Protein AF-0000000069100963 (afdb_homodimer)

Foldseek 3Di:
DPPPPAQEQEDEPPPPGGDRVPDPPRPHHDYDYPCCVVVVLQVQVVCLVVVHPFQAWEAEPNDIRTHHLVLLLVQFVQSVCQCPVPDPCVNPRYHYDPPAHPVLVVQVRVCSSNVDHDDDPVCLLRNLQVCLVRVRVVSVVVSLVVVLVVADLACLVVQLVSCVVSVVVVSNVSSLLRCQQPVLSNLPYPVNLPDDLVVLQVNLLDLAHQDQFLVSSVVSLVSSCVVDVVCLQVSLVRVLSRQVVRDDPCCCVPPVVPPPSLVVHPSSVVVSVLVVVCVVPVPPRPDPGDRDPRHRNNNDFFAKWKAWAWFDDPVLDPQAQGIARLVVRFTFGFQHPAHNDPPSQWTWFQWEWDAEPVQKIKIFKTWIFGPPPPPPPDDDDPVCPPVRPTAIFQWMWIADQLQRHIDTFDGEPFRWGQWYWDDDPQKIKIAWGAGRVRHIFQWIWMARNVVSDIDTQDGHPDGFGQWYWDDDDQWIWIAWGDDPVWIFQWIWIARSVVRDIDGFDGDPDGFGQWEWDDDPQKIKIAKGWTFDPPDVDTDIDIFFWIKMARNVVRDIDTADGHPAGWGNWYWDDDPQKIKIWGWGWDDDPPDPDTQIWTWIWIARPVVRDIDTRDTRGRGPRIHIDMGGHPSVSTGIDDPPDPPPDPPPPD/DPPPPAQEDEDEPPPPGGDRVPDPPRPHHDYDDPCCVVVVLQVQVVCQVVVHPFQAWEAEPNDIRTHHLVLLLVQFVQSVCQCPVPPPCVNPRYHYDPPAHPVLVVQVRVCSSNVDHDDDPVCLLRNLQVCLVRVRVVSVVVSLVVVLVVADLACLVVQLVSCVVSVVVVSNVSSLLRCQQPVLSNLPYPSNLPDDLVVLQVNLLDLAHQDQFLVSSVVSLVSSQVVDVVCLQVSLVRVLSRQVVRDDPCCCVPPVVPDPSLVVHPSSVVVSVLVVVCVVPVPPRPDPGDRDPRHHNNNDFFAKWKAWAWFDDPVLDPQAQGIARLVVRFTFGFQHPAHNPPDSFWTWFQWAWDAEPVQKIKIFKTWIFGPPPPPPPPDDDPVCPPVRPTAIFQWMWIADQLQRHIDTFDGEPFRWGQWYWDDDPQKIKIAWGAGRVRHIFQWIWMARNVVSDIDTQDGHPDGWGQWYWDDDDQWIWIAWGDDPVWIFQWTWIARSVVRDIDGFDGDPDGFGQWEWDDDPQKIKIAKGWTFDPPDVDTDIDIFFWIKMARNVVRDIDTADGHPAGWGNWYWDDDPQKIKIWGWGWDDDPPDPDTQIWTWIWIARPVVRDIDTRDTRGRGPRIHIDMGGHPSVSTGIDDPPDPDPPPPPPD

Secondary structure (DSSP, 8-state):
------EEEE--SSSS--GGGGSTT-SEEEEE-TTHHHHHHHHHHHHHHTT-S--EEEEETTEEEEE-HHHHHHH-HHHHHHHHS--GGGG-SEEE--SS-HHHHHHHHHHHHHSEEEEETTTHHHHHHHHHHHT-HHHHHHHHHHHHHT--TTTHHHHHHHHHHTT-HHHHHHHHHHHHHTHHHHTTSHHHHTS-HHHHHHHHT-TT---SSTHHHHHHHHHHHHH-GGGGGGHHHHGGGS-GGGS-HHHIIIIITT-HHHHT-HHHHHHHHHHHHHHH-TTT---S-----PPPGGGSPPEEEEEEE-BB-TT--SS---EEETTTTEEEEPPPSSS--SS--EEEES-EEEE-TT--EEEE--EEEE--S--------SS------EEE---EEEEETTTTEEEE-PPPSS-EES-EEEEETTEEEEE--EETTS-B--EEEEEETTTTEEEEEEE-SS--BS-EEEEETTEEEEE--B-SS-B---EEEEETTTTEEEE-PPPSS--BS-EEEEETTEEEEE--EEEE-SSSS-EEEEB--EEEEETTTTEEEE-PPPSS-BEEEEEEEETTEEEEEEEEEEE-TTSS-EEEEEEEEEEETTTTEEEEEEEEE--BS-EEEEEEE-GGGSEEE----S--------/------EEEE--TTSS--GGGGSTT-SEEEEE-TTHHHHHHHHHHHHHHTT-S--EEEEETTEEEEE-HHHHHHH-HHHHHHHHS--GGGG-SEEE--SS-HHHHHHHHHHHHHSEEEEETTTHHHHHHHHHHHT-HHHHHHHHHHHHHT--TTTHHHHHHHHHHTT-HHHHHHHHHHHHHTHHHHTTSHHHHTS-HHHHHHHHT-TT---SSTHHHHHHHHHHHHH-GGGGGGHHHHGGGS-GGGS-HHHIIIIITT-HHHHT-HHHHHHHHHHHHHHH-TTT---S-----PPPGGGSPPEEEEEEESBB-TT--SS---EEETTTTEEEEPPPSSS--SS--EEEES-EEEE-TT--EEEE--EEEE--S--------SS------EEE---EEEEETTTTEEEE-PPPSS-EES-EEEEETTEEEEE--EETTS-B--EEEEEETTTTEEEEEEE-SS--BS-EEEEETTEEEEE--B-SS-B---EEEEETTTTEEEE-PPPSS--BS-EEEEETTEEEEE--EEEE-SSSS-EEEEB--EEEEETTTTEEEE-PPPSS-BEEEEEEEETTEEEEEEEEEEE-TTSS-EEEEEEEEEEETTTTEEEEEEEEE--BS-EEEEEEE-GGGSEEE----S--------

Organism: Magallana gigas (NCBI:txid29159)

Nearest PDB structures (foldseek):
  8h37-assembly1_P  TM=6.869E-01  e=3.323E-39  Homo sapiens
  8gq6-assembly1_A  TM=7.245E-01  e=8.710E-39  Homo sapiens
  8h33-assembly1_B  TM=7.207E-01  e=6.317E-39  Homo sapiens
  8h37-assembly1_N  TM=6.804E-01  e=1.411E-39  Homo sapiens
  8h37-assembly1_A  TM=6.707E-01  e=3.686E-35  Homo sapiens

InterPro domains:
  IPR000210 BTB/POZ domain [PF00651] (46-150)
  IPR000210 BTB/POZ domain [PS50097] (54-121)
  IPR000210 BTB/POZ domain [SM00225] (54-151)
  IPR006652 Kelch repeat type 1 [SM00612] (360-426)
  IPR006652 Kelch repeat type 1 [SM00612] (427-474)
  IPR006652 Kelch repeat type 1 [SM00612] (475-521)
  IPR006652 Kelch repeat type 1 [SM00612] (522-576)
  IPR011333 SKP1/BTB/POZ domain superfamily [G3DSA:3.30.710.10] (25-152)
  IPR011333 SKP1/BTB/POZ domain superfamily [SSF54695] (31-149)
  IPR011705 BTB/Kelch-associated [PF07707] (156-256)
  IPR011705 BTB/Kelch-associated [SM00875] (156-257)
  IPR015915 Kelch-type beta-propeller [G3DSA:2.120.10.80] (314-638)
  IPR015915 Kelch-type beta-propeller [SSF117281] (303-617)
  IPR017096 BTB-kelch protein [PIRSF037037] (27-589)

pLDDT: mean 82.43, std 17.35, range [18.97, 98.06]

Structure (mmCIF, N/CA/C/O backbone):
data_AF-0000000069100963-model_v1
#
loop_
_entity.id
_entity.type
_entity.pdbx_description
1 polymer 'BTB domain-containing protein'
#
loop_
_atom_site.group_PDB
_atom_site.id
_atom_site.type_symbol
_atom_site.label_atom_id
_atom_site.label_alt_id
_atom_site.label_comp_id
_atom_site.label_asym_id
_atom_site.label_entity_id
_atom_site.label_seq_id
_atom_site.pdbx_PDB_ins_code
_atom_site.Cartn_x
_atom_site.Cartn_y
_atom_site.Cartn_z
_atom_site.occupancy
_atom_site.B_iso_or_equiv
_atom_site.auth_seq_id
_atom_site.auth_comp_id
_atom_site.auth_asym_id
_atom_site.auth_atom_id
_atom_site.pdbx_PDB_model_num
ATOM 1 N N . MET A 1 1 ? -19.016 17.172 -23.562 1 22.41 1 MET A N 1
ATOM 2 C CA . MET A 1 1 ? -19.625 17.281 -22.234 1 22.41 1 MET A CA 1
ATOM 3 C C . MET A 1 1 ? -18.562 17.203 -21.141 1 22.41 1 MET A C 1
ATOM 5 O O . MET A 1 1 ? -17.875 16.188 -21 1 22.41 1 MET A O 1
ATOM 9 N N . MET A 1 2 ? -17.812 18.266 -20.828 1 25.81 2 MET A N 1
ATOM 10 C CA . MET A 1 2 ? -16.484 18.516 -20.25 1 25.81 2 MET A CA 1
ATOM 11 C C . MET A 1 2 ? -16.391 17.938 -18.844 1 25.81 2 MET A C 1
ATOM 13 O O . MET A 1 2 ? -17.219 18.234 -17.984 1 25.81 2 MET A O 1
ATOM 17 N N . GLU A 1 3 ? -15.93 16.766 -18.719 1 31.53 3 GLU A N 1
ATOM 18 C CA . GLU A 1 3 ? -15.789 15.945 -17.516 1 31.53 3 GLU A CA 1
ATOM 19 C C . GLU A 1 3 ? -15.242 16.766 -16.344 1 31.53 3 GLU A C 1
ATOM 21 O O . GLU A 1 3 ? -14.117 17.266 -16.406 1 31.53 3 GLU A O 1
ATOM 26 N N . GLU A 1 4 ? -16.094 17.625 -15.789 1 36 4 GLU A N 1
ATOM 27 C CA . GLU A 1 4 ? -15.867 18.594 -14.719 1 36 4 GLU A CA 1
ATOM 28 C C . GLU A 1 4 ? -15.062 17.984 -13.578 1 36 4 GLU A C 1
ATOM 30 O O . GLU A 1 4 ? -15.367 16.875 -13.117 1 36 4 GLU A O 1
ATOM 35 N N . SER A 1 5 ? -13.914 18.234 -13.492 1 39.06 5 SER A N 1
ATOM 36 C CA . SER A 1 5 ? -12.859 17.812 -12.57 1 39.06 5 SER A CA 1
ATOM 37 C C . SER A 1 5 ? -13.328 17.891 -11.125 1 39.06 5 SER A C 1
ATOM 39 O O . SER A 1 5 ? -13.57 18.984 -10.609 1 39.06 5 SER A O 1
ATOM 41 N N . VAL A 1 6 ? -14.305 17.094 -10.789 1 45.12 6 VAL A N 1
ATOM 42 C CA . VAL A 1 6 ? -14.773 17.016 -9.406 1 45.12 6 VAL A CA 1
ATOM 43 C C . VAL A 1 6 ? -13.617 16.625 -8.492 1 45.12 6 VAL A C 1
ATOM 45 O O . VAL A 1 6 ? -12.945 15.617 -8.727 1 45.12 6 VAL A O 1
ATOM 48 N N . ASP A 1 7 ? -13.109 17.469 -7.859 1 48.44 7 ASP A N 1
ATOM 49 C CA . ASP A 1 7 ? -12.055 17.219 -6.883 1 48.44 7 ASP A CA 1
ATOM 50 C C . ASP A 1 7 ? -12.555 16.281 -5.785 1 48.44 7 ASP A C 1
ATOM 52 O O . ASP A 1 7 ? -13.656 16.438 -5.262 1 48.44 7 ASP A O 1
ATOM 56 N N . PHE A 1 8 ? -12.25 15.062 -5.871 1 47 8 PHE A N 1
ATOM 57 C CA . PHE A 1 8 ? -12.648 13.992 -4.969 1 47 8 PHE A CA 1
ATOM 58 C C . PHE A 1 8 ? -12.094 14.234 -3.566 1 47 8 PHE A C 1
ATOM 60 O O . PHE A 1 8 ? -10.938 14.625 -3.406 1 47 8 PHE A O 1
ATOM 67 N N . LEU A 1 9 ? -13.023 14.555 -2.648 1 49.19 9 LEU A N 1
ATOM 68 C CA . LEU A 1 9 ? -12.695 14.609 -1.229 1 49.19 9 LEU A CA 1
ATOM 69 C C . LEU A 1 9 ? -12.758 13.227 -0.598 1 49.19 9 LEU A C 1
ATOM 71 O O . LEU A 1 9 ? -13.789 12.562 -0.65 1 49.19 9 LEU A O 1
ATOM 75 N N . SER A 1 10 ? -11.672 12.508 -0.583 1 47.62 10 SER A N 1
ATOM 76 C CA . SER A 1 10 ? -11.727 11.273 0.19 1 47.62 10 SER A CA 1
ATOM 77 C C . SER A 1 10 ? -11.5 11.539 1.675 1 47.62 10 SER A C 1
ATOM 79 O O . SER A 1 10 ? -10.508 12.156 2.057 1 47.62 10 SER A O 1
ATOM 81 N N . VAL A 1 11 ? -12.461 11.688 2.549 1 45.03 11 VAL A N 1
ATOM 82 C CA . VAL A 1 11 ? -12.289 11.789 3.994 1 45.03 11 VAL A CA 1
ATOM 83 C C . VAL A 1 11 ? -12.156 10.398 4.598 1 45.03 11 VAL A C 1
ATOM 85 O O . VAL A 1 11 ? -13.039 9.555 4.43 1 45.03 11 VAL A O 1
ATOM 88 N N . ARG A 1 12 ? -10.938 10.016 4.922 1 43.41 12 ARG A N 1
ATOM 89 C CA . ARG A 1 12 ? -10.789 8.742 5.625 1 43.41 12 ARG A CA 1
ATOM 90 C C . ARG A 1 12 ? -11.117 8.898 7.109 1 43.41 12 ARG A C 1
ATOM 92 O O . ARG A 1 12 ? -10.875 9.961 7.695 1 43.41 12 ARG A O 1
ATOM 99 N N . GLU A 1 13 ? -11.883 8.125 7.723 1 39.22 13 GLU A N 1
ATOM 100 C CA . GLU A 1 13 ? -12.406 8.125 9.086 1 39.22 13 GLU A CA 1
ATOM 101 C C . GLU A 1 13 ? -11.266 8.133 10.109 1 39.22 13 GLU A C 1
ATOM 103 O O . GLU A 1 13 ? -11.5 8.328 11.305 1 39.22 13 GLU A O 1
ATOM 108 N N . ASP A 1 14 ? -10.172 7.535 9.852 1 37.09 14 ASP A N 1
ATOM 109 C CA . ASP A 1 14 ? -9.289 7.203 10.969 1 37.09 14 ASP A CA 1
ATOM 110 C C . ASP A 1 14 ? -8.633 8.453 11.547 1 37.09 14 ASP A C 1
ATOM 112 O O . ASP A 1 14 ? -7.66 8.359 12.297 1 37.09 14 ASP A O 1
ATOM 116 N N . GLY A 1 15 ? -9.359 9.617 11.602 1 40.06 15 GLY A N 1
ATOM 117 C CA . GLY A 1 15 ? -8.859 10.781 12.305 1 40.06 15 GLY A CA 1
ATOM 118 C C . GLY A 1 15 ? -7.738 11.492 11.578 1 40.06 15 GLY A C 1
ATOM 119 O O . GLY A 1 15 ? -7.211 12.5 12.055 1 40.06 15 GLY A O 1
ATOM 120 N N . THR A 1 16 ? -6.91 10.789 10.828 1 39.44 16 THR A N 1
ATOM 121 C CA . THR A 1 16 ? -5.816 11.461 10.148 1 39.44 16 THR A CA 1
ATOM 122 C C . THR A 1 16 ? -6.348 12.43 9.094 1 39.44 16 THR A C 1
ATOM 124 O O . THR A 1 16 ? -7.188 12.062 8.273 1 39.44 16 THR A O 1
ATOM 127 N N . GLU A 1 17 ? -6.516 13.656 9.453 1 42.12 17 GLU A N 1
ATOM 128 C CA . GLU A 1 17 ? -7.008 14.797 8.688 1 42.12 17 GLU A CA 1
ATOM 129 C C . GLU A 1 17 ? -6.645 14.664 7.207 1 42.12 17 GLU A C 1
ATOM 131 O O . GLU A 1 17 ? -5.484 14.438 6.867 1 42.12 17 GLU A O 1
ATOM 136 N N . ASP A 1 18 ? -7.551 14.281 6.414 1 43.84 18 ASP A N 1
ATOM 137 C CA . ASP A 1 18 ? -7.516 14.078 4.969 1 43.84 18 ASP A CA 1
ATOM 138 C C . ASP A 1 18 ? -6.926 15.289 4.254 1 43.84 18 ASP A C 1
ATOM 140 O O . ASP A 1 18 ? -7.152 16.422 4.664 1 43.84 18 ASP A O 1
ATOM 144 N N . ASP A 1 19 ? -6.059 15.094 3.438 1 43.88 19 ASP A N 1
ATOM 145 C CA . ASP A 1 19 ? -5.168 15.836 2.553 1 43.88 19 ASP A CA 1
ATOM 146 C C . ASP A 1 19 ? -5.93 16.906 1.771 1 43.88 19 ASP A C 1
ATOM 148 O O . ASP A 1 19 ? -5.379 17.969 1.451 1 43.88 19 ASP A O 1
ATOM 152 N N . ILE A 1 20 ? -7.25 16.656 1.334 1 45.69 20 ILE A N 1
ATOM 153 C CA . ILE A 1 20 ? -7.766 17.297 0.129 1 45.69 20 ILE A CA 1
ATOM 154 C C . ILE A 1 20 ? -8.242 18.703 0.458 1 45.69 20 ILE A C 1
ATOM 156 O O . ILE A 1 20 ? -8.344 19.562 -0.429 1 45.69 20 ILE A O 1
ATOM 160 N N . PHE A 1 21 ? -8.734 18.922 1.675 1 48.75 21 PHE A N 1
ATOM 161 C CA . PHE A 1 21 ? -9.422 20.203 1.775 1 48.75 21 PHE A CA 1
ATOM 162 C C . PHE A 1 21 ? -8.43 21.359 1.664 1 48.75 21 PHE A C 1
ATOM 164 O O . PHE A 1 21 ? -8.797 22.516 1.878 1 48.75 21 PHE A O 1
ATOM 171 N N . GLN A 1 22 ? -7.285 20.969 1.425 1 46.97 22 GLN A N 1
ATOM 172 C CA . GLN A 1 22 ? -6.281 22.016 1.567 1 46.97 22 GLN A CA 1
ATOM 173 C C . GLN A 1 22 ? -6.273 22.938 0.354 1 46.97 22 GLN A C 1
ATOM 175 O O . GLN A 1 22 ? -5.547 23.938 0.332 1 46.97 22 GLN A O 1
ATOM 180 N N . GLN A 1 23 ? -7.234 22.469 -0.727 1 47.75 23 GLN A N 1
ATOM 181 C CA . GLN A 1 23 ? -7.141 23.484 -1.781 1 47.75 23 GLN A CA 1
ATOM 182 C C . GLN A 1 23 ? -8.18 24.578 -1.591 1 47.75 23 GLN A C 1
ATOM 184 O O . GLN A 1 23 ? -9.375 24.297 -1.454 1 47.75 23 GLN A O 1
ATOM 189 N N . PRO A 1 24 ? -7.75 25.703 -1.346 1 55.41 24 PRO A N 1
ATOM 190 C CA . PRO A 1 24 ? -8.688 26.812 -1.233 1 55.41 24 PRO A CA 1
ATOM 191 C C . PRO A 1 24 ? -9.562 26.984 -2.473 1 55.41 24 PRO A C 1
ATOM 193 O O . PRO A 1 24 ? -9.125 26.688 -3.588 1 55.41 24 PRO A O 1
ATOM 196 N N . GLY A 1 25 ? -10.867 27.25 -2.35 1 59.41 25 GLY A N 1
ATOM 197 C CA . GLY A 1 25 ? -11.773 27.672 -3.4 1 59.41 25 GLY A CA 1
ATOM 198 C C . GLY A 1 25 ? -12.477 26.516 -4.086 1 59.41 25 GLY A C 1
ATOM 199 O O . GLY A 1 25 ? -12.688 26.547 -5.301 1 59.41 25 GLY A O 1
ATOM 200 N N . LEU A 1 26 ? -12.641 25.562 -3.418 1 63.56 26 LEU A N 1
ATOM 201 C CA . LEU A 1 26 ? -13.305 24.438 -4.062 1 63.56 26 LEU A CA 1
ATOM 202 C C . LEU A 1 26 ? -14.797 24.703 -4.234 1 63.56 26 LEU A C 1
ATOM 204 O O . LEU A 1 26 ? -15.469 25.125 -3.283 1 63.56 26 LEU A O 1
ATOM 208 N N . GLU A 1 27 ? -15.383 24.781 -5.52 1 73.31 27 GLU A N 1
ATOM 209 C CA . GLU A 1 27 ? -16.797 25.047 -5.766 1 73.31 27 GLU A CA 1
ATOM 210 C C . GLU A 1 27 ? -17.641 23.812 -5.547 1 73.31 27 GLU A C 1
ATOM 212 O O . GLU A 1 27 ? -18.766 23.891 -5.059 1 73.31 27 GLU A O 1
ATOM 217 N N . ARG A 1 28 ? -17.172 22.672 -5.984 1 80.25 28 ARG A N 1
ATOM 218 C CA . ARG A 1 28 ? -17.906 21.406 -5.844 1 80.25 28 ARG A CA 1
ATOM 219 C C . ARG A 1 28 ? -16.953 20.266 -5.477 1 80.25 28 ARG A C 1
ATOM 221 O O . ARG A 1 28 ? -15.812 20.219 -5.953 1 80.25 28 ARG A O 1
ATOM 228 N N . VAL A 1 29 ? -17.453 19.484 -4.523 1 81.19 29 VAL A N 1
ATOM 229 C CA . VAL A 1 29 ? -16.625 18.359 -4.098 1 81.19 29 VAL A CA 1
ATOM 230 C C . VAL A 1 29 ? -17.484 17.094 -4.016 1 81.19 29 VAL A C 1
ATOM 232 O O . VAL A 1 29 ? -18.641 17.156 -3.619 1 81.19 29 VAL A O 1
ATOM 235 N N . MET A 1 30 ? -16.906 15.969 -4.621 1 85.56 30 MET A N 1
ATOM 236 C CA . MET A 1 30 ? -17.516 14.656 -4.414 1 85.56 30 MET A CA 1
ATOM 237 C C . MET A 1 30 ? -16.922 13.969 -3.195 1 85.56 30 MET A C 1
ATOM 239 O O . MET A 1 30 ? -15.734 13.617 -3.193 1 85.56 30 MET A O 1
ATOM 243 N N . TYR A 1 31 ? -17.766 13.852 -2.225 1 86.06 31 TYR A N 1
ATOM 244 C CA . TYR A 1 31 ? -17.344 13.18 -1.002 1 86.06 31 TYR A CA 1
ATOM 245 C C . TYR A 1 31 ? -17.594 11.68 -1.095 1 86.06 31 TYR A C 1
ATOM 247 O O . TYR A 1 31 ? -18.703 11.242 -1.421 1 86.06 31 TYR A O 1
ATOM 255 N N . GLN A 1 32 ? -16.547 10.922 -0.879 1 87.5 32 GLN A N 1
ATOM 256 C CA . GLN A 1 32 ? -16.641 9.469 -0.837 1 87.5 32 GLN A CA 1
ATOM 257 C C . GLN A 1 32 ? -16.188 8.922 0.514 1 87.5 32 GLN A C 1
ATOM 259 O O . GLN A 1 32 ? -15.055 9.148 0.932 1 87.5 32 GLN A O 1
ATOM 264 N N . ASN A 1 33 ? -17.016 8.328 1.205 1 88.19 33 ASN A N 1
ATOM 265 C CA . ASN A 1 33 ? -16.703 7.668 2.463 1 88.19 33 ASN A CA 1
ATOM 266 C C . ASN A 1 33 ? -16.328 6.203 2.244 1 88.19 33 ASN A C 1
ATOM 268 O O . ASN A 1 33 ? -17.203 5.344 2.16 1 88.19 33 ASN A O 1
ATOM 272 N N . ASP A 1 34 ? -15.102 5.852 2.275 1 81.25 34 ASP A N 1
ATOM 273 C CA . ASP A 1 34 ? -14.609 4.512 1.967 1 81.25 34 ASP A CA 1
ATOM 274 C C . ASP A 1 34 ? -14.992 3.52 3.061 1 81.25 34 ASP A C 1
ATOM 276 O O . ASP A 1 34 ? -15.055 2.312 2.816 1 81.25 34 ASP A O 1
ATOM 280 N N . SER A 1 35 ? -15.203 4.035 4.223 1 87.19 35 SER A N 1
ATOM 281 C CA . SER A 1 35 ? -15.531 3.146 5.332 1 87.19 35 SER A CA 1
ATOM 282 C C . SER A 1 35 ? -17.031 2.93 5.441 1 87.19 35 SER A C 1
ATOM 284 O O . SER A 1 35 ? -17.5 2.172 6.297 1 87.19 35 SER A O 1
ATOM 286 N N . HIS A 1 36 ? -17.766 3.568 4.645 1 92.19 36 HIS A N 1
ATOM 287 C CA . HIS A 1 36 ? -19.219 3.506 4.754 1 92.19 36 HIS A CA 1
ATOM 288 C C . HIS A 1 36 ? -19.719 2.082 4.555 1 92.19 36 HIS A C 1
ATOM 290 O O . HIS A 1 36 ? -20.562 1.607 5.312 1 92.19 36 HIS A O 1
ATOM 296 N N . SER A 1 37 ? -19.25 1.393 3.535 1 92.75 37 SER A N 1
ATOM 297 C CA . SER A 1 37 ? -19.719 0.044 3.229 1 92.75 37 SER A CA 1
ATOM 298 C C . SER A 1 37 ? -19.5 -0.897 4.41 1 92.75 37 SER A C 1
ATOM 300 O O . SER A 1 37 ? -20.391 -1.66 4.773 1 92.75 37 SER A O 1
ATOM 302 N N . THR A 1 38 ? -18.328 -0.792 4.973 1 91.19 38 THR A N 1
ATOM 303 C CA . THR A 1 38 ? -18 -1.665 6.094 1 91.19 38 THR A CA 1
ATOM 304 C C . THR A 1 38 ? -18.844 -1.325 7.312 1 91.19 38 THR A C 1
ATOM 306 O O . THR A 1 38 ? -19.359 -2.221 7.988 1 91.19 38 THR A O 1
ATOM 309 N N . THR A 1 39 ? -18.922 -0.024 7.586 1 92.44 39 THR A N 1
ATOM 310 C CA . THR A 1 39 ? -19.734 0.405 8.719 1 92.44 39 THR A CA 1
ATOM 311 C C . THR A 1 39 ? -21.203 0.03 8.516 1 92.44 39 THR A C 1
ATOM 313 O O . THR A 1 39 ? -21.875 -0.38 9.461 1 92.44 39 THR A O 1
ATOM 316 N N . PHE A 1 40 ? -21.656 0.165 7.332 1 94.12 40 PHE A N 1
ATOM 317 C CA . PHE A 1 40 ? -23.031 -0.181 6.973 1 94.12 40 PHE A CA 1
ATOM 318 C C . PHE A 1 40 ? -23.297 -1.654 7.246 1 94.12 40 PHE A C 1
ATOM 320 O O . PHE A 1 40 ? -24.312 -1.995 7.871 1 94.12 40 PHE A O 1
ATOM 327 N N . LEU A 1 41 ? -22.453 -2.455 6.805 1 94.5 41 LEU A N 1
ATOM 328 C CA . LEU A 1 41 ? -22.609 -3.893 7.008 1 94.5 41 LEU A CA 1
ATOM 329 C C . LEU A 1 41 ? -22.578 -4.238 8.492 1 94.5 41 LEU A C 1
ATOM 331 O O . LEU A 1 41 ? -23.328 -5.098 8.945 1 94.5 41 LEU A O 1
ATOM 335 N N . GLN A 1 42 ? -21.781 -3.6 9.219 1 94.12 42 GLN A N 1
ATOM 336 C CA . GLN A 1 42 ? -21.688 -3.822 10.656 1 94.12 42 GLN A CA 1
ATOM 337 C C . GLN A 1 42 ? -23 -3.455 11.352 1 94.12 42 GLN A C 1
ATOM 339 O O . GLN A 1 42 ? -23.438 -4.156 12.258 1 94.12 42 GLN A O 1
ATOM 344 N N . GLU A 1 43 ? -23.5 -2.359 10.922 1 94.25 43 GLU A N 1
ATOM 345 C CA . GLU A 1 43 ? -24.766 -1.938 11.516 1 94.25 43 GLU A CA 1
ATOM 346 C C . GLU A 1 43 ? -25.891 -2.898 11.141 1 94.25 43 GLU A C 1
ATOM 348 O O . GLU A 1 43 ? -26.766 -3.176 11.961 1 94.25 43 GLU A O 1
ATOM 353 N N . MET A 1 44 ? -25.906 -3.385 9.922 1 95.19 44 MET A N 1
ATOM 354 C CA . MET A 1 44 ? -26.891 -4.379 9.523 1 95.19 44 MET A CA 1
ATOM 355 C C . MET A 1 44 ? -26.766 -5.645 10.367 1 95.19 44 MET A C 1
ATOM 357 O O . MET A 1 44 ? -27.781 -6.254 10.727 1 95.19 44 MET A O 1
ATOM 361 N N . HIS A 1 45 ? -25.578 -6.027 10.617 1 95.62 45 HIS A N 1
ATOM 362 C CA . HIS A 1 45 ? -25.328 -7.188 11.469 1 95.62 45 HIS A CA 1
ATOM 363 C C . HIS A 1 45 ? -25.859 -6.965 12.883 1 95.62 45 HIS A C 1
ATOM 365 O O . HIS A 1 45 ? -26.406 -7.883 13.492 1 95.62 45 HIS A O 1
ATOM 371 N N . ALA A 1 46 ? -25.672 -5.699 13.375 1 95.19 46 ALA A N 1
ATOM 372 C CA . ALA A 1 46 ? -26.188 -5.359 14.695 1 95.19 46 ALA A CA 1
ATOM 373 C C . ALA A 1 46 ? -27.703 -5.484 14.734 1 95.19 46 ALA A C 1
ATOM 375 O O . ALA A 1 46 ? -28.266 -5.992 15.703 1 95.19 46 ALA A O 1
ATOM 376 N N . LEU A 1 47 ? -28.328 -5.02 13.68 1 94.19 47 LEU A N 1
ATOM 377 C CA . LEU A 1 47 ? -29.781 -5.141 13.586 1 94.19 47 LEU A CA 1
ATOM 378 C C . LEU A 1 47 ? -30.203 -6.605 13.594 1 94.19 47 LEU A C 1
ATOM 380 O O . LEU A 1 47 ? -31.219 -6.961 14.195 1 94.19 47 LEU A O 1
ATOM 384 N N . TYR A 1 48 ? -29.453 -7.473 12.969 1 94.81 48 TYR A N 1
ATOM 385 C CA . TYR A 1 48 ? -29.719 -8.906 12.922 1 94.81 48 TYR A CA 1
ATOM 386 C C . TYR A 1 48 ? -29.547 -9.539 14.297 1 94.81 48 TYR A C 1
ATOM 388 O O . TYR A 1 48 ? -30.406 -10.297 14.75 1 94.81 48 TYR A O 1
ATOM 396 N N . GLN A 1 49 ? -28.5 -9.18 14.961 1 94.25 49 GLN A N 1
ATOM 397 C CA . GLN A 1 49 ? -28.203 -9.75 16.266 1 94.25 49 GLN A CA 1
ATOM 398 C C . GLN A 1 49 ? -29.266 -9.375 17.297 1 94.25 49 GLN A C 1
ATOM 400 O O . GLN A 1 49 ? -29.625 -10.18 18.156 1 94.25 49 GLN A O 1
ATOM 405 N N . GLU A 1 50 ? -29.797 -8.156 17.156 1 93.19 50 GLU A N 1
ATOM 406 C CA . GLU A 1 50 ? -30.812 -7.672 18.094 1 93.19 50 GLU A CA 1
ATOM 407 C C . GLU A 1 50 ? -32.219 -7.992 17.578 1 93.19 50 GLU A C 1
ATOM 409 O O . GLU A 1 50 ? -33.219 -7.648 18.234 1 93.19 50 GLU A O 1
ATOM 414 N N . GLU A 1 51 ? -32.312 -8.727 16.391 1 93 51 GLU A N 1
ATOM 415 C CA . GLU A 1 51 ? -33.594 -9.117 15.758 1 93 51 GLU A CA 1
ATOM 416 C C . GLU A 1 51 ? -34.5 -7.91 15.578 1 93 51 GLU A C 1
ATOM 418 O O . GLU A 1 51 ? -35.688 -7.961 15.938 1 93 51 GLU A O 1
ATOM 423 N N . MET A 1 52 ? -33.812 -6.797 15.188 1 91.31 52 MET A N 1
ATOM 424 C CA . MET A 1 52 ? -34.562 -5.574 14.922 1 91.31 52 MET A CA 1
ATOM 425 C C . MET A 1 52 ? -34.938 -5.453 13.445 1 91.31 52 MET A C 1
ATOM 427 O O . MET A 1 52 ? -34.094 -5.734 12.586 1 91.31 52 MET A O 1
ATOM 431 N N . LEU A 1 53 ? -36.156 -5.148 13.102 1 90.25 53 LEU A N 1
ATOM 432 C CA . LEU A 1 53 ? -36.688 -4.863 11.773 1 90.25 53 LEU A CA 1
ATOM 433 C C . LEU A 1 53 ? -36.625 -6.102 10.883 1 90.25 53 LEU A C 1
ATOM 435 O O . LEU A 1 53 ? -36.438 -5.988 9.672 1 90.25 53 LEU A O 1
ATOM 439 N N . THR A 1 54 ? -36.531 -7.246 11.469 1 92.12 54 THR A N 1
ATOM 440 C CA . THR A 1 54 ? -36.531 -8.469 10.672 1 92.12 54 THR A CA 1
ATOM 441 C C . THR A 1 54 ? -37.906 -8.656 10.008 1 92.12 54 THR A C 1
ATOM 443 O O . THR A 1 54 ? -38.938 -8.359 10.602 1 92.12 54 THR A O 1
ATOM 446 N N . ASP A 1 55 ? -37.906 -9.164 8.758 1 90.06 55 ASP A N 1
ATOM 447 C CA . ASP A 1 55 ? -39.156 -9.242 8.031 1 90.06 55 ASP A CA 1
ATOM 448 C C . ASP A 1 55 ? -39.344 -10.625 7.406 1 90.06 55 ASP A C 1
ATOM 450 O O . ASP A 1 55 ? -40.344 -10.859 6.695 1 90.06 55 ASP A O 1
ATOM 454 N N . VAL A 1 56 ? -38.438 -11.547 7.617 1 92.44 56 VAL A N 1
ATOM 455 C CA . VAL A 1 56 ? -38.562 -12.906 7.105 1 92.44 56 VAL A CA 1
ATOM 456 C C . VAL A 1 56 ? -37.938 -13.898 8.078 1 92.44 56 VAL A C 1
ATOM 458 O O . VAL A 1 56 ? -37 -13.562 8.789 1 92.44 56 VAL A O 1
ATOM 461 N N . THR A 1 57 ? -38.531 -15.062 8.164 1 95.06 57 THR A N 1
ATOM 462 C CA . THR A 1 57 ? -38 -16.141 9 1 95.06 57 THR A CA 1
ATOM 463 C C . THR A 1 57 ? -37.75 -17.391 8.164 1 95.06 57 THR A C 1
ATOM 465 O O . THR A 1 57 ? -38.656 -17.922 7.535 1 95.06 57 THR A O 1
ATOM 468 N N . LEU A 1 58 ? -36.562 -17.875 8.109 1 94.5 58 LEU A N 1
ATOM 469 C CA . LEU A 1 58 ? -36.188 -19.109 7.422 1 94.5 58 LEU A CA 1
ATOM 470 C C . LEU A 1 58 ? -36.375 -20.312 8.336 1 94.5 58 LEU A C 1
ATOM 472 O O . LEU A 1 58 ? -35.875 -20.328 9.453 1 94.5 58 LEU A O 1
ATOM 476 N N . ARG A 1 59 ? -37.062 -21.234 7.91 1 95.06 59 ARG A N 1
ATOM 477 C CA . ARG A 1 59 ? -37.281 -22.453 8.672 1 95.06 59 ARG A CA 1
ATOM 478 C C . ARG A 1 59 ? -36.531 -23.625 8.055 1 95.06 59 ARG A C 1
ATOM 480 O O . ARG A 1 59 ? -36.75 -23.969 6.891 1 95.06 59 ARG A O 1
ATOM 487 N N . VAL A 1 60 ? -35.625 -24.156 8.781 1 94.06 60 VAL A N 1
ATOM 488 C CA . VAL A 1 60 ? -34.781 -25.266 8.336 1 94.06 60 VAL A CA 1
ATOM 489 C C . VAL A 1 60 ? -34.688 -26.328 9.43 1 94.06 60 VAL A C 1
ATOM 491 O O . VAL A 1 60 ? -34.281 -26.031 10.555 1 94.06 60 VAL A O 1
ATOM 494 N N . ASP A 1 61 ? -34.969 -27.547 9.203 1 91.62 61 ASP A N 1
ATOM 495 C CA . ASP A 1 61 ? -34.875 -28.672 10.141 1 91.62 61 ASP A CA 1
ATOM 496 C C . ASP A 1 61 ? -35.625 -28.344 11.445 1 91.62 61 ASP A C 1
ATOM 498 O O . ASP A 1 61 ? -35.062 -28.562 12.531 1 91.62 61 ASP A O 1
ATOM 502 N N . GLY A 1 62 ? -36.719 -27.594 11.414 1 89.12 62 GLY A N 1
ATOM 503 C CA . GLY A 1 62 ? -37.531 -27.281 12.594 1 89.12 62 GLY A CA 1
ATOM 504 C C . GLY A 1 62 ? -37.031 -26.047 13.336 1 89.12 62 GLY A C 1
ATOM 505 O O . GLY A 1 62 ? -37.656 -25.609 14.297 1 89.12 62 GLY A O 1
ATOM 506 N N . GLN A 1 63 ? -36 -25.453 12.922 1 94.06 63 GLN A N 1
ATOM 507 C CA . GLN A 1 63 ? -35.469 -24.266 13.555 1 94.06 63 GLN A CA 1
ATOM 508 C C . GLN A 1 63 ? -35.75 -23.016 12.719 1 94.06 63 GLN A C 1
ATOM 510 O O . GLN A 1 63 ? -35.875 -23.109 11.492 1 94.06 63 GLN A O 1
ATOM 515 N N . ALA A 1 64 ? -35.812 -21.922 13.469 1 94.69 64 ALA A N 1
ATOM 516 C CA . ALA A 1 64 ? -36.156 -20.672 12.797 1 94.69 64 ALA A CA 1
ATOM 517 C C . ALA A 1 64 ? -35.031 -19.672 12.875 1 94.69 64 ALA A C 1
ATOM 519 O O . ALA A 1 64 ? -34.375 -19.547 13.906 1 94.69 64 ALA A O 1
ATOM 520 N N . ILE A 1 65 ? -34.781 -18.969 11.75 1 95.88 65 ILE A N 1
ATOM 521 C CA . ILE A 1 65 ? -33.75 -17.922 11.672 1 95.88 65 ILE A CA 1
ATOM 522 C C . ILE A 1 65 ? -34.375 -16.625 11.164 1 95.88 65 ILE A C 1
ATOM 524 O O . ILE A 1 65 ? -34.562 -16.453 9.961 1 95.88 65 ILE A O 1
ATOM 528 N N . PRO A 1 66 ? -34.688 -15.766 12.062 1 95.38 66 PRO A N 1
ATOM 529 C CA . PRO A 1 66 ? -35.219 -14.469 11.617 1 95.38 66 PRO A CA 1
ATOM 530 C C . PRO A 1 66 ? -34.156 -13.609 10.938 1 95.38 66 PRO A C 1
ATOM 532 O O . PRO A 1 66 ? -33.031 -13.453 11.469 1 95.38 66 PRO A O 1
ATOM 535 N N . CYS A 1 67 ? -34.406 -13.133 9.719 1 94.62 67 CYS A N 1
ATOM 536 C CA . CYS A 1 67 ? -33.438 -12.344 8.953 1 94.62 67 CYS A CA 1
ATOM 537 C C . CYS A 1 67 ? -34.156 -11.227 8.18 1 94.62 67 CYS A C 1
ATOM 539 O O . CYS A 1 67 ? -35.344 -10.938 8.445 1 94.62 67 CYS A O 1
ATOM 541 N N . HIS A 1 68 ? -33.469 -10.508 7.41 1 94.31 68 HIS A N 1
ATOM 542 C CA . HIS A 1 68 ? -34 -9.438 6.566 1 94.31 68 HIS A CA 1
ATOM 543 C C . HIS A 1 68 ? -34.062 -9.859 5.105 1 94.31 68 HIS A C 1
ATOM 545 O O . HIS A 1 68 ? -33.062 -10.344 4.555 1 94.31 68 HIS A O 1
ATOM 551 N N . LYS A 1 69 ? -35.156 -9.672 4.426 1 93.06 69 LYS A N 1
ATOM 552 C CA . LYS A 1 69 ? -35.344 -10.07 3.033 1 93.06 69 LYS A CA 1
ATOM 553 C C . LYS A 1 69 ? -34.312 -9.406 2.125 1 93.06 69 LYS A C 1
ATOM 555 O O . LYS A 1 69 ? -33.75 -10.055 1.248 1 93.06 69 LYS A O 1
ATOM 560 N N . ASN A 1 70 ? -34.156 -8.125 2.365 1 93.25 70 ASN A N 1
ATOM 561 C CA . ASN A 1 70 ? -33.25 -7.383 1.477 1 93.25 70 ASN A CA 1
ATOM 562 C C . ASN A 1 70 ? -31.812 -7.84 1.624 1 93.25 70 ASN A C 1
ATOM 564 O O . ASN A 1 70 ? -31.047 -7.836 0.653 1 93.25 70 ASN A O 1
ATOM 568 N N . VAL A 1 71 ? -31.391 -8.258 2.875 1 95.38 71 VAL A N 1
ATOM 569 C CA . VAL A 1 71 ? -30.047 -8.75 3.082 1 95.38 71 VAL A CA 1
ATOM 570 C C . VAL A 1 71 ? -29.844 -10.078 2.346 1 95.38 71 VAL A C 1
ATOM 572 O O . VAL A 1 71 ? -28.844 -10.273 1.662 1 95.38 71 VAL A O 1
ATOM 575 N N . LEU A 1 72 ? -30.828 -10.938 2.449 1 94.38 72 LEU A N 1
ATOM 576 C CA . LEU A 1 72 ? -30.766 -12.227 1.766 1 94.38 72 LEU A CA 1
ATOM 577 C C . LEU A 1 72 ? -30.781 -12.039 0.252 1 94.38 72 LEU A C 1
ATOM 579 O O . LEU A 1 72 ? -30.031 -12.695 -0.465 1 94.38 72 LEU A O 1
ATOM 583 N N . ALA A 1 73 ? -31.625 -11.141 -0.202 1 93.56 73 ALA A N 1
ATOM 584 C CA . ALA A 1 73 ? -31.75 -10.875 -1.634 1 93.56 73 ALA A CA 1
ATOM 585 C C . ALA A 1 73 ? -30.469 -10.25 -2.186 1 93.56 73 ALA A C 1
ATOM 587 O O . ALA A 1 73 ? -30.109 -10.477 -3.344 1 93.56 73 ALA A O 1
ATOM 588 N N . ALA A 1 74 ? -29.797 -9.484 -1.376 1 94.25 74 ALA A N 1
ATOM 589 C CA . ALA A 1 74 ? -28.578 -8.805 -1.815 1 94.25 74 ALA A CA 1
ATOM 590 C C . ALA A 1 74 ? -27.406 -9.773 -1.899 1 94.25 74 ALA A C 1
ATOM 592 O O . ALA A 1 74 ? -26.453 -9.539 -2.639 1 94.25 74 ALA A O 1
ATOM 593 N N . THR A 1 75 ? -27.422 -10.867 -1.2 1 94.5 75 THR A N 1
ATOM 594 C CA . THR A 1 75 ? -26.281 -11.789 -1.111 1 94.5 75 THR A CA 1
ATOM 595 C C . THR A 1 75 ? -26.531 -13.016 -1.98 1 94.5 75 THR A C 1
ATOM 597 O O . THR A 1 75 ? -25.578 -13.648 -2.451 1 94.5 75 THR A O 1
ATOM 600 N N . SER A 1 76 ? -27.781 -13.398 -2.217 1 94.31 76 SER A N 1
ATOM 601 C CA . SER A 1 76 ? -28.141 -14.633 -2.902 1 94.31 76 SER A CA 1
ATOM 602 C C . SER A 1 76 ? -29.109 -14.375 -4.047 1 94.31 76 SER A C 1
ATOM 604 O O . SER A 1 76 ? -30.172 -13.789 -3.846 1 94.31 76 SER A O 1
ATOM 606 N N . VAL A 1 77 ? -28.766 -14.938 -5.172 1 92.5 77 VAL A N 1
ATOM 607 C CA . VAL A 1 77 ? -29.625 -14.805 -6.344 1 92.5 77 VAL A CA 1
ATOM 608 C C . VAL A 1 77 ? -30.906 -15.625 -6.152 1 92.5 77 VAL A C 1
ATOM 610 O O . VAL A 1 77 ? -31.984 -15.234 -6.605 1 92.5 77 VAL A O 1
ATOM 613 N N . TYR A 1 78 ? -30.766 -16.75 -5.445 1 92 78 TYR A N 1
ATOM 614 C CA . TYR A 1 78 ? -31.875 -17.625 -5.125 1 92 78 TYR A CA 1
ATOM 615 C C . TYR A 1 78 ? -32.938 -16.891 -4.332 1 92 78 TYR A C 1
ATOM 617 O O . TYR A 1 78 ? -34.125 -16.891 -4.699 1 92 78 TYR A O 1
ATOM 625 N N . PHE A 1 79 ? -32.594 -16.156 -3.371 1 92.38 79 PHE A N 1
ATOM 626 C CA . PHE A 1 79 ? -33.531 -15.43 -2.521 1 92.38 79 PHE A CA 1
ATOM 627 C C . PHE A 1 79 ? -34.031 -14.18 -3.221 1 92.38 79 PHE A C 1
ATOM 629 O O . PHE A 1 79 ? -35.188 -13.773 -3.035 1 92.38 79 PHE A O 1
ATOM 636 N N . LYS A 1 80 ? -33.125 -13.539 -3.953 1 92.31 80 LYS A N 1
ATOM 637 C CA . LYS A 1 80 ? -33.562 -12.367 -4.715 1 92.31 80 LYS A CA 1
ATOM 638 C C . LYS A 1 80 ? -34.719 -12.719 -5.645 1 92.31 80 LYS A C 1
ATOM 640 O O . LYS A 1 80 ? -35.719 -12.016 -5.68 1 92.31 80 LYS A O 1
ATOM 645 N N . ALA A 1 81 ? -34.562 -13.797 -6.355 1 89.5 81 ALA A N 1
ATOM 646 C CA . ALA A 1 81 ? -35.625 -14.266 -7.258 1 89.5 81 ALA A CA 1
ATOM 647 C C . ALA A 1 81 ? -36.875 -14.648 -6.48 1 89.5 81 ALA A C 1
ATOM 649 O O . ALA A 1 81 ? -38 -14.352 -6.914 1 89.5 81 ALA A O 1
ATOM 650 N N . MET A 1 82 ? -36.719 -15.25 -5.371 1 88.81 82 MET A N 1
ATOM 651 C CA . MET A 1 82 ? -37.844 -15.711 -4.543 1 88.81 82 MET A CA 1
ATOM 652 C C . MET A 1 82 ? -38.688 -14.531 -4.055 1 88.81 82 MET A C 1
ATOM 654 O O . MET A 1 82 ? -39.906 -14.586 -4.082 1 88.81 82 MET A O 1
ATOM 658 N N . PHE A 1 83 ? -38.031 -13.422 -3.676 1 89.81 83 PHE A N 1
ATOM 659 C CA . PHE A 1 83 ? -38.719 -12.32 -3.027 1 89.81 83 PHE A CA 1
ATOM 660 C C . PHE A 1 83 ? -39.219 -11.297 -4.059 1 89.81 83 PHE A C 1
ATOM 662 O O . PHE A 1 83 ? -40.062 -10.469 -3.762 1 89.81 83 PHE A O 1
ATOM 669 N N . THR A 1 84 ? -38.625 -11.203 -5.234 1 84.44 84 THR A N 1
ATOM 670 C CA . THR A 1 84 ? -38.969 -10.133 -6.168 1 84.44 84 THR A CA 1
ATOM 671 C C . THR A 1 84 ? -39.812 -10.656 -7.312 1 84.44 84 THR A C 1
ATOM 673 O O . THR A 1 84 ? -40.531 -9.891 -7.961 1 84.44 84 THR A O 1
ATOM 676 N N . LEU A 1 85 ? -39.625 -11.812 -7.902 1 74.5 85 LEU A N 1
ATOM 677 C CA . LEU A 1 85 ? -40.312 -12.312 -9.094 1 74.5 85 LEU A CA 1
ATOM 678 C C . LEU A 1 85 ? -41.75 -12.734 -8.773 1 74.5 85 LEU A C 1
ATOM 680 O O . LEU A 1 85 ? -42.344 -13.523 -9.516 1 74.5 85 LEU A O 1
ATOM 684 N N . GLY A 1 86 ? -42.469 -11.906 -7.914 1 64.06 86 GLY A N 1
ATOM 685 C CA . GLY A 1 86 ? -43.906 -12.031 -7.824 1 64.06 86 GLY A CA 1
ATOM 686 C C . GLY A 1 86 ? -44.375 -13.375 -7.289 1 64.06 86 GLY A C 1
ATOM 687 O O . GLY A 1 86 ? -45.531 -13.773 -7.48 1 64.06 86 GLY A O 1
ATOM 688 N N . LEU A 1 87 ? -43.406 -14.141 -6.895 1 56.69 87 LEU A N 1
ATOM 689 C CA . LEU A 1 87 ? -43.875 -15.43 -6.422 1 56.69 87 LEU A CA 1
ATOM 690 C C . LEU A 1 87 ? -44.625 -15.281 -5.09 1 56.69 87 LEU A C 1
ATOM 692 O O . LEU A 1 87 ? -44.469 -14.266 -4.414 1 56.69 87 LEU A O 1
ATOM 696 N N . SER A 1 88 ? -45.5 -16.141 -4.762 1 54.88 88 SER A N 1
ATOM 697 C CA . SER A 1 88 ? -46.344 -16.172 -3.566 1 54.88 88 SER A CA 1
ATOM 698 C C . SER A 1 88 ? -45.531 -15.852 -2.316 1 54.88 88 SER A C 1
ATOM 700 O O . SER A 1 88 ? -46.094 -15.461 -1.289 1 54.88 88 SER A O 1
ATOM 702 N N . GLU A 1 89 ? -44.188 -15.883 -2.436 1 55.12 89 GLU A N 1
ATOM 703 C CA . GLU A 1 89 ? -43.312 -15.781 -1.275 1 55.12 89 GLU A CA 1
ATOM 704 C C . GLU A 1 89 ? -42.969 -14.328 -0.975 1 55.12 89 GLU A C 1
ATOM 706 O O . GLU A 1 89 ? -42.438 -14.023 0.099 1 55.12 89 GLU A O 1
ATOM 711 N N . THR A 1 90 ? -43.25 -13.406 -1.946 1 57.44 90 THR A N 1
ATOM 712 C CA . THR A 1 90 ? -42.969 -11.984 -1.751 1 57.44 90 THR A CA 1
ATOM 713 C C . THR A 1 90 ? -43.656 -11.477 -0.485 1 57.44 90 THR A C 1
ATOM 715 O O . THR A 1 90 ? -43.094 -10.648 0.239 1 57.44 90 THR A O 1
ATOM 718 N N . LEU A 1 91 ? -44.812 -12.102 -0.215 1 62.88 91 LEU A N 1
ATOM 719 C CA . LEU A 1 91 ? -45.594 -11.586 0.892 1 62.88 91 LEU A CA 1
ATOM 720 C C . LEU A 1 91 ? -45.469 -12.492 2.113 1 62.88 91 LEU A C 1
ATOM 722 O O . LEU A 1 91 ? -46 -12.172 3.186 1 62.88 91 LEU A O 1
ATOM 726 N N . GLN A 1 92 ? -44.656 -13.586 1.932 1 69.5 92 GLN A N 1
ATOM 727 C CA . GLN A 1 92 ? -44.594 -14.555 3.021 1 69.5 92 GLN A CA 1
ATOM 728 C C . GLN A 1 92 ? -43.5 -14.172 4.023 1 69.5 92 GLN A C 1
ATOM 730 O O . GLN A 1 92 ? -42.406 -13.758 3.633 1 69.5 92 GLN A O 1
ATOM 735 N N . ASP A 1 93 ? -43.875 -14.273 5.305 1 83.31 93 ASP A N 1
ATOM 736 C CA . ASP A 1 93 ? -43 -13.938 6.41 1 83.31 93 ASP A CA 1
ATOM 737 C C . ASP A 1 93 ? -42.188 -15.156 6.848 1 83.31 93 ASP A C 1
ATOM 739 O O . ASP A 1 93 ? -41.344 -15.055 7.738 1 83.31 93 ASP A O 1
ATOM 743 N N . GLU A 1 94 ? -42.531 -16.328 6.113 1 90 94 GLU A N 1
ATOM 744 C CA . GLU A 1 94 ? -41.781 -17.531 6.465 1 90 94 GLU A CA 1
ATOM 745 C C . GLU A 1 94 ? -41.406 -18.328 5.215 1 90 94 GLU A C 1
ATOM 747 O O . GLU A 1 94 ? -42.219 -18.484 4.301 1 90 94 GLU A O 1
ATOM 752 N N . VAL A 1 95 ? -40.219 -18.766 5.113 1 91.06 95 VAL A N 1
ATOM 753 C CA . VAL A 1 95 ? -39.688 -19.562 4 1 91.06 95 VAL A CA 1
ATOM 754 C C . VAL A 1 95 ? -39.188 -20.906 4.512 1 91.06 95 VAL A C 1
ATOM 756 O O . VAL A 1 95 ? -38.312 -20.938 5.379 1 91.06 95 VAL A O 1
ATOM 759 N N . ASP A 1 96 ? -39.719 -22 4.004 1 91.62 96 ASP A N 1
ATOM 760 C CA . ASP A 1 96 ? -39.25 -23.344 4.375 1 91.62 96 ASP A CA 1
ATOM 761 C C . ASP A 1 96 ? -38.188 -23.844 3.414 1 91.62 96 ASP A C 1
ATOM 763 O O . ASP A 1 96 ? -38.406 -23.922 2.203 1 91.62 96 ASP A O 1
ATOM 767 N N . LEU A 1 97 ? -37.094 -24.109 3.9 1 92.06 97 LEU A N 1
ATOM 768 C CA . LEU A 1 97 ? -36 -24.656 3.107 1 92.06 97 LEU A CA 1
ATOM 769 C C . LEU A 1 97 ? -35.844 -26.156 3.34 1 92.06 97 LEU A C 1
ATOM 771 O O . LEU A 1 97 ? -35.656 -26.594 4.477 1 92.06 97 LEU A O 1
ATOM 775 N N . ASN A 1 98 ? -35.844 -26.844 2.217 1 89.69 98 ASN A N 1
ATOM 776 C CA . ASN A 1 98 ? -35.75 -28.297 2.293 1 89.69 98 ASN A CA 1
ATOM 777 C C . ASN A 1 98 ? -34.406 -28.812 1.74 1 89.69 98 ASN A C 1
ATOM 779 O O . ASN A 1 98 ? -33.781 -28.125 0.933 1 89.69 98 ASN A O 1
ATOM 783 N N . GLU A 1 99 ? -33.875 -29.984 2.191 1 86.25 99 GLU A N 1
ATOM 784 C CA . GLU A 1 99 ? -32.688 -30.672 1.687 1 86.25 99 GLU A CA 1
ATOM 785 C C . GLU A 1 99 ? -31.406 -29.938 2.045 1 86.25 99 GLU A C 1
ATOM 787 O O . GLU A 1 99 ? -30.438 -29.922 1.27 1 86.25 99 GLU A O 1
ATOM 792 N N . VAL A 1 100 ? -31.594 -29.031 3 1 92.06 100 VAL A N 1
ATOM 793 C CA . VAL A 1 100 ? -30.422 -28.312 3.465 1 92.06 100 VAL A CA 1
ATOM 794 C C . VAL A 1 100 ? -30.266 -28.484 4.977 1 92.06 100 VAL A C 1
ATOM 796 O O . VAL A 1 100 ? -31.25 -28.781 5.672 1 92.06 100 VAL A O 1
ATOM 799 N N . GLU A 1 101 ? -29.062 -28.406 5.422 1 93.81 101 GLU A N 1
ATOM 800 C CA . GLU A 1 101 ? -28.781 -28.531 6.848 1 93.81 101 GLU A CA 1
ATOM 801 C C . GLU A 1 101 ? -28.844 -27.188 7.555 1 93.81 101 GLU A C 1
ATOM 803 O O . GLU A 1 101 ? -28.422 -26.172 7.008 1 93.81 101 GLU A O 1
ATOM 808 N N . TYR A 1 102 ? -29.297 -27.203 8.773 1 95.06 102 TYR A N 1
ATOM 809 C CA . TYR A 1 102 ? -29.484 -25.984 9.562 1 95.06 102 TYR A CA 1
ATOM 810 C C . TYR A 1 102 ? -28.156 -25.25 9.742 1 95.06 102 TYR A C 1
ATOM 812 O O . TYR A 1 102 ? -28.094 -24.031 9.57 1 95.06 102 TYR A O 1
ATOM 820 N N . GLU A 1 103 ? -27.125 -26.016 10.102 1 94.81 103 GLU A N 1
ATOM 821 C CA . GLU A 1 103 ? -25.844 -25.391 10.406 1 94.81 103 GLU A CA 1
ATOM 822 C C . GLU A 1 103 ? -25.281 -24.656 9.188 1 94.81 103 GLU A C 1
ATOM 824 O O . GLU A 1 103 ? -24.719 -23.562 9.32 1 94.81 103 GLU A O 1
ATOM 829 N N . ALA A 1 104 ? -25.438 -25.219 7.988 1 95.94 104 ALA A N 1
ATOM 830 C CA . ALA A 1 104 ? -24.938 -24.594 6.762 1 95.94 104 ALA A CA 1
ATOM 831 C C . ALA A 1 104 ? -25.688 -23.312 6.457 1 95.94 104 ALA A C 1
ATOM 833 O O . ALA A 1 104 ? -25.094 -22.297 6.105 1 95.94 104 ALA A O 1
ATOM 834 N N . VAL A 1 105 ? -27.016 -23.359 6.691 1 96.69 105 VAL A N 1
ATOM 835 C CA . VAL A 1 105 ? -27.844 -22.188 6.418 1 96.69 105 VAL A CA 1
ATOM 836 C C . VAL A 1 105 ? -27.5 -21.078 7.414 1 96.69 105 VAL A C 1
ATOM 838 O O . VAL A 1 105 ? -27.359 -19.906 7.027 1 96.69 105 VAL A O 1
ATOM 841 N N . ARG A 1 106 ? -27.438 -21.469 8.633 1 95.88 106 ARG A N 1
ATOM 842 C CA . ARG A 1 106 ? -27.078 -20.516 9.672 1 95.88 106 ARG A CA 1
ATOM 843 C C . ARG A 1 106 ? -25.766 -19.812 9.344 1 95.88 106 ARG A C 1
ATOM 845 O O . ARG A 1 106 ? -25.656 -18.594 9.445 1 95.88 106 ARG A O 1
ATOM 852 N N . ASP A 1 107 ? -24.766 -20.609 8.969 1 96 107 ASP A N 1
ATOM 853 C CA . ASP A 1 107 ? -23.438 -20.062 8.664 1 96 107 ASP A CA 1
ATOM 854 C C . ASP A 1 107 ? -23.484 -19.156 7.438 1 96 107 ASP A C 1
ATOM 856 O O . ASP A 1 107 ? -22.797 -18.125 7.391 1 96 107 ASP A O 1
ATOM 860 N N . LEU A 1 108 ? -24.25 -19.516 6.457 1 96.88 108 LEU A N 1
ATOM 861 C CA . LEU A 1 108 ? -24.359 -18.719 5.242 1 96.88 108 LEU A CA 1
ATOM 862 C C . LEU A 1 108 ? -25.078 -17.406 5.523 1 96.88 108 LEU A C 1
ATOM 864 O O . LEU A 1 108 ? -24.75 -16.375 4.926 1 96.88 108 LEU A O 1
ATOM 868 N N . VAL A 1 109 ? -26.094 -17.422 6.422 1 96.69 109 VAL A N 1
ATOM 869 C CA . VAL A 1 109 ? -26.766 -16.188 6.82 1 96.69 109 VAL A CA 1
ATOM 870 C C . VAL A 1 109 ? -25.797 -15.273 7.559 1 96.69 109 VAL A C 1
ATOM 872 O O . VAL A 1 109 ? -25.766 -14.07 7.316 1 96.69 109 VAL A O 1
ATOM 875 N N . GLU A 1 110 ? -25.078 -15.875 8.391 1 95.19 110 GLU A N 1
ATOM 876 C CA . GLU A 1 110 ? -24.047 -15.102 9.086 1 95.19 110 GLU A CA 1
ATOM 877 C C . GLU A 1 110 ? -23.062 -14.477 8.102 1 95.19 110 GLU A C 1
ATOM 879 O O . GLU A 1 110 ? -22.656 -13.328 8.273 1 95.19 110 GLU A O 1
ATOM 884 N N . TYR A 1 111 ? -22.734 -15.219 7.121 1 95.62 111 TYR A N 1
ATOM 885 C CA . TYR A 1 111 ? -21.859 -14.703 6.074 1 95.62 111 TYR A CA 1
ATOM 886 C C . TYR A 1 111 ? -22.484 -13.5 5.387 1 95.62 111 TYR A C 1
ATOM 888 O O . TYR A 1 111 ? -21.797 -12.523 5.078 1 95.62 111 TYR A O 1
ATOM 896 N N . ALA A 1 112 ? -23.672 -13.57 5.156 1 96.56 112 ALA A N 1
ATOM 897 C CA . ALA A 1 112 ? -24.375 -12.484 4.477 1 96.56 112 ALA A CA 1
ATOM 898 C C . ALA A 1 112 ? -24.25 -11.172 5.254 1 96.56 112 ALA A C 1
ATOM 900 O O . ALA A 1 112 ? -24.156 -10.094 4.66 1 96.56 112 ALA A O 1
ATOM 901 N N . TYR A 1 113 ? -24.219 -11.258 6.598 1 96.19 113 TYR A N 1
ATOM 902 C CA . TYR A 1 113 ? -24.188 -10.062 7.438 1 96.19 113 TYR A CA 1
ATOM 903 C C . TYR A 1 113 ? -22.766 -9.664 7.785 1 96.19 113 TYR A C 1
ATOM 905 O O . TYR A 1 113 ? -22.516 -8.555 8.258 1 96.19 113 TYR A O 1
ATOM 913 N N . THR A 1 114 ? -21.812 -10.531 7.582 1 93.5 114 THR A N 1
ATOM 914 C CA . THR A 1 114 ? -20.469 -10.234 8.078 1 93.5 114 THR A CA 1
ATOM 915 C C . THR A 1 114 ? -19.438 -10.328 6.949 1 93.5 114 THR A C 1
ATOM 917 O O . THR A 1 114 ? -18.391 -9.688 7.008 1 93.5 114 THR A O 1
ATOM 920 N N . GLY A 1 115 ? -19.719 -11.203 6.012 1 91.81 115 GLY A N 1
ATOM 921 C CA . GLY A 1 115 ? -18.719 -11.484 4.988 1 91.81 115 GLY A CA 1
ATOM 922 C C . GLY A 1 115 ? -17.672 -12.477 5.434 1 91.81 115 GLY A C 1
ATOM 923 O O . GLY A 1 115 ? -16.672 -12.68 4.746 1 91.81 115 GLY A O 1
ATOM 924 N N . GLN A 1 116 ? -17.922 -13.086 6.602 1 91.06 116 GLN A N 1
ATOM 925 C CA . GLN A 1 116 ? -17 -14.078 7.152 1 91.06 116 GLN A CA 1
ATOM 926 C C . GLN A 1 116 ? -17.672 -15.453 7.242 1 91.06 116 GLN A C 1
ATOM 928 O O . GLN A 1 116 ? -18.875 -15.547 7.492 1 91.06 116 GLN A O 1
ATOM 933 N N . LEU A 1 117 ? -16.844 -16.516 6.934 1 92.38 117 LEU A N 1
ATOM 934 C CA . LEU A 1 117 ? -17.359 -17.875 6.957 1 92.38 117 LEU A CA 1
ATOM 935 C C . LEU A 1 117 ? -16.297 -18.844 7.465 1 92.38 117 LEU A C 1
ATOM 937 O O . LEU A 1 117 ? -15.156 -18.828 6.996 1 92.38 117 LEU A O 1
ATOM 941 N N . ARG A 1 118 ? -16.703 -19.625 8.461 1 89 118 ARG A N 1
ATOM 942 C CA . ARG A 1 118 ? -15.82 -20.672 8.961 1 89 118 ARG A CA 1
ATOM 943 C C . ARG A 1 118 ? -16.016 -21.953 8.172 1 89 118 ARG A C 1
ATOM 945 O O . ARG A 1 118 ? -17.109 -22.516 8.133 1 89 118 ARG A O 1
ATOM 952 N N . ILE A 1 119 ? -14.961 -22.438 7.523 1 90 119 ILE A N 1
ATOM 953 C CA . ILE A 1 119 ? -15.008 -23.656 6.723 1 90 119 ILE A CA 1
ATOM 954 C C . ILE A 1 119 ? -14.164 -24.75 7.387 1 90 119 ILE A C 1
ATOM 956 O O . ILE A 1 119 ? -12.992 -24.531 7.707 1 90 119 ILE A O 1
ATOM 960 N N . THR A 1 120 ? -14.766 -25.844 7.652 1 88.44 120 THR A N 1
ATOM 961 C CA . THR A 1 120 ? -14.086 -27 8.219 1 88.44 120 THR A CA 1
ATOM 962 C C . THR A 1 120 ? -14.266 -28.234 7.324 1 88.44 120 THR A C 1
ATOM 964 O O . THR A 1 120 ? -15.078 -28.219 6.398 1 88.44 120 THR A O 1
ATOM 967 N N . GLN A 1 121 ? -13.5 -29.328 7.574 1 86 121 GLN A N 1
ATOM 968 C CA . GLN A 1 121 ? -13.594 -30.547 6.793 1 86 121 GLN A CA 1
ATOM 969 C C . GLN A 1 121 ? -14.977 -31.188 6.914 1 86 121 GLN A C 1
ATOM 971 O O . GLN A 1 121 ? -15.492 -31.75 5.949 1 86 121 GLN A O 1
ATOM 976 N N . ASP A 1 122 ? -15.562 -30.938 8.016 1 88.12 122 ASP A N 1
ATOM 977 C CA . ASP A 1 122 ? -16.859 -31.562 8.281 1 88.12 122 ASP A CA 1
ATOM 978 C C . ASP A 1 122 ? -18 -30.766 7.66 1 88.12 122 ASP A C 1
ATOM 980 O O . ASP A 1 122 ? -19.031 -31.328 7.301 1 88.12 122 ASP A O 1
ATOM 984 N N . SER A 1 123 ? -17.75 -29.5 7.543 1 92.19 123 SER A N 1
ATOM 985 C CA . SER A 1 123 ? -18.859 -28.656 7.141 1 92.19 123 SER A CA 1
ATOM 986 C C . SER A 1 123 ? -18.766 -28.281 5.664 1 92.19 123 SER A C 1
ATOM 988 O O . SER A 1 123 ? -19.734 -27.812 5.07 1 92.19 123 SER A O 1
ATOM 990 N N . VAL A 1 124 ? -17.641 -28.5 5 1 92.19 124 VAL A N 1
ATOM 991 C CA . VAL A 1 124 ? -17.344 -27.922 3.691 1 92.19 124 VAL A CA 1
ATOM 992 C C . VAL A 1 124 ? -18.312 -28.484 2.648 1 92.19 124 VAL A C 1
ATOM 994 O O . VAL A 1 124 ? -18.781 -27.75 1.777 1 92.19 124 VAL A O 1
ATOM 997 N N . GLN A 1 125 ? -18.609 -29.719 2.66 1 90.75 125 GLN A N 1
ATOM 998 C CA . GLN A 1 125 ? -19.469 -30.312 1.646 1 90.75 125 GLN A CA 1
ATOM 999 C C . GLN A 1 125 ? -20.891 -29.766 1.739 1 90.75 125 GLN A C 1
ATOM 1001 O O . GLN A 1 125 ? -21.5 -29.422 0.722 1 90.75 125 GLN A O 1
ATOM 1006 N N . SER A 1 126 ? -21.359 -29.688 2.984 1 93.94 126 SER A N 1
ATOM 1007 C CA . SER A 1 126 ? -22.688 -29.125 3.199 1 93.94 126 SER A CA 1
ATOM 1008 C C . SER A 1 126 ? -22.75 -27.656 2.803 1 93.94 126 SER A C 1
ATOM 1010 O O . SER A 1 126 ? -23.719 -27.203 2.188 1 93.94 126 SER A O 1
ATOM 1012 N N . LEU A 1 127 ? -21.797 -26.969 3.178 1 94.88 127 LEU A N 1
ATOM 1013 C CA . LEU A 1 127 ? -21.719 -25.547 2.846 1 94.88 127 LEU A CA 1
ATOM 1014 C C . LEU A 1 127 ? -21.688 -25.344 1.334 1 94.88 127 LEU A C 1
ATOM 1016 O O . LEU A 1 127 ? -22.391 -24.469 0.813 1 94.88 127 LEU A O 1
ATOM 1020 N N . LEU A 1 128 ? -20.844 -26.156 0.657 1 94.25 128 LEU A N 1
ATOM 1021 C CA . LEU A 1 128 ? -20.734 -26.031 -0.793 1 94.25 128 LEU A CA 1
ATOM 1022 C C . LEU A 1 128 ? -22.062 -26.344 -1.469 1 94.25 128 LEU A C 1
ATOM 1024 O O . LEU A 1 128 ? -22.516 -25.594 -2.34 1 94.25 128 LEU A O 1
ATOM 1028 N N . SER A 1 129 ? -22.719 -27.375 -1.046 1 93.5 129 SER A N 1
ATOM 1029 C CA . SER A 1 129 ? -23.984 -27.766 -1.63 1 93.5 129 SER A CA 1
ATOM 1030 C C . SER A 1 129 ? -25.047 -26.703 -1.404 1 93.5 129 SER A C 1
ATOM 1032 O O . SER A 1 129 ? -25.781 -26.344 -2.33 1 93.5 129 SER A O 1
ATOM 1034 N N . THR A 1 130 ? -25.141 -26.219 -0.192 1 95.12 130 THR A N 1
ATOM 1035 C CA . THR A 1 130 ? -26.156 -25.219 0.16 1 95.12 130 THR A CA 1
ATOM 1036 C C . THR A 1 130 ? -25.875 -23.891 -0.548 1 95.12 130 THR A C 1
ATOM 1038 O O . THR A 1 130 ? -26.797 -23.25 -1.06 1 95.12 130 THR A O 1
ATOM 1041 N N . SER A 1 131 ? -24.641 -23.5 -0.518 1 94.94 131 SER A N 1
ATOM 1042 C CA . SER A 1 131 ? -24.281 -22.25 -1.184 1 94.94 131 SER A CA 1
ATOM 1043 C C . SER A 1 131 ? -24.531 -22.344 -2.686 1 94.94 131 SER A C 1
ATOM 1045 O O . SER A 1 131 ? -24.906 -21.344 -3.316 1 94.94 131 SER A O 1
ATOM 1047 N N . ALA A 1 132 ? -24.25 -23.5 -3.283 1 92.81 132 ALA A N 1
ATOM 1048 C CA . ALA A 1 132 ? -24.562 -23.703 -4.699 1 92.81 132 ALA A CA 1
ATOM 1049 C C . ALA A 1 132 ? -26.047 -23.578 -4.961 1 92.81 132 ALA A C 1
ATOM 1051 O O . ALA A 1 132 ? -26.469 -22.953 -5.941 1 92.81 132 ALA A O 1
ATOM 1052 N N . LEU A 1 133 ? -26.812 -24.156 -4.051 1 92.69 133 LEU A N 1
ATOM 1053 C CA . LEU A 1 133 ? -28.266 -24.047 -4.164 1 92.69 133 LEU A CA 1
ATOM 1054 C C . LEU A 1 133 ? -28.719 -22.594 -4.074 1 92.69 133 LEU A C 1
ATOM 1056 O O . LEU A 1 133 ? -29.562 -22.156 -4.859 1 92.69 133 LEU A O 1
ATOM 1060 N N . PHE A 1 134 ? -28.234 -21.875 -3.061 1 94.69 134 PHE A N 1
ATOM 1061 C CA . PHE A 1 134 ? -28.594 -20.484 -2.842 1 94.69 134 PHE A CA 1
ATOM 1062 C C . PHE A 1 134 ? -27.906 -19.578 -3.863 1 94.69 134 PHE A C 1
ATOM 1064 O O . PHE A 1 134 ? -28.156 -18.375 -3.904 1 94.69 134 PHE A O 1
ATOM 1071 N N . GLN A 1 135 ? -26.938 -20.156 -4.648 1 92.81 135 GLN A N 1
ATOM 1072 C CA . GLN A 1 135 ? -26.203 -19.453 -5.695 1 92.81 135 GLN A CA 1
ATOM 1073 C C . GLN A 1 135 ? -25.391 -18.297 -5.113 1 92.81 135 GLN A C 1
ATOM 1075 O O . GLN A 1 135 ? -25.469 -17.156 -5.594 1 92.81 135 GLN A O 1
ATOM 1080 N N . ILE A 1 136 ? -24.688 -18.531 -4.109 1 94.69 136 ILE A N 1
ATOM 1081 C CA . ILE A 1 136 ? -23.703 -17.625 -3.537 1 94.69 136 ILE A CA 1
ATOM 1082 C C . ILE A 1 136 ? -22.312 -17.969 -4.055 1 94.69 136 ILE A C 1
ATOM 1084 O O . ILE A 1 136 ? -21.578 -18.719 -3.406 1 94.69 136 ILE A O 1
ATOM 1088 N N . LEU A 1 137 ? -21.906 -17.422 -5.09 1 90.25 137 LEU A N 1
ATOM 1089 C CA . LEU A 1 137 ? -20.766 -17.844 -5.895 1 90.25 137 LEU A CA 1
ATOM 1090 C C . LEU A 1 137 ? -19.469 -17.688 -5.109 1 90.25 137 LEU A C 1
ATOM 1092 O O . LEU A 1 137 ? -18.625 -18.594 -5.109 1 90.25 137 LEU A O 1
ATOM 1096 N N . PRO A 1 138 ? -19.281 -16.516 -4.348 1 90 138 PRO A N 1
ATOM 1097 C CA . PRO A 1 138 ? -18.016 -16.391 -3.631 1 90 138 PRO A CA 1
ATOM 1098 C C . PRO A 1 138 ? -17.797 -17.5 -2.605 1 90 138 PRO A C 1
ATOM 1100 O O . PRO A 1 138 ? -16.656 -17.938 -2.406 1 90 138 PRO A O 1
ATOM 1103 N N . VAL A 1 139 ? -18.812 -17.922 -2.014 1 92.62 139 VAL A N 1
ATOM 1104 C CA . VAL A 1 139 ? -18.703 -18.969 -1.005 1 92.62 139 VAL A CA 1
ATOM 1105 C C . VAL A 1 139 ? -18.453 -20.312 -1.684 1 92.62 139 VAL A C 1
ATOM 1107 O O . VAL A 1 139 ? -17.656 -21.125 -1.193 1 92.62 139 VAL A O 1
ATOM 1110 N N . VAL A 1 140 ? -19.094 -20.578 -2.809 1 91.94 140 VAL A N 1
ATOM 1111 C CA . VAL A 1 140 ? -18.859 -21.797 -3.572 1 91.94 140 VAL A CA 1
ATOM 1112 C C . VAL A 1 140 ? -17.391 -21.891 -3.945 1 91.94 140 VAL A C 1
ATOM 1114 O O . VAL A 1 140 ? -16.766 -22.953 -3.758 1 91.94 140 VAL A O 1
ATOM 1117 N N . LYS A 1 141 ? -16.922 -20.844 -4.398 1 87.94 141 LYS A N 1
ATOM 1118 C CA . LYS A 1 141 ? -15.523 -20.812 -4.809 1 87.94 141 LYS A CA 1
ATOM 1119 C C . LYS A 1 141 ? -14.594 -21.062 -3.621 1 87.94 141 LYS A C 1
ATOM 1121 O O . LYS A 1 141 ? -13.602 -21.781 -3.736 1 87.94 141 LYS A O 1
ATOM 1126 N N . ALA A 1 142 ? -14.922 -20.438 -2.498 1 87.94 142 ALA A N 1
ATOM 1127 C CA . ALA A 1 142 ? -14.109 -20.609 -1.296 1 87.94 142 ALA A CA 1
ATOM 1128 C C . ALA A 1 142 ? -14.117 -22.062 -0.826 1 87.94 142 ALA A C 1
ATOM 1130 O O . ALA A 1 142 ? -13.07 -22.609 -0.478 1 87.94 142 ALA A O 1
ATOM 1131 N N . CYS A 1 143 ? -15.234 -22.641 -0.835 1 90.56 143 CYS A N 1
ATOM 1132 C CA . CYS A 1 143 ? -15.359 -24.031 -0.425 1 90.56 143 CYS A CA 1
ATOM 1133 C C . CYS A 1 143 ? -14.633 -24.953 -1.395 1 90.56 143 CYS A C 1
ATOM 1135 O O . CYS A 1 143 ? -13.969 -25.906 -0.975 1 90.56 143 CYS A O 1
ATOM 1137 N N . ALA A 1 144 ? -14.766 -24.656 -2.66 1 89 144 ALA A N 1
ATOM 1138 C CA . ALA A 1 144 ? -14.062 -25.438 -3.674 1 89 144 ALA A CA 1
ATOM 1139 C C . ALA A 1 144 ? -12.547 -25.359 -3.479 1 89 144 ALA A C 1
ATOM 1141 O O . ALA A 1 144 ? -11.859 -26.375 -3.555 1 89 144 ALA A O 1
ATOM 1142 N N . LYS A 1 145 ? -12.109 -24.25 -3.234 1 85.69 145 LYS A N 1
ATOM 1143 C CA . LYS A 1 145 ? -10.68 -24.062 -3.02 1 85.69 145 LYS A CA 1
ATOM 1144 C C . LYS A 1 145 ? -10.211 -24.812 -1.776 1 85.69 145 LYS A C 1
ATOM 1146 O O . LYS A 1 145 ? -9.094 -25.344 -1.75 1 85.69 145 LYS A O 1
ATOM 1151 N N . PHE A 1 146 ? -10.977 -24.781 -0.77 1 87.06 146 PHE A N 1
ATOM 1152 C CA . PHE A 1 146 ? -10.664 -25.531 0.44 1 87.06 146 PHE A CA 1
ATOM 1153 C C . PHE A 1 146 ? -10.562 -27.016 0.14 1 87.06 146 PHE A C 1
ATOM 1155 O O . PHE A 1 146 ? -9.609 -27.672 0.568 1 87.06 146 PHE A O 1
ATOM 1162 N N . LEU A 1 147 ? -11.453 -27.484 -0.616 1 88.25 147 LEU A N 1
ATOM 1163 C CA . LEU A 1 147 ? -11.453 -28.891 -0.977 1 88.25 147 LEU A CA 1
ATOM 1164 C C . LEU A 1 147 ? -10.242 -29.234 -1.844 1 88.25 147 LEU A C 1
ATOM 1166 O O . LEU A 1 147 ? -9.68 -30.328 -1.729 1 88.25 147 LEU A O 1
ATOM 1170 N N . GLU A 1 148 ? -9.906 -28.344 -2.691 1 84.31 148 GLU A N 1
ATOM 1171 C CA . GLU A 1 148 ? -8.711 -28.531 -3.516 1 84.31 148 GLU A CA 1
ATOM 1172 C C . GLU A 1 148 ? -7.469 -28.719 -2.652 1 84.31 148 GLU A C 1
ATOM 1174 O O . GLU A 1 148 ? -6.586 -29.516 -2.986 1 84.31 148 GLU A O 1
ATOM 1179 N N . SER A 1 149 ? -7.488 -27.969 -1.603 1 80.62 149 SER A N 1
ATOM 1180 C CA . SER A 1 149 ? -6.336 -28.062 -0.708 1 80.62 149 SER A CA 1
ATOM 1181 C C . SER A 1 149 ? -6.332 -29.375 0.055 1 80.62 149 SER A C 1
ATOM 1183 O O . SER A 1 149 ? -5.297 -29.797 0.583 1 80.62 149 SER A O 1
ATOM 1185 N N . GLN A 1 150 ? -7.426 -30.078 0.103 1 83.44 150 GLN A N 1
ATOM 1186 C CA . GLN A 1 150 ? -7.555 -31.312 0.867 1 83.44 150 GLN A CA 1
ATOM 1187 C C . GLN A 1 150 ? -7.402 -32.531 -0.034 1 83.44 150 GLN A C 1
ATOM 1189 O O . GLN A 1 150 ? -7.445 -33.656 0.44 1 83.44 150 GLN A O 1
ATOM 1194 N N . LEU A 1 151 ? -7.121 -32.281 -1.25 1 86.94 151 LEU A N 1
ATOM 1195 C CA . LEU A 1 151 ? -7.09 -33.375 -2.209 1 86.94 151 LEU A CA 1
ATOM 1196 C C . LEU A 1 151 ? -5.902 -34.312 -1.942 1 86.94 151 LEU A C 1
ATOM 1198 O O . LEU A 1 151 ? -4.781 -33.844 -1.73 1 86.94 151 LEU A O 1
ATOM 1202 N N . ASP A 1 152 ? -6.227 -35.562 -1.846 1 87.12 152 ASP A N 1
ATOM 1203 C CA . ASP A 1 152 ? -5.199 -36.594 -1.692 1 87.12 152 ASP A CA 1
ATOM 1204 C C . ASP A 1 152 ? -5.59 -37.875 -2.43 1 87.12 152 ASP A C 1
ATOM 1206 O O . ASP A 1 152 ? -6.617 -37.906 -3.109 1 87.12 152 ASP A O 1
ATOM 1210 N N . ASP A 1 153 ? -4.75 -38.906 -2.359 1 89.62 153 ASP A N 1
ATOM 1211 C CA . ASP A 1 153 ? -4.965 -40.125 -3.096 1 89.62 153 ASP A CA 1
ATOM 1212 C C . ASP A 1 153 ? -6.156 -40.906 -2.535 1 89.62 153 ASP A C 1
ATOM 1214 O O . ASP A 1 153 ? -6.77 -41.719 -3.238 1 89.62 153 ASP A O 1
ATOM 1218 N N . SER A 1 154 ? -6.613 -40.594 -1.356 1 88.62 154 SER A N 1
ATOM 1219 C CA . SER A 1 154 ? -7.664 -41.375 -0.718 1 88.62 154 SER A CA 1
ATOM 1220 C C . SER A 1 154 ? -9.031 -40.719 -0.916 1 88.62 154 SER A C 1
ATOM 1222 O O . SER A 1 154 ? -10.062 -41.375 -0.734 1 88.62 154 SER A O 1
ATOM 1224 N N . ASN A 1 155 ? -9.062 -39.469 -1.292 1 90.31 155 ASN A N 1
ATOM 1225 C CA . ASN A 1 155 ? -10.359 -38.812 -1.33 1 90.31 155 ASN A CA 1
ATOM 1226 C C . ASN A 1 155 ? -10.617 -38.156 -2.691 1 90.31 155 ASN A C 1
ATOM 1228 O O . ASN A 1 155 ? -11.68 -37.594 -2.918 1 90.31 155 ASN A O 1
ATOM 1232 N N . CYS A 1 156 ? -9.75 -38.281 -3.627 1 92.88 156 CYS A N 1
ATOM 1233 C CA . CYS A 1 156 ? -9.836 -37.562 -4.891 1 92.88 156 CYS A CA 1
ATOM 1234 C C . CYS A 1 156 ? -11.023 -38.062 -5.723 1 92.88 156 CYS A C 1
ATOM 1236 O O . CYS A 1 156 ? -11.672 -37.25 -6.41 1 92.88 156 CYS A O 1
ATOM 1238 N N . ILE A 1 157 ? -11.289 -39.344 -5.656 1 92.75 157 ILE A N 1
ATOM 1239 C CA . ILE A 1 157 ? -12.406 -39.875 -6.426 1 92.75 157 ILE A CA 1
ATOM 1240 C C . ILE A 1 157 ? -13.727 -39.312 -5.883 1 92.75 157 ILE A C 1
ATOM 1242 O O . ILE A 1 157 ? -14.562 -38.844 -6.648 1 92.75 157 ILE A O 1
ATOM 1246 N N . GLY A 1 158 ? -13.938 -39.375 -4.594 1 91.31 158 GLY A N 1
ATOM 1247 C CA . GLY A 1 158 ? -15.133 -38.844 -3.969 1 91.31 158 GLY A CA 1
ATOM 1248 C C . GLY A 1 158 ? -15.344 -37.375 -4.25 1 91.31 158 GLY A C 1
ATOM 1249 O O . GLY A 1 158 ? -16.453 -36.938 -4.578 1 91.31 158 GLY A O 1
ATOM 1250 N N . ILE A 1 159 ? -14.336 -36.625 -4.109 1 92.25 159 ILE A N 1
ATOM 1251 C CA . ILE A 1 159 ? -14.406 -35.188 -4.336 1 92.25 159 ILE A CA 1
ATOM 1252 C C . ILE A 1 159 ? -14.719 -34.906 -5.805 1 92.25 159 ILE A C 1
ATOM 1254 O O . ILE A 1 159 ? -15.461 -33.969 -6.125 1 92.25 159 ILE A O 1
ATOM 1258 N N . TYR A 1 160 ? -14.094 -35.75 -6.707 1 93 160 TYR A N 1
ATOM 1259 C CA . TYR A 1 160 ? -14.375 -35.594 -8.133 1 93 160 TYR A CA 1
ATOM 1260 C C . TYR A 1 160 ? -15.867 -35.75 -8.414 1 93 160 TYR A C 1
ATOM 1262 O O . TYR A 1 160 ? -16.469 -34.938 -9.086 1 93 160 TYR A O 1
ATOM 1270 N N . HIS A 1 161 ? -16.5 -36.75 -7.863 1 90.44 161 HIS A N 1
ATOM 1271 C CA . HIS A 1 161 ? -17.906 -37 -8.086 1 90.44 161 HIS A CA 1
ATOM 1272 C C . HIS A 1 161 ? -18.766 -35.938 -7.441 1 90.44 161 HIS A C 1
ATOM 1274 O O . HIS A 1 161 ? -19.781 -35.5 -8.023 1 90.44 161 HIS A O 1
ATOM 1280 N N . PHE A 1 162 ? -18.391 -35.625 -6.293 1 91.25 162 PHE A N 1
ATOM 1281 C CA . PHE A 1 162 ? -19.078 -34.531 -5.602 1 91.25 162 PHE A CA 1
ATOM 1282 C C . PHE A 1 162 ? -19.047 -33.25 -6.426 1 91.25 162 PHE A C 1
ATOM 1284 O O . PHE A 1 162 ? -20.078 -32.594 -6.582 1 91.25 162 PHE A O 1
ATOM 1291 N N . ALA A 1 163 ? -17.891 -32.875 -6.914 1 92.06 163 ALA A N 1
ATOM 1292 C CA . ALA A 1 163 ? -17.719 -31.672 -7.715 1 92.06 163 ALA A CA 1
ATOM 1293 C C . ALA A 1 163 ? -18.562 -31.734 -8.992 1 92.06 163 ALA A C 1
ATOM 1295 O O . ALA A 1 163 ? -19.156 -30.734 -9.398 1 92.06 163 ALA A O 1
ATOM 1296 N N . GLN A 1 164 ? -18.594 -32.906 -9.578 1 89.62 164 GLN A N 1
ATOM 1297 C CA . GLN A 1 164 ? -19.391 -33.062 -10.789 1 89.62 164 GLN A CA 1
ATOM 1298 C C . GLN A 1 164 ? -20.875 -32.844 -10.508 1 89.62 164 GLN A C 1
ATOM 1300 O O . GLN A 1 164 ? -21.578 -32.219 -11.289 1 89.62 164 GLN A O 1
ATOM 1305 N N . SER A 1 165 ? -21.375 -33.312 -9.414 1 89.81 165 SER A N 1
ATOM 1306 C CA . SER A 1 165 ? -22.781 -33.25 -9.047 1 89.81 165 SER A CA 1
ATOM 1307 C C . SER A 1 165 ? -23.203 -31.812 -8.781 1 89.81 165 SER A C 1
ATOM 1309 O O . SER A 1 165 ? -24.375 -31.453 -8.992 1 89.81 165 SER A O 1
ATOM 1311 N N . HIS A 1 166 ? -22.328 -31.078 -8.336 1 89.12 166 HIS A N 1
ATOM 1312 C CA . HIS A 1 166 ? -22.672 -29.703 -7.977 1 89.12 166 HIS A CA 1
ATOM 1313 C C . HIS A 1 166 ? -22.125 -28.719 -8.992 1 89.12 166 HIS A C 1
ATOM 1315 O O . HIS A 1 166 ? -22.047 -27.516 -8.719 1 89.12 166 HIS A O 1
ATOM 1321 N N . GLU A 1 167 ? -21.531 -29.219 -10.117 1 86.44 167 GLU A N 1
ATOM 1322 C CA . GLU A 1 167 ? -21.109 -28.438 -11.281 1 86.44 167 GLU A CA 1
ATOM 1323 C C . GLU A 1 167 ? -19.969 -27.5 -10.938 1 86.44 167 GLU A C 1
ATOM 1325 O O . GLU A 1 167 ? -19.969 -26.328 -11.328 1 86.44 167 GLU A O 1
ATOM 1330 N N . CYS A 1 168 ? -19.188 -27.953 -10.062 1 89.06 168 CYS A N 1
ATOM 1331 C CA . CYS A 1 168 ? -17.938 -27.25 -9.789 1 89.06 168 CYS A CA 1
ATOM 1332 C C . CYS A 1 168 ? -16.828 -27.719 -10.727 1 89.06 168 CYS A C 1
ATOM 1334 O O . CYS A 1 168 ? -16.047 -28.609 -10.383 1 89.06 168 CYS A O 1
ATOM 1336 N N . LYS A 1 169 ? -16.703 -27.141 -11.836 1 88.19 169 LYS A N 1
ATOM 1337 C CA . LYS A 1 169 ? -15.82 -27.609 -12.906 1 88.19 169 LYS A CA 1
ATOM 1338 C C . LYS A 1 169 ? -14.359 -27.531 -12.492 1 88.19 169 LYS A C 1
ATOM 1340 O O . LYS A 1 169 ? -13.578 -28.453 -12.742 1 88.19 169 LYS A O 1
ATOM 1345 N N . GLY A 1 170 ? -14.078 -26.469 -11.922 1 84.88 170 GLY A N 1
ATOM 1346 C CA . GLY A 1 170 ? -12.695 -26.312 -11.5 1 84.88 170 GLY A CA 1
ATOM 1347 C C . GLY A 1 170 ? -12.234 -27.375 -10.523 1 84.88 170 GLY A C 1
ATOM 1348 O O . GLY A 1 170 ? -11.172 -27.969 -10.703 1 84.88 170 GLY A O 1
ATOM 1349 N N . LEU A 1 171 ? -13 -27.594 -9.562 1 88.62 171 LEU A N 1
ATOM 1350 C CA . LEU A 1 171 ? -12.688 -28.609 -8.555 1 88.62 171 LEU A CA 1
ATOM 1351 C C . LEU A 1 171 ? -12.672 -30 -9.172 1 88.62 171 LEU A C 1
ATOM 1353 O O . LEU A 1 171 ? -11.82 -30.828 -8.844 1 88.62 171 LEU A O 1
ATOM 1357 N N . ALA A 1 172 ? -13.539 -30.234 -10.07 1 91.94 172 ALA A N 1
ATOM 1358 C CA . ALA A 1 172 ? -13.602 -31.531 -10.75 1 91.94 172 ALA A CA 1
ATOM 1359 C C . ALA A 1 172 ? -12.328 -31.781 -11.555 1 91.94 172 ALA A C 1
ATOM 1361 O O . ALA A 1 172 ? -11.758 -32.875 -11.508 1 91.94 172 ALA A O 1
ATOM 1362 N N . ASN A 1 173 ? -11.984 -30.828 -12.25 1 88.19 173 ASN A N 1
ATOM 1363 C CA . ASN A 1 173 ? -10.773 -30.938 -13.062 1 88.19 173 ASN A CA 1
ATOM 1364 C C . ASN A 1 173 ? -9.539 -31.203 -12.195 1 88.19 173 ASN A C 1
ATOM 1366 O O . ASN A 1 173 ? -8.703 -32.031 -12.531 1 88.19 173 ASN A O 1
ATOM 1370 N N . ARG A 1 174 ? -9.469 -30.516 -11.156 1 87.25 174 ARG A N 1
ATOM 1371 C CA . ARG A 1 174 ? -8.32 -30.688 -10.273 1 87.25 174 ARG A CA 1
ATOM 1372 C C . ARG A 1 174 ? -8.328 -32.094 -9.641 1 87.25 174 ARG A C 1
ATOM 1374 O O . ARG A 1 174 ? -7.27 -32.688 -9.492 1 87.25 174 ARG A O 1
ATOM 1381 N N . ALA A 1 175 ? -9.422 -32.438 -9.18 1 91.81 175 ALA A N 1
ATOM 1382 C CA . ALA A 1 175 ? -9.539 -33.781 -8.602 1 91.81 175 ALA A CA 1
ATOM 1383 C C . ALA A 1 175 ? -9.156 -34.844 -9.617 1 91.81 175 ALA A C 1
ATOM 1385 O O . ALA A 1 175 ? -8.469 -35.812 -9.281 1 91.81 175 ALA A O 1
ATOM 1386 N N . LYS A 1 176 ? -9.57 -34.656 -10.82 1 90.75 176 LYS A N 1
ATOM 1387 C CA . LYS A 1 176 ? -9.211 -35.594 -11.883 1 90.75 176 LYS A CA 1
ATOM 1388 C C . LYS A 1 176 ? -7.707 -35.625 -12.109 1 90.75 176 LYS A C 1
ATOM 1390 O O . LYS A 1 176 ? -7.117 -36.688 -12.281 1 90.75 176 LYS A O 1
ATOM 1395 N N . GLU A 1 177 ? -7.203 -34.531 -12.133 1 87.31 177 GLU A N 1
ATOM 1396 C CA . GLU A 1 177 ? -5.758 -34.438 -12.312 1 87.31 177 GLU A CA 1
ATOM 1397 C C . GLU A 1 177 ? -5 -35.188 -11.219 1 87.31 177 GLU A C 1
ATOM 1399 O O . GLU A 1 177 ? -4.027 -35.875 -11.508 1 87.31 177 GLU A O 1
ATOM 1404 N N . VAL A 1 178 ? -5.402 -34.969 -10.008 1 88.75 178 VAL A N 1
ATOM 1405 C CA . VAL A 1 178 ? -4.758 -35.656 -8.891 1 88.75 178 VAL A CA 1
ATOM 1406 C C . VAL A 1 178 ? -4.945 -37.188 -9.031 1 88.75 178 VAL A C 1
ATOM 1408 O O . VAL A 1 178 ? -4.016 -37.938 -8.789 1 88.75 178 VAL A O 1
ATOM 1411 N N . MET A 1 179 ? -6.109 -37.531 -9.414 1 91.56 179 MET A N 1
ATOM 1412 C CA . MET A 1 179 ? -6.406 -38.938 -9.656 1 91.56 179 MET A CA 1
ATOM 1413 C C . MET A 1 179 ? -5.453 -39.531 -10.688 1 91.56 179 MET A C 1
ATOM 1415 O O . MET A 1 179 ? -4.922 -40.625 -10.492 1 91.56 179 MET A O 1
ATOM 1419 N N . GLU A 1 180 ? -5.195 -38.812 -11.711 1 89.44 180 GLU A N 1
ATOM 1420 C CA . GLU A 1 180 ? -4.328 -39.25 -12.789 1 89.44 180 GLU A CA 1
ATOM 1421 C C . GLU A 1 180 ? -2.861 -39.219 -12.375 1 89.44 180 GLU A C 1
ATOM 1423 O O . GLU A 1 180 ? -2.104 -40.156 -12.672 1 89.44 180 GLU A O 1
ATOM 1428 N N . LYS A 1 181 ? -2.562 -38.219 -11.695 1 86.56 181 LYS A N 1
ATOM 1429 C CA . LYS A 1 181 ? -1.173 -38.031 -11.281 1 86.56 181 LYS A CA 1
ATOM 1430 C C . LYS A 1 181 ? -0.77 -39.094 -10.242 1 86.56 181 LYS A C 1
ATOM 1432 O O . LYS A 1 181 ? 0.358 -39.594 -10.266 1 86.56 181 LYS A O 1
ATOM 1437 N N . LYS A 1 182 ? -1.7 -39.5 -9.359 1 90.44 182 LYS A N 1
ATOM 1438 C CA . LYS A 1 182 ? -1.396 -40.438 -8.289 1 90.44 182 LYS A CA 1
ATOM 1439 C C . LYS A 1 182 ? -2.129 -41.75 -8.492 1 90.44 182 LYS A C 1
ATOM 1441 O O . LYS A 1 182 ? -2.535 -42.406 -7.523 1 90.44 182 LYS A O 1
ATOM 1446 N N . PHE A 1 183 ? -2.283 -42.156 -9.664 1 93.5 183 PHE A N 1
ATOM 1447 C CA . PHE A 1 183 ? -3.105 -43.312 -9.992 1 93.5 183 PHE A CA 1
ATOM 1448 C C . PHE A 1 183 ? -2.553 -44.594 -9.336 1 93.5 183 PHE A C 1
ATOM 1450 O O . PHE A 1 183 ? -3.312 -45.406 -8.836 1 93.5 183 PHE A O 1
ATOM 1457 N N . PRO A 1 184 ? -1.201 -44.781 -9.305 1 92.94 184 PRO A N 1
ATOM 1458 C CA . PRO A 1 184 ? -0.701 -46 -8.688 1 92.94 184 PRO A CA 1
ATOM 1459 C C . PRO A 1 184 ? -1.157 -46.156 -7.238 1 92.94 184 PRO A C 1
ATOM 1461 O O . PRO A 1 184 ? -1.393 -47.281 -6.781 1 92.94 184 PRO A O 1
ATOM 1464 N N . GLU A 1 185 ? -1.377 -45.062 -6.539 1 93.38 185 GLU A N 1
ATOM 1465 C CA . GLU A 1 185 ? -1.868 -45.094 -5.164 1 93.38 185 GLU A CA 1
ATOM 1466 C C . GLU A 1 185 ? -3.393 -45.125 -5.121 1 93.38 185 GLU A C 1
ATOM 1468 O O . GLU A 1 185 ? -3.984 -45.844 -4.305 1 93.38 185 GLU A O 1
ATOM 1473 N N . VAL A 1 186 ? -4.02 -44.438 -6 1 94.12 186 VAL A N 1
ATOM 1474 C CA . VAL A 1 186 ? -5.469 -44.25 -6.039 1 94.12 186 VAL A CA 1
ATOM 1475 C C . VAL A 1 186 ? -6.133 -45.594 -6.359 1 94.12 186 VAL A C 1
ATOM 1477 O O . VAL A 1 186 ? -7.18 -45.938 -5.797 1 94.12 186 VAL A O 1
ATOM 1480 N N . CYS A 1 187 ? -5.496 -46.375 -7.262 1 94.44 187 CYS A N 1
ATOM 1481 C CA . CYS A 1 187 ? -6.109 -47.625 -7.711 1 94.44 187 CYS A CA 1
ATOM 1482 C C . CYS A 1 187 ? -6.117 -48.656 -6.59 1 94.44 187 CYS A C 1
ATOM 1484 O O . CYS A 1 187 ? -6.824 -49.656 -6.676 1 94.44 187 CYS A O 1
ATOM 1486 N N . LYS A 1 188 ? -5.359 -48.406 -5.535 1 92.25 188 LYS A N 1
ATOM 1487 C CA . LYS A 1 188 ? -5.312 -49.312 -4.398 1 92.25 188 LYS A CA 1
AT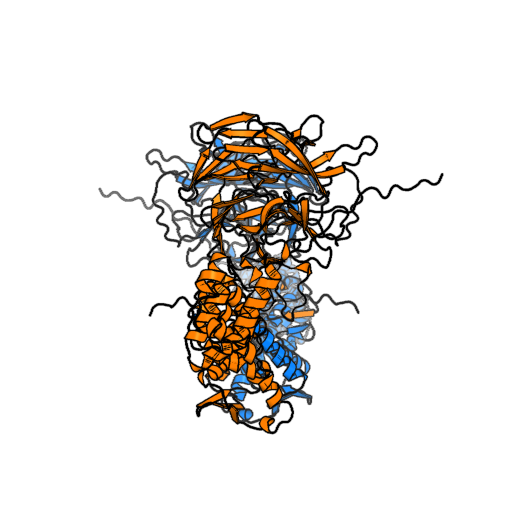OM 1488 C C . LYS A 1 188 ? -6.277 -48.875 -3.301 1 92.25 188 LYS A C 1
ATOM 1490 O O . LYS A 1 188 ? -6.461 -49.594 -2.307 1 92.25 188 LYS A O 1
ATOM 1495 N N . SER A 1 189 ? -6.871 -47.844 -3.496 1 92 189 SER A N 1
ATOM 1496 C CA . SER A 1 189 ? -7.75 -47.281 -2.479 1 92 189 SER A CA 1
ATOM 1497 C C . SER A 1 189 ? -9.109 -47.969 -2.477 1 92 189 SER A C 1
ATOM 1499 O O . SER A 1 189 ? -9.508 -48.562 -3.477 1 92 189 SER A O 1
ATOM 1501 N N . GLU A 1 190 ? -9.82 -47.844 -1.359 1 91.44 190 GLU A N 1
ATOM 1502 C CA . GLU A 1 190 ? -11.156 -48.438 -1.22 1 91.44 190 GLU A CA 1
ATOM 1503 C C . GLU A 1 190 ? -12.156 -47.719 -2.139 1 91.44 190 GLU A C 1
ATOM 1505 O O . GLU A 1 190 ? -13.078 -48.375 -2.656 1 91.44 190 GLU A O 1
ATOM 1510 N N . GLU A 1 191 ? -11.914 -46.5 -2.373 1 91.19 191 GLU A N 1
ATOM 1511 C CA . GLU A 1 191 ? -12.812 -45.75 -3.227 1 91.19 191 GLU A CA 1
ATOM 1512 C C . GLU A 1 191 ? -12.797 -46.25 -4.66 1 91.19 191 GLU A C 1
ATOM 1514 O O . GLU A 1 191 ? -13.844 -46.375 -5.301 1 91.19 191 GLU A O 1
ATOM 1519 N N . PHE A 1 192 ? -11.578 -46.562 -5.047 1 93.88 192 PHE A N 1
ATOM 1520 C CA . PHE A 1 192 ? -11.453 -47.094 -6.406 1 93.88 192 PHE A CA 1
ATOM 1521 C C . PHE A 1 192 ? -12.086 -48.469 -6.527 1 93.88 192 PHE A C 1
ATOM 1523 O O . PHE A 1 192 ? -12.82 -48.719 -7.48 1 93.88 192 PHE A O 1
ATOM 1530 N N . LEU A 1 193 ? -11.883 -49.281 -5.551 1 93.62 193 LEU A N 1
ATOM 1531 C CA . LEU A 1 193 ? -12.344 -50.688 -5.586 1 93.62 193 LEU A CA 1
ATOM 1532 C C . LEU A 1 193 ? -13.859 -50.75 -5.48 1 93.62 193 LEU A C 1
ATOM 1534 O O . LEU A 1 193 ? -14.469 -51.75 -5.859 1 93.62 193 LEU A O 1
ATOM 1538 N N . SER A 1 194 ? -14.484 -49.656 -5 1 92.25 194 SER A N 1
ATOM 1539 C CA . SER A 1 194 ? -15.938 -49.625 -4.82 1 92.25 194 SER A CA 1
ATOM 1540 C C . SER A 1 194 ? -16.625 -48.906 -5.98 1 92.25 194 SER A C 1
ATOM 1542 O O . SER A 1 194 ? -17.859 -48.844 -6.016 1 92.25 194 SER A O 1
ATOM 1544 N N . LEU A 1 195 ? -15.93 -48.531 -6.969 1 93 195 LEU A N 1
ATOM 1545 C CA . LEU A 1 195 ? -16.484 -47.781 -8.086 1 93 195 LEU A CA 1
ATOM 1546 C C . LEU A 1 195 ? -17.297 -48.688 -9 1 93 195 LEU A C 1
ATOM 1548 O O . LEU A 1 195 ? -17 -49.875 -9.141 1 93 195 LEU A O 1
ATOM 1552 N N . PRO A 1 196 ? -18.297 -48.094 -9.617 1 92.94 196 PRO A N 1
ATOM 1553 C CA . PRO A 1 196 ? -19.016 -48.844 -10.648 1 92.94 196 PRO A CA 1
ATOM 1554 C C . PRO A 1 196 ? -18.188 -49 -11.922 1 92.94 196 PRO A C 1
ATOM 1556 O O . PRO A 1 196 ? -17.188 -48.312 -12.117 1 92.94 196 PRO A O 1
ATOM 1559 N N . LEU A 1 197 ? -18.516 -49.938 -12.758 1 94.69 197 LEU A N 1
ATOM 1560 C CA . LEU A 1 197 ? -17.781 -50.375 -13.953 1 94.69 197 LEU A CA 1
ATOM 1561 C C . LEU A 1 197 ? -17.516 -49.188 -14.875 1 94.69 197 LEU A C 1
ATOM 1563 O O . LEU A 1 197 ? -16.391 -49 -15.344 1 94.69 197 LEU A O 1
ATOM 1567 N N . GLU A 1 198 ? -18.531 -48.375 -15.039 1 93.69 198 GLU A N 1
ATOM 1568 C CA . GLU A 1 198 ? -18.422 -47.281 -16 1 93.69 198 GLU A CA 1
ATOM 1569 C C . GLU A 1 198 ? -17.391 -46.25 -15.555 1 93.69 198 GLU A C 1
ATOM 1571 O O . GLU A 1 198 ? -16.672 -45.688 -16.391 1 93.69 198 GLU A O 1
ATOM 1576 N N . ARG A 1 199 ? -17.297 -46.094 -14.273 1 92.25 199 ARG A N 1
ATOM 1577 C CA . ARG A 1 199 ? -16.344 -45.094 -13.742 1 92.25 199 ARG A CA 1
ATOM 1578 C C . ARG A 1 199 ? -14.914 -45.625 -13.82 1 92.25 199 ARG A C 1
ATOM 1580 O O . ARG A 1 199 ? -13.992 -44.875 -14.141 1 92.25 199 ARG A O 1
ATOM 1587 N N . VAL A 1 200 ? -14.734 -46.875 -13.539 1 94.31 200 VAL A N 1
ATOM 1588 C CA . VAL A 1 200 ? -13.422 -47.5 -13.641 1 94.31 200 VAL A CA 1
ATOM 1589 C C . VAL A 1 200 ? -12.938 -47.469 -15.094 1 94.31 200 VAL A C 1
ATOM 1591 O O . VAL A 1 200 ? -11.789 -47.094 -15.359 1 94.31 200 VAL A O 1
ATOM 1594 N N . ARG A 1 201 ? -13.812 -47.812 -15.961 1 94 201 ARG A N 1
ATOM 1595 C CA . ARG A 1 201 ? -13.492 -47.781 -17.391 1 94 201 ARG A CA 1
ATOM 1596 C C . ARG A 1 201 ? -13.031 -46.406 -17.828 1 94 201 ARG A C 1
ATOM 1598 O O . ARG A 1 201 ? -12.039 -46.281 -18.547 1 94 201 ARG A O 1
ATOM 1605 N N . SER A 1 202 ? -13.727 -45.406 -17.312 1 92 202 SER A N 1
ATOM 1606 C CA . SER A 1 202 ? -13.414 -44.031 -17.688 1 92 202 SER A CA 1
ATOM 1607 C C . SER A 1 202 ? -12.039 -43.625 -17.172 1 92 202 SER A C 1
ATOM 1609 O O . SER A 1 202 ? -11.328 -42.875 -17.844 1 92 202 SER A O 1
ATOM 1611 N N . ILE A 1 203 ? -11.648 -44.094 -16.062 1 92.44 203 ILE A N 1
ATOM 1612 C CA . ILE A 1 203 ? -10.375 -43.75 -15.445 1 92.44 203 ILE A CA 1
ATOM 1613 C C . ILE A 1 203 ? -9.227 -44.438 -16.172 1 92.44 203 ILE A C 1
ATOM 1615 O O . ILE A 1 203 ? -8.242 -43.781 -16.547 1 92.44 203 ILE A O 1
ATOM 1619 N N . ILE A 1 204 ? -9.352 -45.75 -16.438 1 93.06 204 ILE A N 1
ATOM 1620 C CA . ILE A 1 204 ? -8.242 -46.531 -16.938 1 93.06 204 ILE A CA 1
ATOM 1621 C C . ILE A 1 204 ? -8 -46.219 -18.406 1 93.06 204 ILE A C 1
ATOM 1623 O O . ILE A 1 204 ? -6.914 -46.5 -18.938 1 93.06 204 ILE A O 1
ATOM 1627 N N . GLN A 1 205 ? -8.969 -45.656 -19.062 1 89.81 205 GLN A N 1
ATOM 1628 C CA . GLN A 1 205 ? -8.828 -45.344 -20.484 1 89.81 205 GLN A CA 1
ATOM 1629 C C . GLN A 1 205 ? -8.031 -44.062 -20.688 1 89.81 205 GLN A C 1
ATOM 1631 O O . GLN A 1 205 ? -7.574 -43.781 -21.797 1 89.81 205 GLN A O 1
ATOM 1636 N N . SER A 1 206 ? -7.867 -43.344 -19.688 1 89.19 206 SER A N 1
ATOM 1637 C CA . SER A 1 206 ? -7.238 -42.031 -19.797 1 89.19 206 SER A CA 1
ATOM 1638 C C . SER A 1 206 ? -5.777 -42.156 -20.219 1 89.19 206 SER A C 1
ATOM 1640 O O . SER A 1 206 ? -5.047 -43.031 -19.703 1 89.19 206 SER A O 1
ATOM 1642 N N . ASN A 1 207 ? -5.293 -41.281 -21.156 1 84.88 207 ASN A N 1
ATOM 1643 C CA . ASN A 1 207 ? -3.9 -41.25 -21.594 1 84.88 207 ASN A CA 1
ATOM 1644 C C . ASN A 1 207 ? -3.031 -40.5 -20.578 1 84.88 207 ASN A C 1
ATOM 1646 O O . ASN A 1 207 ? -1.804 -40.594 -20.609 1 84.88 207 ASN A O 1
ATOM 1650 N N . ASP A 1 208 ? -3.725 -39.906 -19.641 1 85.56 208 ASP A N 1
ATOM 1651 C CA . ASP A 1 208 ? -3 -38.969 -18.781 1 85.56 208 ASP A CA 1
ATOM 1652 C C . ASP A 1 208 ? -2.621 -39.625 -17.453 1 85.56 208 ASP A C 1
ATOM 1654 O O . ASP A 1 208 ? -2.154 -38.938 -16.531 1 85.56 208 ASP A O 1
ATOM 1658 N N . LEU A 1 209 ? -2.787 -40.906 -17.391 1 89.75 209 LEU A N 1
ATOM 1659 C CA . LEU A 1 209 ? -2.436 -41.594 -16.156 1 89.75 209 LEU A CA 1
ATOM 1660 C C . LEU A 1 209 ? -0.925 -41.625 -15.945 1 89.75 209 LEU A C 1
ATOM 1662 O O . LEU A 1 209 ? -0.168 -41.938 -16.859 1 89.75 209 LEU A O 1
ATOM 1666 N N . ASN A 1 210 ? -0.57 -41.219 -14.766 1 87.44 210 ASN A N 1
ATOM 1667 C CA . ASN A 1 210 ? 0.845 -41.188 -14.414 1 87.44 210 ASN A CA 1
ATOM 1668 C C . ASN A 1 210 ? 1.334 -42.531 -13.914 1 87.44 210 ASN A C 1
ATOM 1670 O O . ASN A 1 210 ? 1.604 -42.719 -12.727 1 87.44 210 ASN A O 1
ATOM 1674 N N . VAL A 1 211 ? 1.53 -43.438 -14.75 1 90.31 211 VAL A N 1
ATOM 1675 C CA . VAL A 1 211 ? 2 -44.781 -14.43 1 90.31 211 VAL A CA 1
ATOM 1676 C C . VAL A 1 211 ? 3.324 -45.062 -15.141 1 90.31 211 VAL A C 1
ATOM 1678 O O . VAL A 1 211 ? 3.537 -44.594 -16.266 1 90.31 211 VAL A O 1
ATOM 1681 N N . ASP A 1 212 ? 4.176 -45.75 -14.477 1 84.5 212 ASP A N 1
ATOM 1682 C CA . ASP A 1 212 ? 5.484 -46.062 -15.047 1 84.5 212 ASP A CA 1
ATOM 1683 C C . ASP A 1 212 ? 5.375 -47.156 -16.125 1 84.5 212 ASP A C 1
ATOM 1685 O O . ASP A 1 212 ? 6.242 -47.25 -16.984 1 84.5 212 ASP A O 1
ATOM 1689 N N . SER A 1 213 ? 4.387 -48 -15.992 1 88.56 213 SER A N 1
ATOM 1690 C CA . SER A 1 213 ? 4.18 -49.094 -16.922 1 88.56 213 SER A CA 1
ATOM 1691 C C . SER A 1 213 ? 2.699 -49.438 -17.031 1 88.56 213 SER A C 1
ATOM 1693 O O . SER A 1 213 ? 1.916 -49.156 -16.125 1 88.56 213 SER A O 1
ATOM 1695 N N . GLU A 1 214 ? 2.367 -50.031 -18.125 1 91.56 214 GLU A N 1
ATOM 1696 C CA . GLU A 1 214 ? 0.987 -50.438 -18.359 1 91.56 214 GLU A CA 1
ATOM 1697 C C . GLU A 1 214 ? 0.58 -51.562 -17.438 1 91.56 214 GLU A C 1
ATOM 1699 O O . GLU A 1 214 ? -0.61 -51.844 -17.25 1 91.56 214 GLU A O 1
ATOM 1704 N N . GLU A 1 215 ? 1.552 -52.188 -16.828 1 93.56 215 GLU A N 1
ATOM 1705 C CA . GLU A 1 215 ? 1.294 -53.281 -15.891 1 93.56 215 GLU A CA 1
ATOM 1706 C C . GLU A 1 215 ? 0.461 -52.812 -14.703 1 93.56 215 GLU A C 1
ATOM 1708 O O . GLU A 1 215 ? -0.332 -53.562 -14.148 1 93.56 215 GLU A O 1
ATOM 1713 N N . VAL A 1 216 ? 0.683 -51.625 -14.359 1 94.5 216 VAL A N 1
ATOM 1714 C CA . VAL A 1 216 ? -0.04 -51.031 -13.234 1 94.5 216 VAL A CA 1
ATOM 1715 C C . VAL A 1 216 ? -1.537 -51 -13.531 1 94.5 216 VAL A C 1
ATOM 1717 O O . VAL A 1 216 ? -2.357 -51.281 -12.648 1 94.5 216 VAL A O 1
ATOM 1720 N N . ILE A 1 217 ? -1.939 -50.781 -14.758 1 94.69 217 ILE A N 1
ATOM 1721 C CA . ILE A 1 217 ? -3.338 -50.688 -15.164 1 94.69 217 ILE A CA 1
ATOM 1722 C C . ILE A 1 217 ? -3.963 -52.094 -15.141 1 94.69 217 ILE A C 1
ATOM 1724 O O . ILE A 1 217 ? -5.078 -52.25 -14.641 1 94.69 217 ILE A O 1
ATOM 1728 N N . PHE A 1 218 ? -3.205 -53.062 -15.664 1 95.5 218 PHE A N 1
ATOM 1729 C CA . PHE A 1 218 ? -3.695 -54.438 -15.633 1 95.5 218 PHE A CA 1
ATOM 1730 C C . PHE A 1 218 ? -3.934 -54.875 -14.203 1 95.5 218 PHE A C 1
ATOM 1732 O O . PHE A 1 218 ? -4.988 -55.438 -13.891 1 95.5 218 PHE A O 1
ATOM 1739 N N . ASN A 1 219 ? -2.969 -54.625 -13.398 1 95 219 ASN A N 1
ATOM 1740 C CA . ASN A 1 219 ? -3.08 -55.031 -11.992 1 95 219 ASN A CA 1
ATOM 1741 C C . ASN A 1 219 ? -4.254 -54.312 -11.312 1 95 219 ASN A C 1
ATOM 1743 O O . ASN A 1 219 ? -4.914 -54.906 -10.453 1 95 219 ASN A O 1
ATOM 1747 N N . ALA A 1 220 ? -4.496 -53.094 -11.633 1 95.94 220 ALA A N 1
ATOM 1748 C CA . ALA A 1 220 ? -5.621 -52.344 -11.07 1 95.94 220 ALA A CA 1
ATOM 1749 C C . ALA A 1 220 ? -6.949 -53 -11.453 1 95.94 220 ALA A C 1
ATOM 1751 O O . ALA A 1 220 ? -7.852 -53.094 -10.617 1 95.94 220 ALA A O 1
ATOM 1752 N N . ILE A 1 221 ? -7.051 -53.406 -12.719 1 95.69 221 ILE A N 1
ATOM 1753 C CA . ILE A 1 221 ? -8.266 -54.062 -13.211 1 95.69 221 ILE A CA 1
ATOM 1754 C C . ILE A 1 221 ? -8.477 -55.375 -12.469 1 95.69 221 ILE A C 1
ATOM 1756 O O . ILE A 1 221 ? -9.586 -55.656 -12 1 95.69 221 ILE A O 1
ATOM 1760 N N . VAL A 1 222 ? -7.391 -56.094 -12.32 1 94.94 222 VAL A N 1
ATOM 1761 C CA . VAL A 1 222 ? -7.473 -57.406 -11.664 1 94.94 222 VAL A CA 1
ATOM 1762 C C . VAL A 1 222 ? -7.891 -57.219 -10.203 1 94.94 222 VAL A C 1
ATOM 1764 O O . VAL A 1 222 ? -8.734 -57.969 -9.695 1 94.94 222 VAL A O 1
ATOM 1767 N N . SER A 1 223 ? -7.336 -56.25 -9.562 1 94.94 223 SER A N 1
ATOM 1768 C CA . SER A 1 223 ? -7.691 -55.969 -8.172 1 94.94 223 SER A CA 1
ATOM 1769 C C . SER A 1 223 ? -9.156 -55.562 -8.047 1 94.94 223 SER A C 1
ATOM 1771 O O . SER A 1 223 ? -9.844 -56 -7.109 1 94.94 223 SER A O 1
ATOM 1773 N N . TRP A 1 224 ? -9.602 -54.781 -8.977 1 95.94 224 TRP A N 1
ATOM 1774 C CA . TRP A 1 224 ? -10.992 -54.312 -8.969 1 95.94 224 TRP A CA 1
ATOM 1775 C C . TRP A 1 224 ? -11.945 -55.469 -9.203 1 95.94 224 TRP A C 1
ATOM 1777 O O . TRP A 1 224 ? -12.953 -55.625 -8.5 1 95.94 224 TRP A O 1
ATOM 1787 N N . VAL A 1 225 ? -11.68 -56.344 -10.141 1 94.94 225 VAL A N 1
ATOM 1788 C CA . VAL A 1 225 ? -12.516 -57.5 -10.461 1 94.94 225 VAL A CA 1
ATOM 1789 C C . VAL A 1 225 ? -12.469 -58.5 -9.312 1 94.94 225 VAL A C 1
ATOM 1791 O O . VAL A 1 225 ? -13.484 -59.125 -8.984 1 94.94 225 VAL A O 1
ATOM 1794 N N . GLY A 1 226 ? -11.359 -58.625 -8.688 1 93 226 GLY A N 1
ATOM 1795 C CA . GLY A 1 226 ? -11.156 -59.562 -7.617 1 93 226 GLY A CA 1
ATOM 1796 C C . GLY A 1 226 ? -11.852 -59.188 -6.324 1 93 226 GLY A C 1
ATOM 1797 O O . GLY A 1 226 ? -12.086 -60.031 -5.461 1 93 226 GLY A O 1
ATOM 1798 N N . GLU A 1 227 ? -12.195 -57.969 -6.141 1 92.81 227 GLU A N 1
ATOM 1799 C CA . GLU A 1 227 ? -12.797 -57.469 -4.91 1 92.81 227 GLU A CA 1
ATOM 1800 C C . GLU A 1 227 ? -14.219 -58 -4.742 1 92.81 227 GLU A C 1
ATOM 1802 O O . GLU A 1 227 ? -14.68 -58.219 -3.617 1 92.81 227 GLU A O 1
ATOM 1807 N N . ASP A 1 228 ? -14.922 -58.188 -5.863 1 92 228 ASP A N 1
ATOM 1808 C CA . ASP A 1 228 ? -16.297 -58.656 -5.855 1 92 228 ASP A CA 1
ATOM 1809 C C . ASP A 1 228 ? -16.5 -59.781 -6.883 1 92 228 ASP A C 1
ATOM 1811 O O . ASP A 1 228 ? -16.297 -59.562 -8.078 1 92 228 ASP A O 1
ATOM 1815 N N . SER A 1 229 ? -16.969 -60.875 -6.535 1 89.5 229 SER A N 1
ATOM 1816 C CA . SER A 1 229 ? -17.141 -62.062 -7.391 1 89.5 229 SER A CA 1
ATOM 1817 C C . SER A 1 229 ? -18.203 -61.812 -8.461 1 89.5 229 SER A C 1
ATOM 1819 O O . SER A 1 229 ? -18.156 -62.406 -9.531 1 89.5 229 SER A O 1
ATOM 1821 N N . GLU A 1 230 ? -19.047 -60.906 -8.125 1 90.69 230 GLU A N 1
ATOM 1822 C CA . GLU A 1 230 ? -20.109 -60.625 -9.078 1 90.69 230 GLU A CA 1
ATOM 1823 C C . GLU A 1 230 ? -19.578 -59.844 -10.281 1 90.69 230 GLU A C 1
ATOM 1825 O O . GLU A 1 230 ? -20.219 -59.812 -11.328 1 90.69 230 GLU A O 1
ATOM 1830 N N . ARG A 1 231 ? -18.375 -59.375 -10.109 1 91.5 231 ARG A N 1
ATOM 1831 C CA . ARG A 1 231 ? -17.797 -58.531 -11.148 1 91.5 231 ARG A CA 1
ATOM 1832 C C . ARG A 1 231 ? -16.828 -59.312 -12.023 1 91.5 231 ARG A C 1
ATOM 1834 O O . ARG A 1 231 ? -16.188 -58.75 -12.914 1 91.5 231 ARG A O 1
ATOM 1841 N N . HIS A 1 232 ? -16.625 -60.5 -11.906 1 91.94 232 HIS A N 1
ATOM 1842 C CA . HIS A 1 232 ? -15.609 -61.281 -12.609 1 91.94 232 HIS A CA 1
ATOM 1843 C C . HIS A 1 232 ? -15.82 -61.219 -14.117 1 91.94 232 HIS A C 1
ATOM 1845 O O . HIS A 1 232 ? -14.859 -61.094 -14.883 1 91.94 232 HIS A O 1
ATOM 1851 N N . HIS A 1 233 ? -17.094 -61.25 -14.477 1 90.5 233 HIS A N 1
ATOM 1852 C CA . HIS A 1 233 ? -17.406 -61.281 -15.898 1 90.5 233 HIS A CA 1
ATOM 1853 C C . HIS A 1 233 ? -17.188 -59.906 -16.531 1 90.5 233 HIS A C 1
ATOM 1855 O O . HIS A 1 233 ? -17.078 -59.781 -17.75 1 90.5 233 HIS A O 1
ATOM 1861 N N . GLU A 1 234 ? -17.031 -58.906 -15.672 1 93.56 234 GLU A N 1
ATOM 1862 C CA . GLU A 1 234 ? -16.906 -57.531 -16.172 1 93.56 234 GLU A CA 1
ATOM 1863 C C . GLU A 1 234 ? -15.492 -57.281 -16.688 1 93.56 234 GLU A C 1
ATOM 1865 O O . GLU A 1 234 ? -15.234 -56.219 -17.297 1 93.56 234 GLU A O 1
ATOM 1870 N N . ILE A 1 235 ? -14.57 -58.156 -16.469 1 94.62 235 ILE A N 1
ATOM 1871 C CA . ILE A 1 235 ? -13.203 -58 -16.953 1 94.62 235 ILE A CA 1
ATOM 1872 C C . ILE A 1 235 ? -13.203 -57.906 -18.484 1 94.62 235 ILE A C 1
ATOM 1874 O O . ILE A 1 235 ? -12.312 -57.281 -19.062 1 94.62 235 ILE A O 1
ATOM 1878 N N . ALA A 1 236 ? -14.195 -58.5 -19.094 1 93.19 236 ALA A N 1
ATOM 1879 C CA . ALA A 1 236 ? -14.328 -58.469 -20.562 1 93.19 236 ALA A CA 1
ATOM 1880 C C . ALA A 1 236 ? -14.453 -57.062 -21.078 1 93.19 236 ALA A C 1
ATOM 1882 O O . ALA A 1 236 ? -14.008 -56.75 -22.188 1 93.19 236 ALA A O 1
ATOM 1883 N N . LYS A 1 237 ? -15.016 -56.219 -20.297 1 93.81 237 LYS A N 1
ATOM 1884 C CA . LYS A 1 237 ? -15.25 -54.812 -20.703 1 93.81 237 LYS A CA 1
ATOM 1885 C C . LYS A 1 237 ? -14.062 -53.938 -20.375 1 93.81 237 LYS A C 1
ATOM 1887 O O . LYS A 1 237 ? -13.906 -52.844 -20.953 1 93.81 237 LYS A O 1
ATOM 1892 N N . LEU A 1 238 ? -13.203 -54.344 -19.484 1 95.12 238 LEU A N 1
ATOM 1893 C CA . LEU A 1 238 ? -12.094 -53.531 -19.031 1 95.12 238 LEU A CA 1
ATOM 1894 C C . LEU A 1 238 ? -10.797 -53.906 -19.734 1 95.12 238 LEU A C 1
ATOM 1896 O O . LEU A 1 238 ? -9.984 -53.062 -20.078 1 95.12 238 LEU A O 1
ATOM 1900 N N . PHE A 1 239 ? -10.602 -55.156 -20.047 1 94.31 239 PHE A N 1
ATOM 1901 C CA . PHE A 1 239 ? -9.359 -55.719 -20.578 1 94.31 239 PHE A CA 1
ATOM 1902 C C . PHE A 1 239 ? -8.992 -55.094 -21.906 1 94.31 239 PHE A C 1
ATOM 1904 O O . PHE A 1 239 ? -7.816 -54.844 -22.172 1 94.31 239 PHE A O 1
ATOM 1911 N N . PRO A 1 240 ? -10 -54.719 -22.734 1 90.75 240 PRO A N 1
ATOM 1912 C CA . PRO A 1 240 ? -9.664 -54.094 -24.031 1 90.75 240 PRO A CA 1
ATOM 1913 C C . PRO A 1 240 ? -8.961 -52.75 -23.859 1 90.75 240 PRO A C 1
ATOM 1915 O O . PRO A 1 240 ? -8.32 -52.281 -24.797 1 90.75 240 PRO A O 1
ATOM 1918 N N . HIS A 1 241 ? -9.047 -52.156 -22.719 1 91.44 241 HIS A N 1
ATOM 1919 C CA . HIS A 1 241 ? -8.469 -50.844 -22.516 1 91.44 241 HIS A CA 1
ATOM 1920 C C . HIS A 1 241 ? -7.039 -50.938 -22 1 91.44 241 HIS A C 1
ATOM 1922 O O . HIS A 1 241 ? -6.371 -49.906 -21.828 1 91.44 241 HIS A O 1
ATOM 1928 N N . VAL A 1 242 ? -6.641 -52.156 -21.688 1 92.88 242 VAL A N 1
ATOM 1929 C CA . VAL A 1 242 ? -5.227 -52.375 -21.391 1 92.88 242 VAL A CA 1
ATOM 1930 C C . VAL A 1 242 ? -4.426 -52.406 -22.688 1 92.88 242 VAL A C 1
ATOM 1932 O O . VAL A 1 242 ? -4.754 -53.156 -23.609 1 92.88 242 VAL A O 1
ATOM 1935 N N . ARG A 1 243 ? -3.473 -51.656 -22.75 1 90.88 243 ARG A N 1
ATOM 1936 C CA . ARG A 1 243 ? -2.627 -51.625 -23.938 1 90.88 243 ARG A CA 1
ATOM 1937 C C . ARG A 1 243 ? -1.576 -52.719 -23.906 1 90.88 243 ARG A C 1
ATOM 1939 O O . ARG A 1 243 ? -0.453 -52.5 -23.438 1 90.88 243 ARG A O 1
ATOM 1946 N N . LEU A 1 244 ? -1.874 -53.812 -24.469 1 89.12 244 LEU A N 1
ATOM 1947 C CA . LEU A 1 244 ? -1.112 -55.031 -24.359 1 89.12 244 LEU A CA 1
ATOM 1948 C C . LEU A 1 244 ? 0.278 -54.875 -24.969 1 89.12 244 LEU A C 1
ATOM 1950 O O . LEU A 1 244 ? 1.239 -55.5 -24.5 1 89.12 244 LEU A O 1
ATOM 1954 N N . SER A 1 245 ? 0.307 -54 -25.969 1 84.31 245 SER A N 1
ATOM 1955 C CA . SER A 1 245 ? 1.571 -53.812 -26.672 1 84.31 245 SER A CA 1
ATOM 1956 C C . SER A 1 245 ? 2.592 -53.094 -25.797 1 84.31 245 SER A C 1
ATOM 1958 O O . SER A 1 245 ? 3.787 -53.094 -26.094 1 84.31 245 SER A O 1
ATOM 1960 N N . LEU A 1 246 ? 2.141 -52.5 -24.75 1 86.88 246 LEU A N 1
ATOM 1961 C CA . LEU A 1 246 ? 3.035 -51.75 -23.859 1 86.88 246 LEU A CA 1
ATOM 1962 C C . LEU A 1 246 ? 3.453 -52.625 -22.672 1 86.88 246 LEU A C 1
ATOM 1964 O O . LEU A 1 246 ? 4.254 -52.188 -21.844 1 86.88 246 LEU A O 1
ATOM 1968 N N . LEU A 1 247 ? 2.941 -53.844 -22.594 1 89.25 247 LEU A N 1
ATOM 1969 C CA . LEU A 1 247 ? 3.299 -54.75 -21.516 1 89.25 247 LEU A CA 1
ATOM 1970 C C . LEU A 1 247 ? 4.602 -55.5 -21.828 1 89.25 247 LEU A C 1
ATOM 1972 O O . LEU A 1 247 ? 4.906 -55.75 -23 1 89.25 247 LEU A O 1
ATOM 1976 N N . SER A 1 248 ? 5.316 -55.781 -20.797 1 86.38 248 SER A N 1
ATOM 1977 C CA . SER A 1 248 ? 6.512 -56.594 -20.984 1 86.38 248 SER A CA 1
ATOM 1978 C C . SER A 1 248 ? 6.152 -58.031 -21.359 1 86.38 248 SER A C 1
ATOM 1980 O O . SER A 1 248 ? 5.109 -58.531 -20.938 1 86.38 248 SER A O 1
ATOM 1982 N N . SER A 1 249 ? 7.039 -58.719 -22.156 1 82.31 249 SER A N 1
ATOM 1983 C CA . SER A 1 249 ? 6.797 -60.094 -22.578 1 82.31 249 SER A CA 1
ATOM 1984 C C . SER A 1 249 ? 6.719 -61.031 -21.391 1 82.31 249 SER A C 1
ATOM 1986 O O . SER A 1 249 ? 5.863 -61.906 -21.344 1 82.31 249 SER A O 1
ATOM 1988 N N . ASP A 1 250 ? 7.52 -60.75 -20.422 1 87.44 250 ASP A N 1
ATOM 1989 C CA . ASP A 1 250 ? 7.512 -61.594 -19.219 1 87.44 250 ASP A CA 1
ATOM 1990 C C . ASP A 1 250 ? 6.188 -61.469 -18.469 1 87.44 250 ASP A C 1
ATOM 1992 O O . ASP A 1 250 ? 5.621 -62.469 -18.031 1 87.44 250 ASP A O 1
ATOM 1996 N N . PHE A 1 251 ? 5.785 -60.281 -18.453 1 91.62 251 PHE A N 1
ATOM 1997 C CA . PHE A 1 251 ? 4.543 -60.031 -17.719 1 91.62 251 PHE A CA 1
ATOM 1998 C C . PHE A 1 251 ? 3.352 -60.625 -18.469 1 91.62 251 PHE A C 1
ATOM 2000 O O . PHE A 1 251 ? 2.449 -61.188 -17.859 1 91.62 251 PHE A O 1
ATOM 2007 N N . LEU A 1 252 ? 3.334 -60.5 -19.75 1 88.75 252 LEU A N 1
ATOM 2008 C CA . LEU A 1 252 ? 2.248 -61 -20.578 1 88.75 252 LEU A CA 1
ATOM 2009 C C . LEU A 1 252 ? 2.123 -62.5 -20.438 1 88.75 252 LEU A C 1
ATOM 2011 O O . LEU A 1 252 ? 1.018 -63.031 -20.281 1 88.75 252 LEU A O 1
ATOM 2015 N N . TRP A 1 253 ? 3.203 -63.25 -20.422 1 85 253 TRP A N 1
ATOM 2016 C CA . TRP A 1 253 ? 3.186 -64.688 -20.391 1 85 253 TRP A CA 1
ATOM 2017 C C . TRP A 1 253 ? 3 -65.188 -18.969 1 85 253 TRP A C 1
ATOM 2019 O O . TRP A 1 253 ? 2.258 -66.188 -18.734 1 85 253 TRP A O 1
ATOM 2029 N N . ASP A 1 254 ? 3.555 -64.5 -18.078 1 89.62 254 ASP A N 1
ATOM 2030 C CA . ASP A 1 254 ? 3.576 -65 -16.703 1 89.62 254 ASP A CA 1
ATOM 2031 C C . ASP A 1 254 ? 2.328 -64.625 -15.938 1 89.62 254 ASP A C 1
ATOM 2033 O O . ASP A 1 254 ? 1.8 -65.375 -15.125 1 89.62 254 ASP A O 1
ATOM 2037 N N . GLN A 1 255 ? 1.903 -63.406 -16.219 1 89.62 255 GLN A N 1
ATOM 2038 C CA . GLN A 1 255 ? 0.858 -62.875 -15.359 1 89.62 255 GLN A CA 1
ATOM 2039 C C . GLN A 1 255 ? -0.466 -62.75 -16.109 1 89.62 255 GLN A C 1
ATOM 2041 O O . GLN A 1 255 ? -1.523 -63.062 -15.57 1 89.62 255 GLN A O 1
ATOM 2046 N N . VAL A 1 256 ? -0.448 -62.312 -17.344 1 93.19 256 VAL A N 1
ATOM 2047 C CA . VAL A 1 256 ? -1.689 -62.062 -18.062 1 93.19 256 VAL A CA 1
ATOM 2048 C C . VAL A 1 256 ? -2.252 -63.406 -18.562 1 93.19 256 VAL A C 1
ATOM 2050 O O . VAL A 1 256 ? -3.412 -63.719 -18.312 1 93.19 256 VAL A O 1
ATOM 2053 N N . SER A 1 257 ? -1.434 -64.188 -19.219 1 89.81 257 SER A N 1
ATOM 2054 C CA . SER A 1 257 ? -1.891 -65.438 -19.812 1 89.81 257 SER A CA 1
ATOM 2055 C C . SER A 1 257 ? -2.281 -66.5 -18.75 1 89.81 257 SER A C 1
ATOM 2057 O O . SER A 1 257 ? -3.133 -67.312 -18.984 1 89.81 257 SER A O 1
ATOM 2059 N N . SER A 1 258 ? -1.672 -66.375 -17.578 1 90.38 258 SER A N 1
ATOM 2060 C CA . SER A 1 258 ? -1.922 -67.375 -16.516 1 90.38 258 SER A CA 1
ATOM 2061 C C . SER A 1 258 ? -2.998 -66.875 -15.555 1 90.38 258 SER A C 1
ATOM 2063 O O . SER A 1 258 ? -3.355 -67.562 -14.602 1 90.38 258 SER A O 1
ATOM 2065 N N . ASN A 1 259 ? -3.502 -65.688 -15.773 1 92.75 259 ASN A N 1
ATOM 2066 C CA . ASN A 1 259 ? -4.473 -65.125 -14.859 1 92.75 259 ASN A CA 1
ATOM 2067 C C . ASN A 1 259 ? -5.812 -65.875 -14.922 1 92.75 259 ASN A C 1
ATOM 2069 O O . ASN A 1 259 ? -6.316 -66.125 -16.016 1 92.75 259 ASN A O 1
ATOM 2073 N N . VAL A 1 260 ? -6.41 -66.062 -13.828 1 91.94 260 VAL A N 1
ATOM 2074 C CA . VAL A 1 260 ? -7.609 -66.938 -13.711 1 91.94 260 VAL A CA 1
ATOM 2075 C C . VAL A 1 260 ? -8.789 -66.188 -14.359 1 91.94 260 VAL A C 1
ATOM 2077 O O . VAL A 1 260 ? -9.617 -66.812 -15.023 1 91.94 260 VAL A O 1
ATOM 2080 N N . PHE A 1 261 ? -8.805 -64.938 -14.258 1 93.38 261 PHE A N 1
ATOM 2081 C CA . PHE A 1 261 ? -9.938 -64.188 -14.766 1 93.38 261 PHE A CA 1
ATOM 2082 C C . PHE A 1 261 ? -9.891 -64.062 -16.281 1 93.38 261 PHE A C 1
ATOM 2084 O O . PHE A 1 261 ? -10.938 -64.125 -16.953 1 93.38 261 PHE A O 1
ATOM 2091 N N . ILE A 1 262 ? -8.734 -63.938 -16.828 1 93.19 262 ILE A N 1
ATOM 2092 C CA . ILE A 1 262 ? -8.555 -63.875 -18.266 1 93.19 262 ILE A CA 1
ATOM 2093 C C . ILE A 1 262 ? -8.867 -65.25 -18.906 1 93.19 262 ILE A C 1
ATOM 2095 O O . ILE A 1 262 ? -9.562 -65.312 -19.922 1 93.19 262 ILE A O 1
ATOM 2099 N N . ASN A 1 263 ? -8.43 -66.25 -18.266 1 91.56 263 ASN A N 1
ATOM 2100 C CA . ASN A 1 263 ? -8.609 -67.625 -18.797 1 91.56 263 ASN A CA 1
ATOM 2101 C C . ASN A 1 263 ? -10.07 -68.062 -18.703 1 91.56 263 ASN A C 1
ATOM 2103 O O . ASN A 1 263 ? -10.5 -68.938 -19.453 1 91.56 263 ASN A O 1
ATOM 2107 N N . SER A 1 264 ? -10.797 -67.5 -17.828 1 91.62 264 SER A N 1
ATOM 2108 C CA . SER A 1 264 ? -12.195 -67.875 -17.656 1 91.62 264 SER A CA 1
ATOM 2109 C C . SER A 1 264 ? -13.094 -67 -18.578 1 91.62 264 SER A C 1
ATOM 2111 O O . SER A 1 264 ? -14.297 -67.312 -18.672 1 91.62 264 SER A O 1
ATOM 2113 N N . CYS A 1 265 ? -12.531 -66.062 -19.25 1 93.69 265 CYS A N 1
ATOM 2114 C CA . CYS A 1 265 ? -13.312 -65.188 -20.109 1 93.69 265 CYS A CA 1
ATOM 2115 C C . CYS A 1 265 ? -12.969 -65.438 -21.578 1 93.69 265 CYS A C 1
ATOM 2117 O O . CYS A 1 265 ? -11.875 -65.062 -22.031 1 93.69 265 CYS A O 1
ATOM 2119 N N . PRO A 1 266 ? -13.859 -65.938 -22.328 1 92.5 266 PRO A N 1
ATOM 2120 C CA . PRO A 1 266 ? -13.594 -66.188 -23.734 1 92.5 266 PRO A CA 1
ATOM 2121 C C . PRO A 1 266 ? -13.211 -64.938 -24.531 1 92.5 266 PRO A C 1
ATOM 2123 O O . PRO A 1 266 ? -12.359 -65 -25.422 1 92.5 266 PRO A O 1
ATOM 2126 N N . GLU A 1 267 ? -13.836 -63.969 -24.25 1 92.62 267 GLU A N 1
ATOM 2127 C CA . GLU A 1 267 ? -13.523 -62.719 -24.953 1 92.62 267 GLU A CA 1
ATOM 2128 C C . GLU A 1 267 ? -12.086 -62.281 -24.688 1 92.62 267 GLU A C 1
ATOM 2130 O O . GLU A 1 267 ? -11.391 -61.844 -25.609 1 92.62 267 GLU A O 1
ATOM 2135 N N . CYS A 1 268 ? -11.641 -62.375 -23.5 1 93.69 268 CYS A N 1
ATOM 2136 C CA . CYS A 1 268 ? -10.281 -62 -23.141 1 93.69 268 CYS A CA 1
ATOM 2137 C C . CYS A 1 268 ? -9.258 -62.906 -23.828 1 93.69 268 CYS A C 1
ATOM 2139 O O . CYS A 1 268 ? -8.219 -62.438 -24.281 1 93.69 268 CYS A O 1
ATOM 2141 N N . LYS A 1 269 ? -9.602 -64.125 -23.938 1 92.12 269 LYS A N 1
ATOM 2142 C CA . LYS A 1 269 ? -8.719 -65.062 -24.625 1 92.12 269 LYS A CA 1
ATOM 2143 C C . LYS A 1 269 ? -8.609 -64.688 -26.109 1 92.12 269 LYS A C 1
ATOM 2145 O O . LYS A 1 269 ? -7.523 -64.75 -26.688 1 92.12 269 LYS A O 1
ATOM 2150 N N . SER A 1 270 ? -9.758 -64.375 -26.562 1 91.56 270 SER A N 1
ATOM 2151 C CA . SER A 1 270 ? -9.766 -63.969 -27.969 1 91.56 270 SER A CA 1
ATOM 2152 C C . SER A 1 270 ? -8.891 -62.75 -28.203 1 91.56 270 SER A C 1
ATOM 2154 O O . SER A 1 270 ? -8.172 -62.656 -29.203 1 91.56 270 SER A O 1
ATOM 2156 N N . ILE A 1 271 ? -8.961 -61.844 -27.297 1 92.56 271 ILE A N 1
ATOM 2157 C CA . ILE A 1 271 ? -8.156 -60.625 -27.422 1 92.56 271 ILE A CA 1
ATOM 2158 C C . ILE A 1 271 ? -6.676 -60.969 -27.359 1 92.56 271 ILE A C 1
ATOM 2160 O O . ILE A 1 271 ? -5.879 -60.469 -28.156 1 92.56 271 ILE A O 1
ATOM 2164 N N . LEU A 1 272 ? -6.273 -61.812 -26.484 1 90.88 272 LEU A N 1
ATOM 2165 C CA . LEU A 1 272 ? -4.883 -62.219 -26.328 1 90.88 272 LEU A CA 1
ATOM 2166 C C . LEU A 1 272 ? -4.379 -62.938 -27.562 1 90.88 272 LEU A C 1
ATOM 2168 O O . LEU A 1 272 ? -3.24 -62.719 -28 1 90.88 272 LEU A O 1
ATOM 2172 N N . GLU A 1 273 ? -5.238 -63.75 -28.141 1 88.75 273 GLU A N 1
ATOM 2173 C CA . GLU A 1 273 ? -4.867 -64.438 -29.359 1 88.75 273 GLU A CA 1
ATOM 2174 C C . GLU A 1 273 ? -4.668 -63.5 -30.531 1 88.75 273 GLU A C 1
ATOM 2176 O O . GLU A 1 273 ? -3.709 -63.656 -31.297 1 88.75 273 GLU A O 1
ATOM 2181 N N . ASN A 1 274 ? -5.598 -62.656 -30.609 1 89.25 274 ASN A N 1
ATOM 2182 C CA . ASN A 1 274 ? -5.473 -61.688 -31.688 1 89.25 274 ASN A CA 1
ATOM 2183 C C . ASN A 1 274 ? -4.238 -60.812 -31.5 1 89.25 274 ASN A C 1
ATOM 2185 O O . ASN A 1 274 ? -3.602 -60.406 -32.469 1 89.25 274 ASN A O 1
ATOM 2189 N N . TRP A 1 275 ? -3.955 -60.5 -30.312 1 89.12 275 TRP A N 1
ATOM 2190 C CA . TRP A 1 275 ? -2.77 -59.688 -30.031 1 89.12 275 TRP A CA 1
ATOM 2191 C C . TRP A 1 275 ? -1.502 -60.438 -30.438 1 89.12 275 TRP A C 1
ATOM 2193 O O . TRP A 1 275 ? -0.572 -59.812 -30.984 1 89.12 275 TRP A O 1
ATOM 2203 N N . ARG A 1 276 ? -1.432 -61.719 -30.188 1 85.25 276 ARG A N 1
ATOM 2204 C CA . ARG A 1 276 ? -0.284 -62.531 -30.578 1 85.25 276 ARG A CA 1
ATOM 2205 C C . ARG A 1 276 ? -0.066 -62.5 -32.094 1 85.25 276 ARG A C 1
ATOM 2207 O O . ARG A 1 276 ? 1.071 -62.406 -32.562 1 85.25 276 ARG A O 1
ATOM 2214 N N . ILE A 1 277 ? -1.218 -62.531 -32.719 1 84.56 277 ILE A N 1
ATOM 2215 C CA . ILE A 1 277 ? -1.157 -62.438 -34.188 1 84.56 277 ILE A CA 1
ATOM 2216 C C . ILE A 1 277 ? -0.65 -61.062 -34.625 1 84.56 277 ILE A C 1
ATOM 2218 O O . ILE A 1 277 ? 0.214 -60.969 -35.5 1 84.56 277 ILE A O 1
ATOM 2222 N N . PHE A 1 278 ? -1.167 -60.125 -33.969 1 84.62 278 PHE A N 1
ATOM 2223 C CA . PHE A 1 278 ? -0.782 -58.75 -34.25 1 84.62 278 PHE A CA 1
ATOM 2224 C C . PHE A 1 278 ? 0.701 -58.531 -33.969 1 84.62 278 PHE A C 1
ATOM 2226 O O . PHE A 1 278 ? 1.388 -57.844 -34.75 1 84.62 278 PHE A O 1
ATOM 2233 N N . GLU A 1 279 ? 1.202 -58.969 -32.875 1 80 279 GLU A N 1
ATOM 2234 C CA . GLU A 1 279 ? 2.6 -58.812 -32.5 1 80 279 GLU A CA 1
ATOM 2235 C C . GLU A 1 279 ? 3.535 -59.5 -33.5 1 80 279 GLU A C 1
ATOM 2237 O O . GLU A 1 279 ? 4.609 -58.969 -33.812 1 80 279 GLU A O 1
ATOM 2242 N N . LYS A 1 280 ? 3.078 -60.625 -34 1 77.94 280 LYS A N 1
ATOM 2243 C CA . LYS A 1 280 ? 3.889 -61.406 -34.938 1 77.94 280 LYS A CA 1
ATOM 2244 C C . LYS A 1 280 ? 3.789 -60.812 -36.344 1 77.94 280 LYS A C 1
ATOM 2246 O O . LYS A 1 280 ? 4.785 -60.75 -37.094 1 77.94 280 LYS A O 1
ATOM 2251 N N . TYR A 1 281 ? 2.514 -60.531 -36.719 1 77.38 281 TYR A N 1
ATOM 2252 C CA . TYR A 1 281 ? 2.281 -60.031 -38.062 1 77.38 281 TYR A CA 1
ATOM 2253 C C . TYR A 1 281 ? 1.538 -58.688 -38 1 77.38 281 TYR A C 1
ATOM 2255 O O . TYR A 1 281 ? 0.373 -58.625 -38.406 1 77.38 281 TYR A O 1
ATOM 2263 N N . PRO A 1 282 ? 2.18 -57.5 -37.594 1 76.56 282 PRO A N 1
ATOM 2264 C CA . PRO A 1 282 ? 1.488 -56.219 -37.406 1 76.56 282 PRO A CA 1
ATOM 2265 C C . PRO A 1 282 ? 0.895 -55.688 -38.688 1 76.56 282 PRO A C 1
ATOM 2267 O O . PRO A 1 282 ? -0.193 -55.094 -38.688 1 76.56 282 PRO A O 1
ATOM 2270 N N . ASN A 1 283 ? 1.534 -55.875 -39.812 1 67.75 283 ASN A N 1
ATOM 2271 C CA . ASN A 1 283 ? 1.107 -55.312 -41.094 1 67.75 283 ASN A CA 1
ATOM 2272 C C . ASN A 1 283 ? -0.054 -56.094 -41.688 1 67.75 283 ASN A C 1
ATOM 2274 O O . ASN A 1 283 ? -0.804 -55.562 -42.5 1 67.75 283 ASN A O 1
ATOM 2278 N N . ARG A 1 284 ? -0.124 -57.312 -41.344 1 73.06 284 ARG A N 1
ATOM 2279 C CA . ARG A 1 284 ? -1.125 -58.188 -41.938 1 73.06 284 ARG A CA 1
ATOM 2280 C C . ARG A 1 284 ? -2.34 -58.344 -41.031 1 73.06 284 ARG A C 1
ATOM 2282 O O . ARG A 1 284 ? -3.322 -58.969 -41.406 1 73.06 284 ARG A O 1
ATOM 2289 N N . TYR A 1 285 ? -2.156 -57.75 -39.844 1 76.31 285 TYR A N 1
ATOM 2290 C CA . TYR A 1 285 ? -3.246 -57.938 -38.875 1 76.31 285 TYR A CA 1
ATOM 2291 C C . TYR A 1 285 ? -4.5 -57.188 -39.344 1 76.31 285 TYR A C 1
ATOM 2293 O O . TYR A 1 285 ? -4.477 -55.969 -39.562 1 76.31 285 TYR A O 1
ATOM 2301 N N . LEU A 1 286 ? -5.617 -57.875 -39.656 1 70.69 286 LEU A N 1
ATOM 2302 C CA . LEU A 1 286 ? -6.906 -57.344 -40.094 1 70.69 286 LEU A CA 1
ATOM 2303 C C . LEU A 1 286 ? -7.969 -57.594 -39 1 70.69 286 LEU A C 1
ATOM 2305 O O . LEU A 1 286 ? -9.164 -57.5 -39.281 1 70.69 286 LEU A O 1
ATOM 2309 N N . GLY A 1 287 ? -7.527 -57.75 -37.781 1 69.56 287 GLY A N 1
ATOM 2310 C CA . GLY A 1 287 ? -8.492 -58.094 -36.75 1 69.56 287 GLY A CA 1
ATOM 2311 C C . GLY A 1 287 ? -9.312 -56.938 -36.281 1 69.56 287 GLY A C 1
ATOM 2312 O O . GLY A 1 287 ? -9.141 -55.812 -36.75 1 69.56 287 GLY A O 1
ATOM 2313 N N . GLN A 1 288 ? -10.336 -57.188 -35.344 1 78.12 288 GLN A N 1
ATOM 2314 C CA . GLN A 1 288 ? -11.352 -56.219 -34.906 1 78.12 288 GLN A CA 1
ATOM 2315 C C . GLN A 1 288 ? -10.844 -55.375 -33.75 1 78.12 288 GLN A C 1
ATOM 2317 O O . GLN A 1 288 ? -11.406 -54.312 -33.438 1 78.12 288 GLN A O 1
ATOM 2322 N N . TYR A 1 289 ? -9.742 -55.875 -33.188 1 79.06 289 TYR A N 1
ATOM 2323 C CA . TYR A 1 289 ? -9.297 -55.156 -32 1 79.06 289 TYR A CA 1
ATOM 2324 C C . TYR A 1 289 ? -8.18 -54.156 -32.344 1 79.06 289 TYR A C 1
ATOM 2326 O O . TYR A 1 289 ? -7.344 -54.438 -33.188 1 79.06 289 TYR A O 1
ATOM 2334 N N . ASN A 1 290 ? -8.312 -52.969 -31.797 1 77.19 290 ASN A N 1
ATOM 2335 C CA . ASN A 1 290 ? -7.27 -51.938 -31.953 1 77.19 290 ASN A CA 1
ATOM 2336 C C . ASN A 1 290 ? -6.273 -51.969 -30.797 1 77.19 290 ASN A C 1
ATOM 2338 O O . ASN A 1 290 ? -6.668 -51.969 -29.641 1 77.19 290 ASN A O 1
ATOM 2342 N N . PHE A 1 291 ? -5.012 -52.312 -31.109 1 80.5 291 PHE A N 1
ATOM 2343 C CA . PHE A 1 291 ? -3.971 -52.375 -30.094 1 80.5 291 PHE A CA 1
ATOM 2344 C C . PHE A 1 291 ? -3.174 -51.062 -30.062 1 80.5 291 PHE A C 1
ATOM 2346 O O . PHE A 1 291 ? -2.162 -50.938 -30.75 1 80.5 291 PHE A O 1
ATOM 2353 N N . ASP A 1 292 ? -3.691 -50.062 -29.25 1 75.44 292 ASP A N 1
ATOM 2354 C CA . ASP A 1 292 ? -3.148 -48.719 -29.062 1 75.44 292 ASP A CA 1
ATOM 2355 C C . ASP A 1 292 ? -1.75 -48.781 -28.453 1 75.44 292 ASP A C 1
ATOM 2357 O O . ASP A 1 292 ? -1.508 -49.531 -27.5 1 75.44 292 ASP A O 1
ATOM 2361 N N . MET A 1 293 ? -0.828 -48.062 -29.047 1 74 293 MET A N 1
ATOM 2362 C CA . MET A 1 293 ? 0.542 -48.031 -28.547 1 74 293 MET A CA 1
ATOM 2363 C C . MET A 1 293 ? 0.881 -46.656 -27.969 1 74 293 MET A C 1
ATOM 2365 O O . MET A 1 293 ? 2.051 -46.344 -27.734 1 74 293 MET A O 1
ATOM 2369 N N . THR A 1 294 ? -0.167 -45.906 -27.781 1 78.38 294 THR A N 1
ATOM 2370 C CA . THR A 1 294 ? 0.063 -44.594 -27.219 1 78.38 294 THR A CA 1
ATOM 2371 C C . THR A 1 294 ? 0.531 -44.688 -25.766 1 78.38 294 THR A C 1
ATOM 2373 O O . THR A 1 294 ? -0.113 -45.344 -24.953 1 78.38 294 THR A O 1
ATOM 2376 N N . MET A 1 295 ? 1.64 -44.125 -25.406 1 78.06 295 MET A N 1
ATOM 2377 C CA . MET A 1 295 ? 2.195 -44.188 -24.062 1 78.06 295 MET A CA 1
ATOM 2378 C C . MET A 1 295 ? 1.363 -43.344 -23.094 1 78.06 295 MET A C 1
ATOM 2380 O O . MET A 1 295 ? 0.818 -42.281 -23.484 1 78.06 295 MET A O 1
ATOM 2384 N N . ARG A 1 296 ? 1.27 -43.844 -21.922 1 82.81 296 ARG A N 1
ATOM 2385 C CA . ARG A 1 296 ? 0.635 -43.062 -20.875 1 82.81 296 ARG A CA 1
ATOM 2386 C C . ARG A 1 296 ? 1.527 -41.906 -20.438 1 82.81 296 ARG A C 1
ATOM 2388 O O . ARG A 1 296 ? 2.738 -41.906 -20.672 1 82.81 296 ARG A O 1
ATOM 2395 N N . ALA A 1 297 ? 0.939 -40.906 -19.906 1 76.56 297 ALA A N 1
ATOM 2396 C CA . ALA A 1 297 ? 1.648 -39.656 -19.531 1 76.56 297 ALA A CA 1
ATOM 2397 C C . ALA A 1 297 ? 2.859 -40 -18.656 1 76.56 297 ALA A C 1
ATOM 2399 O O . ALA A 1 297 ? 3.928 -39.406 -18.828 1 76.56 297 ALA A O 1
ATOM 2400 N N . GLY A 1 298 ? 2.742 -40.938 -17.734 1 75.62 298 GLY A N 1
ATOM 2401 C CA . GLY A 1 298 ? 3.822 -41.25 -16.812 1 75.62 298 GLY A CA 1
ATOM 2402 C C . GLY A 1 298 ? 4.988 -41.938 -17.469 1 75.62 298 GLY A C 1
ATOM 2403 O O . GLY A 1 298 ? 6.094 -42 -16.922 1 75.62 298 GLY A O 1
ATOM 2404 N N . MET A 1 299 ? 4.824 -42.5 -18.609 1 76.5 299 MET A N 1
ATOM 2405 C CA . MET A 1 299 ? 5.848 -43.25 -19.312 1 76.5 299 MET A CA 1
ATOM 2406 C C . MET A 1 299 ? 6.734 -42.312 -20.141 1 76.5 299 MET A C 1
ATOM 2408 O O . MET A 1 299 ? 7.812 -42.719 -20.578 1 76.5 299 MET A O 1
ATOM 2412 N N . ILE A 1 300 ? 6.246 -41.156 -20.328 1 72.12 300 ILE A N 1
ATOM 2413 C CA . ILE A 1 300 ? 6.977 -40.188 -21.141 1 72.12 300 ILE A CA 1
ATOM 2414 C C . ILE A 1 300 ? 7.949 -39.406 -20.266 1 72.12 300 ILE A C 1
ATOM 2416 O O . ILE A 1 300 ? 7.531 -38.719 -19.328 1 72.12 300 ILE A O 1
ATOM 2420 N N . ARG A 1 301 ? 9.305 -39.625 -20.469 1 72.44 301 ARG A N 1
ATOM 2421 C CA . ARG A 1 301 ? 10.336 -38.906 -19.703 1 72.44 301 ARG A CA 1
ATOM 2422 C C . ARG A 1 301 ? 10.461 -37.469 -20.172 1 72.44 301 ARG A C 1
ATOM 2424 O O . ARG A 1 301 ? 10.336 -37.156 -21.359 1 72.44 301 ARG A O 1
ATOM 2431 N N . PRO A 1 302 ? 10.523 -36.594 -19.234 1 79 302 PRO A N 1
ATOM 2432 C CA . PRO A 1 302 ? 10.734 -35.219 -19.641 1 79 302 PRO A CA 1
ATOM 2433 C C . PRO A 1 302 ? 12.062 -35 -20.359 1 79 302 PRO A C 1
ATOM 2435 O O . PRO A 1 302 ? 13.016 -35.75 -20.141 1 79 302 PRO A O 1
ATOM 2438 N N . ASP A 1 303 ? 12.055 -34.031 -21.297 1 80.81 303 ASP A N 1
ATOM 2439 C CA . ASP A 1 303 ? 13.25 -33.688 -22.062 1 80.81 303 ASP A CA 1
ATOM 2440 C C . ASP A 1 303 ? 13.945 -32.469 -21.453 1 80.81 303 ASP A C 1
ATOM 2442 O O . ASP A 1 303 ? 13.289 -31.562 -20.906 1 80.81 303 ASP A O 1
ATOM 2446 N N . HIS A 1 304 ? 15.32 -32.531 -21.484 1 87.69 304 HIS A N 1
ATOM 2447 C CA . HIS A 1 304 ? 16.062 -31.312 -21.109 1 87.69 304 HIS A CA 1
ATOM 2448 C C . HIS A 1 304 ? 15.891 -30.219 -22.172 1 87.69 304 HIS A C 1
ATOM 2450 O O . HIS A 1 304 ? 16.141 -30.469 -23.359 1 87.69 304 HIS A O 1
ATOM 2456 N N . CYS A 1 305 ? 15.438 -29.109 -21.75 1 91.56 305 CYS A N 1
ATOM 2457 C CA . CYS A 1 305 ? 15.234 -27.984 -22.672 1 91.56 305 CYS A CA 1
ATOM 2458 C C . CYS A 1 305 ? 15.961 -26.734 -22.188 1 91.56 305 CYS A C 1
ATOM 2460 O O . CYS A 1 305 ? 16.094 -26.531 -20.984 1 91.56 305 CYS A O 1
ATOM 2462 N N . LEU A 1 306 ? 16.547 -26 -23.125 1 92.62 306 LEU A N 1
ATOM 2463 C CA . LEU A 1 306 ? 17.016 -24.641 -22.859 1 92.62 306 LEU A CA 1
ATOM 2464 C C . LEU A 1 306 ? 15.859 -23.641 -22.953 1 92.62 306 LEU A C 1
ATOM 2466 O O . LEU A 1 306 ? 15.164 -23.578 -23.969 1 92.62 306 LEU A O 1
ATOM 2470 N N . LEU A 1 307 ? 15.703 -22.953 -21.922 1 92.62 307 LEU A N 1
ATOM 2471 C CA . LEU A 1 307 ? 14.602 -22 -21.844 1 92.62 307 LEU A CA 1
ATOM 2472 C C . LEU A 1 307 ? 15.117 -20.562 -21.969 1 92.62 307 LEU A C 1
ATOM 2474 O O . LEU A 1 307 ? 16.125 -20.203 -21.344 1 92.62 307 LEU A O 1
ATOM 2478 N N . PHE A 1 308 ? 14.469 -19.766 -22.734 1 90.31 308 PHE A N 1
ATOM 2479 C CA . PHE A 1 308 ? 14.727 -18.328 -22.875 1 90.31 308 PHE A CA 1
ATOM 2480 C C . PHE A 1 308 ? 13.609 -17.516 -22.234 1 90.31 308 PHE A C 1
ATOM 2482 O O . PHE A 1 308 ? 12.531 -17.359 -22.812 1 90.31 308 PHE A O 1
ATOM 2489 N N . ILE A 1 309 ? 13.961 -17.016 -21.109 1 91.69 309 ILE A N 1
ATOM 2490 C CA . ILE A 1 309 ? 12.922 -16.375 -20.297 1 91.69 309 ILE A CA 1
ATOM 2491 C C . ILE A 1 309 ? 13.055 -14.859 -20.391 1 91.69 309 ILE A C 1
ATOM 2493 O O . ILE A 1 309 ? 14.133 -14.312 -20.141 1 91.69 309 ILE A O 1
ATOM 2497 N N . GLY A 1 310 ? 11.961 -14.234 -20.625 1 87.69 310 GLY A N 1
ATOM 2498 C CA . GLY A 1 310 ? 11.953 -12.781 -20.766 1 87.69 310 GLY A CA 1
ATOM 2499 C C . GLY A 1 310 ? 12.641 -12.305 -22.031 1 87.69 310 GLY A C 1
ATOM 2500 O O . GLY A 1 310 ? 12.742 -13.055 -23.016 1 87.69 310 GLY A O 1
ATOM 2501 N N . GLY A 1 311 ? 13.016 -10.977 -21.953 1 85.31 311 GLY A N 1
ATOM 2502 C CA . GLY A 1 311 ? 13.711 -10.367 -23.078 1 85.31 311 GLY A CA 1
ATOM 2503 C C . GLY A 1 311 ? 12.812 -9.508 -23.938 1 85.31 311 GLY A C 1
ATOM 2504 O O . GLY A 1 311 ? 11.586 -9.539 -23.781 1 85.31 311 GLY A O 1
ATOM 2505 N N . SER A 1 312 ? 13.438 -8.672 -24.656 1 79.56 312 SER A N 1
ATOM 2506 C CA . SER A 1 312 ? 12.719 -7.762 -25.547 1 79.56 312 SER A CA 1
ATOM 2507 C C . SER A 1 312 ? 13.125 -7.973 -27 1 79.56 312 SER A C 1
ATOM 2509 O O . SER A 1 312 ? 14.266 -8.367 -27.281 1 79.56 312 SER A O 1
ATOM 2511 N N . ASP A 1 313 ? 12.109 -7.895 -27.766 1 68.81 313 ASP A N 1
ATOM 2512 C CA . ASP A 1 313 ? 12.336 -7.992 -29.203 1 68.81 313 ASP A CA 1
ATOM 2513 C C . ASP A 1 313 ? 12.078 -6.656 -29.891 1 68.81 313 ASP A C 1
ATOM 2515 O O . ASP A 1 313 ? 11 -6.07 -29.734 1 68.81 313 ASP A O 1
ATOM 2519 N N . LEU A 1 314 ? 13.148 -6.047 -30.484 1 58 314 LEU A N 1
ATOM 2520 C CA . LEU A 1 314 ? 13.008 -4.762 -31.156 1 58 314 LEU A CA 1
ATOM 2521 C C . LEU A 1 314 ? 11.914 -4.816 -32.219 1 58 314 LEU A C 1
ATOM 2523 O O . LEU A 1 314 ? 11.289 -3.801 -32.531 1 58 314 LEU A O 1
ATOM 2527 N N . ARG A 1 315 ? 11.797 -5.895 -32.906 1 55 315 ARG A N 1
ATOM 2528 C CA . ARG A 1 315 ? 10.844 -5.969 -34 1 55 315 ARG A CA 1
ATOM 2529 C C . ARG A 1 315 ? 9.445 -6.316 -33.469 1 55 315 ARG A C 1
ATOM 2531 O O . ARG A 1 315 ? 8.477 -6.297 -34.25 1 55 315 ARG A O 1
ATOM 2538 N N . LEU A 1 316 ? 9.352 -6.258 -32.094 1 54.09 316 LEU A N 1
ATOM 2539 C CA . LEU A 1 316 ? 8.078 -6.594 -31.469 1 54.09 316 LEU A CA 1
ATOM 2540 C C . LEU A 1 316 ? 7.43 -7.789 -32.156 1 54.09 316 LEU A C 1
ATOM 2542 O O . LEU A 1 316 ? 6.219 -7.793 -32.375 1 54.09 316 LEU A O 1
ATOM 2546 N N . THR A 1 317 ? 8.25 -8.648 -32.875 1 52.59 317 THR A N 1
ATOM 2547 C CA . THR A 1 317 ? 7.695 -9.75 -33.656 1 52.59 317 THR A CA 1
ATOM 2548 C C . THR A 1 317 ? 7.129 -10.828 -32.719 1 52.59 317 THR A C 1
ATOM 2550 O O . THR A 1 317 ? 7.496 -10.906 -31.547 1 52.59 317 THR A O 1
ATOM 2553 N N . ARG A 1 318 ? 6.066 -11.68 -33.344 1 54.16 318 ARG A N 1
ATOM 2554 C CA . ARG A 1 318 ? 5.145 -12.656 -32.781 1 54.16 318 ARG A CA 1
ATOM 2555 C C . ARG A 1 318 ? 5.863 -13.562 -31.781 1 54.16 318 ARG A C 1
ATOM 2557 O O . ARG A 1 318 ? 7.07 -13.43 -31.562 1 54.16 318 ARG A O 1
ATOM 2564 N N . PRO A 1 319 ? 5.477 -15.102 -31.906 1 53.56 319 PRO A N 1
ATOM 2565 C CA . PRO A 1 319 ? 5.758 -15.938 -30.734 1 53.56 319 PRO A CA 1
ATOM 2566 C C . PRO A 1 319 ? 7.25 -16.172 -30.516 1 53.56 319 PRO A C 1
ATOM 2568 O O . PRO A 1 319 ? 7.969 -16.516 -31.469 1 53.56 319 PRO A O 1
ATOM 2571 N N . LYS A 1 320 ? 7.902 -15.711 -29.484 1 65.75 320 LYS A N 1
ATOM 2572 C CA . LYS A 1 320 ? 9.32 -15.828 -29.172 1 65.75 320 LYS A CA 1
ATOM 2573 C C . LYS A 1 320 ? 9.68 -17.25 -28.766 1 65.75 320 LYS A C 1
ATOM 2575 O O . LYS A 1 320 ? 8.977 -17.875 -27.969 1 65.75 320 LYS A O 1
ATOM 2580 N N . LEU A 1 321 ? 10.578 -17.844 -29.734 1 72.88 321 LEU A N 1
ATOM 2581 C CA . LEU A 1 321 ? 11.125 -19.125 -29.312 1 72.88 321 LEU A CA 1
ATOM 2582 C C . LEU A 1 321 ? 11.734 -19.031 -27.922 1 72.88 321 LEU A C 1
ATOM 2584 O O . LEU A 1 321 ? 12.633 -18.219 -27.688 1 72.88 321 LEU A O 1
ATOM 2588 N N . ASN A 1 322 ? 11.047 -19.734 -27.094 1 86.44 322 ASN A N 1
ATOM 2589 C CA . ASN A 1 322 ? 11.57 -19.578 -25.75 1 86.44 322 ASN A CA 1
ATOM 2590 C C . ASN A 1 322 ? 11.844 -20.938 -25.094 1 86.44 322 ASN A C 1
ATOM 2592 O O . ASN A 1 322 ? 12.117 -21 -23.891 1 86.44 322 ASN A O 1
ATOM 2596 N N . CYS A 1 323 ? 11.758 -22 -25.922 1 89.88 323 CYS A N 1
ATOM 2597 C CA . CYS A 1 323 ? 12.094 -23.344 -25.438 1 89.88 323 CYS A CA 1
ATOM 2598 C C . CYS A 1 323 ? 12.773 -24.156 -26.531 1 89.88 323 CYS A C 1
ATOM 2600 O O . CYS A 1 323 ? 12.227 -24.328 -27.625 1 89.88 323 CYS A O 1
ATOM 2602 N N . TYR A 1 324 ? 14.008 -24.672 -26.25 1 90.75 324 TYR A N 1
ATOM 2603 C CA . TYR A 1 324 ? 14.812 -25.375 -27.25 1 90.75 324 TYR A CA 1
ATOM 2604 C C . TYR A 1 324 ? 15.391 -26.656 -26.672 1 90.75 324 TYR A C 1
ATOM 2606 O O . TYR A 1 324 ? 16 -26.656 -25.609 1 90.75 324 TYR A O 1
ATOM 2614 N N . ASN A 1 325 ? 15.078 -27.734 -27.328 1 86.75 325 ASN A N 1
ATOM 2615 C CA . ASN A 1 325 ? 15.727 -29 -27.016 1 86.75 325 ASN A CA 1
ATOM 2616 C C . ASN A 1 325 ? 17.016 -29.188 -27.812 1 86.75 325 ASN A C 1
ATOM 2618 O O . ASN A 1 325 ? 16.969 -29.453 -29.016 1 86.75 325 ASN A O 1
ATOM 2622 N N . PRO A 1 326 ? 18.062 -29.047 -27.172 1 87 326 PRO A N 1
ATOM 2623 C CA . PRO A 1 326 ? 19.312 -29.078 -27.922 1 87 326 PRO A CA 1
ATOM 2624 C C . PRO A 1 326 ? 19.672 -30.469 -28.422 1 87 326 PRO A C 1
ATOM 2626 O O . PRO A 1 326 ? 20.531 -30.609 -29.312 1 87 326 PRO A O 1
ATOM 2629 N N . LEU A 1 327 ? 19.203 -31.469 -27.859 1 80.06 327 LEU A N 1
ATOM 2630 C CA . LEU A 1 327 ? 19.5 -32.844 -28.281 1 80.06 327 LEU A CA 1
ATOM 2631 C C . LEU A 1 327 ? 18.75 -33.156 -29.578 1 80.06 327 LEU A C 1
ATOM 2633 O O . LEU A 1 327 ? 19.344 -33.719 -30.5 1 80.06 327 LEU A O 1
ATOM 2637 N N . THR A 1 328 ? 17.484 -32.781 -29.641 1 77.75 328 THR A N 1
ATOM 2638 C CA . THR A 1 328 ? 16.688 -33.062 -30.828 1 77.75 328 THR A CA 1
ATOM 2639 C C . THR A 1 328 ? 16.656 -31.859 -31.766 1 77.75 328 THR A C 1
ATOM 2641 O O . THR A 1 328 ? 16.219 -31.984 -32.906 1 77.75 328 THR A O 1
ATOM 2644 N N . LYS A 1 329 ? 17.156 -30.734 -31.297 1 79.88 329 LYS A N 1
ATOM 2645 C CA . LYS A 1 329 ? 17.188 -29.469 -32.031 1 79.88 329 LYS A CA 1
ATOM 2646 C C . LYS A 1 329 ? 15.766 -29.031 -32.406 1 79.88 329 LYS A C 1
ATOM 2648 O O . LYS A 1 329 ? 15.531 -28.547 -33.5 1 79.88 329 LYS A O 1
ATOM 2653 N N . GLU A 1 330 ? 14.867 -29.344 -31.547 1 83.12 330 GLU A N 1
ATOM 2654 C CA . GLU A 1 330 ? 13.492 -28.906 -31.719 1 83.12 330 GLU A CA 1
ATOM 2655 C C . GLU A 1 330 ? 13.195 -27.672 -30.859 1 83.12 330 GLU A C 1
ATOM 2657 O O . GLU A 1 330 ? 13.781 -27.5 -29.797 1 83.12 330 GLU A O 1
ATOM 2662 N N . THR A 1 331 ? 12.32 -26.906 -31.375 1 85.38 331 THR A N 1
ATOM 2663 C CA . THR A 1 331 ? 11.93 -25.688 -30.672 1 85.38 331 THR A CA 1
ATOM 2664 C C . THR A 1 331 ? 10.461 -25.75 -30.266 1 85.38 331 THR A C 1
ATOM 2666 O O . THR A 1 331 ? 9.633 -26.266 -31 1 85.38 331 THR A O 1
ATOM 2669 N N . PHE A 1 332 ? 10.195 -25.312 -29.094 1 84.75 332 PHE A N 1
ATOM 2670 C CA . PHE A 1 332 ? 8.844 -25.297 -28.547 1 84.75 332 PHE A CA 1
ATOM 2671 C C . PHE A 1 332 ? 8.477 -23.906 -28.047 1 84.75 332 PHE A C 1
ATOM 2673 O O . PHE A 1 332 ? 9.352 -23.062 -27.875 1 84.75 332 PHE A O 1
ATOM 2680 N N . LEU A 1 333 ? 7.141 -23.688 -27.906 1 84.88 333 LEU A N 1
ATOM 2681 C CA . LEU A 1 333 ? 6.633 -22.438 -27.375 1 84.88 333 LEU A CA 1
ATOM 2682 C C . LEU A 1 333 ? 6.062 -22.641 -25.969 1 84.88 333 LEU A C 1
ATOM 2684 O O . LEU A 1 333 ? 5.047 -23.312 -25.797 1 84.88 333 LEU A O 1
ATOM 2688 N N . MET A 1 334 ? 6.777 -22.125 -25.078 1 86.56 334 MET A N 1
ATOM 2689 C CA . MET A 1 334 ? 6.273 -22 -23.719 1 86.56 334 MET A CA 1
ATOM 2690 C C . MET A 1 334 ? 5.539 -20.672 -23.531 1 86.56 334 MET A C 1
ATOM 2692 O O . MET A 1 334 ? 5.809 -19.703 -24.25 1 86.56 334 MET A O 1
ATOM 2696 N N . GLN A 1 335 ? 4.551 -20.672 -22.609 1 85.38 335 GLN A N 1
ATOM 2697 C CA . GLN A 1 335 ? 3.877 -19.406 -22.359 1 85.38 335 GLN A CA 1
ATOM 2698 C C . GLN A 1 335 ? 4.883 -18.297 -22.078 1 85.38 335 GLN A C 1
ATOM 2700 O O . GLN A 1 335 ? 5.848 -18.5 -21.328 1 85.38 335 GLN A O 1
ATOM 2705 N N . ASP A 1 336 ? 4.609 -17.188 -22.609 1 82.75 336 ASP A N 1
ATOM 2706 C CA . ASP A 1 336 ? 5.477 -16.047 -22.391 1 82.75 336 ASP A CA 1
ATOM 2707 C C . ASP A 1 336 ? 5.422 -15.586 -20.938 1 82.75 336 ASP A C 1
ATOM 2709 O O . ASP A 1 336 ? 4.363 -15.633 -20.297 1 82.75 336 ASP A O 1
ATOM 2713 N N . PHE A 1 337 ? 6.559 -15.305 -20.5 1 83.56 337 PHE A N 1
ATOM 2714 C CA . PHE A 1 337 ? 6.605 -14.758 -19.156 1 83.56 337 PHE A CA 1
ATOM 2715 C C . PHE A 1 337 ? 6.152 -13.305 -19.141 1 83.56 337 PHE A C 1
ATOM 2717 O O . PHE A 1 337 ? 6.617 -12.5 -19.953 1 83.56 337 PHE A O 1
ATOM 2724 N N . PRO A 1 338 ? 5.355 -12.797 -17.984 1 75.75 338 PRO A N 1
ATOM 2725 C CA . PRO A 1 338 ? 4.691 -13.578 -16.938 1 75.75 338 PRO A CA 1
ATOM 2726 C C . PRO A 1 338 ? 3.289 -14.031 -17.344 1 75.75 338 PRO A C 1
ATOM 2728 O O . PRO A 1 338 ? 2.629 -14.75 -16.594 1 75.75 338 PRO A O 1
ATOM 2731 N N . THR A 1 339 ? 2.723 -13.469 -18.344 1 69.38 339 THR A N 1
ATOM 2732 C CA . THR A 1 339 ? 1.382 -13.828 -18.781 1 69.38 339 THR A CA 1
ATOM 2733 C C . THR A 1 339 ? 1.34 -13.977 -20.312 1 69.38 339 THR A C 1
ATOM 2735 O O . THR A 1 339 ? 2.275 -13.578 -21 1 69.38 339 THR A O 1
ATOM 2738 N N . GLU A 1 340 ? 0.267 -14.711 -20.531 1 62.28 340 GLU A N 1
ATOM 2739 C CA . GLU A 1 340 ? 0.027 -14.789 -21.969 1 62.28 340 GLU A CA 1
ATOM 2740 C C . GLU A 1 340 ? -0.276 -13.406 -22.562 1 62.28 340 GLU A C 1
ATOM 2742 O O . GLU A 1 340 ? -1.048 -12.641 -21.984 1 62.28 340 GLU A O 1
ATOM 2747 N N . ARG A 1 341 ? 0.492 -12.734 -23.203 1 57.28 341 ARG A N 1
ATOM 2748 C CA . ARG A 1 341 ? 0.345 -11.367 -23.688 1 57.28 341 ARG A CA 1
ATOM 2749 C C . ARG A 1 341 ? -0.399 -11.336 -25.016 1 57.28 341 ARG A C 1
ATOM 2751 O O . ARG A 1 341 ? 0.083 -11.867 -26.016 1 57.28 341 ARG A O 1
ATOM 2758 N N . LEU A 1 342 ? -1.703 -11.164 -24.891 1 52.69 342 LEU A N 1
ATOM 2759 C CA . LEU A 1 342 ? -2.354 -10.938 -26.172 1 52.69 342 LEU A CA 1
ATOM 2760 C C . LEU A 1 342 ? -2.014 -9.555 -26.719 1 52.69 342 LEU A C 1
ATOM 2762 O O . LEU A 1 342 ? -1.906 -9.375 -27.938 1 52.69 342 LEU A O 1
ATOM 2766 N N . ASP A 1 343 ? -2.129 -8.43 -25.984 1 48.34 343 ASP A N 1
ATOM 2767 C CA . ASP A 1 343 ? -2.074 -7.047 -26.438 1 48.34 343 ASP A CA 1
ATOM 2768 C C . ASP A 1 343 ? -0.666 -6.477 -26.297 1 48.34 343 ASP A C 1
ATOM 2770 O O . ASP A 1 343 ? -0.367 -5.41 -26.844 1 48.34 343 ASP A O 1
ATOM 2774 N N . LYS A 1 344 ? 0.588 -7.195 -26.656 1 57.19 344 LYS A N 1
ATOM 2775 C CA . LYS A 1 344 ? 2.01 -6.863 -26.703 1 57.19 344 LYS A CA 1
ATOM 2776 C C . LYS A 1 344 ? 2.314 -5.617 -25.875 1 57.19 344 LYS A C 1
ATOM 2778 O O . LYS A 1 344 ? 3.148 -4.797 -26.266 1 57.19 344 LYS A O 1
ATOM 2783 N N . GLU A 1 345 ? 1.749 -5.426 -24.672 1 63.19 345 GLU A N 1
ATOM 2784 C CA . GLU A 1 345 ? 1.777 -4.152 -23.969 1 63.19 345 GLU A CA 1
ATOM 2785 C C . GLU A 1 345 ? 3.1 -3.959 -23.234 1 63.19 345 GLU A C 1
ATOM 2787 O O . GLU A 1 345 ? 3.586 -2.834 -23.094 1 63.19 345 GLU A O 1
ATOM 2792 N N . TYR A 1 346 ? 3.668 -5.172 -22.781 1 73.88 346 TYR A N 1
ATOM 2793 C CA . TYR A 1 346 ? 4.945 -4.949 -22.109 1 73.88 346 TYR A CA 1
ATOM 2794 C C . TYR A 1 346 ? 5.902 -6.109 -22.359 1 73.88 346 TYR A C 1
ATOM 2796 O O . TYR A 1 346 ? 5.484 -7.184 -22.797 1 73.88 346 TYR A O 1
ATOM 2804 N N . GLU A 1 347 ? 7.176 -5.922 -22.344 1 81.06 347 GLU A N 1
ATOM 2805 C CA . GLU A 1 347 ? 8.258 -6.898 -22.312 1 81.06 347 GLU A CA 1
ATOM 2806 C C . GLU A 1 347 ? 8.984 -6.871 -20.969 1 81.06 347 GLU A C 1
ATOM 2808 O O . GLU A 1 347 ? 8.922 -5.875 -20.25 1 81.06 347 GLU A O 1
ATOM 2813 N N . VAL A 1 348 ? 9.547 -8.031 -20.688 1 87.62 348 VAL A N 1
ATOM 2814 C CA . VAL A 1 348 ? 10.227 -8.102 -19.406 1 87.62 348 VAL A CA 1
ATOM 2815 C C . VAL A 1 348 ? 11.695 -8.453 -19.609 1 87.62 348 VAL A C 1
ATOM 2817 O O . VAL A 1 348 ? 12.016 -9.484 -20.203 1 87.62 348 VAL A O 1
ATOM 2820 N N . GLU A 1 349 ? 12.547 -7.613 -19.109 1 88.25 349 GLU A N 1
ATOM 2821 C CA . GLU A 1 349 ? 13.992 -7.805 -19.234 1 88.25 349 GLU A CA 1
ATOM 2822 C C . GLU A 1 349 ? 14.648 -8.016 -17.875 1 88.25 349 GLU A C 1
ATOM 2824 O O . GLU A 1 349 ? 14.141 -7.555 -16.859 1 88.25 349 GLU A O 1
ATOM 2829 N N . ASN A 1 350 ? 15.789 -8.773 -17.984 1 91.5 350 ASN A N 1
ATOM 2830 C CA . ASN A 1 350 ? 16.703 -8.867 -16.844 1 91.5 350 ASN A CA 1
ATOM 2831 C C . ASN A 1 350 ? 16.016 -9.422 -15.609 1 91.5 350 ASN A C 1
ATOM 2833 O O . ASN A 1 350 ? 16.141 -8.859 -14.516 1 91.5 350 ASN A O 1
ATOM 2837 N N . VAL A 1 351 ? 15.367 -10.555 -15.797 1 93.81 351 VAL A N 1
ATOM 2838 C CA . VAL A 1 351 ? 14.719 -11.258 -14.695 1 93.81 351 VAL A CA 1
ATOM 2839 C C . VAL A 1 351 ? 15.719 -12.172 -14 1 93.81 351 VAL A C 1
ATOM 2841 O O . VAL A 1 351 ? 16.812 -12.414 -14.523 1 93.81 351 VAL A O 1
ATOM 2844 N N . GLY A 1 352 ? 15.359 -12.57 -12.781 1 94.19 352 GLY A N 1
ATOM 2845 C CA . GLY A 1 352 ? 16.062 -13.672 -12.141 1 94.19 352 GLY A CA 1
ATOM 2846 C C . GLY A 1 352 ? 15.359 -15.008 -12.32 1 94.19 352 GLY A C 1
ATOM 2847 O O . GLY A 1 352 ? 14.133 -15.086 -12.242 1 94.19 352 GLY A O 1
ATOM 2848 N N . CYS A 1 353 ? 16.172 -16 -12.656 1 95.5 353 CYS A N 1
ATOM 2849 C CA . CYS A 1 353 ? 15.617 -17.328 -12.883 1 95.5 353 CYS A CA 1
ATOM 2850 C C . CYS A 1 353 ? 16.422 -18.391 -12.156 1 95.5 353 CYS A C 1
ATOM 2852 O O . CYS A 1 353 ? 17.641 -18.234 -11.977 1 95.5 353 CYS A O 1
ATOM 2854 N N . VAL A 1 354 ? 15.703 -19.422 -11.758 1 96.12 354 VAL A N 1
ATOM 2855 C CA . VAL A 1 354 ? 16.375 -20.562 -11.164 1 96.12 354 VAL A CA 1
ATOM 2856 C C . VAL A 1 354 ? 15.508 -21.812 -11.328 1 96.12 354 VAL A C 1
ATOM 2858 O O . VAL A 1 354 ? 14.281 -21.719 -11.406 1 96.12 354 VAL A O 1
ATOM 2861 N N . VAL A 1 355 ? 16.125 -22.906 -11.484 1 94.94 355 VAL A N 1
ATOM 2862 C CA . VAL A 1 355 ? 15.461 -24.203 -11.5 1 94.94 355 VAL A CA 1
ATOM 2863 C C . VAL A 1 355 ? 15.758 -24.953 -10.211 1 94.94 355 VAL A C 1
ATOM 2865 O O . VAL A 1 355 ? 16.922 -25.125 -9.828 1 94.94 355 VAL A O 1
ATOM 2868 N N . SER A 1 356 ? 14.734 -25.406 -9.586 1 93.06 356 SER A N 1
ATOM 2869 C CA . SER A 1 356 ? 14.906 -26.109 -8.32 1 93.06 356 SER A CA 1
ATOM 2870 C C . SER A 1 356 ? 15.391 -27.547 -8.539 1 93.06 356 SER A C 1
ATOM 2872 O O . SER A 1 356 ? 15.406 -28.031 -9.672 1 93.06 356 SER A O 1
ATOM 2874 N N . LYS A 1 357 ? 15.727 -28.156 -7.41 1 88.12 357 LYS A N 1
ATOM 2875 C CA . LYS A 1 357 ? 16.125 -29.562 -7.453 1 88.12 357 LYS A CA 1
ATOM 2876 C C . LYS A 1 357 ? 14.984 -30.438 -7.973 1 88.12 357 LYS A C 1
ATOM 2878 O O . LYS A 1 357 ? 15.227 -31.453 -8.617 1 88.12 357 LYS A O 1
ATOM 2883 N N . GLU A 1 358 ? 13.797 -30.047 -7.762 1 84.56 358 GLU A N 1
ATOM 2884 C CA . GLU A 1 358 ? 12.617 -30.797 -8.219 1 84.56 358 GLU A CA 1
ATOM 2885 C C . GLU A 1 358 ? 12.25 -30.406 -9.648 1 84.56 358 GLU A C 1
ATOM 2887 O O . GLU A 1 358 ? 11.164 -30.75 -10.125 1 84.56 358 GLU A O 1
ATOM 2892 N N . ASN A 1 359 ? 13.086 -29.641 -10.227 1 89.5 359 ASN A N 1
ATOM 2893 C CA . ASN A 1 359 ? 12.977 -29.25 -11.633 1 89.5 359 ASN A CA 1
ATOM 2894 C C . ASN A 1 359 ? 11.82 -28.281 -11.852 1 89.5 359 ASN A C 1
ATOM 2896 O O . ASN A 1 359 ? 11.117 -28.375 -12.867 1 89.5 359 ASN A O 1
ATOM 2900 N N . VAL A 1 360 ? 11.555 -27.531 -10.914 1 92.06 360 VAL A N 1
ATOM 2901 C CA . VAL A 1 360 ? 10.57 -26.469 -11.07 1 92.06 360 VAL A CA 1
ATOM 2902 C C . VAL A 1 360 ? 11.266 -25.156 -11.461 1 92.06 360 VAL A C 1
ATOM 2904 O O . VAL A 1 360 ? 12.266 -24.781 -10.852 1 92.06 360 VAL A O 1
ATOM 2907 N N . VAL A 1 361 ? 10.75 -24.438 -12.453 1 94.69 361 VAL A N 1
ATOM 2908 C CA . VAL A 1 361 ? 11.32 -23.188 -12.93 1 94.69 361 VAL A CA 1
ATOM 2909 C C . VAL A 1 361 ? 10.719 -22.016 -12.156 1 94.69 361 VAL A C 1
ATOM 2911 O O . VAL A 1 361 ? 9.492 -21.859 -12.117 1 94.69 361 VAL A O 1
ATOM 2914 N N . TYR A 1 362 ? 11.578 -21.266 -11.516 1 96.06 362 TYR A N 1
ATOM 2915 C CA . TYR A 1 362 ? 11.156 -20.062 -10.812 1 96.06 362 TYR A CA 1
ATOM 2916 C C . TYR A 1 362 ? 11.727 -18.812 -11.477 1 96.06 362 TYR A C 1
ATOM 2918 O O . TYR A 1 362 ? 12.883 -18.797 -11.906 1 96.06 362 TYR A O 1
ATOM 2926 N N . VAL A 1 363 ? 10.883 -17.75 -11.625 1 95.12 363 VAL A N 1
ATOM 2927 C CA . VAL A 1 363 ? 11.297 -16.484 -12.242 1 95.12 363 VAL A CA 1
ATOM 2928 C C . VAL A 1 363 ? 10.742 -15.32 -11.438 1 95.12 363 VAL A C 1
ATOM 2930 O O . VAL A 1 363 ? 9.594 -15.359 -10.984 1 95.12 363 VAL A O 1
ATOM 2933 N N . GLY A 1 364 ? 11.594 -14.336 -11.266 1 93.12 364 GLY A N 1
ATOM 2934 C CA . GLY A 1 364 ? 11.109 -13.18 -10.523 1 93.12 364 GLY A CA 1
ATOM 2935 C C . GLY A 1 364 ? 11.773 -11.883 -10.945 1 93.12 364 GLY A C 1
ATOM 2936 O O . GLY A 1 364 ? 12.844 -11.898 -11.555 1 93.12 364 GLY A O 1
ATOM 2937 N N . GLY A 1 365 ? 11.102 -10.773 -10.578 1 91.75 365 GLY A N 1
ATOM 2938 C CA . GLY A 1 365 ? 11.633 -9.438 -10.82 1 91.75 365 GLY A CA 1
ATOM 2939 C C . GLY A 1 365 ? 11.711 -9.086 -12.297 1 91.75 365 GLY A C 1
ATOM 2940 O O . GLY A 1 365 ? 10.914 -9.578 -13.102 1 91.75 365 GLY A O 1
ATOM 2941 N N . GLY A 1 366 ? 12.609 -8.164 -12.555 1 90.88 366 GLY A N 1
ATOM 2942 C CA . GLY A 1 366 ? 12.859 -7.758 -13.93 1 90.88 366 GLY A CA 1
ATOM 2943 C C . GLY A 1 366 ? 12.344 -6.363 -14.242 1 90.88 366 GLY A C 1
ATOM 2944 O O . GLY A 1 366 ? 11.703 -5.73 -13.398 1 90.88 366 GLY A O 1
ATOM 2945 N N . ASN A 1 367 ? 12.766 -5.918 -15.383 1 87.06 367 ASN A N 1
ATOM 2946 C CA . ASN A 1 367 ? 12.312 -4.645 -15.93 1 87.06 367 ASN A CA 1
ATOM 2947 C C . ASN A 1 367 ? 11.148 -4.828 -16.891 1 87.06 367 ASN A C 1
ATOM 2949 O O . ASN A 1 367 ? 11.297 -5.434 -17.953 1 87.06 367 ASN A O 1
ATOM 2953 N N . TYR A 1 368 ? 10.016 -4.32 -16.469 1 80.94 368 TYR A N 1
ATOM 2954 C CA . TYR A 1 368 ? 8.852 -4.371 -17.344 1 80.94 368 TYR A CA 1
ATOM 2955 C C . TYR A 1 368 ? 8.805 -3.152 -18.266 1 80.94 368 TYR A C 1
ATOM 2957 O O . TYR A 1 368 ? 8.695 -2.02 -17.797 1 80.94 368 TYR A O 1
ATOM 2965 N N . VAL A 1 369 ? 8.922 -3.383 -19.531 1 76.94 369 VAL A N 1
ATOM 2966 C CA . VAL A 1 369 ? 8.977 -2.336 -20.547 1 76.94 369 VAL A CA 1
ATOM 2967 C C . VAL A 1 369 ? 7.629 -2.234 -21.266 1 76.94 369 VAL A C 1
ATOM 2969 O O . VAL A 1 369 ? 7.23 -3.148 -21.984 1 76.94 369 VAL A O 1
ATOM 2972 N N . TYR A 1 370 ? 6.93 -1.066 -21.016 1 69.31 370 TYR A N 1
ATOM 2973 C CA . TYR A 1 370 ? 5.613 -0.882 -21.609 1 69.31 370 TYR A CA 1
ATOM 2974 C C . TYR A 1 370 ? 5.707 -0.098 -22.922 1 69.31 370 TYR A C 1
ATOM 2976 O O . TYR A 1 370 ? 6.406 0.917 -22.984 1 69.31 370 TYR A O 1
ATOM 2984 N N . HIS A 1 371 ? 5.238 -0.564 -24.078 1 59.62 371 HIS A N 1
ATOM 2985 C CA . HIS A 1 371 ? 5.34 0.007 -25.422 1 59.62 371 HIS A CA 1
ATOM 2986 C C . HIS A 1 371 ? 4.219 1.007 -25.688 1 59.62 371 HIS A C 1
ATOM 2988 O O . HIS A 1 371 ? 4.301 1.808 -26.625 1 59.62 371 HIS A O 1
ATOM 2994 N N . ASP A 1 372 ? 3.031 0.954 -25.375 1 51.34 372 ASP A N 1
ATOM 2995 C CA . ASP A 1 372 ? 2.02 1.916 -25.797 1 51.34 372 ASP A CA 1
ATOM 2996 C C . ASP A 1 372 ? 2.428 3.34 -25.422 1 51.34 372 ASP A C 1
ATOM 2998 O O . ASP A 1 372 ? 1.678 4.289 -25.672 1 51.34 372 ASP A O 1
ATOM 3002 N N . MET A 1 373 ? 3.213 3.625 -24.516 1 41.34 373 MET A N 1
ATOM 3003 C CA . MET A 1 373 ? 3.299 5.07 -24.344 1 41.34 373 MET A CA 1
ATOM 3004 C C . MET A 1 373 ? 4.074 5.719 -25.484 1 41.34 373 MET A C 1
ATOM 3006 O O . MET A 1 373 ? 5.195 5.305 -25.781 1 41.34 373 MET A O 1
ATOM 3010 N N . ASP A 1 374 ? 3.35 6.195 -26.5 1 35.97 374 ASP A N 1
ATOM 3011 C CA . ASP A 1 374 ? 3.742 6.965 -27.672 1 35.97 374 ASP A CA 1
ATOM 3012 C C . ASP A 1 374 ? 4.957 7.84 -27.375 1 35.97 374 ASP A C 1
ATOM 3014 O O . ASP A 1 374 ? 4.84 9.062 -27.281 1 35.97 374 ASP A O 1
ATOM 3018 N N . PHE A 1 375 ? 5.699 7.719 -26.453 1 31.38 375 PHE A N 1
ATOM 3019 C CA . PHE A 1 375 ? 6.719 8.75 -26.625 1 31.38 375 PHE A CA 1
ATOM 3020 C C . PHE A 1 375 ? 7.582 8.461 -27.844 1 31.38 375 PHE A C 1
ATOM 3022 O O . PHE A 1 375 ? 8.039 7.336 -28.047 1 31.38 375 PHE A O 1
ATOM 3029 N N . ASP A 1 376 ? 7.234 9.172 -29 1 29.25 376 ASP A N 1
ATOM 3030 C CA . ASP A 1 376 ? 8.07 9.398 -30.188 1 29.25 376 ASP A CA 1
ATOM 3031 C C . ASP A 1 376 ? 9.531 9.602 -29.781 1 29.25 376 ASP A C 1
ATOM 3033 O O . ASP A 1 376 ? 9.953 10.727 -29.516 1 29.25 376 ASP A O 1
ATOM 3037 N N . PHE A 1 377 ? 10.086 8.938 -28.984 1 28.03 377 PHE A N 1
ATOM 3038 C CA . PHE A 1 377 ? 11.5 9.297 -28.891 1 28.03 377 PHE A CA 1
ATOM 3039 C C . PHE A 1 377 ? 12.25 8.883 -30.156 1 28.03 377 PHE A C 1
ATOM 3041 O O . PHE A 1 377 ? 12.359 7.691 -30.453 1 28.03 377 PHE A O 1
ATOM 3048 N N . SER A 1 378 ? 12.219 9.68 -31.219 1 26.48 378 SER A N 1
ATOM 3049 C CA . SER A 1 378 ? 13.141 9.586 -32.344 1 26.48 378 SER A CA 1
ATOM 3050 C C . SER A 1 378 ? 14.578 9.414 -31.875 1 26.48 378 SER A C 1
ATOM 3052 O O . SER A 1 378 ? 15.422 8.875 -32.594 1 26.48 378 SER A O 1
ATOM 3054 N N . ASP A 1 379 ? 15.195 10.383 -31.172 1 26.11 379 ASP A N 1
ATOM 3055 C CA . ASP A 1 379 ? 16.531 10.734 -31.656 1 26.11 379 ASP A CA 1
ATOM 3056 C C . ASP A 1 379 ? 17.469 9.539 -31.594 1 26.11 379 ASP A C 1
ATOM 3058 O O . ASP A 1 379 ? 17.188 8.562 -30.891 1 26.11 379 ASP A O 1
ATOM 3062 N N . LEU A 1 380 ? 18.922 9.789 -31.75 1 24.84 380 LEU A N 1
ATOM 3063 C CA . LEU A 1 380 ? 20.203 9.344 -32.281 1 24.84 380 LEU A CA 1
ATOM 3064 C C . LEU A 1 380 ? 20.797 8.234 -31.406 1 24.84 380 LEU A C 1
ATOM 3066 O O . LEU A 1 380 ? 21.203 7.191 -31.922 1 24.84 380 LEU A O 1
ATOM 3070 N N . ASP A 1 381 ? 21.781 8.672 -30.438 1 27.48 381 ASP A N 1
ATOM 3071 C CA . ASP A 1 381 ? 22.969 7.887 -30.172 1 27.48 381 ASP A CA 1
ATOM 3072 C C . ASP A 1 381 ? 22.625 6.566 -29.5 1 27.48 381 ASP A C 1
ATOM 3074 O O . ASP A 1 381 ? 21.625 6.477 -28.766 1 27.48 381 ASP A O 1
ATOM 3078 N N . ASP A 1 382 ? 23.031 5.426 -29.953 1 29.39 382 ASP A N 1
ATOM 3079 C CA . ASP A 1 382 ? 23.031 3.977 -29.781 1 29.39 382 ASP A CA 1
ATOM 3080 C C . ASP A 1 382 ? 23.031 3.605 -28.297 1 29.39 382 ASP A C 1
ATOM 3082 O O . ASP A 1 382 ? 22.984 2.424 -27.953 1 29.39 382 ASP A O 1
ATOM 3086 N N . SER A 1 383 ? 23.984 4.309 -27.578 1 30 383 SER A N 1
ATOM 3087 C CA . SER A 1 383 ? 23.984 3.953 -26.172 1 30 383 SER A CA 1
ATOM 3088 C C . SER A 1 383 ? 22.594 4.145 -25.547 1 30 383 SER A C 1
ATOM 3090 O O . SER A 1 383 ? 22.406 5.031 -24.719 1 30 383 SER A O 1
ATOM 3092 N N . CYS A 1 384 ? 21.5 4.223 -26.297 1 29.08 384 CYS A N 1
ATOM 3093 C CA . CYS A 1 384 ? 20.109 4.605 -26.453 1 29.08 384 CYS A CA 1
ATOM 3094 C C . CYS A 1 384 ? 19.234 3.926 -25.406 1 29.08 384 CYS A C 1
ATOM 3096 O O . CYS A 1 384 ? 18.609 2.895 -25.672 1 29.08 384 CYS A O 1
ATOM 3098 N N . ASP A 1 385 ? 19.672 3.818 -24.234 1 31.7 385 ASP A N 1
ATOM 3099 C CA . ASP A 1 385 ? 18.719 3.287 -23.266 1 31.7 385 ASP A CA 1
ATOM 3100 C C . ASP A 1 385 ? 17.359 3.99 -23.391 1 31.7 385 ASP A C 1
ATOM 3102 O O . ASP A 1 385 ? 17.266 5.199 -23.172 1 31.7 385 ASP A O 1
ATOM 3106 N N . ASP A 1 386 ? 16.641 3.828 -24.438 1 32.94 386 ASP A N 1
ATOM 3107 C CA . ASP A 1 386 ? 15.25 4.191 -24.641 1 32.94 386 ASP A CA 1
ATOM 3108 C C . ASP A 1 386 ? 14.5 4.289 -23.312 1 32.94 386 ASP A C 1
ATOM 3110 O O . ASP A 1 386 ? 14.531 3.357 -22.516 1 32.94 386 ASP A O 1
ATOM 3114 N N . LEU A 1 387 ? 14.383 5.438 -22.828 1 33.34 387 LEU A N 1
ATOM 3115 C CA . LEU A 1 387 ? 13.625 5.762 -21.609 1 33.34 387 LEU A CA 1
ATOM 3116 C C . LEU A 1 387 ? 12.234 5.141 -21.656 1 33.34 387 LEU A C 1
ATOM 3118 O O . LEU A 1 387 ? 11.258 5.824 -21.969 1 33.34 387 LEU A O 1
ATOM 3122 N N . GLU A 1 388 ? 12.117 3.977 -22.25 1 45.34 388 GLU A N 1
ATOM 3123 C CA . GLU A 1 388 ? 10.867 3.244 -22.047 1 45.34 388 GLU A CA 1
ATOM 3124 C C . GLU A 1 388 ? 10.555 3.08 -20.562 1 45.34 388 GLU A C 1
ATOM 3126 O O . GLU A 1 388 ? 11.469 3.004 -19.75 1 45.34 388 GLU A O 1
ATOM 3131 N N . GLU A 1 389 ? 9.453 3.537 -20.281 1 50.78 389 GLU A N 1
ATOM 3132 C CA . GLU A 1 389 ? 9.039 3.436 -18.891 1 50.78 389 GLU A CA 1
ATOM 3133 C C . GLU A 1 389 ? 9.273 2.031 -18.344 1 50.78 389 GLU A C 1
ATOM 3135 O O . GLU A 1 389 ? 8.742 1.056 -18.875 1 50.78 389 GLU A O 1
ATOM 3140 N N . ARG A 1 390 ? 10.375 1.879 -17.859 1 61.75 390 ARG A N 1
ATOM 3141 C CA . ARG A 1 390 ? 10.711 0.633 -17.172 1 61.75 390 ARG A CA 1
ATOM 3142 C C . ARG A 1 390 ? 10.234 0.663 -15.719 1 61.75 390 ARG A C 1
ATOM 3144 O O . ARG A 1 390 ? 10.461 1.642 -15.008 1 61.75 390 ARG A O 1
ATOM 3151 N N . VAL A 1 391 ? 9.32 -0.244 -15.539 1 76.12 391 VAL A N 1
ATOM 3152 C CA . VAL A 1 391 ? 8.883 -0.441 -14.164 1 76.12 391 VAL A CA 1
ATOM 3153 C C . VAL A 1 391 ? 9.516 -1.708 -13.594 1 76.12 391 VAL A C 1
ATOM 3155 O O . VAL A 1 391 ? 9.391 -2.789 -14.172 1 76.12 391 VAL A O 1
ATOM 3158 N N . VAL A 1 392 ? 10.359 -1.575 -12.602 1 84.25 392 VAL A N 1
ATOM 3159 C CA . VAL A 1 392 ? 10.945 -2.734 -11.938 1 84.25 392 VAL A CA 1
ATOM 3160 C C . VAL A 1 392 ? 9.891 -3.441 -11.094 1 84.25 392 VAL A C 1
ATOM 3162 O O . VAL A 1 392 ? 9.125 -2.793 -10.375 1 84.25 392 VAL A O 1
ATOM 3165 N N . SER A 1 393 ? 9.828 -4.723 -11.227 1 86.44 393 SER A N 1
ATOM 3166 C CA . SER A 1 393 ? 8.773 -5.488 -10.562 1 86.44 393 SER A CA 1
ATOM 3167 C C . SER A 1 393 ? 9.336 -6.352 -9.438 1 86.44 393 SER A C 1
ATOM 3169 O O . SER A 1 393 ? 10.531 -6.652 -9.422 1 86.44 393 SER A O 1
ATOM 3171 N N . LYS A 1 394 ? 8.516 -6.637 -8.492 1 89.06 394 LYS A N 1
ATOM 3172 C CA . LYS A 1 394 ? 8.875 -7.586 -7.441 1 89.06 394 LYS A CA 1
ATOM 3173 C C . LYS A 1 394 ? 8.086 -8.883 -7.586 1 89.06 394 LYS A C 1
ATOM 3175 O O . LYS A 1 394 ? 8.109 -9.734 -6.688 1 89.06 394 LYS A O 1
ATOM 3180 N N . ASP A 1 395 ? 7.352 -9.078 -8.633 1 89.31 395 ASP A N 1
ATOM 3181 C CA . ASP A 1 395 ? 6.531 -10.266 -8.836 1 89.31 395 ASP A CA 1
ATOM 3182 C C . ASP A 1 395 ? 7.398 -11.516 -8.992 1 89.31 395 ASP A C 1
ATOM 3184 O O . ASP A 1 395 ? 8.531 -11.43 -9.461 1 89.31 395 ASP A O 1
ATOM 3188 N N . PHE A 1 396 ? 6.891 -12.68 -8.547 1 92.69 396 PHE A N 1
ATOM 3189 C CA . PHE A 1 396 ? 7.566 -13.977 -8.539 1 92.69 396 PHE A CA 1
ATOM 3190 C C . PHE A 1 396 ? 6.637 -15.07 -9.047 1 92.69 396 PHE A C 1
ATOM 3192 O O . PHE A 1 396 ? 5.453 -15.094 -8.711 1 92.69 396 PHE A O 1
ATOM 3199 N N . PHE A 1 397 ? 7.164 -15.898 -9.953 1 93 397 PHE A N 1
ATOM 3200 C CA . PHE A 1 397 ? 6.34 -16.906 -10.609 1 93 397 PHE A CA 1
ATOM 3201 C C . PHE A 1 397 ? 7.047 -18.25 -10.641 1 93 397 PHE A C 1
ATOM 3203 O O . PHE A 1 397 ? 8.273 -18.312 -10.547 1 93 397 PHE A O 1
ATOM 3210 N N . CYS A 1 398 ? 6.227 -19.281 -10.719 1 93.19 398 CYS A N 1
ATOM 3211 C CA . CYS A 1 398 ? 6.742 -20.578 -11.117 1 93.19 398 CYS A CA 1
ATOM 3212 C C . CYS A 1 398 ? 6.016 -21.109 -12.352 1 93.19 398 CYS A C 1
ATOM 3214 O O . CYS A 1 398 ? 4.902 -20.656 -12.656 1 93.19 398 CYS A O 1
ATOM 3216 N N . PHE A 1 399 ? 6.664 -22 -13.062 1 91.94 399 PHE A N 1
ATOM 3217 C CA . PHE A 1 399 ? 6.094 -22.484 -14.312 1 91.94 399 PHE A CA 1
ATOM 3218 C C . PHE A 1 399 ? 5.379 -23.812 -14.109 1 91.94 399 PHE A C 1
ATOM 3220 O O . PHE A 1 399 ? 5.941 -24.734 -13.516 1 91.94 399 PHE A O 1
ATOM 3227 N N . ASP A 1 400 ? 4.125 -23.859 -14.586 1 85.5 400 ASP A N 1
ATOM 3228 C CA . ASP A 1 400 ? 3.33 -25.078 -14.625 1 85.5 400 ASP A CA 1
ATOM 3229 C C . ASP A 1 400 ? 3.404 -25.75 -15.992 1 85.5 400 ASP A C 1
ATOM 3231 O O . ASP A 1 400 ? 2.693 -25.359 -16.922 1 85.5 400 ASP A O 1
ATOM 3235 N N . ASN A 1 401 ? 4.246 -26.688 -16.109 1 85.56 401 ASN A N 1
ATOM 3236 C CA . ASN A 1 401 ? 4.473 -27.359 -17.391 1 85.56 401 ASN A CA 1
ATOM 3237 C C . ASN A 1 401 ? 3.225 -28.109 -17.859 1 85.56 401 ASN A C 1
ATOM 3239 O O . ASN A 1 401 ? 2.965 -28.188 -19.062 1 85.56 401 ASN A O 1
ATOM 3243 N N . ASP A 1 402 ? 2.455 -28.625 -16.938 1 74.56 402 ASP A N 1
ATOM 3244 C CA . ASP A 1 402 ? 1.278 -29.406 -17.297 1 74.56 402 ASP A CA 1
ATOM 3245 C C . ASP A 1 402 ? 0.247 -28.547 -18.031 1 74.56 402 ASP A C 1
ATOM 3247 O O . ASP A 1 402 ? -0.428 -29.031 -18.938 1 74.56 402 ASP A O 1
ATOM 3251 N N . HIS A 1 403 ? 0.221 -27.359 -17.672 1 77.12 403 HIS A N 1
ATOM 3252 C CA . HIS A 1 403 ? -0.793 -26.5 -18.25 1 77.12 403 HIS A CA 1
ATOM 3253 C C . HIS A 1 403 ? -0.155 -25.375 -19.078 1 77.12 403 HIS A C 1
ATOM 3255 O O . HIS A 1 403 ? -0.85 -24.484 -19.562 1 77.12 403 HIS A O 1
ATOM 3261 N N . ASN A 1 404 ? 1.146 -25.406 -19.203 1 85.31 404 ASN A N 1
ATOM 3262 C CA . ASN A 1 404 ? 1.886 -24.406 -19.953 1 85.31 404 ASN A CA 1
ATOM 3263 C C . ASN A 1 404 ? 1.496 -22.984 -19.531 1 85.31 404 ASN A C 1
ATOM 3265 O O . ASN A 1 404 ? 1.132 -22.156 -20.359 1 85.31 404 ASN A O 1
ATOM 3269 N N . ARG A 1 405 ? 1.659 -22.734 -18.234 1 86.38 405 ARG A N 1
ATOM 3270 C CA . ARG A 1 405 ? 1.311 -21.422 -17.719 1 86.38 405 ARG A CA 1
ATOM 3271 C C . ARG A 1 405 ? 2.189 -21.031 -16.531 1 86.38 405 ARG A C 1
ATOM 3273 O O . ARG A 1 405 ? 2.727 -21.906 -15.852 1 86.38 405 ARG A O 1
ATOM 3280 N N . TRP A 1 406 ? 2.314 -19.734 -16.328 1 88.44 406 TRP A N 1
ATOM 3281 C CA . TRP A 1 406 ? 3.02 -19.219 -15.156 1 88.44 406 TRP A CA 1
ATOM 3282 C C . TRP A 1 406 ? 2.059 -18.984 -14 1 88.44 406 TRP A C 1
ATOM 3284 O O . TRP A 1 406 ? 0.959 -18.469 -14.188 1 88.44 406 TRP A O 1
ATOM 3294 N N . ILE A 1 407 ? 2.475 -19.453 -12.867 1 85.31 407 ILE A N 1
ATOM 3295 C CA . ILE A 1 407 ? 1.68 -19.281 -11.656 1 85.31 407 ILE A CA 1
ATOM 3296 C C . ILE A 1 407 ? 2.303 -18.203 -10.773 1 85.31 407 ILE A C 1
ATOM 3298 O O . ILE A 1 407 ? 3.482 -18.281 -10.422 1 85.31 407 ILE A O 1
ATOM 3302 N N . LYS A 1 408 ? 1.539 -17.234 -10.406 1 86.69 408 LYS A N 1
ATOM 3303 C CA . LYS A 1 408 ? 2.037 -16.156 -9.547 1 86.69 408 LYS A CA 1
ATOM 3304 C C . LYS A 1 408 ? 2.193 -16.625 -8.109 1 86.69 408 LYS A C 1
ATOM 3306 O O . LYS A 1 408 ? 1.3 -17.266 -7.559 1 86.69 408 LYS A O 1
ATOM 3311 N N . LEU A 1 409 ? 3.377 -16.391 -7.523 1 87.06 409 LEU A N 1
ATOM 3312 C CA . LEU A 1 409 ? 3.699 -16.719 -6.133 1 87.06 409 LEU A CA 1
ATOM 3313 C C . LEU A 1 409 ? 3.789 -15.438 -5.297 1 87.06 409 LEU A C 1
ATOM 3315 O O . LEU A 1 409 ? 3.473 -14.352 -5.777 1 87.06 409 LEU A O 1
ATOM 3319 N N . SER A 1 410 ? 4.141 -15.664 -3.996 1 84.5 410 SER A N 1
ATOM 3320 C CA . SER A 1 410 ? 4.348 -14.5 -3.152 1 84.5 410 SER A CA 1
ATOM 3321 C C . SER A 1 410 ? 5.418 -13.578 -3.732 1 84.5 410 SER A C 1
ATOM 3323 O O . SER A 1 410 ? 6.465 -14.047 -4.188 1 84.5 410 SER A O 1
ATOM 3325 N N . SER A 1 411 ? 5.145 -12.305 -3.699 1 86.19 411 SER A N 1
ATOM 3326 C CA . SER A 1 411 ? 6.062 -11.328 -4.273 1 86.19 411 SER A CA 1
ATOM 3327 C C . SER A 1 411 ? 7.32 -11.18 -3.42 1 86.19 411 SER A C 1
ATOM 3329 O O . SER A 1 411 ? 7.281 -11.398 -2.207 1 86.19 411 SER A O 1
ATOM 3331 N N . MET A 1 412 ? 8.344 -10.875 -4.156 1 89.31 412 MET A N 1
ATOM 3332 C CA . MET A 1 412 ? 9.586 -10.547 -3.469 1 89.31 412 MET A CA 1
ATOM 3333 C C . MET A 1 412 ? 9.398 -9.352 -2.543 1 89.31 412 MET A C 1
ATOM 3335 O O . MET A 1 412 ? 8.414 -8.625 -2.654 1 89.31 412 MET A O 1
ATOM 3339 N N . LEU A 1 413 ? 10.359 -9.219 -1.686 1 78.44 413 LEU A N 1
ATOM 3340 C CA . LEU A 1 413 ? 10.258 -8.125 -0.725 1 78.44 413 LEU A CA 1
ATOM 3341 C C . LEU A 1 413 ? 10.453 -6.777 -1.412 1 78.44 413 LEU A C 1
ATOM 3343 O O . LEU A 1 413 ? 9.797 -5.793 -1.061 1 78.44 413 LEU A O 1
ATOM 3347 N N . PHE A 1 414 ? 11.336 -6.75 -2.449 1 78.44 414 PHE A N 1
ATOM 3348 C CA . PHE A 1 414 ? 11.664 -5.512 -3.145 1 78.44 414 PHE A CA 1
ATOM 3349 C C . PHE A 1 414 ? 11.656 -5.719 -4.656 1 78.44 414 PHE A C 1
ATOM 3351 O O . PHE A 1 414 ? 12.109 -6.758 -5.145 1 78.44 414 PHE A O 1
ATOM 3358 N N . PRO A 1 415 ? 11.117 -4.656 -5.297 1 84.56 415 PRO A N 1
ATOM 3359 C CA . PRO A 1 415 ? 11.273 -4.746 -6.75 1 84.56 415 PRO A CA 1
ATOM 3360 C C . PRO A 1 415 ? 12.727 -4.617 -7.195 1 84.56 415 PRO A C 1
ATOM 3362 O O . PRO A 1 415 ? 13.438 -3.717 -6.742 1 84.56 415 PRO A O 1
ATOM 3365 N N . LYS A 1 416 ? 13.188 -5.547 -7.988 1 88.69 416 LYS A N 1
ATOM 3366 C CA . LYS A 1 416 ? 14.57 -5.504 -8.461 1 88.69 416 LYS A CA 1
ATOM 3367 C C . LYS A 1 416 ? 14.711 -6.176 -9.82 1 88.69 416 LYS A C 1
ATOM 3369 O O . LYS A 1 416 ? 13.883 -7.012 -10.195 1 88.69 416 LYS A O 1
ATOM 3374 N N . SER A 1 417 ? 15.734 -5.766 -10.516 1 91.25 417 SER A N 1
ATOM 3375 C CA . SER A 1 417 ? 16.172 -6.406 -11.75 1 91.25 417 SER A CA 1
ATOM 3376 C C . SER A 1 417 ? 17.672 -6.672 -11.719 1 91.25 417 SER A C 1
ATOM 3378 O O . SER A 1 417 ? 18.375 -6.258 -10.797 1 91.25 417 SER A O 1
ATOM 3380 N N . ASN A 1 418 ? 18.156 -7.523 -12.68 1 93.25 418 ASN A N 1
ATOM 3381 C CA . ASN A 1 418 ? 19.594 -7.77 -12.867 1 93.25 418 ASN A CA 1
ATOM 3382 C C . ASN A 1 418 ? 20.203 -8.461 -11.656 1 93.25 418 ASN A C 1
ATOM 3384 O O . ASN A 1 418 ? 21.312 -8.117 -11.234 1 93.25 418 ASN A O 1
ATOM 3388 N N . PHE A 1 419 ? 19.422 -9.25 -10.969 1 94 419 PHE A N 1
ATOM 3389 C CA . PHE A 1 419 ? 19.906 -10.055 -9.852 1 94 419 PHE A CA 1
ATOM 3390 C C . PHE A 1 419 ? 20.016 -11.523 -10.25 1 94 419 PHE A C 1
ATOM 3392 O O . PHE A 1 419 ? 19.734 -11.883 -11.398 1 94 419 PHE A O 1
ATOM 3399 N N . THR A 1 420 ? 20.531 -12.352 -9.352 1 95.62 420 THR A N 1
ATOM 3400 C CA . THR A 1 420 ? 20.625 -13.789 -9.594 1 95.62 420 THR A CA 1
ATOM 3401 C C . THR A 1 420 ? 19.906 -14.57 -8.5 1 95.62 420 THR A C 1
ATOM 3403 O O . THR A 1 420 ? 19.781 -14.086 -7.367 1 95.62 420 THR A O 1
ATOM 3406 N N . LEU A 1 421 ? 19.453 -15.688 -8.883 1 97 421 LEU A N 1
ATOM 3407 C CA . LEU A 1 421 ? 18.797 -16.609 -7.953 1 97 421 LEU A CA 1
ATOM 3408 C C . LEU A 1 421 ? 19.578 -17.906 -7.832 1 97 421 LEU A C 1
ATOM 3410 O O . LEU A 1 421 ? 20.125 -18.406 -8.82 1 97 421 LEU A O 1
ATOM 3414 N N . ALA A 1 422 ? 19.578 -18.406 -6.629 1 96.38 422 ALA A N 1
ATOM 3415 C CA . ALA A 1 422 ? 20.172 -19.719 -6.371 1 96.38 422 ALA A CA 1
ATOM 3416 C C . ALA A 1 422 ? 19.297 -20.547 -5.438 1 96.38 422 ALA A C 1
ATOM 3418 O O . ALA A 1 422 ? 18.766 -20.031 -4.457 1 96.38 422 ALA A O 1
ATOM 3419 N N . GLU A 1 423 ? 19.094 -21.75 -5.805 1 96.12 423 GLU A N 1
ATOM 3420 C CA . GLU A 1 423 ? 18.312 -22.656 -4.961 1 96.12 423 GLU A CA 1
ATOM 3421 C C . GLU A 1 423 ? 19.234 -23.578 -4.164 1 96.12 423 GLU A C 1
ATOM 3423 O O . GLU A 1 423 ? 20.172 -24.156 -4.715 1 96.12 423 GLU A O 1
ATOM 3428 N N . LEU A 1 424 ? 19 -23.672 -2.922 1 93.81 424 LEU A N 1
ATOM 3429 C CA . LEU A 1 424 ? 19.734 -24.594 -2.051 1 93.81 424 LEU A CA 1
ATOM 3430 C C . LEU A 1 424 ? 18.828 -25.094 -0.922 1 93.81 424 LEU A C 1
ATOM 3432 O O . LEU A 1 424 ? 18.281 -24.297 -0.158 1 93.81 424 LEU A O 1
ATOM 3436 N N . SER A 1 425 ? 18.656 -26.391 -0.823 1 91 425 SER A N 1
ATOM 3437 C CA . SER A 1 425 ? 17.953 -27.078 0.264 1 91 425 SER A CA 1
ATOM 3438 C C . SER A 1 425 ? 16.531 -26.547 0.415 1 91 425 SER A C 1
ATOM 3440 O O . SER A 1 425 ? 16.109 -26.203 1.52 1 91 425 SER A O 1
ATOM 3442 N N . GLY A 1 426 ? 15.906 -26.391 -0.653 1 91.44 426 GLY A N 1
ATOM 3443 C CA . GLY A 1 426 ? 14.492 -26.047 -0.628 1 91.44 426 GLY A CA 1
ATOM 3444 C C . GLY A 1 426 ? 14.234 -24.562 -0.487 1 91.44 426 GLY A C 1
ATOM 3445 O O . GLY A 1 426 ? 13.094 -24.125 -0.303 1 91.44 426 GLY A O 1
ATOM 3446 N N . ARG A 1 427 ? 15.328 -23.781 -0.551 1 94.88 427 ARG A N 1
ATOM 3447 C CA . ARG A 1 427 ? 15.195 -22.344 -0.479 1 94.88 427 ARG A CA 1
ATOM 3448 C C . ARG A 1 427 ? 15.836 -21.672 -1.691 1 94.88 427 ARG A C 1
ATOM 3450 O O . ARG A 1 427 ? 16.812 -22.188 -2.25 1 94.88 427 ARG A O 1
ATOM 3457 N N . ILE A 1 428 ? 15.258 -20.531 -2.1 1 96.25 428 ILE A N 1
ATOM 3458 C CA . ILE A 1 428 ? 15.797 -19.75 -3.213 1 96.25 428 ILE A CA 1
ATOM 3459 C C . ILE A 1 428 ? 16.344 -18.422 -2.699 1 96.25 428 ILE A C 1
ATOM 3461 O O . ILE A 1 428 ? 15.617 -17.656 -2.068 1 96.25 428 ILE A O 1
ATOM 3465 N N . TYR A 1 429 ? 17.562 -18.188 -2.992 1 95.31 429 TYR A N 1
ATOM 3466 C CA . TYR A 1 429 ? 18.25 -16.984 -2.537 1 95.31 429 TYR A CA 1
ATOM 3467 C C . TYR A 1 429 ? 18.391 -15.977 -3.67 1 95.31 429 TYR A C 1
ATOM 3469 O O . TYR A 1 429 ? 18.734 -16.344 -4.797 1 95.31 429 TYR A O 1
ATOM 3477 N N . CYS A 1 430 ? 18.141 -14.766 -3.334 1 95.06 430 CYS A N 1
ATOM 3478 C CA . CYS A 1 430 ? 18.281 -13.672 -4.289 1 95.06 430 CYS A CA 1
ATOM 3479 C C . CYS A 1 430 ? 19.453 -12.781 -3.926 1 95.06 430 CYS A C 1
ATOM 3481 O O . CYS A 1 430 ? 19.531 -12.281 -2.803 1 95.06 430 CYS A O 1
ATOM 3483 N N . PHE A 1 431 ? 20.344 -12.625 -4.875 1 93.38 431 PHE A N 1
ATOM 3484 C CA . PHE A 1 431 ? 21.531 -11.844 -4.613 1 93.38 431 PHE A CA 1
ATOM 3485 C C . PHE A 1 431 ? 21.672 -10.703 -5.617 1 93.38 431 PHE A C 1
ATOM 3487 O O . PHE A 1 431 ? 21.547 -10.922 -6.824 1 93.38 431 PHE A O 1
ATOM 3494 N N . GLY A 1 432 ? 21.938 -9.547 -5.113 1 89.12 432 GLY A N 1
ATOM 3495 C CA . GLY A 1 432 ? 22.219 -8.383 -5.949 1 89.12 432 GLY A CA 1
ATOM 3496 C C . GLY A 1 432 ? 20.969 -7.82 -6.613 1 89.12 432 GLY A C 1
ATOM 3497 O O . GLY A 1 432 ? 19.859 -8.07 -6.164 1 89.12 432 GLY A O 1
ATOM 3498 N N . GLY A 1 433 ? 21.297 -7.012 -7.762 1 88.75 433 GLY A N 1
ATOM 3499 C CA . GLY A 1 433 ? 20.219 -6.438 -8.547 1 88.75 433 GLY A CA 1
ATOM 3500 C C . GLY A 1 433 ? 20.125 -4.93 -8.414 1 88.75 433 GLY A C 1
ATOM 3501 O O . GLY A 1 433 ? 20.891 -4.316 -7.668 1 88.75 433 GLY A O 1
ATOM 3502 N N . VAL A 1 434 ? 19.219 -4.539 -9.305 1 85 434 VAL A N 1
ATOM 3503 C CA . VAL A 1 434 ? 18.953 -3.105 -9.352 1 85 434 VAL A CA 1
ATOM 3504 C C . VAL A 1 434 ? 17.5 -2.838 -8.938 1 85 434 VAL A C 1
ATOM 3506 O O . VAL A 1 434 ? 16.594 -3.523 -9.391 1 85 434 VAL A O 1
ATOM 3509 N N . THR A 1 435 ? 17.422 -1.986 -8.055 1 76 435 THR A N 1
ATOM 3510 C CA . THR A 1 435 ? 16.078 -1.667 -7.574 1 76 435 THR A CA 1
ATOM 3511 C C . THR A 1 435 ? 15.367 -0.709 -8.531 1 76 435 THR A C 1
ATOM 3513 O O . THR A 1 435 ? 15.93 -0.337 -9.562 1 76 435 THR A O 1
ATOM 3516 N N . ASP A 1 436 ? 14.055 -0.376 -8.234 1 67.19 436 ASP A N 1
ATOM 3517 C CA . ASP A 1 436 ? 13.219 0.458 -9.086 1 67.19 436 ASP A CA 1
ATOM 3518 C C . ASP A 1 436 ? 13.875 1.811 -9.352 1 67.19 436 ASP A C 1
ATOM 3520 O O . ASP A 1 436 ? 13.688 2.398 -10.422 1 67.19 436 ASP A O 1
ATOM 3524 N N . ASN A 1 437 ? 14.609 2.211 -8.5 1 52.06 437 ASN A N 1
ATOM 3525 C CA . ASN A 1 437 ? 15.273 3.498 -8.672 1 52.06 437 ASN A CA 1
ATOM 3526 C C . ASN A 1 437 ? 16.641 3.342 -9.344 1 52.06 437 ASN A C 1
ATOM 3528 O O . ASN A 1 437 ? 17.469 4.25 -9.289 1 52.06 437 ASN A O 1
ATOM 3532 N N . GLN A 1 438 ? 16.938 2.102 -9.969 1 63.03 438 GLN A N 1
ATOM 3533 C CA . GLN A 1 438 ? 18.109 1.735 -10.766 1 63.03 438 GLN A CA 1
ATOM 3534 C C . GLN A 1 438 ? 19.375 1.751 -9.93 1 63.03 438 GLN A C 1
ATOM 3536 O O . GLN A 1 438 ? 20.453 2.059 -10.43 1 63.03 438 GLN A O 1
ATOM 3541 N N . HIS A 1 439 ? 19.172 1.607 -8.609 1 63.41 439 HIS A N 1
ATOM 3542 C CA . HIS A 1 439 ? 20.328 1.454 -7.738 1 63.41 439 HIS A CA 1
ATOM 3543 C C . HIS A 1 439 ? 20.578 -0.013 -7.398 1 63.41 439 HIS A C 1
ATOM 3545 O O . HIS A 1 439 ? 19.625 -0.757 -7.125 1 63.41 439 HIS A O 1
ATOM 3551 N N . PRO A 1 440 ? 21.938 -0.319 -7.449 1 77.5 440 PRO A N 1
ATOM 3552 C CA . PRO A 1 440 ? 22.25 -1.686 -7.027 1 77.5 440 PRO A CA 1
ATOM 3553 C C . PRO A 1 440 ? 21.953 -1.93 -5.547 1 77.5 440 PRO A C 1
ATOM 3555 O O . PRO A 1 440 ? 22.047 -1.003 -4.738 1 77.5 440 PRO A O 1
ATOM 3558 N N . THR A 1 441 ? 21.516 -3.051 -5.145 1 77.38 441 THR A N 1
ATOM 3559 C CA . THR A 1 441 ? 21.156 -3.387 -3.771 1 77.38 441 THR A CA 1
ATOM 3560 C C . THR A 1 441 ? 22 -4.551 -3.262 1 77.38 441 THR A C 1
ATOM 3562 O O . THR A 1 441 ? 22.391 -5.426 -4.035 1 77.38 441 THR A O 1
ATOM 3565 N N . GLU A 1 442 ? 22.281 -4.531 -1.924 1 79.62 442 GLU A N 1
ATOM 3566 C CA . GLU A 1 442 ? 23.031 -5.613 -1.287 1 79.62 442 GLU A CA 1
ATOM 3567 C C . GLU A 1 442 ? 22.094 -6.543 -0.512 1 79.62 442 GLU A C 1
ATOM 3569 O O . GLU A 1 442 ? 22.547 -7.527 0.079 1 79.62 442 GLU A O 1
ATOM 3574 N N . ILE A 1 443 ? 20.844 -6.254 -0.572 1 76.81 443 ILE A N 1
ATOM 3575 C CA . ILE A 1 443 ? 19.891 -7 0.234 1 76.81 443 ILE A CA 1
ATOM 3576 C C . ILE A 1 443 ? 19.766 -8.43 -0.29 1 76.81 443 ILE A C 1
ATOM 3578 O O . ILE A 1 443 ? 19.625 -8.648 -1.495 1 76.81 443 ILE A O 1
ATOM 3582 N N . ILE A 1 444 ? 19.859 -9.352 0.671 1 85.75 444 ILE A N 1
ATOM 3583 C CA . ILE A 1 444 ? 19.641 -10.758 0.348 1 85.75 444 ILE A CA 1
ATOM 3584 C C . ILE A 1 444 ? 18.25 -11.18 0.805 1 85.75 444 ILE A C 1
ATOM 3586 O O . ILE A 1 444 ? 17.906 -11.047 1.981 1 85.75 444 ILE A O 1
ATOM 3590 N N . GLU A 1 445 ? 17.469 -11.539 -0.063 1 89.88 445 GLU A N 1
ATOM 3591 C CA . GLU A 1 445 ? 16.156 -12.094 0.212 1 89.88 445 GLU A CA 1
ATOM 3592 C C . GLU A 1 445 ? 16.125 -13.602 -0.025 1 89.88 445 GLU A C 1
ATOM 3594 O O . GLU A 1 445 ? 16.828 -14.109 -0.912 1 89.88 445 GLU A O 1
ATOM 3599 N N . VAL A 1 446 ? 15.375 -14.289 0.777 1 92.94 446 VAL A N 1
ATOM 3600 C CA . VAL A 1 446 ? 15.273 -15.734 0.654 1 92.94 446 VAL A CA 1
ATOM 3601 C C . VAL A 1 446 ? 13.812 -16.156 0.571 1 92.94 446 VAL A C 1
ATOM 3603 O O . VAL A 1 446 ? 12.969 -15.648 1.326 1 92.94 446 VAL A O 1
ATOM 3606 N N . TYR A 1 447 ? 13.531 -17.047 -0.308 1 94.44 447 TYR A N 1
ATOM 3607 C CA . TYR A 1 447 ? 12.195 -17.609 -0.513 1 94.44 447 TYR A CA 1
ATOM 3608 C C . TYR A 1 447 ? 12.117 -19.047 -0.004 1 94.44 447 TYR A C 1
ATOM 3610 O O . TYR A 1 447 ? 12.891 -19.906 -0.43 1 94.44 447 TYR A O 1
ATOM 3618 N N . ASP A 1 448 ? 11.188 -19.297 0.875 1 90.31 448 ASP A N 1
ATOM 3619 C CA . ASP A 1 448 ? 10.883 -20.672 1.299 1 90.31 448 ASP A CA 1
ATOM 3620 C C . ASP A 1 448 ? 9.836 -21.312 0.387 1 90.31 448 ASP A C 1
ATOM 3622 O O . ASP A 1 448 ? 8.672 -20.906 0.401 1 90.31 448 ASP A O 1
ATOM 3626 N N . ILE A 1 449 ? 10.234 -22.266 -0.345 1 89.94 449 ILE A N 1
ATOM 3627 C CA . ILE A 1 449 ? 9.383 -22.875 -1.366 1 89.94 449 ILE A CA 1
ATOM 3628 C C . ILE A 1 449 ? 8.164 -23.5 -0.711 1 89.94 449 ILE A C 1
ATOM 3630 O O . ILE A 1 449 ? 7.039 -23.359 -1.206 1 89.94 449 ILE A O 1
ATOM 3634 N N . GLN A 1 450 ? 8.375 -24.094 0.369 1 81.06 450 GLN A N 1
ATOM 3635 C CA . GLN A 1 450 ? 7.281 -24.781 1.04 1 81.06 450 GLN A CA 1
ATOM 3636 C C . GLN A 1 450 ? 6.277 -23.781 1.616 1 81.06 450 GLN A C 1
ATOM 3638 O O . GLN A 1 450 ? 5.066 -24 1.525 1 81.06 450 GLN A O 1
ATOM 3643 N N . GLN A 1 451 ? 6.797 -22.703 2.125 1 78.31 451 GLN A N 1
ATOM 3644 C CA . GLN A 1 451 ? 5.934 -21.734 2.793 1 78.31 451 GLN A CA 1
ATOM 3645 C C . GLN A 1 451 ? 5.469 -20.656 1.822 1 78.31 451 GLN A C 1
ATOM 3647 O O . GLN A 1 451 ? 4.582 -19.859 2.148 1 78.31 451 GLN A O 1
ATOM 3652 N N . ASN A 1 452 ? 6.004 -20.672 0.667 1 85.25 452 ASN A N 1
ATOM 3653 C CA . ASN A 1 452 ? 5.719 -19.609 -0.29 1 85.25 452 ASN A CA 1
ATOM 3654 C C . ASN A 1 452 ? 5.848 -18.219 0.352 1 85.25 452 ASN A C 1
ATOM 3656 O O . ASN A 1 452 ? 4.918 -17.422 0.288 1 85.25 452 ASN A O 1
ATOM 3660 N N . LYS A 1 453 ? 7.004 -17.984 0.912 1 84.06 453 LYS A N 1
ATOM 3661 C CA . LYS A 1 453 ? 7.227 -16.734 1.627 1 84.06 453 LYS A CA 1
ATOM 3662 C C . LYS A 1 453 ? 8.664 -16.25 1.457 1 84.06 453 LYS A C 1
ATOM 3664 O O . LYS A 1 453 ? 9.602 -17.047 1.526 1 84.06 453 LYS A O 1
ATOM 3669 N N . TRP A 1 454 ? 8.781 -14.93 1.184 1 88.38 454 TRP A N 1
ATOM 3670 C CA . TRP A 1 454 ? 10.094 -14.289 1.135 1 88.38 454 TRP A CA 1
ATOM 3671 C C . TRP A 1 454 ? 10.453 -13.688 2.488 1 88.38 454 TRP A C 1
ATOM 3673 O O . TRP A 1 454 ? 9.586 -13.141 3.184 1 88.38 454 TRP A O 1
ATOM 3683 N N . SER A 1 455 ? 11.68 -13.797 2.84 1 83.06 455 SER A N 1
ATOM 3684 C CA . SER A 1 455 ? 12.172 -13.195 4.074 1 83.06 455 SER A CA 1
ATOM 3685 C C . SER A 1 455 ? 13.531 -12.531 3.859 1 83.06 455 SER A C 1
ATOM 3687 O O . SER A 1 455 ? 14.211 -12.805 2.869 1 83.06 455 SER A O 1
ATOM 3689 N N . TYR A 1 456 ? 13.828 -11.641 4.766 1 78.69 456 TYR A N 1
ATOM 3690 C CA . TYR A 1 456 ? 15.133 -10.992 4.754 1 78.69 456 TYR A CA 1
ATOM 3691 C C . TYR A 1 456 ? 16.203 -11.906 5.359 1 78.69 456 TYR A C 1
ATOM 3693 O O . TYR A 1 456 ? 15.984 -12.5 6.418 1 78.69 456 TYR A O 1
ATOM 3701 N N . GLN A 1 457 ? 17.297 -12.109 4.691 1 79.62 457 GLN A N 1
ATOM 3702 C CA . GLN A 1 457 ? 18.344 -13.008 5.18 1 79.62 457 GLN A CA 1
ATOM 3703 C C . GLN A 1 457 ? 19.594 -12.227 5.574 1 79.62 457 GLN A C 1
ATOM 3705 O O . GLN A 1 457 ? 20.375 -12.68 6.418 1 79.62 457 GLN A O 1
ATOM 3710 N N . GLY A 1 458 ? 19.828 -11.156 4.926 1 72.94 458 GLY A N 1
ATOM 3711 C CA . GLY A 1 458 ? 21.031 -10.391 5.195 1 72.94 458 GLY A CA 1
ATOM 3712 C C . GLY A 1 458 ? 21.453 -9.508 4.031 1 72.94 458 GLY A C 1
ATOM 3713 O O . GLY A 1 458 ? 20.625 -9.172 3.176 1 72.94 458 GLY A O 1
ATOM 3714 N N . MET A 1 459 ? 22.797 -9.055 4.078 1 73.75 459 MET A N 1
ATOM 3715 C CA . MET A 1 459 ? 23.297 -8.164 3.039 1 73.75 459 MET A CA 1
ATOM 3716 C C . MET A 1 459 ? 24.578 -8.727 2.412 1 73.75 459 MET A C 1
ATOM 3718 O O . MET A 1 459 ? 25.375 -9.367 3.094 1 73.75 459 MET A O 1
ATOM 3722 N N . LEU A 1 460 ? 24.656 -8.453 1.173 1 80.5 460 LEU A N 1
ATOM 3723 C CA . LEU A 1 460 ? 25.891 -8.773 0.477 1 80.5 460 LEU A CA 1
ATOM 3724 C C . LEU A 1 460 ? 27.047 -7.906 0.983 1 80.5 460 LEU A C 1
ATOM 3726 O O . LEU A 1 460 ? 26.828 -6.75 1.357 1 80.5 460 LEU A O 1
ATOM 3730 N N . PRO A 1 461 ? 28.297 -8.516 1.013 1 68.19 461 PRO A N 1
ATOM 3731 C CA . PRO A 1 461 ? 29.453 -7.707 1.412 1 68.19 461 PRO A CA 1
ATOM 3732 C C . PRO A 1 461 ? 29.734 -6.547 0.456 1 68.19 461 PRO A C 1
ATOM 3734 O O . PRO A 1 461 ? 30.312 -5.539 0.854 1 68.19 461 PRO A O 1
ATOM 3737 N N . THR A 1 462 ? 29.375 -6.73 -0.809 1 72.19 462 THR A N 1
ATOM 3738 C CA . THR A 1 462 ? 29.594 -5.711 -1.828 1 72.19 462 THR A CA 1
ATOM 3739 C C . THR A 1 462 ? 28.375 -5.586 -2.732 1 72.19 462 THR A C 1
ATOM 3741 O O . THR A 1 462 ? 27.703 -6.582 -3.031 1 72.19 462 THR A O 1
ATOM 3744 N N . THR A 1 463 ? 28.188 -4.312 -3.172 1 76.25 463 THR A N 1
ATOM 3745 C CA . THR A 1 463 ? 27.109 -4.082 -4.117 1 76.25 463 THR A CA 1
ATOM 3746 C C . THR A 1 463 ? 27.5 -4.543 -5.516 1 76.25 463 THR A C 1
ATOM 3748 O O . THR A 1 463 ? 28.516 -4.117 -6.055 1 76.25 463 THR A O 1
ATOM 3751 N N . VAL A 1 464 ? 26.719 -5.465 -6.039 1 85.56 464 VAL A N 1
ATOM 3752 C CA . VAL A 1 464 ? 27.047 -5.996 -7.359 1 85.56 464 VAL A CA 1
ATOM 3753 C C . VAL A 1 464 ? 25.766 -6.328 -8.117 1 85.56 464 VAL A C 1
ATOM 3755 O O . VAL A 1 464 ? 24.766 -6.738 -7.516 1 85.56 464 VAL A O 1
ATOM 3758 N N . VAL A 1 465 ? 25.828 -6.027 -9.43 1 89.81 465 VAL A N 1
ATOM 3759 C CA . VAL A 1 465 ? 24.719 -6.383 -10.312 1 89.81 465 VAL A CA 1
ATOM 3760 C C . VAL A 1 465 ? 25.219 -7.223 -11.477 1 89.81 465 VAL A C 1
ATOM 3762 O O . VAL A 1 465 ? 26.438 -7.293 -11.719 1 89.81 465 VAL A O 1
ATOM 3765 N N . ASP A 1 466 ? 24.328 -7.93 -12.172 1 93.75 466 ASP A N 1
ATOM 3766 C CA . ASP A 1 466 ? 24.641 -8.75 -13.336 1 93.75 466 ASP A CA 1
ATOM 3767 C C . ASP A 1 466 ? 25.688 -9.805 -13 1 93.75 466 ASP A C 1
ATOM 3769 O O . ASP A 1 466 ? 26.594 -10.062 -13.797 1 93.75 466 ASP A O 1
ATOM 3773 N N . LEU A 1 467 ? 25.625 -10.344 -11.781 1 94.69 467 LEU A N 1
ATOM 3774 C CA . LEU A 1 467 ? 26.469 -11.43 -11.32 1 94.69 467 LEU A CA 1
ATOM 3775 C C . LEU A 1 467 ? 25.828 -12.781 -11.609 1 94.69 467 LEU A C 1
ATOM 3777 O O . LEU A 1 467 ? 24.688 -12.844 -12.078 1 94.69 467 LEU A O 1
ATOM 3781 N N . SER A 1 468 ? 26.531 -13.828 -11.375 1 96.19 468 SER A N 1
ATOM 3782 C CA . SER A 1 468 ? 26.016 -15.188 -11.461 1 96.19 468 SER A CA 1
ATOM 3783 C C . SER A 1 468 ? 26.203 -15.938 -10.148 1 96.19 468 SER A C 1
ATOM 3785 O O . SER A 1 468 ? 27.062 -15.586 -9.344 1 96.19 468 SER A O 1
ATOM 3787 N N . SER A 1 469 ? 25.406 -16.859 -9.992 1 96.44 469 SER A N 1
ATOM 3788 C CA . SER A 1 469 ? 25.531 -17.703 -8.805 1 96.44 469 SER A CA 1
ATOM 3789 C C . SER A 1 469 ? 25.391 -19.172 -9.164 1 96.44 469 SER A C 1
ATOM 3791 O O . SER A 1 469 ? 24.703 -19.531 -10.117 1 96.44 469 SER A O 1
ATOM 3793 N N . VAL A 1 470 ? 26.094 -20.031 -8.461 1 96.56 470 VAL A N 1
ATOM 3794 C CA . VAL A 1 470 ? 25.984 -21.469 -8.586 1 96.56 470 VAL A CA 1
ATOM 3795 C C . VAL A 1 470 ? 26.031 -22.125 -7.199 1 96.56 470 VAL A C 1
ATOM 3797 O O . VAL A 1 470 ? 26.609 -21.562 -6.27 1 96.56 470 VAL A O 1
ATOM 3800 N N . THR A 1 471 ? 25.391 -23.203 -7.129 1 95.69 471 THR A N 1
ATOM 3801 C CA . THR A 1 471 ? 25.406 -23.938 -5.875 1 95.69 471 THR A CA 1
ATOM 3802 C C . THR A 1 471 ? 26.328 -25.156 -5.977 1 95.69 471 THR A C 1
ATOM 3804 O O . THR A 1 471 ? 26.328 -25.859 -6.992 1 95.69 471 THR A O 1
ATOM 3807 N N . TYR A 1 472 ? 27.109 -25.344 -5.023 1 94.25 472 TYR A N 1
ATOM 3808 C CA . TYR A 1 472 ? 28 -26.5 -4.887 1 94.25 472 TYR A CA 1
ATOM 3809 C C . TYR A 1 472 ? 28.016 -27 -3.449 1 94.25 472 TYR A C 1
ATOM 3811 O O . TYR A 1 472 ? 28.469 -26.297 -2.545 1 94.25 472 TYR A O 1
ATOM 3819 N N . LYS A 1 473 ? 27.516 -28.234 -3.295 1 91.06 473 LYS A N 1
ATOM 3820 C CA . LYS A 1 473 ? 27.359 -28.797 -1.958 1 91.06 473 LYS A CA 1
ATOM 3821 C C . LYS A 1 473 ? 26.531 -27.875 -1.065 1 91.06 473 LYS A C 1
ATOM 3823 O O . LYS A 1 473 ? 25.391 -27.531 -1.414 1 91.06 473 LYS A O 1
ATOM 3828 N N . ASP A 1 474 ? 27.141 -27.391 0.045 1 91.94 474 ASP A N 1
ATOM 3829 C CA . ASP A 1 474 ? 26.344 -26.594 0.979 1 91.94 474 ASP A CA 1
ATOM 3830 C C . ASP A 1 474 ? 26.641 -25.094 0.82 1 91.94 474 ASP A C 1
ATOM 3832 O O . ASP A 1 474 ? 26.328 -24.297 1.706 1 91.94 474 ASP A O 1
ATOM 3836 N N . TYR A 1 475 ? 27.219 -24.797 -0.359 1 94.12 475 TYR A N 1
ATOM 3837 C CA . TYR A 1 475 ? 27.609 -23.406 -0.536 1 94.12 475 TYR A CA 1
ATOM 3838 C C . TYR A 1 475 ? 26.969 -22.812 -1.788 1 94.12 475 TYR A C 1
ATOM 3840 O O . TYR A 1 475 ? 26.719 -23.531 -2.758 1 94.12 475 TYR A O 1
ATOM 3848 N N . ILE A 1 476 ? 26.75 -21.547 -1.714 1 95.88 476 ILE A N 1
ATOM 3849 C CA . ILE A 1 476 ? 26.391 -20.766 -2.883 1 95.88 476 ILE A CA 1
ATOM 3850 C C . ILE A 1 476 ? 27.547 -19.859 -3.287 1 95.88 476 ILE A C 1
ATOM 3852 O O . ILE A 1 476 ? 28.031 -19.062 -2.486 1 95.88 476 ILE A O 1
ATOM 3856 N N . PHE A 1 477 ? 28.031 -20.031 -4.461 1 96.31 477 PHE A N 1
ATOM 3857 C CA . PHE A 1 477 ? 29.109 -19.203 -4.996 1 96.31 477 PHE A CA 1
ATOM 3858 C C . PHE A 1 477 ? 28.531 -18 -5.754 1 96.31 477 PHE A C 1
ATOM 3860 O O . PHE A 1 477 ? 27.656 -18.172 -6.609 1 96.31 477 PHE A O 1
ATOM 3867 N N . LEU A 1 478 ? 28.969 -16.828 -5.398 1 95.69 478 LEU A N 1
ATOM 3868 C CA . LEU A 1 478 ? 28.688 -15.625 -6.172 1 95.69 478 LEU A CA 1
ATOM 3869 C C . LEU A 1 478 ? 29.906 -15.219 -7.004 1 95.69 478 LEU A C 1
ATOM 3871 O O . LEU A 1 478 ? 31.016 -15.148 -6.484 1 95.69 478 LEU A O 1
ATOM 3875 N N . LEU A 1 479 ? 29.641 -14.953 -8.25 1 96.5 479 LEU A N 1
ATOM 3876 C CA . LEU A 1 479 ? 30.75 -14.734 -9.164 1 96.5 479 LEU A CA 1
ATOM 3877 C C . LEU A 1 479 ? 30.547 -13.461 -9.977 1 96.5 479 LEU A C 1
ATOM 3879 O O . LEU A 1 479 ? 29.453 -13.234 -10.516 1 96.5 479 LEU A O 1
ATOM 3883 N N . GLY A 1 480 ? 31.625 -12.703 -10.078 1 95.5 480 GLY A N 1
ATOM 3884 C CA . GLY A 1 480 ? 31.688 -11.578 -10.992 1 95.5 480 GLY A CA 1
ATOM 3885 C C . GLY A 1 480 ? 30.656 -10.508 -10.703 1 95.5 480 GLY A C 1
ATOM 3886 O O . GLY A 1 480 ? 30.328 -10.25 -9.539 1 95.5 480 GLY A O 1
ATOM 3887 N N . GLY A 1 481 ? 30.266 -9.844 -11.797 1 93.56 481 GLY A N 1
ATOM 3888 C CA . GLY A 1 481 ? 29.312 -8.75 -11.703 1 93.56 481 GLY A CA 1
ATOM 3889 C C . GLY A 1 481 ? 29.938 -7.391 -11.961 1 93.56 481 GLY A C 1
ATOM 3890 O O . GLY A 1 481 ? 31.094 -7.301 -12.375 1 93.56 481 GLY A O 1
ATOM 3891 N N . ARG A 1 482 ? 29.047 -6.402 -11.844 1 87.38 482 ARG A N 1
ATOM 3892 C CA . ARG A 1 482 ? 29.547 -5.051 -12.086 1 87.38 482 ARG A CA 1
ATOM 3893 C C . ARG A 1 482 ? 28.938 -4.059 -11.102 1 87.38 482 ARG A C 1
ATOM 3895 O O . ARG A 1 482 ? 27.906 -4.348 -10.477 1 87.38 482 ARG A O 1
ATOM 3902 N N . THR A 1 483 ? 29.625 -3.076 -11 1 75.75 483 THR A N 1
ATOM 3903 C CA . THR A 1 483 ? 29.094 -1.858 -10.398 1 75.75 483 THR A CA 1
ATOM 3904 C C . THR A 1 483 ? 29.109 -0.708 -11.398 1 75.75 483 THR A C 1
ATOM 3906 O O . THR A 1 483 ? 29.422 -0.905 -12.57 1 75.75 483 THR A O 1
ATOM 3909 N N . GLY A 1 484 ? 28.578 0.409 -11.016 1 61.91 484 GLY A N 1
ATOM 3910 C CA . GLY A 1 484 ? 28.578 1.542 -11.93 1 61.91 484 GLY A CA 1
ATOM 3911 C C . GLY A 1 484 ? 29.953 1.86 -12.484 1 61.91 484 GLY A C 1
ATOM 3912 O O . GLY A 1 484 ? 30.078 2.465 -13.555 1 61.91 484 GLY A O 1
ATOM 3913 N N . VAL A 1 485 ? 31 1.411 -11.758 1 57.59 485 VAL A N 1
ATOM 3914 C CA . VAL A 1 485 ? 32.344 1.857 -12.102 1 57.59 485 VAL A CA 1
ATOM 3915 C C . VAL A 1 485 ? 33.031 0.794 -12.945 1 57.59 485 VAL A C 1
ATOM 3917 O O . VAL A 1 485 ? 34 1.096 -13.68 1 57.59 485 VAL A O 1
ATOM 3920 N N . GLY A 1 486 ? 32.594 -0.463 -12.867 1 75.19 486 GLY A N 1
ATOM 3921 C CA . GLY A 1 486 ? 33.312 -1.461 -13.641 1 75.19 486 GLY A CA 1
ATOM 3922 C C . GLY A 1 486 ? 32.875 -2.883 -13.328 1 75.19 486 GLY A C 1
ATOM 3923 O O . GLY A 1 486 ? 32.062 -3.105 -12.438 1 75.19 486 GLY A O 1
ATOM 3924 N N . ALA A 1 487 ? 33.562 -3.816 -14.18 1 87.38 487 ALA A N 1
ATOM 3925 C CA . ALA A 1 487 ? 33.312 -5.242 -13.969 1 87.38 487 ALA A CA 1
ATOM 3926 C C . ALA A 1 487 ? 34.125 -5.758 -12.789 1 87.38 487 ALA A C 1
ATOM 3928 O O . ALA A 1 487 ? 35.25 -5.273 -12.523 1 87.38 487 ALA A O 1
ATOM 3929 N N . HIS A 1 488 ? 33.656 -6.715 -12.094 1 87.88 488 HIS A N 1
ATOM 3930 C CA . HIS A 1 488 ? 34.312 -7.27 -10.898 1 87.88 488 HIS A CA 1
ATOM 3931 C C . HIS A 1 488 ? 34.75 -8.711 -11.125 1 87.88 488 HIS A C 1
ATOM 3933 O O . HIS A 1 488 ? 34.125 -9.43 -11.93 1 87.88 488 HIS A O 1
ATOM 3939 N N . ASN A 1 489 ? 35.812 -9.078 -10.43 1 91.94 489 ASN A N 1
ATOM 3940 C CA . ASN A 1 489 ? 36.281 -10.461 -10.43 1 91.94 489 ASN A CA 1
ATOM 3941 C C . ASN A 1 489 ? 35.844 -11.195 -9.156 1 91.94 489 ASN A C 1
ATOM 3943 O O . ASN A 1 489 ? 36.5 -12.172 -8.758 1 91.94 489 ASN A O 1
ATOM 3947 N N . LEU A 1 490 ? 34.875 -10.75 -8.586 1 88.69 490 LEU A N 1
ATOM 3948 C CA . LEU A 1 490 ? 34.406 -11.195 -7.277 1 88.69 490 LEU A CA 1
ATOM 3949 C C . LEU A 1 490 ? 34.094 -12.688 -7.289 1 88.69 490 LEU A C 1
ATOM 3951 O O . LEU A 1 490 ? 33.438 -13.188 -8.211 1 88.69 490 LEU A O 1
ATOM 3955 N N . VAL A 1 491 ? 34.656 -13.414 -6.359 1 93.75 491 VAL A N 1
ATOM 3956 C CA . VAL A 1 491 ? 34.25 -14.781 -6.059 1 93.75 491 VAL A CA 1
ATOM 3957 C C . VAL A 1 491 ? 34.156 -14.977 -4.547 1 93.75 491 VAL A C 1
ATOM 3959 O O . VAL A 1 491 ? 35.156 -14.883 -3.832 1 93.75 491 VAL A O 1
ATOM 3962 N N . VAL A 1 492 ? 32.969 -15.156 -4.102 1 93.19 492 VAL A N 1
ATOM 3963 C CA . VAL A 1 492 ? 32.719 -15.398 -2.68 1 93.19 492 VAL A CA 1
ATOM 3964 C C . VAL A 1 492 ? 31.781 -16.578 -2.508 1 93.19 492 VAL A C 1
ATOM 3966 O O . VAL A 1 492 ? 30.922 -16.844 -3.365 1 93.19 492 VAL A O 1
ATOM 3969 N N . MET A 1 493 ? 32.031 -17.344 -1.522 1 92.69 493 MET A N 1
ATOM 3970 C CA . MET A 1 493 ? 31.109 -18.438 -1.209 1 92.69 493 MET A CA 1
ATOM 3971 C C . MET A 1 493 ? 30.344 -18.141 0.082 1 92.69 493 MET A C 1
ATOM 3973 O O . MET A 1 493 ? 30.906 -17.594 1.031 1 92.69 493 MET A O 1
ATOM 3977 N N . TYR A 1 494 ? 29.094 -18.406 0.02 1 90.94 494 TYR A N 1
ATOM 3978 C CA . TYR A 1 494 ? 28.141 -18.141 1.098 1 90.94 494 TYR A CA 1
ATOM 3979 C C . TYR A 1 494 ? 27.562 -19.438 1.643 1 90.94 494 TYR A C 1
ATOM 3981 O O . TYR A 1 494 ? 27.109 -20.297 0.877 1 90.94 494 TYR A O 1
ATOM 3989 N N . HIS A 1 495 ? 27.703 -19.656 2.996 1 88.5 495 HIS A N 1
ATOM 3990 C CA . HIS A 1 495 ? 27.031 -20.766 3.674 1 88.5 495 HIS A CA 1
ATOM 3991 C C . HIS A 1 495 ? 25.75 -20.297 4.359 1 88.5 495 HIS A C 1
ATOM 3993 O O . HIS A 1 495 ? 25.797 -19.766 5.469 1 88.5 495 HIS A O 1
ATOM 3999 N N . PRO A 1 496 ? 24.625 -20.516 3.762 1 85.5 496 PRO A N 1
ATOM 4000 C CA . PRO A 1 496 ? 23.375 -19.938 4.23 1 85.5 496 PRO A CA 1
ATOM 4001 C C . PRO A 1 496 ? 23.062 -20.281 5.684 1 85.5 496 PRO A C 1
ATOM 4003 O O . PRO A 1 496 ? 22.453 -19.484 6.402 1 85.5 496 PRO A O 1
ATOM 4006 N N . GLU A 1 497 ? 23.297 -21.422 6.121 1 79.5 497 GLU A N 1
ATOM 4007 C CA . GLU A 1 497 ? 23 -21.828 7.492 1 79.5 497 GLU A CA 1
ATOM 4008 C C . GLU A 1 497 ? 23.953 -21.172 8.484 1 79.5 497 GLU A C 1
ATOM 4010 O O . GLU A 1 497 ? 23.531 -20.734 9.555 1 79.5 497 GLU A O 1
ATOM 4015 N N . LYS A 1 498 ? 25.203 -21.047 8.047 1 75.88 498 LYS A N 1
ATOM 4016 C CA . LYS A 1 498 ? 26.203 -20.484 8.961 1 75.88 498 LYS A CA 1
ATOM 4017 C C . LYS A 1 498 ? 26.312 -18.969 8.805 1 75.88 498 LYS A C 1
ATOM 4019 O O . LYS A 1 498 ? 26.812 -18.281 9.688 1 75.88 498 LYS A O 1
ATOM 4024 N N . GLY A 1 499 ? 25.812 -18.516 7.742 1 76.62 499 GLY A N 1
ATOM 4025 C CA . GLY A 1 499 ? 25.781 -17.094 7.484 1 76.62 499 GLY A CA 1
ATOM 4026 C C . GLY A 1 499 ? 27.141 -16.5 7.207 1 76.62 499 GLY A C 1
ATOM 4027 O O . GLY A 1 499 ? 27.344 -15.289 7.316 1 76.62 499 GLY A O 1
ATOM 4028 N N . HIS A 1 500 ? 28.094 -17.281 6.953 1 77.31 500 HIS A N 1
ATOM 4029 C CA . HIS A 1 500 ? 29.469 -16.812 6.77 1 77.31 500 HIS A CA 1
ATOM 4030 C C . HIS A 1 500 ? 29.797 -16.641 5.289 1 77.31 500 HIS A C 1
ATOM 4032 O O . HIS A 1 500 ? 29.266 -17.375 4.441 1 77.31 500 HIS A O 1
ATOM 4038 N N . TRP A 1 501 ? 30.578 -15.586 5.004 1 84.31 501 TRP A N 1
ATOM 4039 C CA . TRP A 1 501 ? 31.109 -15.344 3.668 1 84.31 501 TRP A CA 1
ATOM 4040 C C . TRP A 1 501 ? 32.594 -15.703 3.611 1 84.31 501 TRP A C 1
ATOM 4042 O O . TRP A 1 501 ? 33.344 -15.383 4.527 1 84.31 501 TRP A O 1
ATOM 4052 N N . ILE A 1 502 ? 32.969 -16.453 2.629 1 85.44 502 ILE A N 1
ATOM 4053 C CA . ILE A 1 502 ? 34.344 -16.797 2.426 1 85.44 502 ILE A CA 1
ATOM 4054 C C . ILE A 1 502 ? 34.812 -16.328 1.047 1 85.44 502 ILE A C 1
ATOM 4056 O O . ILE A 1 502 ? 34.25 -16.734 0.027 1 85.44 502 ILE A O 1
ATOM 4060 N N . THR A 1 503 ? 35.812 -15.492 1.051 1 88.38 503 THR A N 1
ATOM 4061 C CA . THR A 1 503 ? 36.375 -15 -0.212 1 88.38 503 THR A CA 1
ATOM 4062 C C . THR A 1 503 ? 37.219 -16.078 -0.887 1 88.38 503 THR A C 1
ATOM 4064 O O . THR A 1 503 ? 38 -16.766 -0.224 1 88.38 503 THR A O 1
ATOM 4067 N N . ARG A 1 504 ? 37.125 -16.25 -2.148 1 91.31 504 ARG A N 1
ATOM 4068 C CA . ARG A 1 504 ? 37.875 -17.188 -2.957 1 91.31 504 ARG A CA 1
ATOM 4069 C C . ARG A 1 504 ? 38.719 -16.453 -4.012 1 91.31 504 ARG A C 1
ATOM 4071 O O . ARG A 1 504 ? 38.625 -15.227 -4.129 1 91.31 504 ARG A O 1
ATOM 4078 N N . ALA A 1 505 ? 39.531 -17.25 -4.746 1 90.94 505 ALA A N 1
ATOM 4079 C CA . ALA A 1 505 ? 40.344 -16.656 -5.816 1 90.94 505 ALA A CA 1
ATOM 4080 C C . ALA A 1 505 ? 39.438 -16 -6.859 1 90.94 505 ALA A C 1
ATOM 4082 O O . ALA A 1 505 ? 38.5 -16.625 -7.371 1 90.94 505 ALA A O 1
ATOM 4083 N N . GLY A 1 506 ? 39.75 -14.812 -7.188 1 94.75 506 GLY A N 1
ATOM 4084 C CA . GLY A 1 506 ? 38.938 -14.062 -8.133 1 94.75 506 GLY A CA 1
ATOM 4085 C C . GLY A 1 506 ? 39.062 -14.578 -9.555 1 94.75 506 GLY A C 1
ATOM 4086 O O . GLY A 1 506 ? 40.062 -15.195 -9.914 1 94.75 506 GLY A O 1
ATOM 4087 N N . ILE A 1 507 ? 38.031 -14.32 -10.273 1 95.38 507 ILE A N 1
ATOM 4088 C CA . ILE A 1 507 ? 38.062 -14.672 -11.688 1 95.38 507 ILE A CA 1
ATOM 4089 C C . ILE A 1 507 ? 39.219 -13.953 -12.359 1 95.38 507 ILE A C 1
ATOM 4091 O O . ILE A 1 507 ? 39.406 -12.742 -12.195 1 95.38 507 ILE A O 1
ATOM 4095 N N . PRO A 1 508 ? 39.969 -14.625 -13.094 1 94.19 508 PRO A N 1
ATOM 4096 C CA . PRO A 1 508 ? 41.094 -13.977 -13.734 1 94.19 508 PRO A CA 1
ATOM 4097 C C . PRO A 1 508 ? 40.688 -12.781 -14.594 1 94.19 508 PRO A C 1
ATOM 4099 O O . PRO A 1 508 ? 41.375 -11.742 -14.57 1 94.19 508 PRO A O 1
ATOM 4102 N N . THR A 1 509 ? 39.656 -12.852 -15.375 1 93.94 509 THR A N 1
ATOM 4103 C CA . THR A 1 509 ? 39.094 -11.742 -16.156 1 93.94 509 THR A CA 1
ATOM 4104 C C . THR A 1 509 ? 37.812 -11.242 -15.531 1 93.94 509 THR A C 1
ATOM 4106 O O . THR A 1 509 ? 36.781 -11.945 -15.539 1 93.94 509 THR A O 1
ATOM 4109 N N . PRO A 1 510 ? 37.812 -10.023 -15.039 1 93.69 510 PRO A N 1
ATOM 4110 C CA . PRO A 1 510 ? 36.562 -9.484 -14.562 1 93.69 510 PRO A CA 1
ATOM 4111 C C . PRO A 1 510 ? 35.469 -9.477 -15.641 1 93.69 510 PRO A C 1
ATOM 4113 O O . PRO A 1 510 ? 35.781 -9.25 -16.812 1 93.69 510 PRO A O 1
ATOM 4116 N N . ARG A 1 511 ? 34.25 -9.758 -15.266 1 95.38 511 ARG A N 1
ATOM 4117 C CA . ARG A 1 511 ? 33.188 -9.875 -16.266 1 95.38 511 ARG A CA 1
ATOM 4118 C C . ARG A 1 511 ? 31.812 -9.711 -15.617 1 95.38 511 ARG A C 1
ATOM 4120 O O . ARG A 1 511 ? 31.656 -9.906 -14.406 1 95.38 511 ARG A O 1
ATOM 4127 N N . PHE A 1 512 ? 30.875 -9.383 -16.406 1 93.62 512 PHE A N 1
ATOM 4128 C CA . PHE A 1 512 ? 29.453 -9.375 -16.062 1 93.62 512 PHE A CA 1
ATOM 4129 C C . PHE A 1 512 ? 28.609 -9.914 -17.203 1 93.62 512 PHE A C 1
ATOM 4131 O O . PHE A 1 512 ? 29.109 -10.094 -18.312 1 93.62 512 PHE A O 1
ATOM 4138 N N . ASN A 1 513 ? 27.344 -10.383 -16.906 1 95 513 ASN A N 1
ATOM 4139 C CA . ASN A 1 513 ? 26.453 -10.977 -17.906 1 95 513 ASN A CA 1
ATOM 4140 C C . ASN A 1 513 ? 27.047 -12.242 -18.5 1 95 513 ASN A C 1
ATOM 4142 O O . ASN A 1 513 ? 27 -12.438 -19.719 1 95 513 ASN A O 1
ATOM 4146 N N . PHE A 1 514 ? 27.672 -13.062 -17.672 1 96.62 514 PHE A N 1
ATOM 4147 C CA . PHE A 1 514 ? 28.312 -14.305 -18.078 1 96.62 514 PHE A CA 1
ATOM 4148 C C . PHE A 1 514 ? 27.562 -15.508 -17.547 1 96.62 514 PHE A C 1
ATOM 4150 O O . PHE A 1 514 ? 26.578 -15.359 -16.812 1 96.62 514 PHE A O 1
ATOM 4157 N N . GLY A 1 515 ? 27.953 -16.672 -18.031 1 97.19 515 GLY A N 1
ATOM 4158 C CA . GLY A 1 515 ? 27.375 -17.922 -17.531 1 97.19 515 GLY A CA 1
ATOM 4159 C C . GLY A 1 515 ? 28.281 -18.672 -16.594 1 97.19 515 GLY A C 1
ATOM 4160 O O . GLY A 1 515 ? 29.516 -18.641 -16.734 1 97.19 515 GLY A O 1
ATOM 4161 N N . ALA A 1 516 ? 27.703 -19.281 -15.672 1 97.69 516 ALA A N 1
ATOM 4162 C CA . ALA A 1 516 ? 28.438 -20.125 -14.742 1 97.69 516 ALA A CA 1
ATOM 4163 C C . ALA A 1 516 ? 27.719 -21.453 -14.516 1 97.69 516 ALA A C 1
ATOM 4165 O O . ALA A 1 516 ? 26.5 -21.5 -14.469 1 97.69 516 ALA A O 1
ATOM 4166 N N . CYS A 1 517 ? 28.469 -22.5 -14.445 1 97.25 517 CYS A N 1
ATOM 4167 C CA . CYS A 1 517 ? 27.906 -23.844 -14.242 1 97.25 517 CYS A CA 1
ATOM 4168 C C . CYS A 1 517 ? 28.906 -24.75 -13.523 1 97.25 517 CYS A C 1
ATOM 4170 O O . CYS A 1 517 ? 30.109 -24.688 -13.773 1 97.25 517 CYS A O 1
ATOM 4172 N N . VAL A 1 518 ? 28.391 -25.531 -12.672 1 95.88 518 VAL A N 1
ATOM 4173 C CA . VAL A 1 518 ? 29.234 -26.516 -11.984 1 95.88 518 VAL A CA 1
ATOM 4174 C C . VAL A 1 518 ? 29.297 -27.797 -12.812 1 95.88 518 VAL A C 1
ATOM 4176 O O . VAL A 1 518 ? 28.281 -28.344 -13.227 1 95.88 518 VAL A O 1
ATOM 4179 N N . VAL A 1 519 ? 30.406 -28.234 -13.062 1 93.81 519 VAL A N 1
ATOM 4180 C CA . VAL A 1 519 ? 30.672 -29.516 -13.703 1 93.81 519 VAL A CA 1
ATOM 4181 C C . VAL A 1 519 ? 31.609 -30.359 -12.828 1 93.81 519 VAL A C 1
ATOM 4183 O O . VAL A 1 519 ? 32.812 -30.078 -12.742 1 93.81 519 VAL A O 1
ATOM 4186 N N . ASP A 1 520 ? 30.984 -31.375 -12.125 1 88.06 520 ASP A N 1
ATOM 4187 C CA . ASP A 1 520 ? 31.688 -32.188 -11.156 1 88.06 520 ASP A CA 1
ATOM 4188 C C . ASP A 1 520 ? 32.25 -31.344 -10.008 1 88.06 520 ASP A C 1
ATOM 4190 O O . ASP A 1 520 ? 31.469 -30.766 -9.234 1 88.06 520 ASP A O 1
ATOM 4194 N N . GLU A 1 521 ? 33.5 -31.094 -9.875 1 92.69 521 GLU A N 1
ATOM 4195 C CA . GLU A 1 521 ? 34.062 -30.344 -8.758 1 92.69 521 GLU A CA 1
ATOM 4196 C C . GLU A 1 521 ? 34.688 -29.031 -9.242 1 92.69 521 GLU A C 1
ATOM 4198 O O . GLU A 1 521 ? 35.562 -28.484 -8.578 1 92.69 521 GLU A O 1
ATOM 4203 N N . GLU A 1 522 ? 34.219 -28.656 -10.398 1 96.12 522 GLU A N 1
ATOM 4204 C CA . GLU A 1 522 ? 34.75 -27.422 -10.969 1 96.12 522 GLU A CA 1
ATOM 4205 C C . GLU A 1 522 ? 33.625 -26.469 -11.359 1 96.12 522 GLU A C 1
ATOM 4207 O O . GLU A 1 522 ? 32.531 -26.891 -11.656 1 96.12 522 GLU A O 1
ATOM 4212 N N . ILE A 1 523 ? 34 -25.203 -11.367 1 97.56 523 ILE A N 1
ATOM 4213 C CA . ILE A 1 523 ? 33.062 -24.172 -11.805 1 97.56 523 ILE A CA 1
ATOM 4214 C C . ILE A 1 523 ? 33.562 -23.562 -13.117 1 97.56 523 ILE A C 1
ATOM 4216 O O . ILE A 1 523 ? 34.625 -22.984 -13.18 1 97.56 523 ILE A O 1
ATOM 4220 N N . TYR A 1 524 ? 32.75 -23.672 -14.148 1 97.62 524 TYR A N 1
ATOM 4221 C CA . TYR A 1 524 ? 33 -23.078 -15.453 1 97.62 524 TYR A CA 1
ATOM 4222 C C . TYR A 1 524 ? 32.375 -21.688 -15.555 1 97.62 524 TYR A C 1
ATOM 4224 O O . TYR A 1 524 ? 31.234 -21.484 -15.172 1 97.62 524 TYR A O 1
ATOM 4232 N N . VAL A 1 525 ? 33.156 -20.703 -15.938 1 98.06 525 VAL A N 1
ATOM 4233 C CA . VAL A 1 525 ? 32.656 -19.359 -16.266 1 98.06 525 VAL A CA 1
ATOM 4234 C C . VAL A 1 525 ? 32.938 -19.062 -17.734 1 98.06 525 VAL A C 1
ATOM 4236 O O . VAL A 1 525 ? 34.062 -19.25 -18.219 1 98.06 525 VAL A O 1
ATOM 4239 N N . ALA A 1 526 ? 31.906 -18.641 -18.438 1 97.81 526 ALA A N 1
ATOM 4240 C CA . ALA A 1 526 ? 32.094 -18.484 -19.875 1 97.81 526 ALA A CA 1
ATOM 4241 C C . ALA A 1 526 ? 31.453 -17.172 -20.359 1 97.81 526 ALA A C 1
ATOM 4243 O O . ALA A 1 526 ? 30.328 -16.828 -19.969 1 97.81 526 ALA A O 1
ATOM 4244 N N . GLY A 1 527 ? 32.156 -16.484 -21.234 1 97.44 527 GLY A N 1
ATOM 4245 C CA . GLY A 1 527 ? 31.656 -15.289 -21.891 1 97.44 527 GLY A CA 1
ATOM 4246 C C . GLY A 1 527 ? 31.469 -14.125 -20.938 1 97.44 527 GLY A C 1
ATOM 4247 O O . GLY A 1 527 ? 32.219 -13.961 -19.984 1 97.44 527 GLY A O 1
ATOM 4248 N N . GLY A 1 528 ? 30.484 -13.266 -21.281 1 95.88 528 GLY A N 1
ATOM 4249 C CA . GLY A 1 528 ? 30.234 -12.039 -20.531 1 95.88 528 GLY A CA 1
ATOM 4250 C C . GLY A 1 528 ? 30.781 -10.805 -21.219 1 95.88 528 GLY A C 1
ATOM 4251 O O . GLY A 1 528 ? 31.078 -10.82 -22.422 1 95.88 528 GLY A O 1
ATOM 4252 N N . GLN A 1 529 ? 30.734 -9.742 -20.406 1 92.19 529 GLN A N 1
ATOM 4253 C CA . GLN A 1 529 ? 31.172 -8.461 -20.938 1 92.19 529 GLN A CA 1
ATOM 4254 C C . GLN A 1 529 ? 32.156 -7.785 -20 1 92.19 529 GLN A C 1
ATOM 4256 O O . GLN A 1 529 ? 32.219 -8.102 -18.797 1 92.19 529 GLN A O 1
ATOM 4261 N N . ILE A 1 530 ? 32.938 -6.965 -20.531 1 87.44 530 ILE A N 1
ATOM 4262 C CA . ILE A 1 530 ? 33.844 -6.102 -19.781 1 87.44 530 ILE A CA 1
ATOM 4263 C C . ILE A 1 530 ? 33.781 -4.684 -20.359 1 87.44 530 ILE A C 1
ATOM 4265 O O . ILE A 1 530 ? 33.438 -4.488 -21.516 1 87.44 530 ILE A O 1
ATOM 4269 N N . TYR A 1 531 ? 34.094 -3.775 -19.469 1 79.81 531 TYR A N 1
ATOM 4270 C CA . TYR A 1 531 ? 34.156 -2.404 -19.969 1 79.81 531 TYR A CA 1
ATOM 4271 C C . TYR A 1 531 ? 3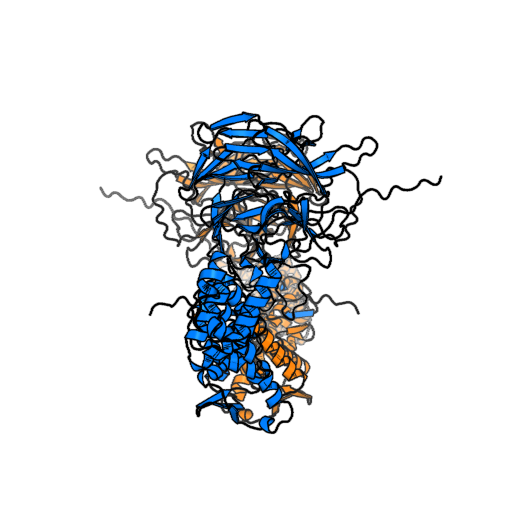5.469 -2.137 -20.656 1 79.81 531 TYR A C 1
ATOM 4273 O O . TYR A 1 531 ? 36.531 -2.588 -20.188 1 79.81 531 TYR A O 1
ATOM 4281 N N . SER A 1 532 ? 35.469 -1.66 -21.844 1 65.56 532 SER A N 1
ATOM 4282 C CA . SER A 1 532 ? 36.688 -1.299 -22.562 1 65.56 532 SER A CA 1
ATOM 4283 C C . SER A 1 532 ? 36.781 0.211 -22.75 1 65.56 532 SER A C 1
ATOM 4285 O O . SER A 1 532 ? 35.781 0.882 -23 1 65.56 532 SER A O 1
ATOM 4287 N N . HIS A 1 533 ? 37.812 0.885 -22.172 1 53.31 533 HIS A N 1
ATOM 4288 C CA . HIS A 1 533 ? 38.062 2.318 -22.266 1 53.31 533 HIS A CA 1
ATOM 4289 C C . HIS A 1 533 ? 38.781 2.662 -23.562 1 53.31 533 HIS A C 1
ATOM 4291 O O . HIS A 1 533 ? 39.5 3.67 -23.625 1 53.31 533 HIS A O 1
ATOM 4297 N N . VAL A 1 534 ? 38.719 1.909 -24.516 1 46.34 534 VAL A N 1
ATOM 4298 C CA . VAL A 1 534 ? 39.562 2.289 -25.656 1 46.34 534 VAL A CA 1
ATOM 4299 C C . VAL A 1 534 ? 39.312 3.758 -25.984 1 46.34 534 VAL A C 1
ATOM 4301 O O . VAL A 1 534 ? 40.25 4.496 -26.281 1 46.34 534 VAL A O 1
ATOM 4304 N N . THR A 1 535 ? 38.094 4.125 -26.438 1 46.81 535 THR A N 1
ATOM 4305 C CA . THR A 1 535 ? 37.844 5.52 -26.797 1 46.81 535 THR A CA 1
ATOM 4306 C C . THR A 1 535 ? 37.094 6.242 -25.672 1 46.81 535 THR A C 1
ATOM 4308 O O . THR A 1 535 ? 36.656 5.621 -24.703 1 46.81 535 THR A O 1
ATOM 4311 N N . HIS A 1 536 ? 37.125 7.562 -25.641 1 46.81 536 HIS A N 1
ATOM 4312 C CA . HIS A 1 536 ? 36.5 8.484 -24.703 1 46.81 536 HIS A CA 1
ATOM 4313 C C . HIS A 1 536 ? 35.094 8.039 -24.344 1 46.81 536 HIS A C 1
ATOM 4315 O O . HIS A 1 536 ? 34.375 8.711 -23.578 1 46.81 536 HIS A O 1
ATOM 4321 N N . ALA A 1 537 ? 34.688 6.793 -24.984 1 47.84 537 ALA A N 1
ATOM 4322 C CA . ALA A 1 537 ? 33.344 6.32 -24.672 1 47.84 537 ALA A CA 1
ATOM 4323 C C . ALA A 1 537 ? 33.406 4.996 -23.922 1 47.84 537 ALA A C 1
ATOM 4325 O O . ALA A 1 537 ? 34.281 4.172 -24.156 1 47.84 537 ALA A O 1
ATOM 4326 N N . ILE A 1 538 ? 32.75 4.809 -22.891 1 54.62 538 ILE A N 1
ATOM 4327 C CA . ILE A 1 538 ? 32.594 3.555 -22.172 1 54.62 538 ILE A CA 1
ATOM 4328 C C . ILE A 1 538 ? 31.844 2.551 -23.031 1 54.62 538 ILE A C 1
ATOM 4330 O O . ILE A 1 538 ? 30.688 2.779 -23.391 1 54.62 538 ILE A O 1
ATOM 4334 N N . ASN A 1 539 ? 32.656 1.587 -23.672 1 66.94 539 ASN A N 1
ATOM 4335 C CA . ASN A 1 539 ? 32.062 0.547 -24.5 1 66.94 539 ASN A CA 1
ATOM 4336 C C . ASN A 1 539 ? 32.062 -0.807 -23.797 1 66.94 539 ASN A C 1
ATOM 4338 O O . ASN A 1 539 ? 32.938 -1.059 -22.953 1 66.94 539 ASN A O 1
ATOM 4342 N N . ARG A 1 540 ? 31.094 -1.622 -24.062 1 79.81 540 ARG A N 1
ATOM 4343 C CA . ARG A 1 540 ? 31.031 -2.988 -23.547 1 79.81 540 ARG A CA 1
ATOM 4344 C C . ARG A 1 540 ? 31.531 -3.982 -24.594 1 79.81 540 ARG A C 1
ATOM 4346 O O . ARG A 1 540 ? 31.172 -3.902 -25.766 1 79.81 540 ARG A O 1
ATOM 4353 N N . GLU A 1 541 ? 32.438 -4.762 -24.203 1 83.94 541 GLU A N 1
ATOM 4354 C CA . GLU A 1 541 ? 33 -5.781 -25.094 1 83.94 541 GLU A CA 1
ATOM 4355 C C . GLU A 1 541 ? 32.625 -7.184 -24.625 1 83.94 541 GLU A C 1
ATOM 4357 O O . GLU A 1 541 ? 32.75 -7.512 -23.453 1 83.94 541 GLU A O 1
ATOM 4362 N N . ALA A 1 542 ? 32.156 -7.98 -25.656 1 91.75 542 ALA A N 1
ATOM 4363 C CA . ALA A 1 542 ? 31.797 -9.367 -25.359 1 91.75 542 ALA A CA 1
ATOM 4364 C C . ALA A 1 542 ? 33.031 -10.242 -25.266 1 91.75 542 ALA A C 1
ATOM 4366 O O . ALA A 1 542 ? 33.969 -10.102 -26.047 1 91.75 542 ALA A O 1
ATOM 4367 N N . LEU A 1 543 ? 33.031 -11.148 -24.344 1 94.5 543 LEU A N 1
ATOM 4368 C CA . LEU A 1 543 ? 34.188 -12.008 -24.094 1 94.5 543 LEU A CA 1
ATOM 4369 C C . LEU A 1 543 ? 33.969 -13.391 -24.703 1 94.5 543 LEU A C 1
ATOM 4371 O O . LEU A 1 543 ? 32.844 -13.883 -24.75 1 94.5 543 LEU A O 1
ATOM 4375 N N . LYS A 1 544 ? 35.094 -14.016 -25.125 1 95.94 544 LYS A N 1
ATOM 4376 C CA . LYS A 1 544 ? 35.094 -15.398 -25.594 1 95.94 544 LYS A CA 1
ATOM 4377 C C . LYS A 1 544 ? 35.688 -16.328 -24.531 1 95.94 544 LYS A C 1
ATOM 4379 O O . LYS A 1 544 ? 35.531 -17.547 -24.625 1 95.94 544 LYS A O 1
ATOM 4384 N N . SER A 1 545 ? 36.312 -15.766 -23.594 1 96.25 545 SER A N 1
ATOM 4385 C CA . SER A 1 545 ? 37.125 -16.547 -22.672 1 96.25 545 SER A CA 1
ATOM 4386 C C . SER A 1 545 ? 36.281 -17.438 -21.781 1 96.25 545 SER A C 1
ATOM 4388 O O . SER A 1 545 ? 35.156 -17.047 -21.422 1 96.25 545 SER A O 1
ATOM 4390 N N . VAL A 1 546 ? 36.812 -18.594 -21.516 1 97.81 546 VAL A N 1
ATOM 4391 C CA . VAL A 1 546 ? 36.25 -19.531 -20.547 1 97.81 546 VAL A CA 1
ATOM 4392 C C . VAL A 1 546 ? 37.312 -19.828 -19.469 1 97.81 546 VAL A C 1
ATOM 4394 O O . VAL A 1 546 ? 38.438 -20.141 -19.781 1 97.81 546 VAL A O 1
ATOM 4397 N N . GLU A 1 547 ? 36.906 -19.625 -18.266 1 97.94 547 GLU A N 1
ATOM 4398 C CA . GLU A 1 547 ? 37.781 -19.859 -17.125 1 97.94 547 GLU A CA 1
ATOM 4399 C C . GLU A 1 547 ? 37.156 -20.844 -16.125 1 97.94 547 GLU A C 1
ATOM 4401 O O . GLU A 1 547 ? 35.938 -20.828 -15.922 1 97.94 547 GLU A O 1
ATOM 4406 N N . ILE A 1 548 ? 38.031 -21.688 -15.625 1 97.5 548 ILE A N 1
ATOM 4407 C CA . ILE A 1 548 ? 37.531 -22.797 -14.812 1 97.5 548 ILE A CA 1
ATOM 4408 C C . ILE A 1 548 ? 38.188 -22.75 -13.438 1 97.5 548 ILE A C 1
ATOM 4410 O O . ILE A 1 548 ? 39.438 -22.688 -13.336 1 97.5 548 ILE A O 1
ATOM 4414 N N . LEU A 1 549 ? 37.406 -22.797 -12.422 1 97.5 549 LEU A N 1
ATOM 4415 C CA . LEU A 1 549 ? 37.875 -22.828 -11.039 1 97.5 549 LEU A CA 1
ATOM 4416 C C . LEU A 1 549 ? 37.844 -24.234 -10.469 1 97.5 549 LEU A C 1
ATOM 4418 O O . LEU A 1 549 ? 36.781 -24.859 -10.445 1 97.5 549 LEU A O 1
ATOM 4422 N N . ASN A 1 550 ? 38.906 -24.75 -10.031 1 96.19 550 ASN A N 1
ATOM 4423 C CA . ASN A 1 550 ? 38.906 -25.938 -9.18 1 96.19 550 ASN A CA 1
ATOM 4424 C C . ASN A 1 550 ? 38.531 -25.594 -7.738 1 96.19 550 ASN A C 1
ATOM 4426 O O . ASN A 1 550 ? 39.312 -24.922 -7.035 1 96.19 550 ASN A O 1
ATOM 4430 N N . VAL A 1 551 ? 37.5 -26 -7.324 1 94.19 551 VAL A N 1
ATOM 4431 C CA . VAL A 1 551 ? 36.906 -25.547 -6.059 1 94.19 551 VAL A CA 1
ATOM 4432 C C . VAL A 1 551 ? 37.781 -26 -4.898 1 94.19 551 VAL A C 1
ATOM 4434 O O . VAL A 1 551 ? 38.062 -25.234 -3.977 1 94.19 551 VAL A O 1
ATOM 4437 N N . SER A 1 552 ? 38.25 -27.234 -4.906 1 92 552 SER A N 1
ATOM 4438 C CA . SER A 1 552 ? 39.062 -27.781 -3.818 1 92 552 SER A CA 1
ATOM 4439 C C . SER A 1 552 ? 40.406 -27.094 -3.752 1 92 552 SER A C 1
ATOM 4441 O O . SER A 1 552 ? 40.906 -26.766 -2.666 1 92 552 SER A O 1
ATOM 4443 N N . GLU A 1 553 ? 41 -26.781 -4.824 1 93.88 553 GLU A N 1
ATOM 4444 C CA . GLU A 1 553 ? 42.344 -26.188 -4.879 1 93.88 553 GLU A CA 1
ATOM 4445 C C . GLU A 1 553 ? 42.281 -24.656 -4.883 1 93.88 553 GLU A C 1
ATOM 4447 O O . GLU A 1 553 ? 43.281 -23.984 -4.672 1 93.88 553 GLU A O 1
ATOM 4452 N N . ASN A 1 554 ? 41.156 -24.141 -5.16 1 95.25 554 ASN A N 1
ATOM 4453 C CA . ASN A 1 554 ? 40.969 -22.688 -5.262 1 95.25 554 ASN A CA 1
ATOM 4454 C C . ASN A 1 554 ? 41.906 -22.062 -6.277 1 95.25 554 ASN A C 1
ATOM 4456 O O . ASN A 1 554 ? 42.594 -21.078 -5.973 1 95.25 554 ASN A O 1
ATOM 4460 N N . GLN A 1 555 ? 41.938 -22.719 -7.375 1 95.31 555 GLN A N 1
ATOM 4461 C CA . GLN A 1 555 ? 42.812 -22.266 -8.453 1 95.31 555 GLN A CA 1
ATOM 4462 C C . GLN A 1 555 ? 42.062 -22.219 -9.781 1 95.31 555 GLN A C 1
ATOM 4464 O O . GLN A 1 555 ? 41.25 -23.094 -10.078 1 95.31 555 GLN A O 1
ATOM 4469 N N . TRP A 1 556 ? 42.438 -21.203 -10.562 1 96.62 556 TRP A N 1
ATOM 4470 C CA . TRP A 1 556 ? 41.812 -21.031 -11.867 1 96.62 556 TRP A CA 1
ATOM 4471 C C . TRP A 1 556 ? 42.688 -21.578 -12.984 1 96.62 556 TRP A C 1
ATOM 4473 O O . TRP A 1 556 ? 43.906 -21.547 -12.898 1 96.62 556 TRP A O 1
ATOM 4483 N N . ARG A 1 557 ? 42.062 -22.062 -14.008 1 96.44 557 ARG A N 1
ATOM 4484 C CA . ARG A 1 557 ? 42.719 -22.391 -15.266 1 96.44 557 ARG A CA 1
ATOM 4485 C C . ARG A 1 557 ? 41.875 -21.938 -16.453 1 96.44 557 ARG A C 1
ATOM 4487 O O . ARG A 1 557 ? 40.688 -21.734 -16.344 1 96.44 557 ARG A O 1
ATOM 4494 N N . SER A 1 558 ? 42.531 -21.812 -17.625 1 95.88 558 SER A N 1
ATOM 4495 C CA . SER A 1 558 ? 41.844 -21.406 -18.844 1 95.88 558 SER A CA 1
ATOM 4496 C C . SER A 1 558 ? 41.188 -22.594 -19.516 1 95.88 558 SER A C 1
ATOM 4498 O O . SER A 1 558 ? 41.75 -23.672 -19.609 1 95.88 558 SER A O 1
ATOM 4500 N N . GLY A 1 559 ? 40 -22.438 -19.875 1 95.5 559 GLY A N 1
ATOM 4501 C CA . GLY A 1 559 ? 39.312 -23.406 -20.734 1 95.5 559 GLY A CA 1
ATOM 4502 C C . GLY A 1 559 ? 39.312 -23 -22.203 1 95.5 559 GLY A C 1
ATOM 4503 O O . GLY A 1 559 ? 39.875 -21.969 -22.562 1 95.5 559 GLY A O 1
ATOM 4504 N N . PRO A 1 560 ? 38.75 -23.891 -23 1 95.56 560 PRO A N 1
ATOM 4505 C CA . PRO A 1 560 ? 38.688 -23.531 -24.422 1 95.56 560 PRO A CA 1
ATOM 4506 C C . PRO A 1 560 ? 37.781 -22.328 -24.672 1 95.56 560 PRO A C 1
ATOM 4508 O O . PRO A 1 560 ? 36.688 -22.25 -24.109 1 95.56 560 PRO A O 1
ATOM 4511 N N . ASP A 1 561 ? 38.188 -21.469 -25.547 1 96.5 561 ASP A N 1
ATOM 4512 C CA . ASP A 1 561 ? 37.438 -20.266 -25.844 1 96.5 561 ASP A CA 1
ATOM 4513 C C . ASP A 1 561 ? 36.125 -20.594 -26.594 1 96.5 561 ASP A C 1
ATOM 4515 O O . ASP A 1 561 ? 36.094 -21.547 -27.375 1 96.5 561 ASP A O 1
ATOM 4519 N N . LEU A 1 562 ? 35.188 -19.797 -26.266 1 96.56 562 LEU A N 1
ATOM 4520 C CA . LEU A 1 562 ? 33.969 -19.859 -27.062 1 96.56 562 LEU A CA 1
ATOM 4521 C C . LEU A 1 562 ? 34.281 -19.5 -28.516 1 96.56 562 LEU A C 1
ATOM 4523 O O . LEU A 1 562 ? 35.219 -18.75 -28.797 1 96.56 562 LEU A O 1
ATOM 4527 N N . PRO A 1 563 ? 33.438 -19.984 -29.422 1 93.75 563 PRO A N 1
ATOM 4528 C CA . PRO A 1 563 ? 33.688 -19.672 -30.828 1 93.75 563 PRO A CA 1
ATOM 4529 C C . PRO A 1 563 ? 33.5 -18.188 -31.141 1 93.75 563 PRO A C 1
ATOM 4531 O O . PRO A 1 563 ? 34.094 -17.656 -32.062 1 93.75 563 PRO A O 1
ATOM 4534 N N . VAL A 1 564 ? 32.594 -17.531 -30.453 1 92.56 564 VAL A N 1
ATOM 4535 C CA . VAL A 1 564 ? 32.312 -16.109 -30.625 1 92.56 564 VAL A CA 1
ATOM 4536 C C . VAL A 1 564 ? 32.125 -15.453 -29.25 1 92.56 564 VAL A C 1
ATOM 4538 O O . VAL A 1 564 ? 31.75 -16.109 -28.297 1 92.56 564 VAL A O 1
ATOM 4541 N N . GLY A 1 565 ? 32.531 -14.18 -29.234 1 94 565 GLY A N 1
ATOM 4542 C CA . GLY A 1 565 ? 32.188 -13.445 -28.031 1 94 565 GLY A CA 1
ATOM 4543 C C . GLY A 1 565 ? 30.688 -13.305 -27.812 1 94 565 GLY A C 1
ATOM 4544 O O . GLY A 1 565 ? 29.953 -13 -28.75 1 94 565 GLY A O 1
ATOM 4545 N N . MET A 1 566 ? 30.266 -13.555 -26.578 1 94.25 566 MET A N 1
ATOM 4546 C CA . MET A 1 566 ? 28.828 -13.461 -26.312 1 94.25 566 MET A CA 1
ATOM 4547 C C . MET A 1 566 ? 28.562 -12.992 -24.891 1 94.25 566 MET A C 1
ATOM 4549 O O . MET A 1 566 ? 29.438 -13.117 -24.016 1 94.25 566 MET A O 1
ATOM 4553 N N . PHE A 1 567 ? 27.406 -12.445 -24.688 1 93.62 567 PHE A N 1
ATOM 4554 C CA . PHE A 1 567 ? 26.969 -11.984 -23.375 1 93.62 567 PHE A CA 1
ATOM 4555 C C . PHE A 1 567 ? 25.531 -12.414 -23.094 1 93.62 567 PHE A C 1
ATOM 4557 O O . PHE A 1 567 ? 24.922 -13.086 -23.922 1 93.62 567 PHE A O 1
ATOM 4564 N N . ASN A 1 568 ? 25.078 -12.195 -21.828 1 92.94 568 ASN A N 1
ATOM 4565 C CA . ASN A 1 568 ? 23.812 -12.766 -21.375 1 92.94 568 ASN A CA 1
ATOM 4566 C C . ASN A 1 568 ? 23.812 -14.289 -21.484 1 92.94 568 ASN A C 1
ATOM 4568 O O . ASN A 1 568 ? 22.875 -14.867 -22.031 1 92.94 568 ASN A O 1
ATOM 4572 N N . VAL A 1 569 ? 24.797 -14.875 -20.938 1 95.25 569 VAL A N 1
ATOM 4573 C CA . VAL A 1 569 ? 25.062 -16.281 -21.219 1 95.25 569 VAL A CA 1
ATOM 4574 C C . VAL A 1 569 ? 24.375 -17.156 -20.188 1 95.25 569 VAL A C 1
ATOM 4576 O O . VAL A 1 569 ? 24.469 -16.891 -18.984 1 95.25 569 VAL A O 1
ATOM 4579 N N . GLY A 1 570 ? 23.656 -18.094 -20.641 1 95.56 570 GLY A N 1
ATOM 4580 C CA . GLY A 1 570 ? 23.297 -19.25 -19.828 1 95.56 570 GLY A CA 1
ATOM 4581 C C . GLY A 1 570 ? 24.188 -20.453 -20.047 1 95.56 570 GLY A C 1
ATOM 4582 O O . GLY A 1 570 ? 24.469 -20.812 -21.188 1 95.56 570 GLY A O 1
ATOM 4583 N N . LEU A 1 571 ? 24.781 -20.953 -19 1 96.12 571 LEU A N 1
ATOM 4584 C CA . LEU A 1 571 ? 25.641 -22.125 -19.062 1 96.12 571 LEU A CA 1
ATOM 4585 C C . LEU A 1 571 ? 25 -23.312 -18.328 1 96.12 571 LEU A C 1
ATOM 4587 O O . LEU A 1 571 ? 24.734 -23.234 -17.125 1 96.12 571 LEU A O 1
ATOM 4591 N N . GLU A 1 572 ? 24.797 -24.375 -19.156 1 94.69 572 GLU A N 1
ATOM 4592 C CA . GLU A 1 572 ? 24 -25.469 -18.594 1 94.69 572 GLU A CA 1
ATOM 4593 C C . GLU A 1 572 ? 24.594 -26.828 -18.969 1 94.69 572 GLU A C 1
ATOM 4595 O O . GLU A 1 572 ? 25.047 -27.016 -20.094 1 94.69 572 GLU A O 1
ATOM 4600 N N . LEU A 1 573 ? 24.578 -27.688 -18 1 91.62 573 LEU A N 1
ATOM 4601 C CA . LEU A 1 573 ? 25.016 -29.062 -18.234 1 91.62 573 LEU A CA 1
ATOM 4602 C C . LEU A 1 573 ? 23.828 -29.953 -18.609 1 91.62 573 LEU A C 1
ATOM 4604 O O . LEU A 1 573 ? 22.906 -30.125 -17.812 1 91.62 573 LEU A O 1
ATOM 4608 N N . ILE A 1 574 ? 23.859 -30.406 -19.844 1 89.69 574 ILE A N 1
ATOM 4609 C CA . ILE A 1 574 ? 22.797 -31.266 -20.328 1 89.69 574 ILE A CA 1
ATOM 4610 C C . ILE A 1 574 ? 23.375 -32.562 -20.875 1 89.69 574 ILE A C 1
ATOM 4612 O O . ILE A 1 574 ? 24.141 -32.562 -21.844 1 89.69 574 ILE A O 1
ATOM 4616 N N . ASN A 1 575 ? 23 -33.719 -20.328 1 79.25 575 ASN A N 1
ATOM 4617 C CA . ASN A 1 575 ? 23.391 -35.031 -20.766 1 79.25 575 ASN A CA 1
ATOM 4618 C C . ASN A 1 575 ? 24.891 -35.156 -21 1 79.25 575 ASN A C 1
ATOM 4620 O O . ASN A 1 575 ? 25.328 -35.594 -22.062 1 79.25 575 ASN A O 1
ATOM 4624 N N . GLY A 1 576 ? 25.656 -34.562 -20.094 1 81.62 576 GLY A N 1
ATOM 4625 C CA . GLY A 1 576 ? 27.109 -34.75 -20.109 1 81.62 576 GLY A CA 1
ATOM 4626 C C . GLY A 1 576 ? 27.828 -33.719 -20.984 1 81.62 576 GLY A C 1
ATOM 4627 O O . GLY A 1 576 ? 29.047 -33.812 -21.156 1 81.62 576 GLY A O 1
ATOM 4628 N N . ALA A 1 577 ? 27.125 -32.875 -21.609 1 89.69 577 ALA A N 1
ATOM 4629 C CA . ALA A 1 577 ? 27.719 -31.781 -22.375 1 89.69 577 ALA A CA 1
ATOM 4630 C C . ALA A 1 577 ? 27.375 -30.422 -21.766 1 89.69 577 ALA A C 1
ATOM 4632 O O . ALA A 1 577 ? 26.328 -30.281 -21.125 1 89.69 577 ALA A O 1
ATOM 4633 N N . LEU A 1 578 ? 28.297 -29.562 -21.938 1 94.56 578 LEU A N 1
ATOM 4634 C CA . LEU A 1 578 ? 28.062 -28.203 -21.453 1 94.56 578 LEU A CA 1
ATOM 4635 C C . LEU A 1 578 ? 27.562 -27.312 -22.594 1 94.56 578 LEU A C 1
ATOM 4637 O O . LEU A 1 578 ? 28.172 -27.266 -23.656 1 94.56 578 LEU A O 1
ATOM 4641 N N . TYR A 1 579 ? 26.438 -26.703 -22.391 1 95.38 579 TYR A N 1
ATOM 4642 C CA . TYR A 1 579 ? 25.844 -25.828 -23.391 1 95.38 579 TYR A CA 1
ATOM 4643 C C . TYR A 1 579 ? 25.938 -24.359 -22.969 1 95.38 579 TYR A C 1
ATOM 4645 O O . TYR A 1 579 ? 25.719 -24.031 -21.797 1 95.38 579 TYR A O 1
ATOM 4653 N N . ALA A 1 580 ? 26.312 -23.484 -23.859 1 96.06 580 ALA A N 1
ATOM 4654 C CA . ALA A 1 580 ? 26.312 -22.031 -23.672 1 96.06 580 ALA A CA 1
ATOM 4655 C C . ALA A 1 580 ? 25.344 -21.359 -24.641 1 96.06 580 ALA A C 1
ATOM 4657 O O . ALA A 1 580 ? 25.422 -21.578 -25.859 1 96.06 580 ALA A O 1
ATOM 4658 N N . CYS A 1 581 ? 24.438 -20.688 -24.078 1 94 581 CYS A N 1
ATOM 4659 C CA . CYS A 1 581 ? 23.531 -19.875 -24.891 1 94 581 CYS A CA 1
ATOM 4660 C C . CYS A 1 581 ? 23.688 -18.406 -24.562 1 94 581 CYS A C 1
ATOM 4662 O O . CYS A 1 581 ? 23.609 -18 -23.406 1 94 581 CYS A O 1
ATOM 4664 N N . GLY A 1 582 ? 23.938 -17.562 -25.484 1 93.69 582 GLY A N 1
ATOM 4665 C CA . GLY A 1 582 ? 24.141 -16.141 -25.266 1 93.69 582 GLY A CA 1
ATOM 4666 C C . GLY A 1 582 ? 23.906 -15.297 -26.5 1 93.69 582 GLY A C 1
ATOM 4667 O O . GLY A 1 582 ? 23.484 -15.805 -27.531 1 93.69 582 GLY A O 1
ATOM 4668 N N . THR A 1 583 ? 24.078 -14.023 -26.328 1 91.69 583 THR A N 1
ATOM 4669 C CA . THR A 1 583 ? 23.906 -13.055 -27.406 1 91.69 583 THR A CA 1
ATOM 4670 C C . THR A 1 583 ? 25.266 -12.664 -28.016 1 91.69 583 THR A C 1
ATOM 4672 O O . THR A 1 583 ? 26.172 -12.289 -27.281 1 91.69 583 THR A O 1
ATOM 4675 N N . ALA A 1 584 ? 25.391 -12.812 -29.234 1 90.38 584 ALA A N 1
ATOM 4676 C CA . ALA A 1 584 ? 26.578 -12.383 -29.969 1 90.38 584 ALA A CA 1
ATOM 4677 C C . ALA A 1 584 ? 26.266 -11.172 -30.859 1 90.38 584 ALA A C 1
ATOM 4679 O O . ALA A 1 584 ? 25.188 -11.086 -31.438 1 90.38 584 ALA A O 1
ATOM 4680 N N . GLU A 1 585 ? 27.219 -10.25 -30.859 1 82.62 585 GLU A N 1
ATOM 4681 C CA . GLU A 1 585 ? 27.062 -9.062 -31.703 1 82.62 585 GLU A CA 1
ATOM 4682 C C . GLU A 1 585 ? 28.078 -9.062 -32.844 1 82.62 585 GLU A C 1
ATOM 4684 O O . GLU A 1 585 ? 29.25 -9.336 -32.625 1 82.62 585 GLU A O 1
ATOM 4689 N N . ASN A 1 586 ? 27.609 -9.039 -34 1 71.31 586 ASN A N 1
ATOM 4690 C CA . ASN A 1 586 ? 28.484 -8.969 -35.156 1 71.31 586 ASN A CA 1
ATOM 4691 C C . ASN A 1 586 ? 28.344 -7.637 -35.875 1 71.31 586 ASN A C 1
ATOM 4693 O O . ASN A 1 586 ? 27.25 -7.09 -35.969 1 71.31 586 ASN A O 1
ATOM 4697 N N . ASN A 1 587 ? 29.453 -6.883 -36 1 59.19 587 ASN A N 1
ATOM 4698 C CA . ASN A 1 587 ? 29.469 -5.676 -36.844 1 59.19 587 ASN A CA 1
ATOM 4699 C C . ASN A 1 587 ? 29.25 -6.004 -38.312 1 59.19 587 ASN A C 1
ATOM 4701 O O . ASN A 1 587 ? 30.016 -6.77 -38.906 1 59.19 587 ASN A O 1
ATOM 4705 N N . VAL A 1 588 ? 28.109 -5.984 -38.844 1 50.38 588 VAL A N 1
ATOM 4706 C CA . VAL A 1 588 ? 27.969 -6.16 -40.281 1 50.38 588 VAL A CA 1
ATOM 4707 C C . VAL A 1 588 ? 28.625 -4.992 -41 1 50.38 588 VAL A C 1
ATOM 4709 O O . VAL A 1 588 ? 28.438 -3.832 -40.625 1 50.38 588 VAL A O 1
ATOM 4712 N N . SER A 1 589 ? 29.719 -5.258 -41.688 1 47.56 589 SER A N 1
ATOM 4713 C CA . SER A 1 589 ? 30.562 -4.348 -42.469 1 47.56 589 SER A CA 1
ATOM 4714 C C . SER A 1 589 ? 29.812 -3.082 -42.844 1 47.56 589 SER A C 1
ATOM 4716 O O . SER A 1 589 ? 30.359 -1.979 -42.781 1 47.56 589 SER A O 1
ATOM 4718 N N . ASP A 1 590 ? 28.906 -3.15 -43.781 1 46.66 590 ASP A N 1
ATOM 4719 C CA . ASP A 1 590 ? 28.469 -1.999 -44.562 1 46.66 590 ASP A CA 1
ATOM 4720 C C . ASP A 1 590 ? 27.469 -1.146 -43.781 1 46.66 590 ASP A C 1
ATOM 4722 O O . ASP A 1 590 ? 27.047 -0.087 -44.25 1 46.66 590 ASP A O 1
ATOM 4726 N N . THR A 1 591 ? 26.766 -1.657 -42.781 1 43.66 591 THR A N 1
ATOM 4727 C CA . THR A 1 591 ? 25.766 -0.809 -42.125 1 43.66 591 THR A CA 1
ATOM 4728 C C . THR A 1 591 ? 26.047 -0.656 -40.656 1 43.66 591 THR A C 1
ATOM 4730 O O . THR A 1 591 ? 26.672 -1.52 -40.031 1 43.66 591 THR A O 1
ATOM 4733 N N . THR A 1 592 ? 26.109 0.525 -40 1 48.69 592 THR A N 1
ATOM 4734 C CA . THR A 1 592 ? 26.219 1.059 -38.625 1 48.69 592 THR A CA 1
ATOM 4735 C C . THR A 1 592 ? 25.344 0.263 -37.656 1 48.69 592 THR A C 1
ATOM 4737 O O . THR A 1 592 ? 25.203 0.641 -36.5 1 48.69 592 THR A O 1
ATOM 4740 N N . GLN A 1 593 ? 24.703 -0.81 -38.188 1 51.25 593 GLN A N 1
ATOM 4741 C CA . GLN A 1 593 ? 23.734 -1.422 -37.281 1 51.25 593 GLN A CA 1
ATOM 4742 C C . GLN A 1 593 ? 24.281 -2.713 -36.688 1 51.25 593 GLN A C 1
ATOM 4744 O O . GLN A 1 593 ? 24.844 -3.543 -37.375 1 51.25 593 GLN A O 1
ATOM 4749 N N . PHE A 1 594 ? 24.422 -2.941 -35.406 1 60.09 594 PHE A N 1
ATOM 4750 C CA . PHE A 1 594 ? 24.766 -4.156 -34.656 1 60.09 594 PHE A CA 1
ATOM 4751 C C . PHE A 1 594 ? 23.688 -5.219 -34.844 1 60.09 594 PHE A C 1
ATOM 4753 O O . PHE A 1 594 ? 22.5 -4.918 -34.75 1 60.09 594 PHE A O 1
ATOM 4760 N N . CYS A 1 595 ? 24.094 -6.34 -35.594 1 69.38 595 CYS A N 1
ATOM 4761 C CA . CYS A 1 595 ? 23.188 -7.48 -35.656 1 69.38 595 CYS A CA 1
ATOM 4762 C C . CYS A 1 595 ? 23.406 -8.398 -34.438 1 69.38 595 CYS A C 1
ATOM 4764 O O . CYS A 1 595 ? 24.547 -8.789 -34.156 1 69.38 595 CYS A O 1
ATOM 4766 N N . ARG A 1 596 ? 22.422 -8.609 -33.656 1 80.12 596 ARG A N 1
ATOM 4767 C CA . ARG A 1 596 ? 22.453 -9.484 -32.469 1 80.12 596 ARG A CA 1
ATOM 4768 C C . ARG A 1 596 ? 21.844 -10.844 -32.781 1 80.12 596 ARG A C 1
ATOM 4770 O O . ARG A 1 596 ? 20.828 -10.922 -33.5 1 80.12 596 ARG A O 1
ATOM 4777 N N . GLN A 1 597 ? 22.547 -11.906 -32.438 1 84.31 597 GLN A N 1
ATOM 4778 C CA . GLN A 1 597 ? 22.062 -13.273 -32.594 1 84.31 597 GLN A CA 1
ATOM 4779 C C . GLN A 1 597 ? 22.156 -14.055 -31.281 1 84.31 597 GLN A C 1
ATOM 4781 O O . GLN A 1 597 ? 23.141 -13.914 -30.547 1 84.31 597 GLN A O 1
ATOM 4786 N N . ASN A 1 598 ? 21.141 -14.781 -31.031 1 89 598 ASN A N 1
ATOM 4787 C CA . ASN A 1 598 ? 21.188 -15.719 -29.906 1 89 598 ASN A CA 1
ATOM 4788 C C . ASN A 1 598 ? 21.734 -17.078 -30.328 1 89 598 ASN A C 1
ATOM 4790 O O . ASN A 1 598 ? 21.078 -17.812 -31.062 1 89 598 ASN A O 1
ATOM 4794 N N . ILE A 1 599 ? 22.891 -17.391 -29.828 1 90.62 599 ILE A N 1
ATOM 4795 C CA . ILE A 1 599 ? 23.609 -18.562 -30.312 1 90.62 599 ILE A CA 1
ATOM 4796 C C . ILE A 1 599 ? 23.688 -19.609 -29.219 1 90.62 599 ILE A C 1
ATOM 4798 O O . ILE A 1 599 ? 23.812 -19.281 -28.031 1 90.62 599 ILE A O 1
ATOM 4802 N N . VAL A 1 600 ? 23.578 -20.828 -29.656 1 93.44 600 VAL A N 1
ATOM 4803 C CA . VAL A 1 600 ? 23.766 -21.953 -28.75 1 93.44 600 VAL A CA 1
ATOM 4804 C C . VAL A 1 600 ? 25.031 -22.719 -29.125 1 93.44 600 VAL A C 1
ATOM 4806 O O . VAL A 1 600 ? 25.203 -23.109 -30.281 1 93.44 600 VAL A O 1
ATOM 4809 N N . CYS A 1 601 ? 25.906 -22.875 -28.172 1 94.88 601 CYS A N 1
ATOM 4810 C CA . CYS A 1 601 ? 27.141 -23.625 -28.359 1 94.88 601 CYS A CA 1
ATOM 4811 C C . CYS A 1 601 ? 27.203 -24.812 -27.406 1 94.88 601 CYS A C 1
ATOM 4813 O O . CYS A 1 601 ? 26.609 -24.781 -26.328 1 94.88 601 CYS A O 1
ATOM 4815 N N . ARG A 1 602 ? 27.859 -25.812 -27.875 1 94.38 602 ARG A N 1
ATOM 4816 C CA . ARG A 1 602 ? 28.031 -27.016 -27.078 1 94.38 602 ARG A CA 1
ATOM 4817 C C . ARG A 1 602 ? 29.5 -27.359 -26.906 1 94.38 602 ARG A C 1
ATOM 4819 O O . ARG A 1 602 ? 30.266 -27.328 -27.875 1 94.38 602 ARG A O 1
ATOM 4826 N N . LEU A 1 603 ? 29.859 -27.625 -25.703 1 93.81 603 LEU A N 1
ATOM 4827 C CA . LEU A 1 603 ? 31.203 -28.109 -25.391 1 93.81 603 LEU A CA 1
ATOM 4828 C C . LEU A 1 603 ? 31.188 -29.609 -25.141 1 93.81 603 LEU A C 1
ATOM 4830 O O . LEU A 1 603 ? 30.516 -30.078 -24.203 1 93.81 603 LEU A O 1
ATOM 4834 N N . ASP A 1 604 ? 31.922 -30.234 -25.969 1 87.69 604 ASP A N 1
ATOM 4835 C CA . ASP A 1 604 ? 32.156 -31.641 -25.672 1 87.69 604 ASP A CA 1
ATOM 4836 C C . ASP A 1 604 ? 33.25 -31.797 -24.609 1 87.69 604 ASP A C 1
ATOM 4838 O O . ASP A 1 604 ? 34.406 -31.438 -24.828 1 87.69 604 ASP A O 1
ATOM 4842 N N . LEU A 1 605 ? 32.969 -32.312 -23.562 1 87.81 605 LEU A N 1
ATOM 4843 C CA . LEU A 1 605 ? 33.875 -32.375 -22.422 1 87.81 605 LEU A CA 1
ATOM 4844 C C . LEU A 1 605 ? 34.969 -33.406 -22.641 1 87.81 605 LEU A C 1
ATOM 4846 O O . LEU A 1 605 ? 36 -33.406 -21.969 1 87.81 605 LEU A O 1
ATOM 4850 N N . GLY A 1 606 ? 34.75 -34.312 -23.5 1 81.75 606 GLY A N 1
ATOM 4851 C CA . GLY A 1 606 ? 35.781 -35.281 -23.875 1 81.75 606 GLY A CA 1
ATOM 4852 C C . GLY A 1 606 ? 36.844 -34.688 -24.75 1 81.75 606 GLY A C 1
ATOM 4853 O O . GLY A 1 606 ? 38.031 -34.781 -24.422 1 81.75 606 GLY A O 1
ATOM 4854 N N . THR A 1 607 ? 36.469 -33.906 -25.766 1 84.81 607 THR A N 1
ATOM 4855 C CA . THR A 1 607 ? 37.375 -33.344 -26.75 1 84.81 607 THR A CA 1
ATOM 4856 C C . THR A 1 607 ? 37.719 -31.906 -26.375 1 84.81 607 THR A C 1
ATOM 4858 O O . THR A 1 607 ? 38.656 -31.328 -26.922 1 84.81 607 THR A O 1
ATOM 4861 N N . LEU A 1 608 ? 36.969 -31.297 -25.469 1 89 608 LEU A N 1
ATOM 4862 C CA . LEU A 1 608 ? 37.125 -29.906 -25.031 1 89 608 LEU A CA 1
ATOM 4863 C C . LEU A 1 608 ? 37.094 -28.953 -26.234 1 89 608 LEU A C 1
ATOM 4865 O O . LEU A 1 608 ? 38 -28.109 -26.391 1 89 608 LEU A O 1
ATOM 4869 N N . THR A 1 609 ? 36.156 -29.156 -27.031 1 90 609 THR A N 1
ATOM 4870 C CA . THR A 1 609 ? 35.938 -28.281 -28.188 1 90 609 THR A CA 1
ATOM 4871 C C . THR A 1 609 ? 34.5 -27.766 -28.203 1 90 609 THR A C 1
ATOM 4873 O O . THR A 1 609 ? 33.531 -28.516 -27.984 1 90 609 THR A O 1
ATOM 4876 N N . TRP A 1 610 ? 34.438 -26.453 -28.469 1 94.69 610 TRP A N 1
ATOM 4877 C CA . TRP A 1 610 ? 33.125 -25.812 -28.594 1 94.69 610 TRP A CA 1
ATOM 4878 C C . TRP A 1 610 ? 32.594 -25.922 -30.031 1 94.69 610 TRP A C 1
ATOM 4880 O O . TRP A 1 610 ? 33.375 -25.781 -30.984 1 94.69 610 TRP A O 1
ATOM 4890 N N . GLN A 1 611 ? 31.344 -26.188 -30.156 1 92 611 GLN A N 1
ATOM 4891 C CA . GLN A 1 611 ? 30.688 -26.172 -31.453 1 92 611 GLN A CA 1
ATOM 4892 C C . GLN A 1 611 ? 29.406 -25.328 -31.406 1 92 611 GLN A C 1
ATOM 4894 O O . GLN A 1 611 ? 28.625 -25.438 -30.453 1 92 611 GLN A O 1
ATOM 4899 N N . GLN A 1 612 ? 29.281 -24.438 -32.312 1 91.69 612 GLN A N 1
ATOM 4900 C CA . GLN A 1 612 ? 28.016 -23.734 -32.469 1 91.69 612 GLN A CA 1
ATOM 4901 C C . GLN A 1 612 ? 26.922 -24.656 -33.031 1 91.69 612 GLN A C 1
ATOM 4903 O O . GLN A 1 612 ? 27.078 -25.219 -34.094 1 91.69 612 GLN A O 1
ATOM 4908 N N . ILE A 1 613 ? 25.891 -24.781 -32.344 1 87.44 613 ILE A N 1
ATOM 4909 C CA . ILE A 1 613 ? 24.906 -25.781 -32.75 1 87.44 613 ILE A CA 1
ATOM 4910 C C . ILE A 1 613 ? 23.719 -25.094 -33.406 1 87.44 613 ILE A C 1
ATOM 4912 O O . ILE A 1 613 ? 23.109 -25.641 -34.344 1 87.44 613 ILE A O 1
ATOM 4916 N N . ASP A 1 614 ? 23.312 -23.969 -32.938 1 86.5 614 ASP A N 1
ATOM 4917 C CA . ASP A 1 614 ? 22.125 -23.344 -33.531 1 86.5 614 ASP A CA 1
ATOM 4918 C C . ASP A 1 614 ? 22.094 -21.844 -33.25 1 86.5 614 ASP A C 1
ATOM 4920 O O . ASP A 1 614 ? 22.828 -21.344 -32.406 1 86.5 614 ASP A O 1
ATOM 4924 N N . VAL A 1 615 ? 21.281 -21.078 -33.969 1 82.62 615 VAL A N 1
ATOM 4925 C CA . VAL A 1 615 ? 20.938 -19.688 -33.781 1 82.62 615 VAL A CA 1
ATOM 4926 C C . VAL A 1 615 ? 19.422 -19.547 -33.594 1 82.62 615 VAL A C 1
ATOM 4928 O O . VAL A 1 615 ? 18.656 -19.906 -34.469 1 82.62 615 VAL A O 1
ATOM 4931 N N . LEU A 1 616 ? 19.047 -19.109 -32.5 1 80.44 616 LEU A N 1
ATOM 4932 C CA . LEU A 1 616 ? 17.641 -19.219 -32.156 1 80.44 616 LEU A CA 1
ATOM 4933 C C . LEU A 1 616 ? 16.922 -17.891 -32.344 1 80.44 616 LEU A C 1
ATOM 4935 O O . LEU A 1 616 ? 15.695 -17.859 -32.531 1 80.44 616 LEU A O 1
ATOM 4939 N N . GLY A 1 617 ? 17.562 -16.766 -32.312 1 78.44 617 GLY A N 1
ATOM 4940 C CA . GLY A 1 617 ? 16.891 -15.5 -32.531 1 78.44 617 GLY A CA 1
ATOM 4941 C C . GLY A 1 617 ? 17.766 -14.305 -32.219 1 78.44 617 GLY A C 1
ATOM 4942 O O . GLY A 1 617 ? 19 -14.375 -32.344 1 78.44 617 GLY A O 1
ATOM 4943 N N . ASP A 1 618 ? 17.047 -13.164 -31.875 1 78.94 618 ASP A N 1
ATOM 4944 C CA . ASP A 1 618 ? 17.75 -11.914 -31.609 1 78.94 618 ASP A CA 1
ATOM 4945 C C . ASP A 1 618 ? 17.156 -11.18 -30.422 1 78.94 618 ASP A C 1
ATOM 4947 O O . ASP A 1 618 ? 17.172 -9.945 -30.359 1 78.94 618 ASP A O 1
ATOM 4951 N N . ILE A 1 619 ? 16.672 -12.039 -29.5 1 79.56 619 ILE A N 1
ATOM 4952 C CA . ILE A 1 619 ? 16.062 -11.453 -28.312 1 79.56 619 ILE A CA 1
ATOM 4953 C C . ILE A 1 619 ? 17.141 -10.82 -27.438 1 79.56 619 ILE A C 1
ATOM 4955 O O . ILE A 1 619 ? 18.25 -11.352 -27.328 1 79.56 619 ILE A O 1
ATOM 4959 N N . ARG A 1 620 ? 16.703 -9.664 -26.859 1 82.38 620 ARG A N 1
ATOM 4960 C CA . ARG A 1 620 ? 17.641 -8.945 -26 1 82.38 620 ARG A CA 1
ATOM 4961 C C . ARG A 1 620 ? 17.297 -9.125 -24.531 1 82.38 620 ARG A C 1
ATOM 4963 O O . ARG A 1 620 ? 16.125 -9.266 -24.172 1 82.38 620 ARG A O 1
ATOM 4970 N N . ASN A 1 621 ? 18.328 -9.141 -23.734 1 87.19 621 ASN A N 1
ATOM 4971 C CA . ASN A 1 621 ? 18.219 -9.047 -22.281 1 87.19 621 ASN A CA 1
ATOM 4972 C C . ASN A 1 621 ? 17.328 -10.148 -21.703 1 87.19 621 ASN A C 1
ATOM 4974 O O . ASN A 1 621 ? 16.5 -9.891 -20.828 1 87.19 621 ASN A O 1
ATOM 4978 N N . TYR A 1 622 ? 17.453 -11.328 -22.234 1 88 622 TYR A N 1
ATOM 4979 C CA . TYR A 1 622 ? 16.781 -12.523 -21.719 1 88 622 TYR A CA 1
ATOM 4980 C C . TYR A 1 622 ? 17.672 -13.273 -20.75 1 88 622 TYR A C 1
ATOM 4982 O O . TYR A 1 622 ? 18.844 -12.938 -20.594 1 88 622 TYR A O 1
ATOM 4990 N N . LYS A 1 623 ? 17.031 -14.227 -20.047 1 92.5 623 LYS A N 1
ATOM 4991 C CA . LYS A 1 623 ? 17.781 -15.188 -19.25 1 92.5 623 LYS A CA 1
ATOM 4992 C C . LYS A 1 623 ? 17.641 -16.609 -19.797 1 92.5 623 LYS A C 1
ATOM 4994 O O . LYS A 1 623 ? 16.531 -17.016 -20.172 1 92.5 623 LYS A O 1
ATOM 4999 N N . CYS A 1 624 ? 18.688 -17.266 -19.875 1 92.94 624 CYS A N 1
ATOM 5000 C CA . CYS A 1 624 ? 18.656 -18.625 -20.375 1 92.94 624 CYS A CA 1
ATOM 5001 C C . CYS A 1 624 ? 18.953 -19.625 -19.266 1 92.94 624 CYS A C 1
ATOM 5003 O O . CYS A 1 624 ? 19.953 -19.5 -18.562 1 92.94 624 CYS A O 1
ATOM 5005 N N . ILE A 1 625 ? 18.109 -20.578 -19.141 1 92.94 625 ILE A N 1
ATOM 5006 C CA . ILE A 1 625 ? 18.281 -21.656 -18.172 1 92.94 625 ILE A CA 1
ATOM 5007 C C . ILE A 1 625 ? 17.875 -22.984 -18.781 1 92.94 625 ILE A C 1
ATOM 5009 O O . ILE A 1 625 ? 17.297 -23.016 -19.875 1 92.94 625 ILE A O 1
ATOM 5013 N N . ALA A 1 626 ? 18.219 -23.984 -18.109 1 93.38 626 ALA A N 1
ATOM 5014 C CA . ALA A 1 626 ? 17.828 -25.312 -18.578 1 93.38 626 ALA A CA 1
ATOM 5015 C C . ALA A 1 626 ? 16.906 -25.984 -17.562 1 93.38 626 ALA A C 1
ATOM 5017 O O . ALA A 1 626 ? 17.094 -25.875 -16.359 1 93.38 626 ALA A O 1
ATOM 5018 N N . ALA A 1 627 ? 15.906 -26.641 -18.094 1 92.81 627 ALA A N 1
ATOM 5019 C CA . ALA A 1 627 ? 14.969 -27.422 -17.297 1 92.81 627 ALA A CA 1
ATOM 5020 C C . ALA A 1 627 ? 14.461 -28.625 -18.062 1 92.81 627 ALA A C 1
ATOM 5022 O O . ALA A 1 627 ? 14.625 -28.719 -19.281 1 92.81 627 ALA A O 1
ATOM 5023 N N . LYS A 1 628 ? 13.977 -29.594 -17.297 1 88.44 628 LYS A N 1
ATOM 5024 C CA . LYS A 1 628 ? 13.32 -30.75 -17.906 1 88.44 628 LYS A CA 1
ATOM 5025 C C . LYS A 1 628 ? 11.82 -30.516 -18.062 1 88.44 628 LYS A C 1
ATOM 5027 O O . LYS A 1 628 ? 11.117 -30.328 -17.078 1 88.44 628 LYS A O 1
ATOM 5032 N N . LEU A 1 629 ? 11.414 -30.516 -19.328 1 88.31 629 LEU A N 1
ATOM 5033 C CA . LEU A 1 629 ? 10 -30.25 -19.578 1 88.31 629 LEU A CA 1
ATOM 5034 C C . LEU A 1 629 ? 9.359 -31.375 -20.391 1 88.31 629 LEU A C 1
ATOM 5036 O O . LEU A 1 629 ? 10.047 -32.062 -21.141 1 88.31 629 LEU A O 1
ATOM 5040 N N . HIS A 1 630 ? 8.023 -31.594 -20.109 1 81.12 630 HIS A N 1
ATOM 5041 C CA . HIS A 1 630 ? 7.215 -32.406 -21 1 81.12 630 HIS A CA 1
ATOM 5042 C C . HIS A 1 630 ? 6.805 -31.625 -22.25 1 81.12 630 HIS A C 1
ATOM 5044 O O . HIS A 1 630 ? 5.781 -30.938 -22.25 1 81.12 630 HIS A O 1
ATOM 5050 N N . THR A 1 631 ? 7.551 -31.719 -23.234 1 78.69 631 THR A N 1
ATOM 5051 C CA . THR A 1 631 ? 7.406 -30.906 -24.438 1 78.69 631 THR A CA 1
ATOM 5052 C C . THR A 1 631 ? 6.086 -31.219 -25.141 1 78.69 631 THR A C 1
ATOM 5054 O O . THR A 1 631 ? 5.625 -30.422 -25.969 1 78.69 631 THR A O 1
ATOM 5057 N N . ARG A 1 632 ? 5.535 -32.375 -24.812 1 72.12 632 ARG A N 1
ATOM 5058 C CA . ARG A 1 632 ? 4.258 -32.719 -25.438 1 72.12 632 ARG A CA 1
ATOM 5059 C C . ARG A 1 632 ? 3.168 -31.734 -25.016 1 72.12 632 ARG A C 1
ATOM 5061 O O . ARG A 1 632 ? 2.143 -31.625 -25.688 1 72.12 632 ARG A O 1
ATOM 5068 N N . LYS A 1 633 ? 3.473 -31.188 -23.875 1 74 633 LYS A N 1
ATOM 5069 C CA . LYS A 1 633 ? 2.496 -30.234 -23.344 1 74 633 LYS A CA 1
ATOM 5070 C C . LYS A 1 633 ? 2.707 -28.844 -23.953 1 74 633 LYS A C 1
ATOM 5072 O O . LYS A 1 633 ? 1.974 -27.906 -23.641 1 74 633 LYS A O 1
ATOM 5077 N N . LEU A 1 634 ? 3.748 -28.766 -24.859 1 78.75 634 LEU A N 1
ATOM 5078 C CA . LEU A 1 634 ? 4.074 -27.484 -25.469 1 78.75 634 LEU A CA 1
ATOM 5079 C C . LEU A 1 634 ? 3.814 -27.531 -26.969 1 78.75 634 LEU A C 1
ATOM 5081 O O . LEU A 1 634 ? 3.676 -28.609 -27.547 1 78.75 634 LEU A O 1
ATOM 5085 N N . THR A 1 635 ? 3.658 -26.328 -27.516 1 74.25 635 THR A N 1
ATOM 5086 C CA . THR A 1 635 ? 3.463 -26.25 -28.953 1 74.25 635 THR A CA 1
ATOM 5087 C C . THR A 1 635 ? 4.805 -26.234 -29.688 1 74.25 635 THR A C 1
ATOM 5089 O O . THR A 1 635 ? 5.66 -25.391 -29.406 1 74.25 635 THR A O 1
ATOM 5092 N N . GLN A 1 636 ? 5.008 -27.156 -30.453 1 72.56 636 GLN A N 1
ATOM 5093 C CA . GLN A 1 636 ? 6.246 -27.219 -31.219 1 72.56 636 GLN A CA 1
ATOM 5094 C C . GLN A 1 636 ? 6.254 -26.172 -32.344 1 72.56 636 GLN A C 1
ATOM 5096 O O . GLN A 1 636 ? 5.238 -25.969 -33 1 72.56 636 GLN A O 1
ATOM 5101 N N . VAL A 1 637 ? 7.344 -25.375 -32.438 1 73.56 637 VAL A N 1
ATOM 5102 C CA . VAL A 1 637 ? 7.477 -24.391 -33.5 1 73.56 637 VAL A CA 1
ATOM 5103 C C . VAL A 1 637 ? 8.664 -24.734 -34.375 1 73.56 637 VAL A C 1
ATOM 5105 O O . VAL A 1 637 ? 9.703 -25.188 -33.906 1 73.56 637 VAL A O 1
ATOM 5108 N N . PHE A 1 638 ? 8.523 -24.656 -35.719 1 59.16 638 PHE A N 1
ATOM 5109 C CA . PHE A 1 638 ? 9.578 -24.969 -36.656 1 59.16 638 PHE A CA 1
ATOM 5110 C C . PHE A 1 638 ? 10.234 -23.688 -37.188 1 59.16 638 PHE A C 1
ATOM 5112 O O . PHE A 1 638 ? 9.547 -22.719 -37.469 1 59.16 638 PHE A O 1
ATOM 5119 N N . PRO A 1 639 ? 11.555 -23.422 -36.844 1 52.75 639 PRO A N 1
ATOM 5120 C CA . PRO A 1 639 ? 12.258 -22.219 -37.344 1 52.75 639 PRO A CA 1
ATOM 5121 C C . PRO A 1 639 ? 12.008 -21.953 -38.812 1 52.75 639 PRO A C 1
ATOM 5123 O O . PRO A 1 639 ? 11.828 -22.891 -39.594 1 52.75 639 PRO A O 1
ATOM 5126 N N . ALA A 1 640 ? 11.484 -20.734 -39.344 1 44.5 640 ALA A N 1
ATOM 5127 C CA . ALA A 1 640 ? 11.344 -20.328 -40.75 1 44.5 640 ALA A CA 1
ATOM 5128 C C . ALA A 1 640 ? 12.633 -20.578 -41.531 1 44.5 640 ALA A C 1
ATOM 5130 O O . ALA A 1 640 ? 13.727 -20.266 -41.062 1 44.5 640 ALA A O 1
ATOM 5131 N N . SER A 1 641 ? 12.688 -21.453 -42.344 1 37.75 641 SER A N 1
ATOM 5132 C CA . SER A 1 641 ? 13.742 -21.547 -43.344 1 37.75 641 SER A CA 1
ATOM 5133 C C . SER A 1 641 ? 14.039 -20.188 -43.969 1 37.75 641 SER A C 1
ATOM 5135 O O . SER A 1 641 ? 13.125 -19.406 -44.25 1 37.75 641 SER A O 1
ATOM 5137 N N . GLU A 1 642 ? 15.211 -19.625 -43.719 1 36.91 642 GLU A N 1
ATOM 5138 C CA . GLU A 1 642 ? 15.703 -18.453 -44.469 1 36.91 642 GLU A CA 1
ATOM 5139 C C . GLU A 1 642 ? 15.312 -18.516 -45.938 1 36.91 642 GLU A C 1
ATOM 5141 O O . GLU A 1 642 ? 15.234 -17.484 -46.594 1 36.91 642 GLU A O 1
ATOM 5146 N N . ALA A 1 643 ? 15.641 -19.531 -46.875 1 32.75 643 ALA A N 1
ATOM 5147 C CA . ALA A 1 643 ? 16.141 -19.359 -48.219 1 32.75 643 ALA A CA 1
ATOM 5148 C C . ALA A 1 643 ? 15.055 -18.844 -49.156 1 32.75 643 ALA A C 1
ATOM 5150 O O . ALA A 1 643 ? 14.531 -19.609 -50 1 32.75 643 ALA A O 1
ATOM 5151 N N . GLU A 1 644 ? 13.898 -18.406 -48.812 1 32.94 644 GLU A N 1
ATOM 5152 C CA . GLU A 1 644 ? 13.312 -17.938 -50.094 1 32.94 644 GLU A CA 1
ATOM 5153 C C . GLU A 1 644 ? 14.141 -16.797 -50.688 1 32.94 644 GLU A C 1
ATOM 5155 O O . GLU A 1 644 ? 14.266 -15.734 -50.094 1 32.94 644 GLU A O 1
ATOM 5160 N N . GLU A 1 645 ? 15.289 -17.141 -51.469 1 31.03 645 GLU A N 1
ATOM 5161 C CA . GLU A 1 645 ? 16.031 -16.406 -52.5 1 31.03 645 GLU A CA 1
ATOM 5162 C C . GLU A 1 645 ? 15.109 -15.531 -53.312 1 31.03 645 GLU A C 1
ATOM 5164 O O . GLU A 1 645 ? 14.078 -15.992 -53.812 1 31.03 645 GLU A O 1
ATOM 5169 N N . VAL A 1 646 ? 15.094 -14.211 -53.281 1 31.91 646 VAL A N 1
ATOM 5170 C CA . VAL A 1 646 ? 14.711 -13.234 -54.312 1 31.91 646 VAL A CA 1
ATOM 5171 C C . VAL A 1 646 ? 15.305 -13.641 -55.656 1 31.91 646 VAL A C 1
ATOM 5173 O O . VAL A 1 646 ? 16.516 -13.766 -55.781 1 31.91 646 VAL A O 1
ATOM 5176 N N . ASP A 1 647 ? 14.742 -14.516 -56.5 1 27.8 647 ASP A N 1
ATOM 5177 C CA . ASP A 1 647 ? 14.906 -14.516 -57.938 1 27.8 647 ASP A CA 1
ATOM 5178 C C . ASP A 1 647 ? 14.883 -13.094 -58.5 1 27.8 647 ASP A C 1
ATOM 5180 O O . ASP A 1 647 ? 13.891 -12.383 -58.344 1 27.8 647 ASP A O 1
ATOM 5184 N N . ASN A 1 648 ? 16.031 -12.375 -58.375 1 26.92 648 ASN A N 1
ATOM 5185 C CA . ASN A 1 648 ? 16.391 -11.312 -59.312 1 26.92 648 ASN A CA 1
ATOM 5186 C C . ASN A 1 648 ? 16.141 -11.742 -60.781 1 26.92 648 ASN A C 1
ATOM 5188 O O . ASN A 1 648 ? 16.891 -12.555 -61.312 1 26.92 648 ASN A O 1
ATOM 5192 N N . ASP A 1 649 ? 14.945 -11.977 -61.219 1 22.92 649 ASP A N 1
ATOM 5193 C CA . ASP A 1 649 ? 14.633 -11.734 -62.625 1 22.92 649 ASP A CA 1
ATOM 5194 C C . ASP A 1 649 ? 14.977 -10.297 -63.031 1 22.92 649 ASP A C 1
ATOM 5196 O O . ASP A 1 649 ? 14.867 -9.93 -64.188 1 22.92 649 ASP A O 1
ATOM 5200 N N . GLN A 1 650 ? 15.68 -9.359 -62.438 1 20.45 650 GLN A N 1
ATOM 5201 C CA . GLN A 1 650 ? 16.484 -8.594 -63.375 1 20.45 650 GLN A CA 1
ATOM 5202 C C . GLN A 1 650 ? 17.844 -9.25 -63.594 1 20.45 650 GLN A C 1
ATOM 5204 O O . GLN A 1 650 ? 18.422 -9.82 -62.656 1 20.45 650 GLN A O 1
ATOM 5209 N N . MET B 1 1 ? -6.926 -20.797 26.797 1 22.45 1 MET B N 1
ATOM 5210 C CA . MET B 1 1 ? -7.863 -21.047 25.703 1 22.45 1 MET B CA 1
ATOM 5211 C C . MET B 1 1 ? -7.207 -20.781 24.359 1 22.45 1 MET B C 1
ATOM 5213 O O . MET B 1 1 ? -6.852 -19.641 24.047 1 22.45 1 MET B O 1
ATOM 5217 N N . MET B 1 2 ? -6.367 -21.641 23.797 1 25.86 2 MET B N 1
ATOM 5218 C CA . MET B 1 2 ? -5.246 -21.609 22.859 1 25.86 2 MET B CA 1
ATOM 5219 C C . MET B 1 2 ? -5.688 -21.062 21.5 1 25.86 2 MET B C 1
ATOM 5221 O O . MET B 1 2 ? -6.637 -21.578 20.906 1 25.86 2 MET B O 1
ATOM 5225 N N . GLU B 1 3 ? -5.59 -19.828 21.312 1 31.84 3 GLU B N 1
ATOM 5226 C CA . GLU B 1 3 ? -6 -19.031 20.156 1 31.84 3 GLU B CA 1
ATOM 5227 C C . GLU B 1 3 ? -5.621 -19.719 18.859 1 31.84 3 GLU B C 1
ATOM 5229 O O . GLU B 1 3 ? -4.438 -19.922 18.578 1 31.84 3 GLU B O 1
ATOM 5234 N N . GLU B 1 4 ? -6.363 -20.797 18.516 1 36.31 4 GLU B N 1
ATOM 5235 C CA . GLU B 1 4 ? -6.23 -21.719 17.391 1 36.31 4 GLU B CA 1
ATOM 5236 C C . GLU B 1 4 ? -5.953 -20.984 16.094 1 36.31 4 GLU B C 1
ATOM 5238 O O . GLU B 1 4 ? -6.629 -20 15.781 1 36.31 4 GLU B O 1
ATOM 5243 N N . SER B 1 5 ? -4.855 -20.953 15.672 1 39.31 5 SER B N 1
ATOM 5244 C CA . SER B 1 5 ? -4.246 -20.344 14.5 1 39.31 5 SER B CA 1
ATOM 5245 C C . SER B 1 5 ? -5.086 -20.578 13.25 1 39.31 5 SER B C 1
ATOM 5247 O O . SER B 1 5 ? -5.227 -21.719 12.797 1 39.31 5 SER B O 1
ATOM 5249 N N . VAL B 1 6 ? -6.266 -20.031 13.227 1 45.75 6 VAL B N 1
ATOM 5250 C CA . VAL B 1 6 ? -7.129 -20.094 12.055 1 45.75 6 VAL B CA 1
ATOM 5251 C C . VAL B 1 6 ? -6.426 -19.469 10.852 1 45.75 6 VAL B C 1
ATOM 5253 O O . VAL B 1 6 ? -5.965 -18.328 10.922 1 45.75 6 VAL B O 1
ATOM 5256 N N . ASP B 1 7 ? -5.965 -20.203 10.047 1 48.78 7 ASP B N 1
ATOM 5257 C CA . ASP B 1 7 ? -5.332 -19.734 8.82 1 48.78 7 ASP B CA 1
ATOM 5258 C C . ASP B 1 7 ? -6.328 -18.984 7.934 1 48.78 7 ASP B C 1
ATOM 5260 O O . ASP B 1 7 ? -7.469 -19.422 7.77 1 48.78 7 ASP B O 1
ATOM 5264 N N . PHE B 1 8 ? -6.293 -17.75 7.926 1 47.5 8 PHE B N 1
ATOM 5265 C CA . PHE B 1 8 ? -7.176 -16.844 7.203 1 47.5 8 PHE B CA 1
ATOM 5266 C C . PHE B 1 8 ? -7.023 -17.016 5.699 1 47.5 8 PHE B C 1
ATOM 5268 O O . PHE B 1 8 ? -5.906 -17.141 5.191 1 47.5 8 PHE B O 1
ATOM 5275 N N . LEU B 1 9 ? -8.094 -17.594 5.09 1 50.34 9 LEU B N 1
ATOM 5276 C CA . LEU B 1 9 ? -8.188 -17.625 3.633 1 50.34 9 LEU B CA 1
ATOM 5277 C C . LEU B 1 9 ? -8.75 -16.312 3.096 1 50.34 9 LEU B C 1
ATOM 5279 O O . LEU B 1 9 ? -9.859 -15.906 3.469 1 50.34 9 LEU B O 1
ATOM 5283 N N . SER B 1 10 ? -7.879 -15.367 2.764 1 48.16 10 SER B N 1
ATOM 5284 C CA . SER B 1 10 ? -8.438 -14.203 2.08 1 48.16 10 SER B CA 1
ATOM 5285 C C . SER B 1 10 ? -8.594 -14.461 0.585 1 48.16 10 SER B C 1
ATOM 5287 O O . SER B 1 10 ? -7.637 -14.852 -0.087 1 48.16 10 SER B O 1
ATOM 5289 N N . VAL B 1 11 ? -9.695 -14.867 0.027 1 45.59 11 VAL B N 1
ATOM 5290 C CA . VAL B 1 11 ? -9.93 -14.984 -1.408 1 45.59 11 VAL B CA 1
ATOM 5291 C C . VAL B 1 11 ? -10.281 -13.609 -1.987 1 45.59 11 VAL B C 1
ATOM 5293 O O . VAL B 1 11 ? -11.242 -12.977 -1.551 1 45.59 11 VAL B O 1
ATOM 5296 N N . ARG B 1 12 ? -9.32 -12.961 -2.623 1 44.22 12 ARG B N 1
ATOM 5297 C CA . ARG B 1 12 ? -9.664 -11.719 -3.309 1 44.22 12 ARG B CA 1
ATOM 5298 C C . ARG B 1 12 ? -10.375 -12 -4.633 1 44.22 12 ARG B C 1
ATOM 5300 O O . ARG B 1 12 ? -10.086 -13 -5.293 1 44.22 12 ARG B O 1
ATOM 5307 N N . GLU B 1 13 ? -11.453 -11.461 -4.969 1 40.09 13 GLU B N 1
ATOM 5308 C CA . GLU B 1 13 ? -12.32 -11.625 -6.129 1 40.09 13 GLU B CA 1
ATOM 5309 C C . GLU B 1 13 ? -11.555 -11.414 -7.43 1 40.09 13 GLU B C 1
ATOM 5311 O O . GLU B 1 13 ? -12.062 -11.703 -8.516 1 40.09 13 GLU B O 1
ATOM 5316 N N . ASP B 1 14 ? -10.578 -10.594 -7.461 1 37.91 14 ASP B N 1
ATOM 5317 C CA . ASP B 1 14 ? -10.125 -10.125 -8.766 1 37.91 14 ASP B CA 1
ATOM 5318 C C . ASP B 1 14 ? -9.367 -11.227 -9.508 1 37.91 14 ASP B C 1
ATOM 5320 O O . ASP B 1 14 ? -8.68 -10.961 -10.492 1 37.91 14 ASP B O 1
ATOM 5324 N N . GLY B 1 15 ? -9.789 -12.539 -9.352 1 40.47 15 GLY B N 1
ATOM 5325 C CA . GLY B 1 15 ? -9.234 -13.602 -10.18 1 40.47 15 GLY B CA 1
ATOM 5326 C C . GLY B 1 15 ? -7.832 -14.008 -9.781 1 40.47 15 GLY B C 1
ATOM 5327 O O . GLY B 1 15 ? -7.238 -14.898 -10.391 1 40.47 15 GLY B O 1
ATOM 5328 N N . THR B 1 16 ? -7.02 -13.102 -9.25 1 39.97 16 THR B N 1
ATOM 5329 C CA . THR B 1 16 ? -5.652 -13.484 -8.93 1 39.97 16 THR B CA 1
ATOM 5330 C C . THR B 1 16 ? -5.629 -14.492 -7.777 1 39.97 16 THR B C 1
ATOM 5332 O O . THR B 1 16 ? -6.262 -14.266 -6.742 1 39.97 16 THR B O 1
ATOM 5335 N N . GLU B 1 17 ? -5.621 -15.742 -8.07 1 42.78 17 GLU B N 1
ATOM 5336 C CA . GLU B 1 17 ? -5.605 -16.922 -7.203 1 42.78 17 GLU B CA 1
ATOM 5337 C C . GLU B 1 17 ? -4.844 -16.641 -5.91 1 42.78 17 GLU B C 1
ATOM 5339 O O . GLU B 1 17 ? -3.699 -16.188 -5.945 1 42.78 17 GLU B O 1
ATOM 5344 N N . ASP B 1 18 ? -5.523 -16.391 -4.875 1 43.88 18 ASP B N 1
ATOM 5345 C CA . ASP B 1 18 ? -5.07 -16.078 -3.521 1 43.88 18 ASP B CA 1
ATOM 5346 C C . ASP B 1 18 ? -4.07 -17.125 -3.027 1 43.88 18 ASP B C 1
ATOM 5348 O O . ASP B 1 18 ? -4.176 -18.312 -3.367 1 43.88 18 ASP B O 1
ATOM 5352 N N . ASP B 1 19 ? -3.055 -16.719 -2.469 1 43.81 19 ASP B N 1
ATOM 5353 C CA . ASP B 1 19 ? -1.797 -17.203 -1.905 1 43.81 19 ASP B CA 1
ATOM 5354 C C . ASP B 1 19 ? -2.031 -18.391 -0.965 1 43.81 19 ASP B C 1
ATOM 5356 O O . ASP B 1 19 ? -1.169 -19.25 -0.824 1 43.81 19 ASP B O 1
ATOM 5360 N N . ILE B 1 20 ? -3.189 -18.422 -0.17 1 45.69 20 ILE B N 1
ATOM 5361 C CA . ILE B 1 20 ? -3.17 -19.141 1.101 1 45.69 20 ILE B CA 1
ATOM 5362 C C . ILE B 1 20 ? -3.381 -20.625 0.854 1 45.69 20 ILE B C 1
ATOM 5364 O O . ILE B 1 20 ? -3.043 -21.453 1.702 1 45.69 20 ILE B O 1
ATOM 5368 N N . PHE B 1 21 ? -4.117 -20.984 -0.18 1 48.06 21 PHE B N 1
ATOM 5369 C CA . PHE B 1 21 ? -4.504 -22.391 -0.161 1 48.06 21 PHE B CA 1
ATOM 5370 C C . PHE B 1 21 ? -3.285 -23.281 -0.343 1 48.06 21 PHE B C 1
ATOM 5372 O O . PHE B 1 21 ? -3.418 -24.5 -0.486 1 48.06 21 PHE B O 1
ATOM 5379 N N . GLN B 1 22 ? -2.234 -22.656 -0.414 1 46.28 22 GLN B N 1
ATOM 5380 C CA . GLN B 1 22 ? -1.104 -23.469 -0.847 1 46.28 22 GLN B CA 1
ATOM 5381 C C . GLN B 1 22 ? -0.568 -24.312 0.3 1 46.28 22 GLN B C 1
ATOM 5383 O O . GLN B 1 22 ? 0.353 -25.109 0.111 1 46.28 22 GLN B O 1
ATOM 5388 N N . GLN B 1 23 ? -1.284 -24.047 1.617 1 47.16 23 GLN B N 1
ATOM 5389 C CA . GLN B 1 23 ? -0.681 -24.969 2.582 1 47.16 23 GLN B CA 1
ATOM 5390 C C . GLN B 1 23 ? -1.456 -26.281 2.658 1 47.16 23 GLN B C 1
ATOM 5392 O O . GLN B 1 23 ? -2.672 -26.281 2.859 1 47.16 23 GLN B O 1
ATOM 5397 N N . PRO B 1 24 ? -0.873 -27.281 2.273 1 54.91 24 PRO B N 1
ATOM 5398 C CA . PRO B 1 24 ? -1.514 -28.594 2.398 1 54.91 24 PRO B CA 1
ATOM 5399 C C . PRO B 1 24 ? -1.948 -28.906 3.828 1 54.91 24 PRO B C 1
ATOM 5401 O O . PRO B 1 24 ? -1.295 -28.469 4.785 1 54.91 24 PRO B O 1
ATOM 5404 N N . GLY B 1 25 ? -3.146 -29.438 4.074 1 59.25 25 GLY B N 1
ATOM 5405 C CA . GLY B 1 25 ? -3.604 -30.031 5.328 1 59.25 25 GLY B CA 1
ATOM 5406 C C . GLY B 1 25 ? -4.348 -29.031 6.207 1 59.25 25 GLY B C 1
ATOM 5407 O O . GLY B 1 25 ? -4.219 -29.078 7.434 1 59.25 25 GLY B O 1
ATOM 5408 N N . LEU B 1 26 ? -4.898 -28.156 5.648 1 63.31 26 LEU B N 1
ATOM 5409 C CA . LEU B 1 26 ? -5.609 -27.203 6.48 1 63.31 26 LEU B CA 1
ATOM 5410 C C . LEU B 1 26 ? -6.891 -27.812 7.039 1 63.31 26 LEU B C 1
ATOM 5412 O O . LEU B 1 26 ? -7.684 -28.391 6.293 1 63.31 26 LEU B O 1
ATOM 5416 N N . GLU B 1 27 ? -7.066 -27.969 8.43 1 73 27 GLU B N 1
ATOM 5417 C CA . GLU B 1 27 ? -8.258 -28.562 9.039 1 73 27 GLU B CA 1
ATOM 5418 C C . GLU B 1 27 ? -9.398 -27.547 9.109 1 73 27 GLU B C 1
ATOM 5420 O O . GLU B 1 27 ? -10.562 -27.922 8.938 1 73 27 GLU B O 1
ATOM 5425 N N . ARG B 1 28 ? -9.102 -26.328 9.445 1 79.94 28 ARG B N 1
ATOM 5426 C CA . ARG B 1 28 ? -10.109 -25.266 9.547 1 79.94 28 ARG B CA 1
ATOM 5427 C C . ARG B 1 28 ? -9.586 -23.953 8.969 1 79.94 28 ARG B C 1
ATOM 5429 O O . ARG B 1 28 ? -8.398 -23.641 9.117 1 79.94 28 ARG B O 1
ATOM 5436 N N . VAL B 1 29 ? -10.5 -23.328 8.219 1 81.12 29 VAL B N 1
ATOM 5437 C CA . VAL B 1 29 ? -10.109 -22.062 7.617 1 81.12 29 VAL B CA 1
ATOM 5438 C C . VAL B 1 29 ? -11.219 -21.031 7.82 1 81.12 29 VAL B C 1
ATOM 5440 O O . VAL B 1 29 ? -12.398 -21.359 7.766 1 81.12 29 VAL B O 1
ATOM 5443 N N . MET B 1 30 ? -10.789 -19.781 8.266 1 85.75 30 MET B N 1
ATOM 5444 C CA . MET B 1 30 ? -11.719 -18.656 8.281 1 85.75 30 MET B CA 1
ATOM 5445 C C . MET B 1 30 ? -11.656 -17.891 6.965 1 85.75 30 MET B C 1
ATOM 5447 O O . MET B 1 30 ? -10.625 -17.297 6.637 1 85.75 30 MET B O 1
ATOM 5451 N N . TYR B 1 31 ? -12.734 -18 6.281 1 86.25 31 TYR B N 1
ATOM 5452 C CA . TYR B 1 31 ? -12.836 -17.281 5.012 1 86.25 31 TYR B CA 1
ATOM 5453 C C . TYR B 1 31 ? -13.383 -15.875 5.223 1 86.25 31 TYR B C 1
ATOM 5455 O O . TYR B 1 31 ? -14.43 -15.695 5.852 1 86.25 31 TYR B O 1
ATOM 5463 N N . GLN B 1 32 ? -12.633 -14.914 4.762 1 87.5 32 GLN B N 1
ATOM 5464 C CA . GLN B 1 32 ? -13.078 -13.523 4.797 1 87.5 32 GLN B CA 1
ATOM 5465 C C . GLN B 1 32 ? -13.148 -12.93 3.393 1 87.5 32 GLN B C 1
ATOM 5467 O O . GLN B 1 32 ? -12.148 -12.906 2.674 1 87.5 32 GLN B O 1
ATOM 5472 N N . ASN B 1 33 ? -14.258 -12.57 2.971 1 88.31 33 ASN B N 1
ATOM 5473 C CA . ASN B 1 33 ? -14.453 -11.891 1.694 1 88.31 33 ASN B CA 1
ATOM 5474 C C . ASN B 1 33 ? -14.383 -10.375 1.852 1 88.31 33 ASN B C 1
ATOM 5476 O O . ASN B 1 33 ? -15.375 -9.742 2.217 1 88.31 33 ASN B O 1
ATOM 5480 N N . ASP B 1 34 ? -13.336 -9.758 1.487 1 81.31 34 ASP B N 1
ATOM 5481 C CA . ASP B 1 34 ? -13.094 -8.328 1.691 1 81.31 34 ASP B CA 1
ATOM 5482 C C . ASP B 1 34 ? -13.984 -7.488 0.783 1 81.31 34 ASP B C 1
ATOM 5484 O O . ASP B 1 34 ? -14.258 -6.32 1.077 1 81.31 34 ASP B O 1
ATOM 5488 N N . SER B 1 35 ? -14.383 -8.078 -0.284 1 87.06 35 SER B N 1
ATOM 5489 C CA . SER B 1 35 ? -15.203 -7.324 -1.228 1 87.06 35 SER B CA 1
ATOM 5490 C C . SER B 1 35 ? -16.688 -7.469 -0.91 1 87.06 35 SER B C 1
ATOM 5492 O O . SER B 1 35 ? -17.531 -6.867 -1.575 1 87.06 35 SER B O 1
ATOM 5494 N N . HIS B 1 36 ? -17 -8.227 0.037 1 92.19 36 HIS B N 1
ATOM 5495 C CA . HIS B 1 36 ? -18.406 -8.516 0.333 1 92.19 36 HIS B CA 1
ATOM 5496 C C . HIS B 1 36 ? -19.156 -7.242 0.713 1 92.19 36 HIS B C 1
ATOM 5498 O O . HIS B 1 36 ? -20.266 -7.004 0.231 1 92.19 36 HIS B O 1
ATOM 5504 N N . SER B 1 37 ? -18.594 -6.43 1.581 1 92.75 37 SER B N 1
ATOM 5505 C CA . SER B 1 37 ? -19.266 -5.215 2.047 1 92.75 37 SER B CA 1
ATOM 5506 C C . SER B 1 37 ? -19.594 -4.293 0.885 1 92.75 37 SER B C 1
ATOM 5508 O O . SER B 1 37 ? -20.719 -3.771 0.806 1 92.75 37 SER B O 1
ATOM 5510 N N . THR B 1 38 ? -18.641 -4.141 0.033 1 91.31 38 THR B N 1
ATOM 5511 C CA . THR B 1 38 ? -18.844 -3.254 -1.107 1 91.31 38 THR B CA 1
ATOM 5512 C C . THR B 1 38 ? -19.891 -3.822 -2.059 1 91.31 38 THR B C 1
ATOM 5514 O O . THR B 1 38 ? -20.766 -3.096 -2.537 1 91.31 38 THR B O 1
ATOM 5517 N N . THR B 1 39 ? -19.734 -5.113 -2.34 1 92.44 39 THR B N 1
ATOM 5518 C CA . THR B 1 39 ? -20.703 -5.754 -3.223 1 92.44 39 THR B CA 1
ATOM 5519 C C . THR B 1 39 ? -22.109 -5.723 -2.609 1 92.44 39 THR B C 1
ATOM 5521 O O . THR B 1 39 ? -23.094 -5.52 -3.314 1 92.44 39 THR B O 1
ATOM 5524 N N . PHE B 1 40 ? -22.172 -5.922 -1.343 1 94.12 40 PHE B N 1
ATOM 5525 C CA . PHE B 1 40 ? -23.438 -5.891 -0.606 1 94.12 40 PHE B CA 1
ATOM 5526 C C . PHE B 1 40 ? -24.109 -4.531 -0.748 1 94.12 40 PHE B C 1
ATOM 5528 O O . PHE B 1 40 ? -25.297 -4.453 -1.059 1 94.12 40 PHE B O 1
ATOM 5535 N N . LEU B 1 41 ? -23.375 -3.537 -0.539 1 94.56 41 LEU B N 1
ATOM 5536 C CA . LEU B 1 41 ? -23.906 -2.182 -0.647 1 94.56 41 LEU B CA 1
ATOM 5537 C C . LEU B 1 41 ? -24.375 -1.895 -2.07 1 94.56 41 LEU B C 1
ATOM 5539 O O . LEU B 1 41 ? -25.406 -1.245 -2.27 1 94.56 41 LEU B O 1
ATOM 5543 N N . GLN B 1 42 ? -23.672 -2.354 -3.01 1 94.06 42 GLN B N 1
ATOM 5544 C CA . GLN B 1 42 ? -24.047 -2.17 -4.41 1 94.06 42 GLN B CA 1
ATOM 5545 C C . GLN B 1 42 ? -25.375 -2.854 -4.727 1 94.06 42 GLN B C 1
ATOM 5547 O O . GLN B 1 42 ? -26.203 -2.305 -5.453 1 94.06 42 GLN B O 1
ATOM 5552 N N . GLU B 1 43 ? -25.469 -4.012 -4.211 1 94.25 43 GLU B N 1
ATOM 5553 C CA . GLU B 1 43 ? -26.719 -4.738 -4.438 1 94.25 43 GLU B CA 1
ATOM 5554 C C . GLU B 1 43 ? -27.891 -4.051 -3.738 1 94.25 43 GLU B C 1
ATOM 5556 O O . GLU B 1 43 ? -29 -4.016 -4.27 1 94.25 43 GLU B O 1
ATOM 5561 N N . MET B 1 44 ? -27.672 -3.539 -2.545 1 95.12 44 MET B N 1
ATOM 5562 C CA . MET B 1 44 ? -28.719 -2.781 -1.852 1 95.12 44 MET B CA 1
ATOM 5563 C C . MET B 1 44 ? -29.125 -1.556 -2.66 1 95.12 44 MET B C 1
ATOM 5565 O O . MET B 1 44 ? -30.312 -1.205 -2.705 1 95.12 44 MET B O 1
ATOM 5569 N N . HIS B 1 45 ? -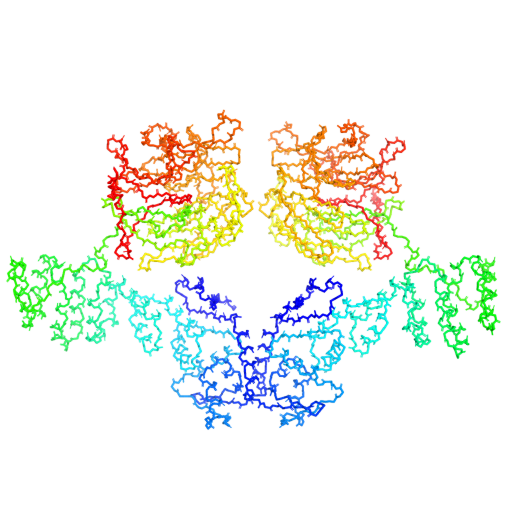28.156 -0.923 -3.225 1 95.62 45 HIS B N 1
ATOM 5570 C CA . HIS B 1 45 ? -28.438 0.231 -4.074 1 95.62 45 HIS B CA 1
ATOM 5571 C C . HIS B 1 45 ? -29.266 -0.163 -5.289 1 95.62 45 HIS B C 1
ATOM 5573 O O . HIS B 1 45 ? -30.156 0.582 -5.699 1 95.62 45 HIS B O 1
ATOM 5579 N N . ALA B 1 46 ? -28.938 -1.357 -5.852 1 95.19 46 ALA B N 1
ATOM 5580 C CA . ALA B 1 46 ? -29.703 -1.856 -6.988 1 95.19 46 ALA B CA 1
ATOM 5581 C C . ALA B 1 46 ? -31.156 -2.088 -6.598 1 95.19 46 ALA B C 1
ATOM 5583 O O . ALA B 1 46 ? -32.062 -1.758 -7.359 1 95.19 46 ALA B O 1
ATOM 5584 N N . LEU B 1 47 ? -31.344 -2.641 -5.43 1 94.12 47 LEU B N 1
ATOM 5585 C CA . LEU B 1 47 ? -32.688 -2.854 -4.934 1 94.12 47 LEU B CA 1
ATOM 5586 C C . LEU B 1 47 ? -33.438 -1.527 -4.777 1 94.12 47 LEU B C 1
ATOM 5588 O O . LEU B 1 47 ? -34.625 -1.437 -5.07 1 94.12 47 LEU B O 1
ATOM 5592 N N . TYR B 1 48 ? -32.781 -0.49 -4.355 1 94.69 48 TYR B N 1
ATOM 5593 C CA . TYR B 1 48 ? -33.312 0.847 -4.191 1 94.69 48 TYR B CA 1
ATOM 5594 C C . TYR B 1 48 ? -33.688 1.453 -5.543 1 94.69 48 TYR B C 1
ATOM 5596 O O . TYR B 1 48 ? -34.781 1.983 -5.715 1 94.69 48 TYR B O 1
ATOM 5604 N N . GLN B 1 49 ? -32.812 1.316 -6.484 1 94.19 49 GLN B N 1
ATOM 5605 C CA . GLN B 1 49 ? -33.031 1.894 -7.805 1 94.19 49 GLN B CA 1
ATOM 5606 C C . GLN B 1 49 ? -34.219 1.241 -8.5 1 94.19 49 GLN B C 1
ATOM 5608 O O . GLN B 1 49 ? -34.969 1.913 -9.203 1 94.19 49 GLN B O 1
ATOM 5613 N N . GLU B 1 50 ? -34.406 -0.052 -8.258 1 93.19 50 GLU B N 1
ATOM 5614 C CA . GLU B 1 50 ? -35.469 -0.792 -8.883 1 93.19 50 GLU B CA 1
ATOM 5615 C C . GLU B 1 50 ? -36.719 -0.787 -8 1 93.19 50 GLU B C 1
ATOM 5617 O O . GLU B 1 50 ? -37.75 -1.364 -8.367 1 93.19 50 GLU B O 1
ATOM 5622 N N . GLU B 1 51 ? -36.656 -0.058 -6.812 1 92.94 51 GLU B N 1
ATOM 5623 C CA . GLU B 1 51 ? -37.75 0.046 -5.844 1 92.94 51 GLU B CA 1
ATOM 5624 C C . GLU B 1 51 ? -38.281 -1.333 -5.457 1 92.94 51 GLU B C 1
ATOM 5626 O O . GLU B 1 51 ? -39.5 -1.57 -5.484 1 92.94 51 GLU B O 1
ATOM 5631 N N . MET B 1 52 ? -37.281 -2.234 -5.301 1 91.31 52 MET B N 1
ATOM 5632 C CA . MET B 1 52 ? -37.625 -3.588 -4.883 1 91.31 52 MET B CA 1
ATOM 5633 C C . MET B 1 52 ? -37.531 -3.738 -3.369 1 91.31 52 MET B C 1
ATOM 5635 O O . MET B 1 52 ? -36.562 -3.25 -2.764 1 91.31 52 MET B O 1
ATOM 5639 N N . LEU B 1 53 ? -38.531 -4.32 -2.701 1 90.25 53 LEU B N 1
ATOM 5640 C CA . LEU B 1 53 ? -38.562 -4.676 -1.287 1 90.25 53 LEU B CA 1
ATOM 5641 C C . LEU B 1 53 ? -38.531 -3.428 -0.411 1 90.25 53 LEU B C 1
ATOM 5643 O O . LEU B 1 53 ? -38 -3.459 0.701 1 90.25 53 LEU B O 1
ATOM 5647 N N . THR B 1 54 ? -38.875 -2.311 -0.967 1 92.12 54 THR B N 1
ATOM 5648 C CA . THR B 1 54 ? -38.969 -1.102 -0.153 1 92.12 54 THR B CA 1
ATOM 5649 C C . THR B 1 54 ? -40.094 -1.212 0.869 1 92.12 54 THR B C 1
ATOM 5651 O O . THR B 1 54 ? -41.156 -1.76 0.571 1 92.12 54 THR B O 1
ATOM 5654 N N . ASP B 1 55 ? -39.844 -0.676 2.086 1 90.06 55 ASP B N 1
ATOM 5655 C CA . ASP B 1 55 ? -40.844 -0.868 3.133 1 90.06 55 ASP B CA 1
ATOM 5656 C C . ASP B 1 55 ? -41.188 0.451 3.83 1 90.06 55 ASP B C 1
ATOM 5658 O O . ASP B 1 55 ? -41.969 0.478 4.785 1 90.06 55 ASP B O 1
ATOM 5662 N N . VAL B 1 56 ? -40.594 1.552 3.402 1 92.38 56 VAL B N 1
ATOM 5663 C CA . VAL B 1 56 ? -40.906 2.855 3.98 1 92.38 56 VAL B CA 1
ATOM 5664 C C . VAL B 1 56 ? -40.812 3.932 2.9 1 92.38 56 VAL B C 1
ATOM 5666 O O . VAL B 1 56 ? -40.062 3.805 1.946 1 92.38 56 VAL B O 1
ATOM 5669 N N . THR B 1 57 ? -41.656 4.926 3.016 1 95.06 57 THR B N 1
ATOM 5670 C CA . THR B 1 57 ? -41.656 6.062 2.104 1 95.06 57 THR B CA 1
ATOM 5671 C C . THR B 1 57 ? -41.469 7.371 2.873 1 95.06 57 THR B C 1
ATOM 5673 O O . THR B 1 57 ? -42.281 7.691 3.748 1 95.06 57 THR B O 1
ATOM 5676 N N . LEU B 1 58 ? -40.469 8.117 2.619 1 94.44 58 LEU B N 1
ATOM 5677 C CA . LEU B 1 58 ? -40.219 9.43 3.215 1 94.44 58 LEU B CA 1
ATOM 5678 C C . LEU B 1 58 ? -40.938 10.523 2.426 1 94.44 58 LEU B C 1
ATOM 5680 O O . LEU B 1 58 ? -40.75 10.633 1.21 1 94.44 58 LEU B O 1
ATOM 5684 N N . ARG B 1 59 ? -41.688 11.266 3.051 1 94.94 59 ARG B N 1
ATOM 5685 C CA . ARG B 1 59 ? -42.375 12.383 2.42 1 94.94 59 ARG B CA 1
ATOM 5686 C C . ARG B 1 59 ? -41.75 13.719 2.832 1 94.94 59 ARG B C 1
ATOM 5688 O O . ARG B 1 59 ? -41.719 14.047 4.02 1 94.94 59 ARG B O 1
ATOM 5695 N N . VAL B 1 60 ? -41.25 14.43 1.906 1 94 60 VAL B N 1
ATOM 5696 C CA . VAL B 1 60 ? -40.594 15.711 2.135 1 94 60 VAL B CA 1
ATOM 5697 C C . VAL B 1 60 ? -41.031 16.719 1.09 1 94 60 VAL B C 1
ATOM 5699 O O . VAL B 1 60 ? -40.906 16.5 -0.113 1 94 60 VAL B O 1
ATOM 5702 N N . ASP B 1 61 ? -41.531 17.859 1.423 1 91.5 61 ASP B N 1
ATOM 5703 C CA . ASP B 1 61 ? -41.969 18.922 0.533 1 91.5 61 ASP B CA 1
ATOM 5704 C C . ASP B 1 61 ? -42.938 18.406 -0.535 1 91.5 61 ASP B C 1
ATOM 5706 O O . ASP B 1 61 ? -42.781 18.703 -1.72 1 91.5 61 ASP B O 1
ATOM 5710 N N . GLY B 1 62 ? -43.781 17.422 -0.222 1 89 62 GLY B N 1
ATOM 5711 C CA . GLY B 1 62 ? -44.781 16.875 -1.143 1 89 62 GLY B CA 1
ATOM 5712 C C . GLY B 1 62 ? -44.25 15.773 -2.025 1 89 62 GLY B C 1
ATOM 5713 O O . GLY B 1 62 ? -44.969 15.164 -2.793 1 89 62 GLY B O 1
ATOM 5714 N N . GLN B 1 63 ? -43.031 15.461 -1.927 1 94 63 GLN B N 1
ATOM 5715 C CA . GLN B 1 63 ? -42.406 14.398 -2.725 1 94 63 GLN B CA 1
ATOM 5716 C C . GLN B 1 63 ? -42.156 13.156 -1.879 1 94 63 GLN B C 1
ATOM 5718 O O . GLN B 1 63 ? -41.969 13.258 -0.664 1 94 63 GLN B O 1
ATOM 5723 N N . ALA B 1 64 ? -42.188 12.039 -2.609 1 94.62 64 ALA B N 1
ATOM 5724 C CA . ALA B 1 64 ? -42.031 10.773 -1.901 1 94.62 64 ALA B CA 1
ATOM 5725 C C . ALA B 1 64 ? -40.75 10.055 -2.326 1 94.62 64 ALA B C 1
ATOM 5727 O O . ALA B 1 64 ? -40.406 10.062 -3.506 1 94.62 64 ALA B O 1
ATOM 5728 N N . ILE B 1 65 ? -40.031 9.477 -1.34 1 95.88 65 ILE B N 1
ATOM 5729 C CA . ILE B 1 65 ? -38.812 8.695 -1.578 1 95.88 65 ILE B CA 1
ATOM 5730 C C . ILE B 1 65 ? -38.969 7.309 -0.958 1 95.88 65 ILE B C 1
ATOM 5732 O O . ILE B 1 65 ? -38.781 7.141 0.249 1 95.88 65 ILE B O 1
ATOM 5736 N N . PRO B 1 66 ? -39.312 6.371 -1.764 1 95.38 66 PRO B N 1
ATOM 5737 C CA . PRO B 1 66 ? -39.375 5.008 -1.235 1 95.38 66 PRO B CA 1
ATOM 5738 C C . PRO B 1 66 ? -38 4.441 -0.901 1 95.38 66 PRO B C 1
ATOM 5740 O O . PRO B 1 66 ? -37.062 4.523 -1.718 1 95.38 66 PRO B O 1
ATOM 5743 N N . CYS B 1 67 ? -37.781 3.955 0.321 1 94.69 67 CYS B N 1
ATOM 5744 C CA . CYS B 1 67 ? -36.5 3.436 0.774 1 94.69 67 CYS B CA 1
ATOM 5745 C C . CYS B 1 67 ? -36.688 2.215 1.667 1 94.69 67 CYS B C 1
ATOM 5747 O O . CYS B 1 67 ? -37.812 1.657 1.737 1 94.69 67 CYS B O 1
ATOM 5749 N N . HIS B 1 68 ? -35.688 1.707 2.203 1 94.38 68 HIS B N 1
ATOM 5750 C CA . HIS B 1 68 ? -35.688 0.573 3.119 1 94.38 68 HIS B CA 1
ATOM 5751 C C . HIS B 1 68 ? -35.438 1.023 4.555 1 94.38 68 HIS B C 1
ATOM 5753 O O . HIS B 1 68 ? -34.469 1.742 4.824 1 94.38 68 HIS B O 1
ATOM 5759 N N . LYS B 1 69 ? -36.25 0.593 5.504 1 93.12 69 LYS B N 1
ATOM 5760 C CA . LYS B 1 69 ? -36.125 0.985 6.906 1 93.12 69 LYS B CA 1
ATOM 5761 C C . LYS B 1 69 ? -34.75 0.61 7.473 1 93.12 69 LYS B C 1
ATOM 5763 O O . LYS B 1 69 ? -34.125 1.405 8.18 1 93.12 69 LYS B O 1
ATOM 5768 N N . ASN B 1 70 ? -34.375 -0.595 7.148 1 93.31 70 ASN B N 1
ATOM 5769 C CA . ASN B 1 70 ? -33.125 -1.081 7.73 1 93.31 70 ASN B CA 1
ATOM 5770 C C . ASN B 1 70 ? -31.906 -0.307 7.203 1 93.31 70 ASN B C 1
ATOM 5772 O O . ASN B 1 70 ? -30.938 -0.1 7.926 1 93.31 70 ASN B O 1
ATOM 5776 N N . VAL B 1 71 ? -31.969 0.154 5.902 1 95.38 71 VAL B N 1
ATOM 5777 C CA . VAL B 1 71 ? -30.875 0.941 5.34 1 95.38 71 VAL B CA 1
ATOM 5778 C C . VAL B 1 71 ? -30.812 2.299 6.035 1 95.38 71 VAL B C 1
ATOM 5780 O O . VAL B 1 71 ? -29.719 2.75 6.422 1 95.38 71 VAL B O 1
ATOM 5783 N N . LEU B 1 72 ? -31.938 2.906 6.234 1 94.5 72 LEU B N 1
ATOM 5784 C CA . LEU B 1 72 ? -32 4.195 6.918 1 94.5 72 LEU B CA 1
ATOM 5785 C C . LEU B 1 72 ? -31.547 4.062 8.367 1 94.5 72 LEU B C 1
ATOM 5787 O O . LEU B 1 72 ? -30.797 4.906 8.867 1 94.5 72 LEU B O 1
ATOM 5791 N N . ALA B 1 73 ? -31.984 3.004 9.008 1 93.62 73 ALA B N 1
ATOM 5792 C CA . ALA B 1 73 ? -31.641 2.771 10.406 1 93.62 73 ALA B CA 1
ATOM 5793 C C . ALA B 1 73 ? -30.156 2.48 10.562 1 93.62 73 ALA B C 1
ATOM 5795 O O . ALA B 1 73 ? -29.547 2.83 11.586 1 93.62 73 ALA B O 1
ATOM 5796 N N . ALA B 1 74 ? -29.578 1.855 9.57 1 94.25 74 ALA B N 1
ATOM 5797 C CA . ALA B 1 74 ? -28.172 1.491 9.633 1 94.25 74 ALA B CA 1
ATOM 5798 C C . ALA B 1 74 ? -27.281 2.711 9.422 1 94.25 74 ALA B C 1
ATOM 5800 O O . ALA B 1 74 ? -26.125 2.732 9.867 1 94.25 74 ALA B O 1
ATOM 5801 N N . THR B 1 75 ? -27.734 3.754 8.789 1 94.56 75 THR B N 1
ATOM 5802 C CA . THR B 1 75 ? -26.922 4.91 8.422 1 94.56 75 THR B CA 1
ATOM 5803 C C . THR B 1 75 ? -27.188 6.082 9.359 1 94.56 75 THR B C 1
ATOM 5805 O O . THR B 1 75 ? -26.312 6.93 9.562 1 94.56 75 THR B O 1
ATOM 5808 N N . SER B 1 76 ? -28.391 6.16 9.945 1 94.44 76 SER B N 1
ATOM 5809 C CA . SER B 1 76 ? -28.812 7.309 10.742 1 94.44 76 SER B CA 1
ATOM 5810 C C . SER B 1 76 ? -29.344 6.871 12.102 1 94.44 76 SER B C 1
ATOM 5812 O O . SER B 1 76 ? -30.25 6.051 12.188 1 94.44 76 SER B O 1
ATOM 5814 N N . VAL B 1 77 ? -28.844 7.52 13.109 1 92.44 77 VAL B N 1
ATOM 5815 C CA . VAL B 1 77 ? -29.297 7.23 14.469 1 92.44 77 VAL B CA 1
ATOM 5816 C C . VAL B 1 77 ? -30.719 7.73 14.664 1 92.44 77 VAL B C 1
ATOM 5818 O O . VAL B 1 77 ? -31.516 7.117 15.383 1 92.44 77 VAL B O 1
ATOM 5821 N N . TYR B 1 78 ? -31.047 8.836 13.984 1 92 78 TYR B N 1
ATOM 5822 C CA . TYR B 1 78 ? -32.375 9.414 14.016 1 92 78 TYR B CA 1
ATOM 5823 C C . TYR B 1 78 ? -33.438 8.414 13.523 1 92 78 TYR B C 1
ATOM 5825 O O . TYR B 1 78 ? -34.438 8.164 14.203 1 92 78 TYR B O 1
ATOM 5833 N N . PHE B 1 79 ? -33.188 7.758 12.477 1 92.31 79 PHE B N 1
ATOM 5834 C CA . PHE B 1 79 ? -34.125 6.809 11.898 1 92.31 79 PHE B CA 1
ATOM 5835 C C . PHE B 1 79 ? -34.125 5.492 12.664 1 92.31 79 PHE B C 1
ATOM 5837 O O . PHE B 1 79 ? -35.156 4.828 12.789 1 92.31 79 PHE B O 1
ATOM 5844 N N . LYS B 1 80 ? -32.938 5.105 13.109 1 92.25 80 LYS B N 1
ATOM 5845 C CA . LYS B 1 80 ? -32.844 3.895 13.922 1 92.25 80 LYS B CA 1
ATOM 5846 C C . LYS B 1 80 ? -33.75 3.998 15.148 1 92.25 80 LYS B C 1
ATOM 5848 O O . LYS B 1 80 ? -34.531 3.082 15.438 1 92.25 80 LYS B O 1
ATOM 5853 N N . ALA B 1 81 ? -33.656 5.105 15.82 1 89.44 81 ALA B N 1
ATOM 5854 C CA . ALA B 1 81 ? -34.5 5.348 16.984 1 89.44 81 ALA B CA 1
ATOM 5855 C C . ALA B 1 81 ? -35.969 5.398 16.609 1 89.44 81 ALA B C 1
ATOM 5857 O O . ALA B 1 81 ? -36.844 4.871 17.328 1 89.44 81 ALA B O 1
ATOM 5858 N N . MET B 1 82 ? -36.281 5.984 15.516 1 88.75 82 MET B N 1
ATOM 5859 C CA . MET B 1 82 ? -37.656 6.145 15.047 1 88.75 82 MET B CA 1
ATOM 5860 C C . MET B 1 82 ? -38.281 4.789 14.766 1 88.75 82 MET B C 1
ATOM 5862 O O . MET B 1 82 ? -39.438 4.562 15.125 1 88.75 82 MET B O 1
ATOM 5866 N N . PHE B 1 83 ? -37.531 3.842 14.188 1 89.75 83 PHE B N 1
ATOM 5867 C CA . PHE B 1 83 ? -38.094 2.586 13.727 1 89.75 83 PHE B CA 1
ATOM 5868 C C . PHE B 1 83 ? -38.031 1.521 14.812 1 89.75 83 PHE B C 1
ATOM 5870 O O . PHE B 1 83 ? -38.719 0.502 14.742 1 89.75 83 PHE B O 1
ATOM 5877 N N . THR B 1 84 ? -37.156 1.596 15.781 1 84.38 84 THR B N 1
ATOM 5878 C CA . THR B 1 84 ? -36.938 0.511 16.734 1 84.38 84 THR B CA 1
ATOM 5879 C C . THR B 1 84 ? -37.562 0.861 18.094 1 84.38 84 THR B C 1
ATOM 5881 O O . THR B 1 84 ? -37.875 -0.028 18.891 1 84.38 84 THR B O 1
ATOM 5884 N N . LEU B 1 85 ? -37.5 2.039 18.641 1 74.56 85 LEU B N 1
ATOM 5885 C CA . LEU B 1 85 ? -37.906 2.404 20 1 74.56 85 LEU B CA 1
ATOM 5886 C C . LEU B 1 85 ? -39.406 2.48 20.094 1 74.56 85 LEU B C 1
ATOM 5888 O O . LEU B 1 85 ? -39.969 3.141 20.984 1 74.56 85 LEU B O 1
ATOM 5892 N N . GLY B 1 86 ? -40.156 1.459 19.438 1 64 86 GLY B N 1
ATOM 5893 C CA . GLY B 1 86 ? -41.562 1.233 19.766 1 64 86 GLY B CA 1
ATOM 5894 C C . GLY B 1 86 ? -42.438 2.414 19.422 1 64 86 GLY B C 1
ATOM 5895 O O . GLY B 1 86 ? -43.562 2.533 19.938 1 64 86 GLY B O 1
ATOM 5896 N N . LEU B 1 87 ? -41.844 3.371 18.797 1 56.56 87 LEU B N 1
ATOM 5897 C CA . LEU B 1 87 ? -42.719 4.492 18.516 1 56.56 87 LEU B CA 1
ATOM 5898 C C . LEU B 1 87 ? -43.719 4.133 17.438 1 56.56 87 LEU B C 1
ATOM 5900 O O . LEU B 1 87 ? -43.562 3.156 16.703 1 56.56 87 LEU B O 1
ATOM 5904 N N . SER B 1 88 ? -44.844 4.738 17.406 1 54.56 88 SER B N 1
ATOM 5905 C CA . SER B 1 88 ? -45.969 4.547 16.484 1 54.56 88 SER B CA 1
ATOM 5906 C C . SER B 1 88 ? -45.5 4.379 15.055 1 54.56 88 SER B C 1
ATOM 5908 O O . SER B 1 88 ? -46.188 3.83 14.211 1 54.56 88 SER B O 1
ATOM 5910 N N . GLU B 1 89 ? -44.219 4.727 14.797 1 55.03 89 GLU B N 1
ATOM 5911 C CA . GLU B 1 89 ? -43.688 4.801 13.438 1 55.03 89 GLU B CA 1
ATOM 5912 C C . GLU B 1 89 ? -43.094 3.463 13 1 55.03 89 GLU B C 1
ATOM 5914 O O . GLU B 1 89 ? -42.844 3.25 11.812 1 55.03 89 GLU B O 1
ATOM 5919 N N . THR B 1 90 ? -42.875 2.545 13.984 1 57.31 90 THR B N 1
ATOM 5920 C CA . THR B 1 90 ? -42.344 1.224 13.672 1 57.31 90 THR B CA 1
ATOM 5921 C C . THR B 1 90 ? -43.219 0.527 12.625 1 57.31 90 THR B C 1
ATOM 5923 O O . THR B 1 90 ? -42.688 -0.16 11.742 1 57.31 90 THR B O 1
ATOM 5926 N N . LEU B 1 91 ? -44.5 0.849 12.703 1 62.91 91 LEU B N 1
ATOM 5927 C CA . LEU B 1 91 ? -45.438 0.132 11.844 1 62.91 91 LEU B CA 1
ATOM 5928 C C . LEU B 1 91 ? -45.875 1.002 10.664 1 62.91 91 LEU B C 1
ATOM 5930 O O . LEU B 1 91 ? -46.562 0.53 9.758 1 62.91 91 LEU B O 1
ATOM 5934 N N . GLN B 1 92 ? -45.312 2.268 10.648 1 69.31 92 GLN B N 1
ATOM 5935 C CA . GLN B 1 92 ? -45.781 3.191 9.617 1 69.31 92 GLN B CA 1
ATOM 5936 C C . GLN B 1 92 ? -44.938 3.037 8.344 1 69.31 92 GLN B C 1
ATOM 5938 O O . GLN B 1 92 ? -43.719 2.898 8.398 1 69.31 92 GLN B O 1
ATOM 5943 N N . ASP B 1 93 ? -45.688 3.006 7.223 1 83.44 93 ASP B N 1
ATOM 5944 C CA . ASP B 1 93 ? -45.062 2.848 5.906 1 83.44 93 ASP B CA 1
ATOM 5945 C C . ASP B 1 93 ? -44.719 4.203 5.293 1 83.44 93 ASP B C 1
ATOM 5947 O O . ASP B 1 93 ? -44.156 4.27 4.199 1 83.44 93 ASP B O 1
ATOM 5951 N N . GLU B 1 94 ? -45.125 5.285 6.121 1 90 94 GLU B N 1
ATOM 5952 C CA . GLU B 1 94 ? -44.812 6.621 5.621 1 90 94 GLU B CA 1
ATOM 5953 C C . GLU B 1 94 ? -44.281 7.523 6.738 1 90 94 GLU B C 1
ATOM 5955 O O . GLU B 1 94 ? -44.812 7.523 7.844 1 90 94 GLU B O 1
ATOM 5960 N N . VAL B 1 95 ? -43.25 8.227 6.523 1 91 95 VAL B N 1
ATOM 5961 C CA . VAL B 1 95 ? -42.656 9.156 7.477 1 91 95 VAL B CA 1
ATOM 5962 C C . VAL B 1 95 ? -42.625 10.562 6.879 1 91 95 VAL B C 1
ATOM 5964 O O . VAL B 1 95 ? -42.031 10.773 5.805 1 91 95 VAL B O 1
ATOM 5967 N N . ASP B 1 96 ? -43.219 11.539 7.547 1 91.62 96 ASP B N 1
ATOM 5968 C CA . ASP B 1 96 ? -43.219 12.93 7.109 1 91.62 96 ASP B CA 1
ATOM 5969 C C . ASP B 1 96 ? -42.062 13.703 7.75 1 91.62 96 ASP B C 1
ATOM 5971 O O . ASP B 1 96 ? -41.938 13.766 8.977 1 91.62 96 ASP B O 1
ATOM 5975 N N . LEU B 1 97 ? -41.25 14.211 6.988 1 92 97 LEU B N 1
ATOM 5976 C CA . LEU B 1 97 ? -40.125 15.016 7.465 1 92 97 LEU B CA 1
ATOM 5977 C C . LEU B 1 97 ? -40.406 16.5 7.246 1 92 97 LEU B C 1
ATOM 5979 O O . LEU B 1 97 ? -40.625 16.938 6.117 1 92 97 LEU B O 1
ATOM 5983 N N . ASN B 1 98 ? -40.25 17.219 8.352 1 89.5 98 ASN B N 1
ATOM 5984 C CA . ASN B 1 98 ? -40.531 18.656 8.305 1 89.5 98 ASN B CA 1
ATOM 5985 C C . ASN B 1 98 ? -39.25 19.469 8.484 1 89.5 98 ASN B C 1
ATOM 5987 O O . ASN B 1 98 ? -38.281 18.984 9.062 1 89.5 98 ASN B O 1
ATOM 5991 N N . GLU B 1 99 ? -39.125 20.719 7.914 1 86.06 99 GLU B N 1
ATOM 5992 C CA . GLU B 1 99 ? -38.031 21.688 8.102 1 86.06 99 GLU B CA 1
ATOM 5993 C C . GLU B 1 99 ? -36.781 21.25 7.379 1 86.06 99 GLU B C 1
ATOM 5995 O O . GLU B 1 99 ? -35.656 21.5 7.852 1 86.06 99 GLU B O 1
ATOM 6000 N N . VAL B 1 100 ? -37 20.297 6.496 1 91.88 100 VAL B N 1
ATOM 6001 C CA . VAL B 1 100 ? -35.875 19.859 5.699 1 91.88 100 VAL B CA 1
ATOM 6002 C C . VAL B 1 100 ? -36.188 20.016 4.215 1 91.88 100 VAL B C 1
ATOM 6004 O O . VAL B 1 100 ? -37.344 20.031 3.824 1 91.88 100 VAL B O 1
ATOM 6007 N N . GLU B 1 101 ? -35.156 20.203 3.451 1 93.75 101 GLU B N 1
ATOM 6008 C CA . GLU B 1 101 ? -35.312 20.344 2.008 1 93.75 101 GLU B CA 1
ATOM 6009 C C . GLU B 1 101 ? -35.281 18.984 1.306 1 93.75 101 GLU B C 1
ATOM 6011 O O . GLU B 1 101 ? -34.5 18.125 1.683 1 93.75 101 GLU B O 1
ATOM 6016 N N . TYR B 1 102 ? -36.031 18.859 0.263 1 95.06 102 TYR B N 1
ATOM 6017 C CA . TYR B 1 102 ? -36.156 17.609 -0.482 1 95.06 102 TYR B CA 1
ATOM 6018 C C . TYR B 1 102 ? -34.781 17.188 -1.046 1 95.06 102 TYR B C 1
ATOM 6020 O O . TYR B 1 102 ? -34.406 16.031 -0.937 1 95.06 102 TYR B O 1
ATOM 6028 N N . GLU B 1 103 ? -34.094 18.172 -1.653 1 94.69 103 GLU B N 1
ATOM 6029 C CA . GLU B 1 103 ? -32.844 17.844 -2.32 1 94.69 103 GLU B CA 1
ATOM 6030 C C . GLU B 1 103 ? -31.812 17.297 -1.33 1 94.69 103 GLU B C 1
ATOM 6032 O O . GLU B 1 103 ? -31.078 16.375 -1.645 1 94.69 103 GLU B O 1
ATOM 6037 N N . ALA B 1 104 ? -31.75 17.859 -0.125 1 95.88 104 ALA B N 1
ATOM 6038 C CA . ALA B 1 104 ? -30.812 17.406 0.897 1 95.88 104 ALA B CA 1
ATOM 6039 C C . ALA B 1 104 ? -31.141 15.992 1.359 1 95.88 104 ALA B C 1
ATOM 6041 O O . ALA B 1 104 ? -30.234 15.164 1.508 1 95.88 104 ALA B O 1
ATOM 6042 N N . VAL B 1 105 ? -32.438 15.734 1.504 1 96.62 105 VAL B N 1
ATOM 6043 C CA . VAL B 1 105 ? -32.875 14.414 1.958 1 96.62 105 VAL B CA 1
ATOM 6044 C C . VAL B 1 105 ? -32.562 13.375 0.875 1 96.62 105 VAL B C 1
ATOM 6046 O O . VAL B 1 105 ? -32.062 12.289 1.168 1 96.62 105 VAL B O 1
ATOM 6049 N N . ARG B 1 106 ? -32.938 13.727 -0.296 1 95.94 106 ARG B N 1
ATOM 6050 C CA . ARG B 1 106 ? -32.688 12.836 -1.422 1 95.94 106 ARG B CA 1
ATOM 6051 C C . ARG B 1 106 ? -31.188 12.484 -1.497 1 95.94 106 ARG B C 1
ATOM 6053 O O . ARG B 1 106 ? -30.828 11.32 -1.663 1 95.94 106 ARG B O 1
ATOM 6060 N N . ASP B 1 107 ? -30.328 13.508 -1.39 1 95.94 107 ASP B N 1
ATOM 6061 C CA . ASP B 1 107 ? -28.891 13.297 -1.48 1 95.94 107 ASP B CA 1
ATOM 6062 C C . ASP B 1 107 ? -28.391 12.445 -0.32 1 95.94 107 ASP B C 1
ATOM 6064 O O . ASP B 1 107 ? -27.5 11.609 -0.497 1 95.94 107 ASP B O 1
ATOM 6068 N N . LEU B 1 108 ? -28.906 12.648 0.838 1 96.81 108 LEU B N 1
ATOM 6069 C CA . LEU B 1 108 ? -28.5 11.883 2.008 1 96.81 108 LEU B CA 1
ATOM 6070 C C . LEU B 1 108 ? -28.938 10.43 1.896 1 96.81 108 LEU B C 1
ATOM 6072 O O . LEU B 1 108 ? -28.234 9.523 2.348 1 96.81 108 LEU B O 1
ATOM 6076 N N . VAL B 1 109 ? -30.125 10.18 1.321 1 96.69 109 VAL B N 1
ATOM 6077 C CA . VAL B 1 109 ? -30.594 8.82 1.084 1 96.69 109 VAL B CA 1
ATOM 6078 C C . VAL B 1 109 ? -29.672 8.133 0.076 1 96.69 109 VAL B C 1
ATOM 6080 O O . VAL B 1 109 ? -29.297 6.973 0.26 1 96.69 109 VAL B O 1
ATOM 6083 N N . GLU B 1 110 ? -29.375 8.844 -0.913 1 95.19 110 GLU B N 1
ATOM 6084 C CA . GLU B 1 110 ? -28.438 8.305 -1.887 1 95.19 110 GLU B CA 1
ATOM 6085 C C . GLU B 1 110 ? -27.094 7.953 -1.229 1 95.19 110 GLU B C 1
ATOM 6087 O O . GLU B 1 110 ? -26.5 6.926 -1.546 1 95.19 110 GLU B O 1
ATOM 6092 N N . TYR B 1 111 ? -26.703 8.797 -0.357 1 95.56 111 TYR B N 1
ATOM 6093 C CA . TYR B 1 111 ? -25.469 8.531 0.391 1 95.56 111 TYR B CA 1
ATOM 6094 C C . TYR B 1 111 ? -25.594 7.234 1.186 1 95.56 111 TYR B C 1
ATOM 6096 O O . TYR B 1 111 ? -24.625 6.457 1.259 1 95.56 111 TYR B O 1
ATOM 6104 N N . ALA B 1 112 ? -26.641 7.027 1.731 1 96.56 112 ALA B N 1
ATOM 6105 C CA . ALA B 1 112 ? -26.844 5.832 2.543 1 96.56 112 ALA B CA 1
ATOM 6106 C C . ALA B 1 112 ? -26.641 4.566 1.718 1 96.56 112 ALA B C 1
ATOM 6108 O O . ALA B 1 112 ? -26.141 3.561 2.229 1 96.56 112 ALA B O 1
ATOM 6109 N N . TYR B 1 113 ? -27 4.613 0.422 1 96.25 113 TYR B N 1
ATOM 6110 C CA . TYR B 1 113 ? -26.938 3.43 -0.428 1 96.25 113 TYR B CA 1
ATOM 6111 C C . TYR B 1 113 ? -25.609 3.365 -1.169 1 96.25 113 TYR B C 1
ATOM 6113 O O . TYR B 1 113 ? -25.25 2.326 -1.729 1 96.25 113 TYR B O 1
ATOM 6121 N N . THR B 1 114 ? -24.859 4.438 -1.202 1 93.5 114 THR B N 1
ATOM 6122 C CA . THR B 1 114 ? -23.688 4.441 -2.059 1 93.5 114 THR B CA 1
ATOM 6123 C C . THR B 1 114 ? -22.438 4.812 -1.26 1 93.5 114 THR B C 1
ATOM 6125 O O . THR B 1 114 ? -21.328 4.441 -1.63 1 93.5 114 THR B O 1
ATOM 6128 N N . GLY B 1 115 ? -22.641 5.629 -0.259 1 91.75 115 GLY B N 1
ATOM 6129 C CA . GLY B 1 115 ? -21.484 6.168 0.458 1 91.75 115 GLY B CA 1
ATOM 6130 C C . GLY B 1 115 ? -20.859 7.367 -0.229 1 91.75 115 GLY B C 1
ATOM 6131 O O . GLY B 1 115 ? -19.781 7.816 0.158 1 91.75 115 GLY B O 1
ATOM 6132 N N . GLN B 1 116 ? -21.562 7.855 -1.266 1 91 116 GLN B N 1
ATOM 6133 C CA . GLN B 1 116 ? -21.078 9.016 -2.012 1 91 116 GLN B CA 1
ATOM 6134 C C . GLN B 1 116 ? -22.047 10.188 -1.869 1 91 116 GLN B C 1
ATOM 6136 O O . GLN B 1 116 ? -23.266 10 -1.771 1 91 116 GLN B O 1
ATOM 6141 N N . LEU B 1 117 ? -21.438 11.438 -1.771 1 92.31 117 LEU B N 1
ATOM 6142 C CA . LEU B 1 117 ? -22.234 12.641 -1.604 1 92.31 117 LEU B CA 1
ATOM 6143 C C . LEU B 1 117 ? -21.625 13.812 -2.354 1 92.31 117 LEU B C 1
ATOM 6145 O O . LEU B 1 117 ? -20.422 14.078 -2.219 1 92.31 117 LEU B O 1
ATOM 6149 N N . ARG B 1 118 ? -22.453 14.414 -3.162 1 89.12 118 ARG B N 1
ATOM 6150 C CA .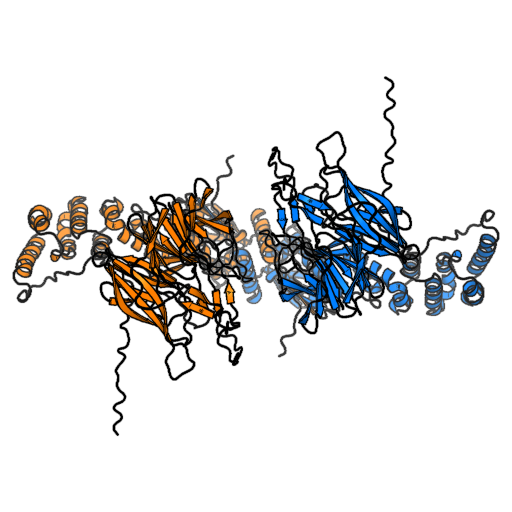 ARG B 1 118 ? -22.016 15.625 -3.852 1 89.12 118 ARG B CA 1
ATOM 6151 C C . ARG B 1 118 ? -22.266 16.859 -3.008 1 89.12 118 ARG B C 1
ATOM 6153 O O . ARG B 1 118 ? -23.422 17.141 -2.645 1 89.12 118 ARG B O 1
ATOM 6160 N N . ILE B 1 119 ? -21.219 17.594 -2.666 1 89.94 119 ILE B N 1
ATOM 6161 C CA . ILE B 1 119 ? -21.328 18.797 -1.846 1 89.94 119 ILE B CA 1
ATOM 6162 C C . ILE B 1 119 ? -20.969 20.031 -2.682 1 89.94 119 ILE B C 1
ATOM 6164 O O . ILE B 1 119 ? -19.922 20.062 -3.324 1 89.94 119 ILE B O 1
ATOM 6168 N N . THR B 1 120 ? -21.859 20.953 -2.742 1 88.38 120 THR B N 1
ATOM 6169 C CA . THR B 1 120 ? -21.656 22.219 -3.441 1 88.38 120 THR B CA 1
ATOM 6170 C C . THR B 1 120 ? -21.859 23.406 -2.496 1 88.38 120 THR B C 1
ATOM 6172 O O . THR B 1 120 ? -22.359 23.234 -1.379 1 88.38 120 THR B O 1
ATOM 6175 N N . GLN B 1 121 ? -21.469 24.625 -2.916 1 85.94 121 GLN B N 1
ATOM 6176 C CA . GLN B 1 121 ? -21.625 25.828 -2.105 1 85.94 121 GLN B CA 1
ATOM 6177 C C . GLN B 1 121 ? -23.094 26.109 -1.822 1 85.94 121 GLN B C 1
ATOM 6179 O O . GLN B 1 121 ? -23.438 26.594 -0.743 1 85.94 121 GLN B O 1
ATOM 6184 N N . ASP B 1 122 ? -23.891 25.688 -2.711 1 88 122 ASP B N 1
ATOM 6185 C CA . ASP B 1 122 ? -25.312 26 -2.592 1 88 122 ASP B CA 1
ATOM 6186 C C . ASP B 1 122 ? -26.031 24.984 -1.706 1 88 122 ASP B C 1
ATOM 6188 O O . ASP B 1 122 ? -27.031 25.297 -1.066 1 88 122 ASP B O 1
ATOM 6192 N N . SER B 1 123 ? -25.469 23.828 -1.687 1 92.12 123 SER B N 1
ATOM 6193 C CA . SER B 1 123 ? -26.188 22.75 -1.018 1 92.12 123 SER B CA 1
ATOM 6194 C C . SER B 1 123 ? -25.609 22.453 0.359 1 92.12 123 SER B C 1
ATOM 6196 O O . SER B 1 123 ? -26.25 21.812 1.189 1 92.12 123 SER B O 1
ATOM 6198 N N . VAL B 1 124 ? -24.422 22.953 0.688 1 92.12 124 VAL B N 1
ATOM 6199 C CA . VAL B 1 124 ? -23.641 22.516 1.844 1 92.12 124 VAL B CA 1
ATOM 6200 C C . VAL B 1 124 ? -24.391 22.875 3.129 1 92.12 124 VAL B C 1
ATOM 6202 O O . VAL B 1 124 ? -24.422 22.078 4.074 1 92.12 124 VAL B O 1
ATOM 6205 N N . GLN B 1 125 ? -24.953 24.016 3.234 1 90.69 125 GLN B N 1
ATOM 6206 C CA . GLN B 1 125 ? -25.625 24.438 4.465 1 90.69 125 GLN B CA 1
ATOM 6207 C C . GLN B 1 125 ? -26.844 23.562 4.75 1 90.69 125 GLN B C 1
ATOM 6209 O O . GLN B 1 125 ? -27.047 23.125 5.883 1 90.69 125 GLN B O 1
ATOM 6214 N N . SER B 1 126 ? -27.609 23.312 3.686 1 93.88 126 SER B N 1
ATOM 6215 C CA . SER B 1 126 ? -28.781 22.453 3.83 1 93.88 126 SER B CA 1
ATOM 6216 C C . SER B 1 126 ? -28.391 21.031 4.18 1 93.88 126 SER B C 1
ATOM 6218 O O . SER B 1 126 ? -29.031 20.391 5.02 1 93.88 126 SER B O 1
ATOM 6220 N N . LEU B 1 127 ? -27.438 20.562 3.541 1 94.88 127 LEU B N 1
ATOM 6221 C CA . LEU B 1 127 ? -26.938 19.219 3.793 1 94.88 127 LEU B CA 1
ATOM 6222 C C . LEU B 1 127 ? -26.469 19.078 5.234 1 94.88 127 LEU B C 1
ATOM 6224 O O . LEU B 1 127 ? -26.766 18.078 5.898 1 94.88 127 LEU B O 1
ATOM 6228 N N . LEU B 1 128 ? -25.672 20.094 5.672 1 94.25 128 LEU B N 1
ATOM 6229 C CA . LEU B 1 128 ? -25.141 20.062 7.027 1 94.25 128 LEU B CA 1
ATOM 6230 C C . LEU B 1 128 ? -26.266 20.078 8.055 1 94.25 128 LEU B C 1
ATOM 6232 O O . LEU B 1 128 ? -26.266 19.281 9 1 94.25 128 LEU B O 1
ATOM 6236 N N . SER B 1 129 ? -27.219 20.906 7.855 1 93.38 129 SER B N 1
ATOM 6237 C CA . SER B 1 129 ? -28.344 21.016 8.781 1 93.38 129 SER B CA 1
ATOM 6238 C C . SER B 1 129 ? -29.141 19.719 8.828 1 93.38 129 SER B C 1
ATOM 6240 O O . SER B 1 129 ? -29.5 19.234 9.906 1 93.38 129 SER B O 1
ATOM 6242 N N . THR B 1 130 ? -29.453 19.172 7.68 1 95.06 130 THR B N 1
ATOM 6243 C CA . THR B 1 130 ? -30.25 17.969 7.59 1 95.06 130 THR B CA 1
ATOM 6244 C C . THR B 1 130 ? -29.5 16.766 8.148 1 95.06 130 THR B C 1
ATOM 6246 O O . THR B 1 130 ? -30.062 15.945 8.867 1 95.06 130 THR B O 1
ATOM 6249 N N . SER B 1 131 ? -28.266 16.672 7.758 1 94.94 131 SER B N 1
ATOM 6250 C CA . SER B 1 131 ? -27.453 15.555 8.266 1 94.94 131 SER B CA 1
ATOM 6251 C C . SER B 1 131 ? -27.297 15.633 9.773 1 94.94 131 SER B C 1
ATOM 6253 O O . SER B 1 131 ? -27.25 14.602 10.453 1 94.94 131 SER B O 1
ATOM 6255 N N . ALA B 1 132 ? -27.141 16.859 10.312 1 92.75 132 ALA B N 1
ATOM 6256 C CA . ALA B 1 132 ? -27.078 17.031 11.758 1 92.75 132 ALA B CA 1
ATOM 6257 C C . ALA B 1 132 ? -28.359 16.562 12.422 1 92.75 132 ALA B C 1
ATOM 6259 O O . ALA B 1 132 ? -28.328 15.906 13.461 1 92.75 132 ALA B O 1
ATOM 6260 N N . LEU B 1 133 ? -29.469 16.906 11.789 1 92.62 133 LEU B N 1
ATOM 6261 C CA . LEU B 1 133 ? -30.766 16.469 12.297 1 92.62 133 LEU B CA 1
ATOM 6262 C C . LEU B 1 133 ? -30.875 14.953 12.289 1 92.62 133 LEU B C 1
ATOM 6264 O O . LEU B 1 133 ? -31.344 14.352 13.258 1 92.62 133 LEU B O 1
ATOM 6268 N N . PHE B 1 134 ? -30.531 14.336 11.164 1 94.69 134 PHE B N 1
ATOM 6269 C CA . PHE B 1 134 ? -30.609 12.891 11.008 1 94.69 134 PHE B CA 1
ATOM 6270 C C . PHE B 1 134 ? -29.469 12.203 11.766 1 94.69 134 PHE B C 1
ATOM 6272 O O . PHE B 1 134 ? -29.422 10.977 11.836 1 94.69 134 PHE B O 1
ATOM 6279 N N . GLN B 1 135 ? -28.484 13.023 12.273 1 92.75 135 GLN B N 1
ATOM 6280 C CA . GLN B 1 135 ? -27.344 12.539 13.047 1 92.75 135 GLN B CA 1
ATOM 6281 C C . GLN B 1 135 ? -26.484 11.594 12.227 1 92.75 135 GLN B C 1
ATOM 6283 O O . GLN B 1 135 ? -26.156 10.484 12.672 1 92.75 135 GLN B O 1
ATOM 6288 N N . ILE B 1 136 ? -26.156 11.953 11.078 1 94.62 136 ILE B N 1
ATOM 6289 C CA . ILE B 1 136 ? -25.188 11.281 10.227 1 94.62 136 ILE B CA 1
ATOM 6290 C C . ILE B 1 136 ? -23.828 11.969 10.352 1 94.62 136 ILE B C 1
ATOM 6292 O O . ILE B 1 136 ? -23.484 12.836 9.547 1 94.62 136 ILE B O 1
ATOM 6296 N N . LEU B 1 137 ? -23.031 11.555 11.203 1 90.31 137 LEU B N 1
ATOM 6297 C CA . LEU B 1 137 ? -21.844 12.258 11.68 1 90.31 137 LEU B CA 1
ATOM 6298 C C . LEU B 1 137 ? -20.812 12.383 10.562 1 90.31 137 LEU B C 1
ATOM 6300 O O . LEU B 1 137 ? -20.234 13.453 10.359 1 90.31 137 LEU B O 1
ATOM 6304 N N . PRO B 1 138 ? -20.578 11.266 9.742 1 90.06 138 PRO B N 1
ATOM 6305 C CA . PRO B 1 138 ? -19.562 11.406 8.695 1 90.06 138 PRO B CA 1
ATOM 6306 C C . PRO B 1 138 ? -19.906 12.5 7.691 1 90.06 138 PRO B C 1
ATOM 6308 O O . PRO B 1 138 ? -19 13.188 7.195 1 90.06 138 PRO B O 1
ATOM 6311 N N . VAL B 1 139 ? -21.125 12.648 7.41 1 92.69 139 VAL B N 1
ATOM 6312 C CA . VAL B 1 139 ? -21.547 13.664 6.441 1 92.69 139 VAL B CA 1
ATOM 6313 C C . VAL B 1 139 ? -21.438 15.047 7.066 1 92.69 139 VAL B C 1
ATOM 6315 O O . VAL B 1 139 ? -21.016 16 6.402 1 92.69 139 VAL B O 1
ATOM 6318 N N . VAL B 1 140 ? -21.781 15.188 8.328 1 91.94 140 VAL B N 1
ATOM 6319 C CA . VAL B 1 140 ? -21.641 16.453 9.039 1 91.94 140 VAL B CA 1
ATOM 6320 C C . VAL B 1 140 ? -20.172 16.922 8.992 1 91.94 140 VAL B C 1
ATOM 6322 O O . VAL B 1 140 ? -19.891 18.078 8.672 1 91.94 140 VAL B O 1
ATOM 6325 N N . LYS B 1 141 ? -19.375 16.016 9.266 1 88 141 LYS B N 1
ATOM 6326 C CA . LYS B 1 141 ? -17.953 16.328 9.273 1 88 141 LYS B CA 1
ATOM 6327 C C . LYS B 1 141 ? -17.469 16.734 7.883 1 88 141 LYS B C 1
ATOM 6329 O O . LYS B 1 141 ? -16.688 17.672 7.742 1 88 141 LYS B O 1
ATOM 6334 N N . ALA B 1 142 ? -17.938 16.031 6.879 1 87.94 142 ALA B N 1
ATOM 6335 C CA . ALA B 1 142 ? -17.547 16.328 5.504 1 87.94 142 ALA B CA 1
ATOM 6336 C C . ALA B 1 142 ? -18.031 17.734 5.102 1 87.94 142 ALA B C 1
ATOM 6338 O O . ALA B 1 142 ? -17.281 18.484 4.484 1 87.94 142 ALA B O 1
ATOM 6339 N N . CYS B 1 143 ? -19.203 18.031 5.445 1 90.62 143 CYS B N 1
ATOM 6340 C CA . CYS B 1 143 ? -19.766 19.344 5.133 1 90.62 143 CYS B CA 1
ATOM 6341 C C . CYS B 1 143 ? -19.031 20.438 5.887 1 90.62 143 CYS B C 1
ATOM 6343 O O . CYS B 1 143 ? -18.75 21.5 5.328 1 90.62 143 CYS B O 1
ATOM 6345 N N . ALA B 1 144 ? -18.719 20.172 7.129 1 89 144 ALA B N 1
ATOM 6346 C CA . ALA B 1 144 ? -17.969 21.141 7.93 1 89 144 ALA B CA 1
ATOM 6347 C C . ALA B 1 144 ? -16.594 21.406 7.32 1 89 144 ALA B C 1
ATOM 6349 O O . ALA B 1 144 ? -16.156 22.547 7.23 1 89 144 ALA B O 1
ATOM 6350 N N . LYS B 1 145 ? -15.992 20.406 6.926 1 85.56 145 LYS B N 1
ATOM 6351 C CA . LYS B 1 145 ? -14.68 20.562 6.316 1 85.56 145 LYS B CA 1
ATOM 6352 C C . LYS B 1 145 ? -14.758 21.359 5.016 1 85.56 145 LYS B C 1
ATOM 6354 O O . LYS B 1 145 ? -13.852 22.125 4.695 1 85.56 145 LYS B O 1
ATOM 6359 N N . PHE B 1 146 ? -15.742 21.109 4.262 1 87 146 PHE B N 1
ATOM 6360 C CA . PHE B 1 146 ? -15.961 21.859 3.037 1 87 146 PHE B CA 1
ATOM 6361 C C . PHE B 1 146 ? -16.125 23.344 3.344 1 87 146 PHE B C 1
ATOM 6363 O O . PHE B 1 146 ? -15.523 24.188 2.684 1 87 146 PHE B O 1
ATOM 6370 N N . LEU B 1 147 ? -16.859 23.609 4.324 1 88.38 147 LEU B N 1
ATOM 6371 C CA . LEU B 1 147 ? -17.078 25 4.719 1 88.38 147 LEU B CA 1
ATOM 6372 C C . LEU B 1 147 ? -15.797 25.641 5.227 1 88.38 147 LEU B C 1
ATOM 6374 O O . LEU B 1 147 ? -15.555 26.828 4.996 1 88.38 147 LEU B O 1
ATOM 6378 N N . GLU B 1 148 ? -15.039 24.875 5.922 1 84.31 148 GLU B N 1
ATOM 6379 C CA . GLU B 1 148 ? -13.75 25.359 6.391 1 84.31 148 GLU B CA 1
ATOM 6380 C C . GLU B 1 148 ? -12.867 25.797 5.223 1 84.31 148 GLU B C 1
ATOM 6382 O O . GLU B 1 148 ? -12.125 26.781 5.328 1 84.31 148 GLU B O 1
ATOM 6387 N N . SER B 1 149 ? -13 25.031 4.191 1 80.75 149 SER B N 1
ATOM 6388 C CA . SER B 1 149 ? -12.203 25.359 3.014 1 80.75 149 SER B CA 1
ATOM 6389 C C . SER B 1 149 ? -12.719 26.609 2.32 1 80.75 149 SER B C 1
ATOM 6391 O O . SER B 1 149 ? -11.992 27.234 1.545 1 80.75 149 SER B O 1
ATOM 6393 N N . GLN B 1 150 ? -13.914 27.031 2.598 1 83.44 150 GLN B N 1
ATOM 6394 C CA . GLN B 1 150 ? -14.539 28.172 1.938 1 83.44 150 GLN B CA 1
ATOM 6395 C C . GLN B 1 150 ? -14.43 29.438 2.797 1 83.44 150 GLN B C 1
ATOM 6397 O O . GLN B 1 150 ? -14.836 30.516 2.375 1 83.44 150 GLN B O 1
ATOM 6402 N N . LEU B 1 151 ? -13.766 29.297 3.881 1 86.88 151 LEU B N 1
ATOM 6403 C CA . LEU B 1 151 ? -13.727 30.422 4.824 1 86.88 151 LEU B CA 1
ATOM 6404 C C . LEU B 1 151 ? -12.906 31.578 4.262 1 86.88 151 LEU B C 1
ATOM 6406 O O . LEU B 1 151 ? -11.812 31.359 3.732 1 86.88 151 LEU B O 1
ATOM 6410 N N . ASP B 1 152 ? -13.523 32.719 4.297 1 87.06 152 ASP B N 1
ATOM 6411 C CA . ASP B 1 152 ? -12.844 33.938 3.893 1 87.06 152 ASP B CA 1
ATOM 6412 C C . ASP B 1 152 ? -13.297 35.125 4.75 1 87.06 152 ASP B C 1
ATOM 6414 O O . ASP B 1 152 ? -14.078 34.969 5.688 1 87.06 152 ASP B O 1
ATOM 6418 N N . ASP B 1 153 ? -12.781 36.312 4.496 1 89.56 153 ASP B N 1
ATOM 6419 C CA . ASP B 1 153 ? -13.062 37.5 5.301 1 89.56 153 ASP B CA 1
ATOM 6420 C C . ASP B 1 153 ? -14.508 37.938 5.113 1 89.56 153 ASP B C 1
ATOM 6422 O O . ASP B 1 153 ? -15.078 38.594 5.984 1 89.56 153 ASP B O 1
ATOM 6426 N N . SER B 1 154 ? -15.172 37.5 4.086 1 88.56 154 SER B N 1
ATOM 6427 C CA . SER B 1 154 ? -16.516 38 3.787 1 88.56 154 SER B CA 1
ATOM 6428 C C . SER B 1 154 ? -17.578 37.062 4.336 1 88.56 154 SER B C 1
ATOM 6430 O O . SER B 1 154 ? -18.75 37.438 4.484 1 88.56 154 SER B O 1
ATOM 6432 N N . ASN B 1 155 ? -17.219 35.844 4.668 1 90.31 155 ASN B N 1
ATOM 6433 C CA . ASN B 1 155 ? -18.266 34.906 5.043 1 90.31 155 ASN B CA 1
ATOM 6434 C C . ASN B 1 155 ? -17.984 34.281 6.406 1 90.31 155 ASN B C 1
ATOM 6436 O O . ASN B 1 155 ? -18.781 33.469 6.906 1 90.31 155 ASN B O 1
ATOM 6440 N N . CYS B 1 156 ? -16.953 34.594 7.062 1 92.88 156 CYS B N 1
ATOM 6441 C CA . CYS B 1 156 ? -16.516 33.938 8.281 1 92.88 156 CYS B CA 1
ATOM 6442 C C . CYS B 1 156 ? -17.5 34.156 9.414 1 92.88 156 CYS B C 1
ATOM 6444 O O . CYS B 1 156 ? -17.734 33.281 10.234 1 92.88 156 CYS B O 1
ATOM 6446 N N . ILE B 1 157 ? -18.062 35.344 9.477 1 92.69 157 ILE B N 1
ATOM 6447 C CA . ILE B 1 157 ? -19.016 35.656 10.539 1 92.69 157 ILE B CA 1
ATOM 6448 C C . ILE B 1 157 ? -20.266 34.781 10.367 1 92.69 157 ILE B C 1
ATOM 6450 O O . ILE B 1 157 ? -20.734 34.156 11.32 1 92.69 157 ILE B O 1
ATOM 6454 N N . GLY B 1 158 ? -20.844 34.75 9.195 1 91.25 158 GLY B N 1
ATOM 6455 C CA . GLY B 1 158 ? -22.016 33.906 8.906 1 91.25 158 GLY B CA 1
ATOM 6456 C C . GLY B 1 158 ? -21.781 32.438 9.188 1 91.25 158 GLY B C 1
ATOM 6457 O O . GLY B 1 158 ? -22.625 31.781 9.797 1 91.25 158 GLY B O 1
ATOM 6458 N N . ILE B 1 159 ? -20.719 31.938 8.75 1 92.25 159 ILE B N 1
ATOM 6459 C CA . ILE B 1 159 ? -20.375 30.531 8.945 1 92.25 159 ILE B CA 1
ATOM 6460 C C . ILE B 1 159 ? -20.203 30.25 10.438 1 92.25 159 ILE B C 1
ATOM 6462 O O . ILE B 1 159 ? -20.594 29.188 10.922 1 92.25 159 ILE B O 1
ATOM 6466 N N . TYR B 1 160 ? -19.562 31.25 11.148 1 93.06 160 TYR B N 1
ATOM 6467 C CA . TYR B 1 160 ? -19.391 31.094 12.586 1 93.06 160 TYR B CA 1
ATOM 6468 C C . TYR B 1 160 ? -20.75 30.922 13.273 1 93.06 160 TYR B C 1
ATOM 6470 O O . TYR B 1 160 ? -20.922 30 14.078 1 93.06 160 TYR B O 1
ATOM 6478 N N . HIS B 1 161 ? -21.703 31.719 12.953 1 90.38 161 HIS B N 1
ATOM 6479 C CA . HIS B 1 161 ? -23.031 31.641 13.57 1 90.38 161 HIS B CA 1
ATOM 6480 C C . HIS B 1 161 ? -23.75 30.375 13.156 1 90.38 161 HIS B C 1
ATOM 6482 O O . HIS B 1 161 ? -24.438 29.75 13.977 1 90.38 161 HIS B O 1
ATOM 6488 N N . PHE B 1 162 ? -23.641 30.109 11.93 1 91.06 162 PHE B N 1
ATOM 6489 C CA . PHE B 1 162 ? -24.219 28.875 11.422 1 91.06 162 PHE B CA 1
ATOM 6490 C C . PHE B 1 162 ? -23.672 27.672 12.172 1 91.06 162 PHE B C 1
ATOM 6492 O O . PHE B 1 162 ? -24.438 26.781 12.586 1 91.06 162 PHE B O 1
ATOM 6499 N N . ALA B 1 163 ? -22.391 27.594 12.32 1 92.12 163 ALA B N 1
ATOM 6500 C CA . ALA B 1 163 ? -21.719 26.484 13.008 1 92.12 163 ALA B CA 1
ATOM 6501 C C . ALA B 1 163 ? -22.156 26.406 14.469 1 92.12 163 ALA B C 1
ATOM 6503 O O . ALA B 1 163 ? -22.359 25.312 15 1 92.12 163 ALA B O 1
ATOM 6504 N N . GLN B 1 164 ? -22.297 27.547 15.078 1 89.62 164 GLN B N 1
ATOM 6505 C CA . GLN B 1 164 ? -22.75 27.578 16.469 1 89.62 164 GLN B CA 1
ATOM 6506 C C . GLN B 1 164 ? -24.156 27.016 16.594 1 89.62 164 GLN B C 1
ATOM 6508 O O . GLN B 1 164 ? -24.438 26.266 17.531 1 89.62 164 GLN B O 1
ATOM 6513 N N . SER B 1 165 ? -25.031 27.312 15.711 1 89.75 165 SER B N 1
ATOM 6514 C CA . SER B 1 165 ? -26.438 26.891 15.75 1 89.75 165 SER B CA 1
ATOM 6515 C C . SER B 1 165 ? -26.578 25.391 15.562 1 89.75 165 SER B C 1
ATOM 6517 O O . SER B 1 165 ? -27.516 24.781 16.078 1 89.75 165 SER B O 1
ATOM 6519 N N . HIS B 1 166 ? -25.703 24.859 14.867 1 89 166 HIS B N 1
ATOM 6520 C CA . HIS B 1 166 ? -25.797 23.422 14.578 1 89 166 HIS B CA 1
ATOM 6521 C C . HIS B 1 166 ? -24.781 22.625 15.367 1 89 166 HIS B C 1
ATOM 6523 O O . HIS B 1 166 ? -24.5 21.469 15.047 1 89 166 HIS B O 1
ATOM 6529 N N . GLU B 1 167 ? -24.031 23.297 16.297 1 86.44 167 GLU B N 1
ATOM 6530 C CA . GLU B 1 167 ? -23.141 22.672 17.281 1 86.44 167 GLU B CA 1
ATOM 6531 C C . GLU B 1 167 ? -21.938 22 16.594 1 86.44 167 GLU B C 1
ATOM 6533 O O . GLU B 1 167 ? -21.578 20.875 16.938 1 86.44 167 GLU B O 1
ATOM 6538 N N . CYS B 1 168 ? -21.562 22.609 15.555 1 89.12 168 CYS B N 1
ATOM 6539 C CA . CYS B 1 168 ? -20.312 22.203 14.922 1 89.12 168 CYS B CA 1
ATOM 6540 C C . CYS B 1 168 ? -19.125 22.953 15.531 1 89.12 168 CYS B C 1
ATOM 6542 O O . CYS B 1 168 ? -18.703 24 15.023 1 89.12 168 CYS B O 1
ATOM 6544 N N . LYS B 1 169 ? -18.562 22.469 16.531 1 88.06 169 LYS B N 1
ATOM 6545 C CA . LYS B 1 169 ? -17.562 23.172 17.344 1 88.06 169 LYS B CA 1
ATOM 6546 C C . LYS B 1 169 ? -16.281 23.406 16.531 1 88.06 169 LYS B C 1
ATOM 6548 O O . LYS B 1 169 ? -15.703 24.5 16.594 1 88.06 169 LYS B O 1
ATOM 6553 N N . GLY B 1 170 ? -15.938 22.438 15.875 1 85 170 GLY B N 1
ATOM 6554 C CA . GLY B 1 170 ? -14.727 22.578 15.078 1 85 170 GLY B CA 1
ATOM 6555 C C . GLY B 1 170 ? -14.812 23.688 14.047 1 85 170 GLY B C 1
ATOM 6556 O O . GLY B 1 170 ? -13.914 24.516 13.945 1 85 170 GLY B O 1
ATOM 6557 N N . LEU B 1 171 ? -15.859 23.672 13.344 1 88.69 171 LEU B N 1
ATOM 6558 C CA . LEU B 1 171 ? -16.078 24.688 12.328 1 88.69 171 LEU B CA 1
ATOM 6559 C C . LEU B 1 171 ? -16.219 26.078 12.953 1 88.69 171 LEU B C 1
ATOM 6561 O O . LEU B 1 171 ? -15.719 27.062 12.414 1 88.69 171 LEU B O 1
ATOM 6565 N N . ALA B 1 172 ? -16.828 26.141 14.055 1 91.88 172 ALA B N 1
ATOM 6566 C CA . ALA B 1 172 ? -17 27.406 14.766 1 91.88 172 ALA B CA 1
ATOM 6567 C C . ALA B 1 172 ? -15.648 27.969 15.203 1 91.88 172 ALA B C 1
ATOM 6569 O O . ALA B 1 172 ? -15.391 29.172 15.031 1 91.88 172 ALA B O 1
ATOM 6570 N N . ASN B 1 173 ? -14.914 27.156 15.742 1 88.31 173 ASN B N 1
ATOM 6571 C CA . ASN B 1 173 ? -13.586 27.578 16.188 1 88.31 173 ASN B CA 1
ATOM 6572 C C . ASN B 1 173 ? -12.742 28.078 15.023 1 88.31 173 ASN B C 1
ATOM 6574 O O . ASN B 1 173 ? -12.055 29.094 15.141 1 88.31 173 ASN B O 1
ATOM 6578 N N . ARG B 1 174 ? -12.797 27.406 13.992 1 87.25 174 ARG B N 1
ATOM 6579 C CA . ARG B 1 174 ? -12.016 27.812 12.828 1 87.25 174 ARG B CA 1
ATOM 6580 C C . ARG B 1 174 ? -12.523 29.125 12.258 1 87.25 174 ARG B C 1
ATOM 6582 O O . ARG B 1 174 ? -11.727 29.969 11.828 1 87.25 174 ARG B O 1
ATOM 6589 N N . ALA B 1 175 ? -13.75 29.203 12.125 1 91.75 175 ALA B N 1
ATOM 6590 C CA . ALA B 1 175 ? -14.336 30.453 11.641 1 91.75 175 ALA B CA 1
ATOM 6591 C C . ALA B 1 175 ? -13.953 31.609 12.539 1 91.75 175 ALA B C 1
ATOM 6593 O O . ALA B 1 175 ? -13.633 32.719 12.055 1 91.75 175 ALA B O 1
ATOM 6594 N N . LYS B 1 176 ? -13.945 31.391 13.812 1 90.75 176 LYS B N 1
ATOM 6595 C CA . LYS B 1 176 ? -13.539 32.406 14.766 1 90.75 176 LYS B CA 1
ATOM 6596 C C . LYS B 1 176 ? -12.07 32.812 14.562 1 90.75 176 LYS B C 1
ATOM 6598 O O . LYS B 1 176 ? -11.719 33.969 14.602 1 90.75 176 LYS B O 1
ATOM 6603 N N . GLU B 1 177 ? -11.336 31.875 14.414 1 87.44 177 GLU B N 1
ATOM 6604 C CA . GLU B 1 177 ? -9.914 32.094 14.188 1 87.44 177 GLU B CA 1
ATOM 6605 C C . GLU B 1 177 ? -9.688 32.969 12.945 1 87.44 177 GLU B C 1
ATOM 6607 O O . GLU B 1 177 ? -8.859 33.875 12.969 1 87.44 177 GLU B O 1
ATOM 6612 N N . VAL B 1 178 ? -10.359 32.656 11.891 1 88.75 178 VAL B N 1
ATOM 6613 C CA . VAL B 1 178 ? -10.227 33.406 10.664 1 88.75 178 VAL B CA 1
ATOM 6614 C C . VAL B 1 178 ? -10.711 34.844 10.891 1 88.75 178 VAL B C 1
ATOM 6616 O O . VAL B 1 178 ? -10.102 35.812 10.414 1 88.75 178 VAL B O 1
ATOM 6619 N N . MET B 1 179 ? -11.773 34.938 11.594 1 91.44 179 MET B N 1
ATOM 6620 C CA . MET B 1 179 ? -12.32 36.25 11.945 1 91.44 179 MET B CA 1
ATOM 6621 C C . MET B 1 179 ? -11.281 37.062 12.695 1 91.44 179 MET B C 1
ATOM 6623 O O . MET B 1 179 ? -11.094 38.25 12.398 1 91.44 179 MET B O 1
ATOM 6627 N N . GLU B 1 180 ? -10.57 36.469 13.57 1 89.5 180 GLU B N 1
ATOM 6628 C CA . GLU B 1 180 ? -9.57 37.156 14.383 1 89.5 180 GLU B CA 1
ATOM 6629 C C . GLU B 1 180 ? -8.312 37.438 13.57 1 89.5 180 GLU B C 1
ATOM 6631 O O . GLU B 1 180 ? -7.734 38.531 13.68 1 89.5 180 GLU B O 1
ATOM 6636 N N . LYS B 1 181 ? -7.98 36.5 12.82 1 86.62 181 LYS B N 1
ATOM 6637 C CA . LYS B 1 181 ? -6.758 36.625 12.031 1 86.62 181 LYS B CA 1
ATOM 6638 C C . LYS B 1 181 ? -6.91 37.688 10.953 1 86.62 181 LYS B C 1
ATOM 6640 O O . LYS B 1 181 ? -5.961 38.438 10.656 1 86.62 181 LYS B O 1
ATOM 6645 N N . LYS B 1 182 ? -8.117 37.875 10.383 1 90.38 182 LYS B N 1
ATOM 6646 C CA . LYS B 1 182 ? -8.352 38.812 9.289 1 90.38 182 LYS B CA 1
ATOM 6647 C C . LYS B 1 182 ? -9.281 39.938 9.727 1 90.38 182 LYS B C 1
ATOM 6649 O O . LYS B 1 182 ? -10.07 40.438 8.922 1 90.38 182 LYS B O 1
ATOM 6654 N N . PHE B 1 183 ? -9.203 40.344 10.898 1 93.5 183 PHE B N 1
ATOM 6655 C CA . PHE B 1 183 ? -10.148 41.281 11.469 1 93.5 183 PHE B CA 1
ATOM 6656 C C . PHE B 1 183 ? -10.102 42.594 10.727 1 93.5 183 PHE B C 1
ATOM 6658 O O . PHE B 1 183 ? -11.141 43.219 10.492 1 93.5 183 PHE B O 1
ATOM 6665 N N . PRO B 1 184 ? -8.891 43.125 10.32 1 92.94 184 PRO B N 1
ATOM 6666 C CA . PRO B 1 184 ? -8.883 44.406 9.625 1 92.94 184 PRO B CA 1
ATOM 6667 C C . PRO B 1 184 ? -9.742 44.406 8.367 1 92.94 184 PRO B C 1
ATOM 6669 O O . PRO B 1 184 ? -10.344 45.406 8.023 1 92.94 184 PRO B O 1
ATOM 6672 N N . GLU B 1 185 ? -9.891 43.25 7.727 1 93.44 185 GLU B N 1
ATOM 6673 C CA . GLU B 1 185 ? -10.742 43.094 6.543 1 93.44 185 GLU B CA 1
ATOM 6674 C C . GLU B 1 185 ? -12.18 42.781 6.93 1 93.44 185 GLU B C 1
ATOM 6676 O O . GLU B 1 185 ? -13.117 43.312 6.328 1 93.44 185 GLU B O 1
ATOM 6681 N N . VAL B 1 186 ? -12.367 42 7.93 1 94.12 186 VAL B N 1
ATOM 6682 C CA . VAL B 1 186 ? -13.664 41.5 8.367 1 94.12 186 VAL B CA 1
ATOM 6683 C C . VAL B 1 186 ? -14.508 42.656 8.891 1 94.12 186 VAL B C 1
ATOM 6685 O O . VAL B 1 186 ? -15.719 42.719 8.656 1 94.12 186 VAL B O 1
ATOM 6688 N N . CYS B 1 187 ? -13.844 43.594 9.609 1 94.44 187 CYS B N 1
ATOM 6689 C CA . CYS B 1 187 ? -14.578 44.688 10.242 1 94.44 187 CYS B CA 1
ATOM 6690 C C . CYS B 1 187 ? -15.133 45.656 9.195 1 94.44 187 CYS B C 1
ATOM 6692 O O . CYS B 1 187 ? -16.016 46.438 9.5 1 94.44 187 CYS B O 1
ATOM 6694 N N . LYS B 1 188 ? -14.656 45.531 7.965 1 92.19 188 LYS B N 1
ATOM 6695 C CA . LYS B 1 188 ? -15.141 46.406 6.883 1 92.19 188 LYS B CA 1
ATOM 6696 C C . LYS B 1 188 ? -16.234 45.719 6.086 1 92.19 188 LYS B C 1
ATOM 6698 O O . LYS B 1 188 ? -16.875 46.312 5.219 1 92.19 188 LYS B O 1
ATOM 6703 N N . SER B 1 189 ? -16.516 44.562 6.414 1 92 189 SER B N 1
ATOM 6704 C CA . SER B 1 189 ? -17.484 43.781 5.664 1 92 189 SER B CA 1
ATOM 6705 C C . SER B 1 189 ? -18.922 44.125 6.062 1 92 189 SER B C 1
ATOM 6707 O O . SER B 1 189 ? -19.141 44.656 7.148 1 92 189 SER B O 1
ATOM 6709 N N . GLU B 1 190 ? -19.859 43.812 5.188 1 91.44 190 GLU B N 1
ATOM 6710 C CA . GLU B 1 190 ? -21.281 44.062 5.441 1 91.44 190 GLU B CA 1
ATOM 6711 C C . GLU B 1 190 ? -21.797 43.188 6.582 1 91.44 190 GLU B C 1
ATOM 6713 O O . GLU B 1 190 ? -22.656 43.594 7.352 1 91.44 190 GLU B O 1
ATOM 6718 N N . GLU B 1 191 ? -21.219 42.062 6.707 1 91.19 191 GLU B N 1
ATOM 6719 C CA . GLU B 1 191 ? -21.656 41.125 7.754 1 91.19 191 GLU B CA 1
ATOM 6720 C C . GLU B 1 191 ? -21.359 41.688 9.141 1 91.19 191 GLU B C 1
ATOM 6722 O O . GLU B 1 191 ? -22.172 41.562 10.055 1 91.19 191 GLU B O 1
ATOM 6727 N N . PHE B 1 192 ? -20.188 42.281 9.18 1 93.81 192 PHE B N 1
ATOM 6728 C CA . PHE B 1 192 ? -19.812 42.875 10.469 1 93.81 192 PHE B CA 1
ATOM 6729 C C . PHE B 1 192 ? -20.688 44.062 10.805 1 93.81 192 PHE B C 1
ATOM 6731 O O . PHE B 1 192 ? -21.156 44.219 11.93 1 93.81 192 PHE B O 1
ATOM 6738 N N . LEU B 1 193 ? -20.953 44.875 9.82 1 93.56 193 LEU B N 1
ATOM 6739 C CA . LEU B 1 193 ? -21.703 46.125 10.023 1 93.56 193 LEU B CA 1
ATOM 6740 C C . LEU B 1 193 ? -23.156 45.844 10.352 1 93.56 193 LEU B C 1
ATOM 6742 O O . LEU B 1 193 ? -23.859 46.688 10.914 1 93.56 193 LEU B O 1
ATOM 6746 N N . SER B 1 194 ? -23.625 44.625 10.039 1 92.19 194 SER B N 1
ATOM 6747 C CA . SER B 1 194 ? -25.016 44.25 10.273 1 92.19 194 SER B CA 1
ATOM 6748 C C . SER B 1 194 ? -25.188 43.438 11.555 1 92.19 194 SER B C 1
ATOM 6750 O O . SER B 1 194 ? -26.297 43.094 11.938 1 92.19 194 SER B O 1
ATOM 6752 N N . LEU B 1 195 ? -24.172 43.281 12.297 1 92.94 195 LEU B N 1
ATOM 6753 C CA . LEU B 1 195 ? -24.219 42.438 13.5 1 92.94 195 LEU B CA 1
ATOM 6754 C C . LEU B 1 195 ? -24.922 43.188 14.633 1 92.94 195 LEU B C 1
ATOM 6756 O O . LEU B 1 195 ? -24.875 44.406 14.711 1 92.94 195 LEU B O 1
ATOM 6760 N N . PRO B 1 196 ? -25.547 42.375 15.484 1 92.94 196 PRO B N 1
ATOM 6761 C CA . PRO B 1 196 ? -26.094 43 16.703 1 92.94 196 PRO B CA 1
ATOM 6762 C C . PRO B 1 196 ? -25 43.406 17.688 1 92.94 196 PRO B C 1
ATOM 6764 O O . PRO B 1 196 ? -23.859 42.969 17.578 1 92.94 196 PRO B O 1
ATOM 6767 N N . LEU B 1 197 ? -25.281 44.281 18.609 1 94.62 197 LEU B N 1
ATOM 6768 C CA . LEU B 1 197 ? -24.375 44.906 19.562 1 94.62 197 LEU B CA 1
ATOM 6769 C C . LEU B 1 197 ? -23.594 43.844 20.344 1 94.62 197 LEU B C 1
ATOM 6771 O O . LEU B 1 197 ? -22.375 43.938 20.484 1 94.62 197 LEU B O 1
ATOM 6775 N N . GLU B 1 198 ? -24.297 42.812 20.766 1 93.62 198 GLU B N 1
ATOM 6776 C CA . GLU B 1 198 ? -23.688 41.844 21.625 1 93.62 198 GLU B CA 1
ATOM 6777 C C . GLU B 1 198 ? -22.609 41.031 20.875 1 93.62 198 GLU B C 1
ATOM 6779 O O . GLU B 1 198 ? -21.578 40.688 21.453 1 93.62 198 GLU B O 1
ATOM 6784 N N . ARG B 1 199 ? -22.828 40.844 19.609 1 92.12 199 ARG B N 1
ATOM 6785 C CA . ARG B 1 199 ? -21.859 40.094 18.812 1 92.12 199 ARG B CA 1
ATOM 6786 C C . ARG B 1 199 ? -20.625 40.938 18.5 1 92.12 199 ARG B C 1
ATOM 6788 O O . ARG B 1 199 ? -19.516 40.406 18.5 1 92.12 199 ARG B O 1
ATOM 6795 N N . VAL B 1 200 ? -20.844 42.188 18.219 1 94.25 200 VAL B N 1
ATOM 6796 C CA . VAL B 1 200 ? -19.734 43.094 17.969 1 94.25 200 VAL B CA 1
ATOM 6797 C C . VAL B 1 200 ? -18.859 43.219 19.234 1 94.25 200 VAL B C 1
ATOM 6799 O O . VAL B 1 200 ? -17.641 43.188 19.156 1 94.25 200 VAL B O 1
ATOM 6802 N N . ARG B 1 201 ? -19.516 43.375 20.312 1 93.94 201 ARG B N 1
ATOM 6803 C CA . ARG B 1 201 ? -18.828 43.5 21.594 1 93.94 201 ARG B CA 1
ATOM 6804 C C . ARG B 1 201 ? -17.953 42.281 21.844 1 93.94 201 ARG B C 1
ATOM 6806 O O . ARG B 1 201 ? -16.797 42.406 22.25 1 93.94 201 ARG B O 1
ATOM 6813 N N . SER B 1 202 ? -18.5 41.125 21.531 1 91.94 202 SER B N 1
ATOM 6814 C CA . SER B 1 202 ? -17.797 39.875 21.75 1 91.94 202 SER B CA 1
ATOM 6815 C C . SER B 1 202 ? -16.562 39.781 20.875 1 91.94 202 SER B C 1
ATOM 6817 O O . SER B 1 202 ? -15.531 39.219 21.281 1 91.94 202 SER B O 1
ATOM 6819 N N . ILE B 1 203 ? -16.625 40.312 19.703 1 92.31 203 ILE B N 1
ATOM 6820 C CA . ILE B 1 203 ? -15.516 40.219 18.75 1 92.31 203 ILE B CA 1
ATOM 6821 C C . ILE B 1 203 ? -14.406 41.188 19.141 1 92.31 203 ILE B C 1
ATOM 6823 O O . ILE B 1 203 ? -13.234 40.812 19.219 1 92.31 203 ILE B O 1
ATOM 6827 N N . ILE B 1 204 ? -14.758 42.438 19.453 1 93.12 204 ILE B N 1
ATOM 6828 C CA . ILE B 1 204 ? -13.773 43.5 19.656 1 93.12 204 ILE B CA 1
ATOM 6829 C C . ILE B 1 204 ? -13.062 43.312 20.984 1 93.12 204 ILE B C 1
ATOM 6831 O O . ILE B 1 204 ? -11.961 43.812 21.188 1 93.12 204 ILE B O 1
ATOM 6835 N N . GLN B 1 205 ? -13.641 42.562 21.875 1 89.81 205 GLN B N 1
ATOM 6836 C CA . GLN B 1 205 ? -13.047 42.344 23.188 1 89.81 205 GLN B CA 1
ATOM 6837 C C . GLN B 1 205 ? -11.945 41.281 23.125 1 89.81 205 GLN B C 1
ATOM 6839 O O . GLN B 1 205 ? -11.117 41.188 24.031 1 89.81 205 GLN B O 1
ATOM 6844 N N . SER B 1 206 ? -11.898 40.594 22.109 1 89.25 206 SER B N 1
ATOM 6845 C CA . SER B 1 206 ? -10.977 39.469 22 1 89.25 206 SER B CA 1
ATOM 6846 C C . SER B 1 206 ? -9.523 39.938 22 1 89.25 206 SER B C 1
ATOM 6848 O O . SER B 1 206 ? -9.188 40.906 21.344 1 89.25 206 SER B O 1
ATOM 6850 N N . ASN B 1 207 ? -8.617 39.25 22.734 1 84.94 207 ASN B N 1
ATOM 6851 C CA . ASN B 1 207 ? -7.188 39.531 22.766 1 84.94 207 ASN B CA 1
ATOM 6852 C C . ASN B 1 207 ? -6.484 38.969 21.531 1 84.94 207 ASN B C 1
ATOM 6854 O O . ASN B 1 207 ? -5.355 39.344 21.219 1 84.94 207 ASN B O 1
ATOM 6858 N N . ASP B 1 208 ? -7.254 38.188 20.797 1 85.56 208 ASP B N 1
ATOM 6859 C CA . ASP B 1 208 ? -6.598 37.406 19.75 1 85.56 208 ASP B CA 1
ATOM 6860 C C . ASP B 1 208 ? -6.766 38.062 18.375 1 85.56 208 ASP B C 1
ATOM 6862 O O . ASP B 1 208 ? -6.426 37.5 17.344 1 85.56 208 ASP B O 1
ATOM 6866 N N . LEU B 1 209 ? -7.23 39.281 18.406 1 89.69 209 LEU B N 1
ATOM 6867 C CA . LEU B 1 209 ? -7.41 40 17.156 1 89.69 209 LEU B CA 1
ATOM 6868 C C . LEU B 1 209 ? -6.062 40.344 16.531 1 89.69 209 LEU B C 1
ATOM 6870 O O . LEU B 1 209 ? -5.18 40.875 17.203 1 89.69 209 LEU B O 1
ATOM 6874 N N . ASN B 1 210 ? -5.98 40 15.273 1 87.5 210 ASN B N 1
ATOM 6875 C CA . ASN B 1 210 ? -4.75 40.281 14.539 1 87.5 210 ASN B CA 1
ATOM 6876 C C . ASN B 1 210 ? -4.75 41.688 13.961 1 87.5 210 ASN B C 1
ATOM 6878 O O . ASN B 1 210 ? -4.859 41.875 12.75 1 87.5 210 ASN B O 1
ATOM 6882 N N . VAL B 1 211 ? -4.551 42.656 14.734 1 90.38 211 VAL B N 1
ATOM 6883 C CA . VAL B 1 211 ? -4.512 44.062 14.344 1 90.38 211 VAL B CA 1
ATOM 6884 C C . VAL B 1 211 ? -3.141 44.656 14.656 1 90.38 211 VAL B C 1
ATOM 6886 O O . VAL B 1 211 ? -2.52 44.281 15.664 1 90.38 211 VAL B O 1
ATOM 6889 N N . ASP B 1 212 ? -2.691 45.5 13.812 1 84.69 212 ASP B N 1
ATOM 6890 C CA . ASP B 1 212 ? -1.386 46.125 14 1 84.69 212 ASP B CA 1
ATOM 6891 C C . ASP B 1 212 ? -1.44 47.188 15.094 1 84.69 212 ASP B C 1
ATOM 6893 O O . ASP B 1 212 ? -0.41 47.562 15.664 1 84.69 212 ASP B O 1
ATOM 6897 N N . SER B 1 213 ? -2.58 47.781 15.266 1 88.75 213 SER B N 1
ATOM 6898 C CA . SER B 1 213 ? -2.773 48.844 16.25 1 88.75 213 SER B CA 1
ATOM 6899 C C . SER B 1 213 ? -4.203 48.844 16.781 1 88.75 213 SER B C 1
ATOM 6901 O O . SER B 1 213 ? -5.121 48.344 16.125 1 88.75 213 SER B O 1
ATOM 6903 N N . GLU B 1 214 ? -4.355 49.375 17.953 1 91.62 214 GLU B N 1
ATOM 6904 C CA . GLU B 1 214 ? -5.672 49.469 18.578 1 91.62 214 GLU B CA 1
ATOM 6905 C C . GLU B 1 214 ? -6.574 50.438 17.828 1 91.62 214 GLU B C 1
ATOM 6907 O O . GLU B 1 214 ? -7.797 50.438 17.984 1 91.62 214 GLU B O 1
ATOM 6912 N N . GLU B 1 215 ? -5.977 51.25 16.984 1 93.5 215 GLU B N 1
ATOM 6913 C CA . GLU B 1 215 ? -6.73 52.219 16.188 1 93.5 215 GLU B CA 1
ATOM 6914 C C . GLU B 1 215 ? -7.723 51.531 15.273 1 93.5 215 GLU B C 1
ATOM 6916 O O . GLU B 1 215 ? -8.797 52.062 14.984 1 93.5 215 GLU B O 1
ATOM 6921 N N . VAL B 1 216 ? -7.34 50.375 14.852 1 94.5 216 VAL B N 1
ATOM 6922 C CA . VAL B 1 216 ? -8.188 49.625 13.945 1 94.5 216 VAL B CA 1
ATOM 6923 C C . VAL B 1 216 ? -9.5 49.281 14.648 1 94.5 216 VAL B C 1
ATOM 6925 O O . VAL B 1 216 ? -10.57 49.312 14.039 1 94.5 216 VAL B O 1
ATOM 6928 N N . ILE B 1 217 ? -9.469 48.969 15.93 1 94.75 217 ILE B N 1
ATOM 6929 C CA . ILE B 1 217 ? -10.648 48.594 16.703 1 94.75 217 ILE B CA 1
ATOM 6930 C C . ILE B 1 217 ? -11.562 49.812 16.891 1 94.75 217 ILE B C 1
ATOM 6932 O O . ILE B 1 217 ? -12.781 49.688 16.75 1 94.75 217 ILE B O 1
ATOM 6936 N N . PHE B 1 218 ? -10.93 50.938 17.219 1 95.5 218 PHE B N 1
ATOM 6937 C CA . PHE B 1 218 ? -11.719 52.156 17.359 1 95.5 218 PHE B CA 1
ATOM 6938 C C . PHE B 1 218 ? -12.445 52.5 16.062 1 95.5 218 PHE B C 1
ATOM 6940 O O . PHE B 1 218 ? -13.641 52.781 16.078 1 95.5 218 PHE B O 1
ATOM 6947 N N . ASN B 1 219 ? -11.703 52.438 15.016 1 94.94 219 ASN B N 1
ATOM 6948 C CA . ASN B 1 219 ? -12.281 52.75 13.711 1 94.94 219 ASN B CA 1
ATOM 6949 C C . ASN B 1 219 ? -13.406 51.781 13.359 1 94.94 219 ASN B C 1
ATOM 6951 O O . ASN B 1 219 ? -14.391 52.156 12.727 1 94.94 219 ASN B O 1
ATOM 6955 N N . ALA B 1 220 ? -13.258 50.531 13.703 1 95.94 220 ALA B N 1
ATOM 6956 C CA . ALA B 1 220 ? -14.289 49.5 13.461 1 95.94 220 ALA B CA 1
ATOM 6957 C C . ALA B 1 220 ? -15.57 49.844 14.211 1 95.94 220 ALA B C 1
ATOM 6959 O O . ALA B 1 220 ? -16.672 49.719 13.672 1 95.94 220 ALA B O 1
ATOM 6960 N N . ILE B 1 221 ? -15.422 50.281 15.469 1 95.69 221 ILE B N 1
ATOM 6961 C CA . ILE B 1 221 ? -16.562 50.656 16.297 1 95.69 221 ILE B CA 1
ATOM 6962 C C . ILE B 1 221 ? -17.281 51.844 15.68 1 95.69 221 ILE B C 1
ATOM 6964 O O . ILE B 1 221 ? -18.5 51.844 15.555 1 95.69 221 ILE B O 1
ATOM 6968 N N . VAL B 1 222 ? -16.469 52.812 15.258 1 94.94 222 VAL B N 1
ATOM 6969 C CA . VAL B 1 222 ? -17.031 54.031 14.688 1 94.94 222 VAL B CA 1
ATOM 6970 C C . VAL B 1 222 ? -17.781 53.688 13.398 1 94.94 222 VAL B C 1
ATOM 6972 O O . VAL B 1 222 ? -18.875 54.219 13.156 1 94.94 222 VAL B O 1
ATOM 6975 N N . SER B 1 223 ? -17.219 52.875 12.594 1 95 223 SER B N 1
ATOM 6976 C CA . SER B 1 223 ? -17.875 52.469 11.359 1 95 223 SER B CA 1
ATOM 6977 C C . SER B 1 223 ? -19.172 51.719 11.633 1 95 223 SER B C 1
ATOM 6979 O O . SER B 1 223 ? -20.172 51.906 10.93 1 95 223 SER B O 1
ATOM 6981 N N . TRP B 1 224 ? -19.156 50.875 12.633 1 95.94 224 TRP B N 1
ATOM 6982 C CA . TRP B 1 224 ? -20.344 50.094 12.992 1 95.94 224 TRP B CA 1
ATOM 6983 C C . TRP B 1 224 ? -21.438 51 13.523 1 95.94 224 TRP B C 1
ATOM 6985 O O . TRP B 1 224 ? -22.609 50.875 13.133 1 95.94 224 TRP B O 1
ATOM 6995 N N . VAL B 1 225 ? -21.125 51.938 14.367 1 94.88 225 VAL B N 1
ATOM 6996 C CA . VAL B 1 225 ? -22.094 52.875 14.938 1 94.88 225 VAL B CA 1
ATOM 6997 C C . VAL B 1 225 ? -22.594 53.844 13.852 1 94.88 225 VAL B C 1
ATOM 6999 O O . VAL B 1 225 ? -23.781 54.188 13.844 1 94.88 225 VAL B O 1
ATOM 7002 N N . GLY B 1 226 ? -21.766 54.188 12.945 1 93 226 GLY B N 1
ATOM 7003 C CA . GLY B 1 226 ? -22.094 55.125 11.891 1 93 226 GLY B CA 1
ATOM 7004 C C . GLY B 1 226 ? -23.016 54.562 10.828 1 93 226 GLY B C 1
ATOM 7005 O O . GLY B 1 226 ? -23.688 55.281 10.102 1 93 226 GLY B O 1
ATOM 7006 N N . GLU B 1 227 ? -23.109 53.281 10.727 1 92.69 227 GLU B N 1
ATOM 7007 C CA . GLU B 1 227 ? -23.891 52.594 9.695 1 92.69 227 GLU B CA 1
ATOM 7008 C C . GLU B 1 227 ? -25.391 52.75 9.945 1 92.69 227 GLU B C 1
ATOM 7010 O O . GLU B 1 227 ? -26.172 52.812 9 1 92.69 227 GLU B O 1
ATOM 7015 N N . ASP B 1 228 ? -25.766 52.844 11.219 1 91.94 228 ASP B N 1
ATOM 7016 C CA . ASP B 1 228 ? -27.156 53 11.609 1 91.94 228 ASP B CA 1
ATOM 7017 C C . ASP B 1 228 ? -27.328 54.062 12.688 1 91.94 228 ASP B C 1
ATOM 7019 O O . ASP B 1 228 ? -26.75 53.938 13.773 1 91.94 228 ASP B O 1
ATOM 7023 N N . SER B 1 229 ? -28.125 55 12.5 1 89.38 229 SER B N 1
ATOM 7024 C CA . SER B 1 229 ? -28.328 56.125 13.398 1 89.38 229 SER B CA 1
ATOM 7025 C C . SER B 1 229 ? -28.953 55.688 14.711 1 89.38 229 SER B C 1
ATOM 7027 O O . SER B 1 229 ? -28.766 56.344 15.75 1 89.38 229 SER B O 1
ATOM 7029 N N . GLU B 1 230 ? -29.641 54.625 14.609 1 90.44 230 GLU B N 1
ATOM 7030 C CA . GLU B 1 230 ? -30.297 54.125 15.812 1 90.44 230 GLU B CA 1
ATOM 7031 C C . GLU B 1 230 ? -29.281 53.531 16.797 1 90.44 230 GLU B C 1
ATOM 7033 O O . GLU B 1 230 ? -29.578 53.375 17.984 1 90.44 230 GLU B O 1
ATOM 7038 N N . ARG B 1 231 ? -28.094 53.375 16.281 1 91.38 231 ARG B N 1
ATOM 7039 C CA . ARG B 1 231 ? -27.078 52.719 17.094 1 91.38 231 ARG B CA 1
ATOM 7040 C C . ARG B 1 231 ? -26.109 53.719 17.688 1 91.38 231 ARG B C 1
ATOM 7042 O O . ARG B 1 231 ? -25.156 53.375 18.359 1 91.38 231 ARG B O 1
ATOM 7049 N N . HIS B 1 232 ? -26.234 54.906 17.547 1 91.81 232 HIS B N 1
ATOM 7050 C CA . HIS B 1 232 ? -25.281 55.938 17.953 1 91.81 232 HIS B CA 1
ATOM 7051 C C . HIS B 1 232 ? -25.031 55.906 19.453 1 91.81 232 HIS B C 1
ATOM 7053 O O . HIS B 1 232 ? -23.906 56.031 19.922 1 91.81 232 HIS B O 1
ATOM 7059 N N . HIS B 1 233 ? -26.125 55.656 20.156 1 90.31 233 HIS B N 1
ATOM 7060 C CA . HIS B 1 233 ? -26.031 55.625 21.625 1 90.31 233 HIS B CA 1
ATOM 7061 C C . HIS B 1 233 ? -25.328 54.375 22.125 1 90.31 233 HIS B C 1
ATOM 7063 O O . HIS B 1 233 ? -24.844 54.344 23.266 1 90.31 233 HIS B O 1
ATOM 7069 N N . GLU B 1 234 ? -25.203 53.438 21.234 1 93.5 234 GLU B N 1
ATOM 7070 C CA . GLU B 1 234 ? -24.625 52.156 21.641 1 93.5 234 GLU B CA 1
ATOM 7071 C C . GLU B 1 234 ? -23.094 52.219 21.734 1 93.5 234 GLU B C 1
ATOM 7073 O O . GLU B 1 234 ? -22.453 51.312 22.219 1 93.5 234 GLU B O 1
ATOM 7078 N N . ILE B 1 235 ? -22.516 53.312 21.281 1 94.62 235 ILE B N 1
ATOM 7079 C CA . ILE B 1 235 ? -21.062 53.5 21.359 1 94.62 235 ILE B CA 1
ATOM 7080 C C . ILE B 1 235 ? -20.625 53.469 22.828 1 94.62 235 ILE B C 1
ATOM 7082 O O . ILE B 1 235 ? -19.484 53.062 23.125 1 94.62 235 ILE B O 1
ATOM 7086 N N . ALA B 1 236 ? -21.516 53.812 23.719 1 93.19 236 ALA B N 1
ATOM 7087 C CA . ALA B 1 236 ? -21.234 53.844 25.156 1 93.19 236 ALA B CA 1
ATOM 7088 C C . ALA B 1 236 ? -20.859 52.438 25.656 1 93.19 236 ALA B C 1
ATOM 7090 O O . ALA B 1 236 ? -20.062 52.281 26.578 1 93.19 236 ALA B O 1
ATOM 7091 N N . LYS B 1 237 ? -21.391 51.438 25.031 1 93.81 237 LYS B N 1
ATOM 7092 C CA . LYS B 1 237 ? -21.188 50.062 25.469 1 93.81 237 LYS B CA 1
ATOM 7093 C C . LYS B 1 237 ? -19.969 49.469 24.781 1 93.81 237 LYS B C 1
ATOM 7095 O O . LYS B 1 237 ? -19.406 48.469 25.266 1 93.81 237 LYS B O 1
ATOM 7100 N N . LEU B 1 238 ? -19.5 50.031 23.703 1 95.12 238 LEU B N 1
ATOM 7101 C CA . LEU B 1 238 ? -18.391 49.469 22.938 1 95.12 238 LEU B CA 1
ATOM 7102 C C . LEU B 1 238 ? -17.078 50.188 23.266 1 95.12 238 LEU B C 1
ATOM 7104 O O . LEU B 1 238 ? -16.031 49.531 23.328 1 95.12 238 LEU B O 1
ATOM 7108 N N . PHE B 1 239 ? -17.109 51.438 23.547 1 94.31 239 PHE B N 1
ATOM 7109 C CA . PHE B 1 239 ? -15.945 52.312 23.703 1 94.31 239 PHE B CA 1
ATOM 7110 C C . PHE B 1 239 ? -15.078 51.812 24.875 1 94.31 239 PHE B C 1
ATOM 7112 O O . PHE B 1 239 ? -13.852 51.875 24.797 1 94.31 239 PHE B O 1
ATOM 7119 N N . PRO B 1 240 ? -15.703 51.281 25.938 1 90.75 240 PRO B N 1
ATOM 7120 C CA . PRO B 1 240 ? -14.891 50.781 27.062 1 90.75 240 PRO B CA 1
ATOM 7121 C C . PRO B 1 240 ? -13.961 49.656 26.672 1 90.75 240 PRO B C 1
ATOM 7123 O O . PRO B 1 240 ? -12.984 49.375 27.375 1 90.75 240 PRO B O 1
ATOM 7126 N N . HIS B 1 241 ? -14.219 49 25.578 1 91.44 241 HIS B N 1
ATOM 7127 C CA . HIS B 1 241 ? -13.438 47.844 25.188 1 91.44 241 HIS B CA 1
ATOM 7128 C C . HIS B 1 241 ? -12.266 48.25 24.297 1 91.44 241 HIS B C 1
ATOM 7130 O O . HIS B 1 241 ? -11.438 47.406 23.922 1 91.44 241 HIS B O 1
ATOM 7136 N N . VAL B 1 242 ? -12.266 49.5 23.922 1 92.81 242 VAL B N 1
ATOM 7137 C CA . VAL B 1 242 ? -11.086 50.031 23.25 1 92.81 242 VAL B CA 1
ATOM 7138 C C . VAL B 1 242 ? -9.984 50.281 24.266 1 92.81 242 VAL B C 1
ATOM 7140 O O . VAL B 1 242 ? -10.211 51 25.266 1 92.81 242 VAL B O 1
ATOM 7143 N N . ARG B 1 243 ? -8.914 49.812 24.031 1 90.94 243 ARG B N 1
ATOM 7144 C CA . ARG B 1 243 ? -7.785 50.031 24.938 1 90.94 243 ARG B CA 1
ATOM 7145 C C . ARG B 1 243 ? -7.074 51.344 24.641 1 90.94 243 ARG B C 1
ATOM 7147 O O . ARG B 1 243 ? -6.09 51.344 23.906 1 90.94 243 ARG B O 1
ATOM 7154 N N . LEU B 1 244 ? -7.438 52.344 25.297 1 89.12 244 LEU B N 1
ATOM 7155 C CA . LEU B 1 244 ? -7.047 53.719 25.016 1 89.12 244 LEU B CA 1
ATOM 7156 C C . LEU B 1 244 ? -5.547 53.906 25.203 1 89.12 244 LEU B C 1
ATOM 7158 O O . LEU B 1 244 ? -4.922 54.719 24.516 1 89.12 244 LEU B O 1
ATOM 7162 N N . SER B 1 245 ? -5.039 53.125 26.141 1 84.31 245 SER B N 1
ATOM 7163 C CA . SER B 1 245 ? -3.621 53.25 26.453 1 84.31 245 SER B CA 1
ATOM 7164 C C . SER B 1 245 ? -2.746 52.75 25.312 1 84.31 245 SER B C 1
ATOM 7166 O O . SER B 1 245 ? -1.548 53.031 25.266 1 84.31 245 SER B O 1
ATOM 7168 N N . LEU B 1 246 ? -3.312 52 24.422 1 87.06 246 LEU B N 1
ATOM 7169 C CA . LEU B 1 246 ? -2.551 51.469 23.297 1 87.06 246 LEU B CA 1
ATOM 7170 C C . LEU B 1 246 ? -2.691 52.344 22.062 1 87.06 246 LEU B C 1
ATOM 7172 O O . LEU B 1 246 ? -2.066 52.094 21.031 1 87.06 246 LEU B O 1
ATOM 7176 N N . LEU B 1 247 ? -3.49 53.406 22.156 1 89.25 247 LEU B N 1
ATOM 7177 C CA . LEU B 1 247 ? -3.67 54.344 21.047 1 89.25 247 LEU B CA 1
ATOM 7178 C C . LEU B 1 247 ? -2.537 55.375 21.016 1 89.25 247 LEU B C 1
ATOM 7180 O O . LEU B 1 247 ? -1.988 55.719 22.062 1 89.25 247 LEU B O 1
ATOM 7184 N N . SER B 1 248 ? -2.217 55.781 19.828 1 86.31 248 SER B N 1
ATOM 7185 C CA . SER B 1 248 ? -1.237 56.844 19.719 1 86.31 248 SER B CA 1
ATOM 7186 C C . SER B 1 248 ? -1.809 58.188 20.203 1 86.31 248 SER B C 1
ATOM 7188 O O . SER B 1 248 ? -3.016 58.406 20.109 1 86.31 248 SER B O 1
ATOM 7190 N N . SER B 1 249 ? -0.922 59.094 20.75 1 82.19 249 SER B N 1
ATOM 7191 C CA . SER B 1 249 ? -1.351 60.375 21.266 1 82.19 249 SER B CA 1
ATOM 7192 C C . SER B 1 249 ? -1.979 61.219 20.172 1 82.19 249 SER B C 1
ATOM 7194 O O . SER B 1 249 ? -2.994 61.906 20.391 1 82.19 249 SER B O 1
ATOM 7196 N N . ASP B 1 250 ? -1.434 61.125 19 1 87.38 250 ASP B N 1
ATOM 7197 C CA . ASP B 1 250 ? -1.969 61.906 17.891 1 87.38 250 ASP B CA 1
ATOM 7198 C C . ASP B 1 250 ? -3.379 61.438 17.531 1 87.38 250 ASP B C 1
ATOM 7200 O O . ASP B 1 250 ? -4.266 62.25 17.281 1 87.38 250 ASP B O 1
ATOM 7204 N N . PHE B 1 251 ? -3.484 60.156 17.578 1 91.62 251 PHE B N 1
ATOM 7205 C CA . PHE B 1 251 ? -4.781 59.594 17.234 1 91.62 251 PHE B CA 1
ATOM 7206 C C . PHE B 1 251 ? -5.82 59.938 18.297 1 91.62 251 PHE B C 1
ATOM 7208 O O . PHE B 1 251 ? -6.969 60.25 17.969 1 91.62 251 PHE B O 1
ATOM 7215 N N . LEU B 1 252 ? -5.457 59.844 19.516 1 88.75 252 LEU B N 1
ATOM 7216 C CA . LEU B 1 252 ? -6.359 60.125 20.641 1 88.75 252 LEU B CA 1
ATOM 7217 C C . LEU B 1 252 ? -6.871 61.562 20.578 1 88.75 252 LEU B C 1
ATOM 7219 O O . LEU B 1 252 ? -8.062 61.812 20.766 1 88.75 252 LEU B O 1
ATOM 7223 N N . TRP B 1 253 ? -6.031 62.531 20.281 1 84.88 253 TRP B N 1
ATOM 7224 C CA . TRP B 1 253 ? -6.402 63.938 20.297 1 84.88 253 TRP B CA 1
ATOM 7225 C C . TRP B 1 253 ? -7.086 64.312 18.984 1 84.88 253 TRP B C 1
ATOM 7227 O O . TRP B 1 253 ? -8.055 65.062 19 1 84.88 253 TRP B O 1
ATOM 7237 N N . ASP B 1 254 ? -6.652 63.75 17.953 1 89.62 254 ASP B N 1
ATOM 7238 C CA . ASP B 1 254 ? -7.129 64.188 16.641 1 89.62 254 ASP B CA 1
ATOM 7239 C C . ASP B 1 254 ? -8.406 63.469 16.234 1 89.62 254 ASP B C 1
ATOM 7241 O O . ASP B 1 254 ? -9.297 64.062 15.617 1 89.62 254 ASP B O 1
ATOM 7245 N N . GLN B 1 255 ? -8.445 62.219 16.609 1 89.5 255 GLN B N 1
ATOM 7246 C CA . GLN B 1 255 ? -9.531 61.406 16.062 1 89.5 255 GLN B CA 1
ATOM 7247 C C . GLN B 1 255 ? -10.531 61 17.141 1 89.5 255 GLN B C 1
ATOM 7249 O O . GLN B 1 255 ? -11.742 61.062 16.922 1 89.5 255 GLN B O 1
ATOM 7254 N N . VAL B 1 256 ? -10.078 60.656 18.297 1 93.19 256 VAL B N 1
ATOM 7255 C CA . VAL B 1 256 ? -10.977 60.156 19.344 1 93.19 256 VAL B CA 1
ATOM 7256 C C . VAL B 1 256 ? -11.672 61.344 20.016 1 93.19 256 VAL B C 1
ATOM 7258 O O . VAL B 1 256 ? -12.906 61.375 20.094 1 93.19 256 VAL B O 1
ATOM 7261 N N . SER B 1 257 ? -10.914 62.344 20.453 1 89.69 257 SER B N 1
ATOM 7262 C CA . SER B 1 257 ? -11.469 63.469 21.188 1 89.69 257 SER B CA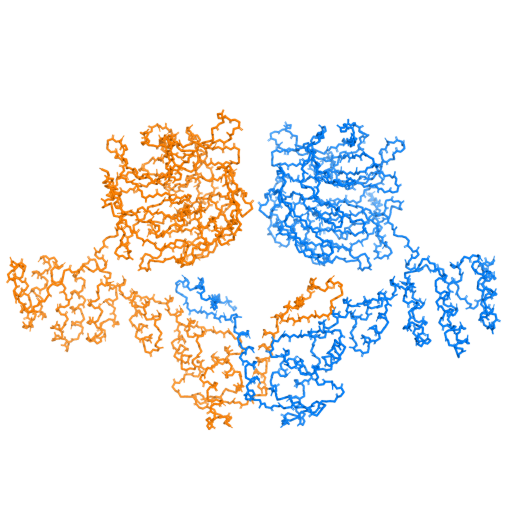 1
ATOM 7263 C C . SER B 1 257 ? -12.367 64.312 20.297 1 89.69 257 SER B C 1
ATOM 7265 O O . SER B 1 257 ? -13.297 65 20.781 1 89.69 257 SER B O 1
ATOM 7267 N N . SER B 1 258 ? -12.094 64.312 19 1 90.31 258 SER B N 1
ATOM 7268 C CA . SER B 1 258 ? -12.844 65.188 18.078 1 90.31 258 SER B CA 1
ATOM 7269 C C . SER B 1 258 ? -14 64.438 17.438 1 90.31 258 SER B C 1
ATOM 7271 O O . SER B 1 258 ? -14.766 65 16.656 1 90.31 258 SER B O 1
ATOM 7273 N N . ASN B 1 259 ? -14.133 63.188 17.766 1 92.81 259 ASN B N 1
ATOM 7274 C CA . ASN B 1 259 ? -15.156 62.344 17.141 1 92.81 259 ASN B CA 1
ATOM 7275 C C . ASN B 1 259 ? -16.562 62.75 17.594 1 92.81 259 ASN B C 1
ATOM 7277 O O . ASN B 1 259 ? -16.781 62.969 18.781 1 92.81 259 ASN B O 1
ATOM 7281 N N . VAL B 1 260 ? -17.469 62.812 16.703 1 91.88 260 VAL B N 1
ATOM 7282 C CA . VAL B 1 260 ? -18.812 63.312 16.953 1 91.88 260 VAL B CA 1
ATOM 7283 C C . VAL B 1 260 ? -19.562 62.375 17.891 1 91.88 260 VAL B C 1
ATOM 7285 O O . VAL B 1 260 ? -20.312 62.812 18.766 1 91.88 260 VAL B O 1
ATOM 7288 N N . PHE B 1 261 ? -19.312 61.125 17.734 1 93.31 261 PHE B N 1
ATOM 7289 C CA . PHE B 1 261 ? -20.062 60.156 18.531 1 93.31 261 PHE B CA 1
ATOM 7290 C C . PHE B 1 261 ? -19.578 60.125 19.969 1 93.31 261 PHE B C 1
ATOM 7292 O O . PHE B 1 261 ? -20.375 59.938 20.891 1 93.31 261 PHE B O 1
ATOM 7299 N N . ILE B 1 262 ? -18.328 60.281 20.156 1 93.19 262 ILE B N 1
ATOM 7300 C CA . ILE B 1 262 ? -17.734 60.312 21.5 1 93.19 262 ILE B CA 1
ATOM 7301 C C . ILE B 1 262 ? -18.172 61.594 22.234 1 93.19 262 ILE B C 1
ATOM 7303 O O . ILE B 1 262 ? -18.531 61.531 23.406 1 93.19 262 ILE B O 1
ATOM 7307 N N . ASN B 1 263 ? -18.172 62.688 21.516 1 91.44 263 ASN B N 1
ATOM 7308 C CA . ASN B 1 263 ? -18.5 63.969 22.109 1 91.44 263 ASN B CA 1
ATOM 7309 C C . ASN B 1 263 ? -19.984 64.062 22.438 1 91.44 263 ASN B C 1
ATOM 7311 O O . ASN B 1 263 ? -20.391 64.875 23.312 1 91.44 263 ASN B O 1
ATOM 7315 N N . SER B 1 264 ? -20.781 63.312 21.781 1 91.62 264 SER B N 1
ATOM 7316 C CA . SER B 1 264 ? -22.219 63.344 22.031 1 91.62 264 SER B CA 1
ATOM 7317 C C . SER B 1 264 ? -22.609 62.375 23.141 1 91.62 264 SER B C 1
ATOM 7319 O O . SER B 1 264 ? -23.766 62.344 23.562 1 91.62 264 SER B O 1
ATOM 7321 N N . CYS B 1 265 ? -21.688 61.625 23.609 1 93.69 265 CYS B N 1
ATOM 7322 C CA . CYS B 1 265 ? -21.969 60.625 24.625 1 93.69 265 CYS B CA 1
ATOM 7323 C C . CYS B 1 265 ? -21.297 60.969 25.938 1 93.69 265 CYS B C 1
ATOM 7325 O O . CYS B 1 265 ? -20.078 60.906 26.047 1 93.69 265 CYS B O 1
ATOM 7327 N N . PRO B 1 266 ? -22.031 61.25 26.922 1 92.44 266 PRO B N 1
ATOM 7328 C CA . PRO B 1 266 ? -21.453 61.656 28.203 1 92.44 266 PRO B CA 1
ATOM 7329 C C . PRO B 1 266 ? -20.594 60.562 28.828 1 92.44 266 PRO B C 1
ATOM 7331 O O . PRO B 1 266 ? -19.562 60.844 29.453 1 92.44 266 PRO B O 1
ATOM 7334 N N . GLU B 1 267 ? -21.016 59.438 28.703 1 92.62 267 GLU B N 1
ATOM 7335 C CA . GLU B 1 267 ? -20.25 58.312 29.25 1 92.62 267 GLU B CA 1
ATOM 7336 C C . GLU B 1 267 ? -18.875 58.219 28.594 1 92.62 267 GLU B C 1
ATOM 7338 O O . GLU B 1 267 ? -17.875 57.969 29.281 1 92.62 267 GLU B O 1
ATOM 7343 N N . CYS B 1 268 ? -18.828 58.375 27.344 1 93.69 268 CYS B N 1
ATOM 7344 C CA . CYS B 1 268 ? -17.562 58.312 26.609 1 93.69 268 CYS B CA 1
ATOM 7345 C C . CYS B 1 268 ? -16.625 59.438 27 1 93.69 268 CYS B C 1
ATOM 7347 O O . CYS B 1 268 ? -15.422 59.25 27.125 1 93.69 268 CYS B O 1
ATOM 7349 N N . LYS B 1 269 ? -17.203 60.531 27.219 1 92.06 269 LYS B N 1
ATOM 7350 C CA . LYS B 1 269 ? -16.406 61.656 27.672 1 92.06 269 LYS B CA 1
ATOM 7351 C C . LYS B 1 269 ? -15.812 61.406 29.047 1 92.06 269 LYS B C 1
ATOM 7353 O O . LYS B 1 269 ? -14.664 61.781 29.312 1 92.06 269 LYS B O 1
ATOM 7358 N N . SER B 1 270 ? -16.672 60.844 29.812 1 91.44 270 SER B N 1
ATOM 7359 C CA . SER B 1 270 ? -16.203 60.531 31.156 1 91.44 270 SER B CA 1
ATOM 7360 C C . SER B 1 270 ? -15.031 59.531 31.094 1 91.44 270 SER B C 1
ATOM 7362 O O . SER B 1 270 ? -14.07 59.656 31.859 1 91.44 270 SER B O 1
ATOM 7364 N N . ILE B 1 271 ? -15.133 58.594 30.219 1 92.5 271 ILE B N 1
ATOM 7365 C CA . ILE B 1 271 ? -14.078 57.625 30.078 1 92.5 271 ILE B CA 1
ATOM 7366 C C . ILE B 1 271 ? -12.789 58.281 29.609 1 92.5 271 ILE B C 1
ATOM 7368 O O . ILE B 1 271 ? -11.711 58.031 30.141 1 92.5 271 ILE B O 1
ATOM 7372 N N . LEU B 1 272 ? -12.867 59.188 28.688 1 90.81 272 LEU B N 1
ATOM 7373 C CA . LEU B 1 272 ? -11.711 59.906 28.156 1 90.81 272 LEU B CA 1
ATOM 7374 C C . LEU B 1 272 ? -11.062 60.75 29.234 1 90.81 272 LEU B C 1
ATOM 7376 O O . LEU B 1 272 ? -9.836 60.844 29.312 1 90.81 272 LEU B O 1
ATOM 7380 N N . GLU B 1 273 ? -11.891 61.375 30.047 1 88.69 273 GLU B N 1
ATOM 7381 C CA . GLU B 1 273 ? -11.383 62.188 31.125 1 88.69 273 GLU B CA 1
ATOM 7382 C C . GLU B 1 273 ? -10.641 61.375 32.188 1 88.69 273 GLU B C 1
ATOM 7384 O O . GLU B 1 273 ? -9.578 61.75 32.656 1 88.69 273 GLU B O 1
ATOM 7389 N N . ASN B 1 274 ? -11.289 60.344 32.469 1 89.25 274 ASN B N 1
ATOM 7390 C CA . ASN B 1 274 ? -10.648 59.438 33.438 1 89.25 274 ASN B CA 1
ATOM 7391 C C . ASN B 1 274 ? -9.344 58.875 32.906 1 89.25 274 ASN B C 1
ATOM 7393 O O . ASN B 1 274 ? -8.391 58.656 33.656 1 89.25 274 ASN B O 1
ATOM 7397 N N . TRP B 1 275 ? -9.32 58.594 31.688 1 89.06 275 TRP B N 1
ATOM 7398 C CA . TRP B 1 275 ? -8.102 58.094 31.062 1 89.06 275 TRP B CA 1
ATOM 7399 C C . TRP B 1 275 ? -6.984 59.125 31.125 1 89.06 275 TRP B C 1
ATOM 7401 O O . TRP B 1 275 ? -5.824 58.781 31.359 1 89.06 275 TRP B O 1
ATOM 7411 N N . ARG B 1 276 ? -7.301 60.375 30.891 1 85.06 276 ARG B N 1
ATOM 7412 C CA . ARG B 1 276 ? -6.316 61.469 30.953 1 85.06 276 ARG B CA 1
ATOM 7413 C C . ARG B 1 276 ? -5.688 61.531 32.344 1 85.06 276 ARG B C 1
ATOM 7415 O O . ARG B 1 276 ? -4.48 61.75 32.469 1 85.06 276 ARG B O 1
ATOM 7422 N N . ILE B 1 277 ? -6.578 61.312 33.281 1 84.31 277 ILE B N 1
ATOM 7423 C CA . ILE B 1 277 ? -6.098 61.312 34.656 1 84.31 277 ILE B CA 1
ATOM 7424 C C . ILE B 1 277 ? -5.188 60.094 34.906 1 84.31 277 ILE B C 1
ATOM 7426 O O . ILE B 1 277 ? -4.121 60.219 35.5 1 84.31 277 ILE B O 1
ATOM 7430 N N . PHE B 1 278 ? -5.633 59.031 34.375 1 84.5 278 PHE B N 1
ATOM 7431 C CA . PHE B 1 278 ? -4.867 57.812 34.531 1 84.5 278 PHE B CA 1
ATOM 7432 C C . PHE B 1 278 ? -3.51 57.938 33.844 1 84.5 278 PHE B C 1
ATOM 7434 O O . PHE B 1 278 ? -2.498 57.469 34.375 1 84.5 278 PHE B O 1
ATOM 7441 N N . GLU B 1 279 ? -3.449 58.438 32.656 1 80.06 279 GLU B N 1
ATOM 7442 C CA . GLU B 1 279 ? -2.217 58.562 31.906 1 80.06 279 GLU B CA 1
ATOM 7443 C C . GLU B 1 279 ? -1.23 59.5 32.625 1 80.06 279 GLU B C 1
ATOM 7445 O O . GLU B 1 279 ? -0.018 59.281 32.562 1 80.06 279 GLU B O 1
ATOM 7450 N N . LYS B 1 280 ? -1.776 60.5 33.25 1 77.81 280 LYS B N 1
ATOM 7451 C CA . LYS B 1 280 ? -0.942 61.469 33.969 1 77.81 280 LYS B CA 1
ATOM 7452 C C . LYS B 1 280 ? -0.512 60.969 35.312 1 77.81 280 LYS B C 1
ATOM 7454 O O . LYS B 1 280 ? 0.624 61.188 35.75 1 77.81 280 LYS B O 1
ATOM 7459 N N . TYR B 1 281 ? -1.533 60.406 36 1 77.5 281 TYR B N 1
ATOM 7460 C CA . TYR B 1 281 ? -1.259 59.906 37.344 1 77.5 281 TYR B CA 1
ATOM 7461 C C . TYR B 1 281 ? -1.648 58.438 37.5 1 77.5 281 TYR B C 1
ATOM 7463 O O . TYR B 1 281 ? -2.598 58.094 38.188 1 77.5 281 TYR B O 1
ATOM 7471 N N . PRO B 1 282 ? -0.888 57.406 36.875 1 76.62 282 PRO B N 1
ATOM 7472 C CA . PRO B 1 282 ? -1.284 56 36.844 1 76.62 282 PRO B CA 1
ATOM 7473 C C . PRO B 1 282 ? -1.349 55.375 38.25 1 76.62 282 PRO B C 1
ATOM 7475 O O . PRO B 1 282 ? -2.229 54.562 38.531 1 76.62 282 PRO B O 1
ATOM 7478 N N . ASN B 1 283 ? -0.491 55.781 39.156 1 67.62 283 ASN B N 1
ATOM 7479 C CA . ASN B 1 283 ? -0.401 55.156 40.469 1 67.62 283 ASN B CA 1
ATOM 7480 C C . ASN B 1 283 ? -1.502 55.688 41.406 1 67.62 283 ASN B C 1
ATOM 7482 O O . ASN B 1 283 ? -1.842 55.031 42.375 1 67.62 283 ASN B O 1
ATOM 7486 N N . ARG B 1 284 ? -1.949 56.844 41.094 1 71.88 284 ARG B N 1
ATOM 7487 C CA . ARG B 1 284 ? -2.918 57.469 41.969 1 71.88 284 ARG B CA 1
ATOM 7488 C C . ARG B 1 284 ? -4.34 57.312 41.438 1 71.88 284 ARG B C 1
ATOM 7490 O O . ARG B 1 284 ? -5.301 57.719 42.094 1 71.88 284 ARG B O 1
ATOM 7497 N N . TYR B 1 285 ? -4.359 56.719 40.25 1 76 285 TYR B N 1
ATOM 7498 C CA . TYR B 1 285 ? -5.68 56.594 39.625 1 76 285 TYR B CA 1
ATOM 7499 C C . TYR B 1 285 ? -6.551 55.625 40.406 1 76 285 TYR B C 1
ATOM 7501 O O . TYR B 1 285 ? -6.184 54.469 40.594 1 76 285 TYR B O 1
ATOM 7509 N N . LEU B 1 286 ? -7.656 56.062 41.031 1 70.31 286 LEU B N 1
ATOM 7510 C CA . LEU B 1 286 ? -8.617 55.25 41.781 1 70.31 286 LEU B CA 1
ATOM 7511 C C . LEU B 1 286 ? -9.961 55.188 41.062 1 70.31 286 LEU B C 1
ATOM 7513 O O . LEU B 1 286 ? -10.984 54.875 41.656 1 70.31 286 LEU B O 1
ATOM 7517 N N . GLY B 1 287 ? -9.93 55.406 39.781 1 69.38 287 GLY B N 1
ATOM 7518 C CA . GLY B 1 287 ? -11.195 55.5 39.062 1 69.38 287 GLY B CA 1
ATOM 7519 C C . GLY B 1 287 ? -11.82 54.125 38.781 1 69.38 287 GLY B C 1
ATOM 7520 O O . GLY B 1 287 ? -11.258 53.094 39.156 1 69.38 287 GLY B O 1
ATOM 7521 N N . GLN B 1 288 ? -13.086 54.094 38.188 1 77.81 288 GLN B N 1
ATOM 7522 C CA . GLN B 1 288 ? -13.93 52.906 38 1 77.81 288 GLN B CA 1
ATOM 7523 C C . GLN B 1 288 ? -13.578 52.156 36.75 1 77.81 288 GLN B C 1
ATOM 7525 O O . GLN B 1 288 ? -13.93 50.969 36.594 1 77.81 288 GLN B O 1
ATOM 7530 N N . TYR B 1 289 ? -12.82 52.875 35.906 1 78.75 289 TYR B N 1
ATOM 7531 C CA . TYR B 1 289 ? -12.562 52.219 34.625 1 78.75 289 TYR B CA 1
ATOM 7532 C C . TYR B 1 289 ? -11.195 51.531 34.625 1 78.75 289 TYR B C 1
ATOM 7534 O O . TYR B 1 289 ? -10.25 52.031 35.219 1 78.75 289 TYR B O 1
ATOM 7542 N N . ASN B 1 290 ? -11.188 50.312 34.094 1 77.19 290 ASN B N 1
ATOM 7543 C CA . ASN B 1 290 ? -9.938 49.562 33.938 1 77.19 290 ASN B CA 1
ATOM 7544 C C . ASN B 1 290 ? -9.336 49.812 32.562 1 77.19 290 ASN B C 1
ATOM 7546 O O . ASN B 1 290 ? -10.031 49.656 31.531 1 77.19 290 ASN B O 1
ATOM 7550 N N . PHE B 1 291 ? -8.156 50.438 32.5 1 80.38 291 PHE B N 1
ATOM 7551 C CA . PHE B 1 291 ? -7.484 50.719 31.234 1 80.38 291 PHE B CA 1
ATOM 7552 C C . PHE B 1 291 ? -6.445 49.625 30.953 1 80.38 291 PHE B C 1
ATOM 7554 O O . PHE B 1 291 ? -5.277 49.781 31.297 1 80.38 291 PHE B O 1
ATOM 7561 N N . ASP B 1 292 ? -6.91 48.469 30.297 1 75.31 292 ASP B N 1
ATOM 7562 C CA . ASP B 1 292 ? -6.145 47.281 29.922 1 75.31 292 ASP B CA 1
ATOM 7563 C C . ASP B 1 292 ? -5.027 47.625 28.953 1 75.31 292 ASP B C 1
ATOM 7565 O O . ASP B 1 292 ? -5.238 48.375 28 1 75.31 292 ASP B O 1
ATOM 7569 N N . MET B 1 293 ? -3.828 47.188 29.25 1 74.06 293 MET B N 1
ATOM 7570 C CA . MET B 1 293 ? -2.688 47.438 28.375 1 74.06 293 MET B CA 1
ATOM 7571 C C . MET B 1 293 ? -2.211 46.188 27.688 1 74.06 293 MET B C 1
ATOM 7573 O O . MET B 1 293 ? -1.116 46.125 27.125 1 74.06 293 MET B O 1
ATOM 7577 N N . THR B 1 294 ? -3.072 45.188 27.797 1 78.25 294 THR B N 1
ATOM 7578 C CA . THR B 1 294 ? -2.705 43.938 27.141 1 78.25 294 THR B CA 1
ATOM 7579 C C . THR B 1 294 ? -2.693 44.094 25.625 1 78.25 294 THR B C 1
ATOM 7581 O O . THR B 1 294 ? -3.676 44.531 25.031 1 78.25 294 THR B O 1
ATOM 7584 N N . MET B 1 295 ? -1.629 43.781 24.953 1 77.94 295 MET B N 1
ATOM 7585 C CA . MET B 1 295 ? -1.498 43.906 23.5 1 77.94 295 MET B CA 1
ATOM 7586 C C . MET B 1 295 ? -2.344 42.844 22.797 1 77.94 295 MET B C 1
ATOM 7588 O O . MET B 1 295 ? -2.502 41.719 23.281 1 77.94 295 MET B O 1
ATOM 7592 N N . ARG B 1 296 ? -2.861 43.281 21.719 1 82.88 296 ARG B N 1
ATOM 7593 C CA . ARG B 1 296 ? -3.566 42.312 20.859 1 82.88 296 ARG B CA 1
ATOM 7594 C C . ARG B 1 296 ? -2.588 41.375 20.156 1 82.88 296 ARG B C 1
ATOM 7596 O O . ARG B 1 296 ? -1.398 41.688 20.047 1 82.88 296 ARG B O 1
ATOM 7603 N N . ALA B 1 297 ? -3.055 40.25 19.781 1 76.75 297 ALA B N 1
ATOM 7604 C CA . ALA B 1 297 ? -2.215 39.188 19.188 1 76.75 297 ALA B CA 1
ATOM 7605 C C . ALA B 1 297 ? -1.403 39.75 18.031 1 76.75 297 ALA B C 1
ATOM 7607 O O . ALA B 1 297 ? -0.227 39.406 17.859 1 76.75 297 ALA B O 1
ATOM 7608 N N . GLY B 1 298 ? -1.993 40.594 17.203 1 75.81 298 GLY B N 1
ATOM 7609 C CA . GLY B 1 298 ? -1.318 41.125 16.016 1 75.81 298 GLY B CA 1
ATOM 7610 C C . GLY B 1 298 ? -0.21 42.094 16.344 1 75.81 298 GLY B C 1
ATOM 7611 O O . GLY B 1 298 ? 0.653 42.375 15.516 1 75.81 298 GLY B O 1
ATOM 7612 N N . MET B 1 299 ? -0.176 42.625 17.484 1 76.69 299 MET B N 1
ATOM 7613 C CA . MET B 1 299 ? 0.796 43.656 17.906 1 76.69 299 MET B CA 1
ATOM 7614 C C . MET B 1 299 ? 2.068 42.969 18.438 1 76.69 299 MET B C 1
ATOM 7616 O O . MET B 1 299 ? 3.104 43.656 18.562 1 76.69 299 MET B O 1
ATOM 7620 N N . ILE B 1 300 ? 1.949 41.719 18.703 1 72.94 300 ILE B N 1
ATOM 7621 C CA . ILE B 1 300 ? 3.084 41 19.25 1 72.94 300 ILE B CA 1
ATOM 7622 C C . ILE B 1 300 ? 3.922 40.406 18.109 1 72.94 300 ILE B C 1
ATOM 7624 O O . ILE B 1 300 ? 3.43 39.625 17.328 1 72.94 300 ILE B O 1
ATOM 7628 N N . ARG B 1 301 ? 5.195 40.969 17.922 1 73.12 301 ARG B N 1
ATOM 7629 C CA . ARG B 1 301 ? 6.094 40.469 16.875 1 73.12 301 ARG B CA 1
ATOM 7630 C C . ARG B 1 301 ? 6.688 39.125 17.234 1 73.12 301 ARG B C 1
ATOM 7632 O O . ARG B 1 301 ? 6.992 38.875 18.406 1 73.12 301 ARG B O 1
ATOM 7639 N N . PRO B 1 302 ? 6.684 38.25 16.297 1 79.31 302 PRO B N 1
ATOM 7640 C CA . PRO B 1 302 ? 7.324 36.969 16.578 1 79.31 302 PRO B CA 1
ATOM 7641 C C . PRO B 1 302 ? 8.812 37.094 16.875 1 79.31 302 PRO B C 1
ATOM 7643 O O . PRO B 1 302 ? 9.453 38.062 16.422 1 79.31 302 PRO B O 1
ATOM 7646 N N . ASP B 1 303 ? 9.32 36.188 17.734 1 80.94 303 ASP B N 1
ATOM 7647 C CA . ASP B 1 303 ? 10.734 36.188 18.109 1 80.94 303 ASP B CA 1
ATOM 7648 C C . ASP B 1 303 ? 11.492 35.125 17.297 1 80.94 303 ASP B C 1
ATOM 7650 O O . ASP B 1 303 ? 10.93 34.094 16.938 1 80.94 303 ASP B O 1
ATOM 7654 N N . HIS B 1 304 ? 12.758 35.5 16.922 1 87.81 304 HIS B N 1
ATOM 7655 C CA . HIS B 1 304 ? 13.625 34.5 16.328 1 87.81 304 HIS B CA 1
ATOM 7656 C C . HIS B 1 304 ? 14.031 33.438 17.359 1 87.81 304 HIS B C 1
ATOM 7658 O O . HIS B 1 304 ? 14.539 33.781 18.422 1 87.81 304 HIS B O 1
ATOM 7664 N N . CYS B 1 305 ? 13.758 32.25 17.047 1 91.62 305 CYS B N 1
ATOM 7665 C CA . CYS B 1 305 ? 14.102 31.141 17.938 1 91.62 305 CYS B CA 1
ATOM 7666 C C . CYS B 1 305 ? 14.93 30.094 17.234 1 91.62 305 CYS B C 1
ATOM 7668 O O . CYS B 1 305 ? 14.766 29.875 16.031 1 91.62 305 CYS B O 1
ATOM 7670 N N . LEU B 1 306 ? 15.914 29.531 17.938 1 92.62 306 LEU B N 1
ATOM 7671 C CA . LEU B 1 306 ? 16.594 28.312 17.516 1 92.62 306 LEU B CA 1
ATOM 7672 C C . LEU B 1 306 ? 15.781 27.078 17.906 1 92.62 306 LEU B C 1
ATOM 7674 O O . LEU B 1 306 ? 15.445 26.906 19.078 1 92.62 306 LEU B O 1
ATOM 7678 N N . LEU B 1 307 ? 15.508 26.344 16.922 1 92.81 307 LEU B N 1
ATOM 7679 C CA . LEU B 1 307 ? 14.68 25.156 17.141 1 92.81 307 LEU B CA 1
ATOM 7680 C C . LEU B 1 307 ? 15.523 23.891 17.047 1 92.81 307 LEU B C 1
ATOM 7682 O O . LEU B 1 307 ? 16.375 23.766 16.172 1 92.81 307 LEU B O 1
ATOM 7686 N N . PHE B 1 308 ? 15.336 22.984 17.969 1 90.44 308 PHE B N 1
ATOM 7687 C CA . PHE B 1 308 ? 15.938 21.656 17.984 1 90.44 308 PHE B CA 1
ATOM 7688 C C . PHE B 1 308 ? 14.906 20.578 17.641 1 90.44 308 PHE B C 1
ATOM 7690 O O . PHE B 1 308 ? 14.117 20.188 18.516 1 90.44 308 PHE B O 1
ATOM 7697 N N . ILE B 1 309 ? 15.031 20.141 16.453 1 91.94 309 ILE B N 1
ATOM 7698 C CA . ILE B 1 309 ? 13.984 19.25 15.961 1 91.94 309 ILE B CA 1
ATOM 7699 C C . ILE B 1 309 ? 14.484 17.812 15.953 1 91.94 309 ILE B C 1
ATOM 7701 O O . ILE B 1 309 ? 15.547 17.516 15.391 1 91.94 309 ILE B O 1
ATOM 7705 N N . GLY B 1 310 ? 13.688 16.953 16.469 1 87.94 310 GLY B N 1
ATOM 7706 C CA . GLY B 1 310 ? 14.055 15.555 16.562 1 87.94 310 GLY B CA 1
ATOM 7707 C C . GLY B 1 310 ? 15.164 15.297 17.562 1 87.94 310 GLY B C 1
ATOM 7708 O O . GLY B 1 310 ? 15.359 16.078 18.5 1 87.94 310 GLY B O 1
ATOM 7709 N N . GLY B 1 311 ? 15.82 14.094 17.328 1 85.56 311 GLY B N 1
ATOM 7710 C CA . GLY B 1 311 ? 16.922 13.711 18.188 1 85.56 311 GLY B CA 1
ATOM 7711 C C . GLY B 1 311 ? 16.531 12.695 19.25 1 85.56 311 GLY B C 1
ATOM 7712 O O . GLY B 1 311 ? 15.344 12.414 19.438 1 85.56 311 GLY B O 1
ATOM 7713 N N . SER B 1 312 ? 17.516 12.062 19.734 1 79.69 312 SER B N 1
ATOM 7714 C CA . SER B 1 312 ? 17.312 11.047 20.75 1 79.69 312 SER B CA 1
ATOM 7715 C C . SER B 1 312 ? 18.062 11.398 22.047 1 79.69 312 SER B C 1
ATOM 7717 O O . SER B 1 312 ? 19.094 12.055 22 1 79.69 312 SER B O 1
ATOM 7719 N N . ASP B 1 313 ? 17.359 11.102 23.062 1 69.12 313 ASP B N 1
ATOM 7720 C CA . ASP B 1 313 ? 17.938 11.305 24.391 1 69.12 313 ASP B CA 1
ATOM 7721 C C . ASP B 1 313 ? 18.219 9.969 25.078 1 69.12 313 ASP B C 1
ATOM 7723 O O . ASP B 1 313 ? 17.312 9.141 25.203 1 69.12 313 ASP B O 1
ATOM 7727 N N . LEU B 1 314 ? 19.531 9.648 25.328 1 58.06 314 LEU B N 1
ATOM 7728 C CA . LEU B 1 314 ? 19.906 8.398 25.969 1 58.06 314 LEU B CA 1
ATOM 7729 C C . LEU B 1 314 ? 19.172 8.219 27.297 1 58.06 314 LEU B C 1
ATOM 7731 O O . LEU B 1 314 ? 18.922 7.094 27.734 1 58.06 314 LEU B O 1
ATOM 7735 N N . ARG B 1 315 ? 19 9.258 28 1 55.19 315 ARG B N 1
ATOM 7736 C CA . ARG B 1 315 ? 18.406 9.141 29.328 1 55.19 315 ARG B CA 1
ATOM 7737 C C . ARG B 1 315 ? 16.875 9.125 29.25 1 55.19 315 ARG B C 1
ATOM 7739 O O . ARG B 1 315 ? 16.203 8.906 30.25 1 55.19 315 ARG B O 1
ATOM 7746 N N . LEU B 1 316 ? 16.406 8.992 27.938 1 54.84 316 LEU B N 1
ATOM 7747 C CA . LEU B 1 316 ? 14.969 8.984 27.703 1 54.84 316 LEU B CA 1
ATOM 7748 C C . LEU B 1 316 ? 14.266 10 28.594 1 54.84 316 LEU B C 1
ATOM 7750 O O . LEU B 1 316 ? 13.219 9.711 29.172 1 54.84 316 LEU B O 1
ATOM 7754 N N . THR B 1 317 ? 15 11.062 29.062 1 52.59 317 THR B N 1
ATOM 7755 C CA . THR B 1 317 ? 14.43 12.016 30 1 52.59 317 THR B CA 1
ATOM 7756 C C . THR B 1 317 ? 13.375 12.883 29.328 1 52.59 317 THR B C 1
ATOM 7758 O O . THR B 1 317 ? 13.336 12.984 28.094 1 52.59 317 THR B O 1
ATOM 7761 N N . ARG B 1 318 ? 12.422 13.562 30.281 1 54 318 ARG B N 1
ATOM 7762 C CA . ARG B 1 318 ? 11.203 14.328 30.062 1 54 318 ARG B CA 1
ATOM 7763 C C . ARG B 1 318 ? 11.352 15.289 28.891 1 54 318 ARG B C 1
ATOM 7765 O O . ARG B 1 318 ? 12.414 15.359 28.266 1 54 318 ARG B O 1
ATOM 7772 N N . PRO B 1 319 ? 10.609 16.625 29.094 1 53.91 319 PRO B N 1
ATOM 7773 C CA . PRO B 1 319 ? 10.359 17.438 27.906 1 53.91 319 PRO B CA 1
ATOM 7774 C C . PRO B 1 319 ? 11.641 18.047 27.344 1 53.91 319 PRO B C 1
ATOM 7776 O O . PRO B 1 319 ? 12.461 18.594 28.078 1 53.91 319 PRO B O 1
ATOM 7779 N N . LYS B 1 320 ? 12.094 17.75 26.125 1 65.81 320 LYS B N 1
ATOM 7780 C CA . LYS B 1 320 ? 13.312 18.203 25.469 1 65.81 320 LYS B CA 1
ATOM 7781 C C . LYS B 1 320 ? 13.188 19.656 25.016 1 65.81 320 LYS B C 1
ATOM 7783 O O . LYS B 1 320 ? 12.164 20.062 24.469 1 65.81 320 LYS B O 1
ATOM 7788 N N . LEU B 1 321 ? 14.148 20.484 25.734 1 73 321 LEU B N 1
ATOM 7789 C CA . LEU B 1 321 ? 14.227 21.844 25.203 1 73 321 LEU B CA 1
ATOM 7790 C C . LEU B 1 321 ? 14.43 21.828 23.703 1 73 321 LEU B C 1
ATOM 7792 O O . LEU B 1 321 ? 15.391 21.25 23.203 1 73 321 LEU B O 1
ATOM 7796 N N . ASN B 1 322 ? 13.391 22.328 23.125 1 86.5 322 ASN B N 1
ATOM 7797 C CA . ASN B 1 322 ? 13.531 22.25 21.672 1 86.5 322 ASN B CA 1
ATOM 7798 C C . ASN B 1 322 ? 13.289 23.594 21 1 86.5 322 ASN B C 1
ATOM 7800 O O . ASN B 1 322 ? 13.18 23.688 19.781 1 86.5 322 ASN B O 1
ATOM 7804 N N . CYS B 1 323 ? 13.195 24.641 21.844 1 89.88 323 CYS B N 1
ATOM 7805 C CA . CYS B 1 323 ? 13.055 26 21.344 1 89.88 323 CYS B CA 1
ATOM 7806 C C . CYS B 1 323 ? 13.812 27 22.219 1 89.88 323 CYS B C 1
ATOM 7808 O O . CYS B 1 323 ? 13.57 27.078 23.422 1 89.88 323 CYS B O 1
ATOM 7810 N N . TYR B 1 324 ? 14.75 27.766 21.609 1 90.75 324 TYR B N 1
ATOM 7811 C CA . TYR B 1 324 ? 15.625 28.672 22.359 1 90.75 324 TYR B CA 1
ATOM 7812 C C . TYR B 1 324 ? 15.695 30.031 21.688 1 90.75 324 TYR B C 1
ATOM 7814 O O . TYR B 1 324 ? 15.961 30.141 20.484 1 90.75 324 TYR B O 1
ATOM 7822 N N . ASN B 1 325 ? 15.344 31.016 22.438 1 86.75 325 ASN B N 1
ATOM 7823 C CA . ASN B 1 325 ? 15.562 32.406 22 1 86.75 325 ASN B CA 1
ATOM 7824 C C . ASN B 1 325 ? 16.938 32.906 22.406 1 86.75 325 ASN B C 1
ATOM 7826 O O . ASN B 1 325 ? 17.172 33.188 23.578 1 86.75 325 ASN B O 1
ATOM 7830 N N . PRO B 1 326 ? 17.75 33 21.484 1 87 326 PRO B N 1
ATOM 7831 C CA . PRO B 1 326 ? 19.125 33.344 21.859 1 87 326 PRO B CA 1
ATOM 7832 C C . PRO B 1 326 ? 19.281 34.812 22.281 1 87 326 PRO B C 1
ATOM 7834 O O . PRO B 1 326 ? 20.297 35.188 22.906 1 87 326 PRO B O 1
ATOM 7837 N N . LEU B 1 327 ? 18.453 35.656 21.906 1 80.19 327 LEU B N 1
ATOM 7838 C CA . LEU B 1 327 ? 18.531 37.062 22.281 1 80.19 327 LEU B CA 1
ATOM 7839 C C . LEU B 1 327 ? 18.125 37.25 23.734 1 80.19 327 LEU B C 1
ATOM 7841 O O . LEU B 1 327 ? 18.812 37.969 24.484 1 80.19 327 LEU B O 1
ATOM 7845 N N . THR B 1 328 ? 17.062 36.594 24.156 1 77.56 328 THR B N 1
ATOM 7846 C CA . THR B 1 328 ? 16.578 36.719 25.516 1 77.56 328 THR B CA 1
ATOM 7847 C C . THR B 1 328 ? 17.109 35.594 26.391 1 77.56 328 THR B C 1
ATOM 7849 O O . THR B 1 328 ? 17.016 35.625 27.625 1 77.56 328 THR B O 1
ATOM 7852 N N . LYS B 1 329 ? 17.703 34.594 25.766 1 79.81 329 LYS B N 1
ATOM 7853 C CA . LYS B 1 329 ? 18.234 33.406 26.438 1 79.81 329 LYS B CA 1
ATOM 7854 C C . LYS B 1 329 ? 17.141 32.656 27.172 1 79.81 329 LYS B C 1
ATOM 7856 O O . LYS B 1 329 ? 17.344 32.156 28.281 1 79.81 329 LYS B O 1
ATOM 7861 N N . GLU B 1 330 ? 15.984 32.719 26.609 1 83.06 330 GLU B N 1
ATOM 7862 C CA . GLU B 1 330 ? 14.859 31.953 27.156 1 83.06 330 GLU B CA 1
ATOM 7863 C C . GLU B 1 330 ? 14.625 30.672 26.375 1 83.06 330 GLU B C 1
ATOM 7865 O O . GLU B 1 330 ? 14.922 30.594 25.188 1 83.06 330 GLU B O 1
ATOM 7870 N N . THR B 1 331 ? 14.133 29.719 27.094 1 85.25 331 THR B N 1
ATOM 7871 C CA . THR B 1 331 ? 13.859 28.422 26.484 1 85.25 331 THR B CA 1
ATOM 7872 C C . THR B 1 331 ? 12.359 28.125 26.516 1 85.25 331 THR B C 1
ATOM 7874 O O . THR B 1 331 ? 11.672 28.469 27.469 1 85.25 331 THR B O 1
ATOM 7877 N N . PHE B 1 332 ? 11.883 27.609 25.438 1 84.69 332 PHE B N 1
ATOM 7878 C CA . PHE B 1 332 ? 10.469 27.25 25.312 1 84.69 332 PHE B CA 1
ATOM 7879 C C . PHE B 1 332 ? 10.32 25.797 24.891 1 84.69 332 PHE B C 1
ATOM 7881 O O . PHE B 1 332 ? 11.281 25.172 24.438 1 84.69 332 PHE B O 1
ATOM 7888 N N . LEU B 1 333 ? 9.078 25.266 25.125 1 84.81 333 LEU B N 1
ATOM 7889 C CA . LEU B 1 333 ? 8.75 23.906 24.719 1 84.81 333 LEU B CA 1
ATOM 7890 C C . LEU B 1 333 ? 7.77 23.922 23.547 1 84.81 333 LEU B C 1
ATOM 7892 O O . LEU B 1 333 ? 6.613 24.312 23.703 1 84.81 333 LEU B O 1
ATOM 7896 N N . MET B 1 334 ? 8.305 23.562 22.469 1 86.56 334 MET B N 1
ATOM 7897 C CA . MET B 1 334 ? 7.477 23.25 21.312 1 86.56 334 MET B CA 1
ATOM 7898 C C . MET B 1 334 ? 7.043 21.797 21.312 1 86.56 334 MET B C 1
ATOM 7900 O O . MET B 1 334 ? 7.715 20.953 21.906 1 86.56 334 MET B O 1
ATOM 7904 N N . GLN B 1 335 ? 5.863 21.547 20.688 1 85.44 335 GLN B N 1
ATOM 7905 C CA . GLN B 1 335 ? 5.457 20.141 20.609 1 85.44 335 GLN B CA 1
ATOM 7906 C C . GLN B 1 335 ? 6.57 19.297 20.016 1 85.44 335 GLN B C 1
ATOM 7908 O O . GLN B 1 335 ? 7.203 19.672 19.031 1 85.44 335 GLN B O 1
ATOM 7913 N N . ASP B 1 336 ? 6.73 18.172 20.562 1 82.81 336 ASP B N 1
ATOM 7914 C CA . ASP B 1 336 ? 7.742 17.25 20.062 1 82.81 336 ASP B CA 1
ATOM 7915 C C . ASP B 1 336 ? 7.383 16.734 18.672 1 82.81 336 ASP B C 1
ATOM 7917 O O . ASP B 1 336 ? 6.207 16.516 18.375 1 82.81 336 ASP B O 1
ATOM 7921 N N . PHE B 1 337 ? 8.375 16.703 17.938 1 83.88 337 PHE B N 1
ATOM 7922 C CA . PHE B 1 337 ? 8.164 16.141 16.609 1 83.88 337 PHE B CA 1
ATOM 7923 C C . PHE B 1 337 ? 8.078 14.625 16.672 1 83.88 337 PHE B C 1
ATOM 7925 O O . PHE B 1 337 ? 8.93 13.977 17.281 1 83.88 337 PHE B O 1
ATOM 7932 N N . PRO B 1 338 ? 7.121 13.906 15.766 1 75.44 338 PRO B N 1
ATOM 7933 C CA . PRO B 1 338 ? 6.031 14.484 14.969 1 75.44 338 PRO B CA 1
ATOM 7934 C C . PRO B 1 338 ? 4.73 14.609 15.758 1 75.44 338 PRO B C 1
ATOM 7936 O O . PRO B 1 338 ? 3.742 15.141 15.242 1 75.44 338 PRO B O 1
ATOM 7939 N N . THR B 1 339 ? 4.605 13.984 16.844 1 69.06 339 THR B N 1
ATOM 7940 C CA . THR B 1 339 ? 3.387 14.039 17.656 1 69.06 339 THR B CA 1
ATOM 7941 C C . THR B 1 339 ? 3.721 14.203 19.125 1 69.06 339 THR B C 1
ATOM 7943 O O . THR B 1 339 ? 4.875 14.031 19.531 1 69.06 339 THR B O 1
ATOM 7946 N N . GLU B 1 340 ? 2.621 14.695 19.656 1 61.72 340 GLU B N 1
ATOM 7947 C CA . GLU B 1 340 ? 2.76 14.75 21.109 1 61.72 340 GLU B CA 1
ATOM 7948 C C . GLU B 1 340 ? 2.955 13.359 21.703 1 61.72 340 GLU B C 1
ATOM 7950 O O . GLU B 1 340 ? 2.264 12.414 21.328 1 61.72 340 GLU B O 1
ATOM 7955 N N . ARG B 1 341 ? 4 12.938 22.094 1 57.28 341 ARG B N 1
ATOM 7956 C CA . ARG B 1 341 ? 4.316 11.594 22.578 1 57.28 341 ARG B CA 1
ATOM 7957 C C . ARG B 1 341 ? 3.932 11.43 24.047 1 57.28 341 ARG B C 1
ATOM 7959 O O . ARG B 1 341 ? 4.465 12.117 24.906 1 57.28 341 ARG B O 1
ATOM 7966 N N . LEU B 1 342 ? 2.717 10.969 24.188 1 52.59 342 LEU B N 1
ATOM 7967 C CA . LEU B 1 342 ? 2.475 10.641 25.578 1 52.59 342 LEU B CA 1
ATOM 7968 C C . LEU B 1 342 ? 3.295 9.43 26 1 52.59 342 LEU B C 1
ATOM 7970 O O . LEU B 1 342 ? 3.697 9.32 27.172 1 52.59 342 LEU B O 1
ATOM 7974 N N . ASP B 1 343 ? 3.383 8.367 25.172 1 50.59 343 ASP B N 1
ATOM 7975 C CA . ASP B 1 343 ? 4.086 7.125 25.484 1 50.59 343 ASP B CA 1
ATOM 7976 C C . ASP B 1 343 ? 5.426 7.059 24.75 1 50.59 343 ASP B C 1
ATOM 7978 O O . ASP B 1 343 ? 5.586 7.645 23.688 1 50.59 343 ASP B O 1
ATOM 7982 N N . LYS B 1 344 ? 6.641 7.324 25.469 1 56.88 344 LYS B N 1
ATOM 7983 C CA . LYS B 1 344 ? 8.055 7.332 25.094 1 56.88 344 LYS B CA 1
ATOM 7984 C C . LYS B 1 344 ? 8.375 6.211 24.109 1 56.88 344 LYS B C 1
ATOM 7986 O O . LYS B 1 344 ? 9.438 5.598 24.188 1 56.88 344 LYS B O 1
ATOM 7991 N N . GLU B 1 345 ? 7.496 6.09 23.047 1 63.09 345 GLU B N 1
ATOM 7992 C CA . GLU B 1 345 ? 7.605 4.844 22.297 1 63.09 345 GLU B CA 1
ATOM 7993 C C . GLU B 1 345 ? 8.656 4.953 21.188 1 63.09 345 GLU B C 1
ATOM 7995 O O . GLU B 1 345 ? 9.336 3.975 20.875 1 63.09 345 GLU B O 1
ATOM 8000 N N . TYR B 1 346 ? 8.742 6.281 20.625 1 74.06 346 TYR B N 1
ATOM 8001 C CA . TYR B 1 346 ? 9.797 6.336 19.609 1 74.06 346 TYR B CA 1
ATOM 8002 C C . TYR B 1 346 ? 10.477 7.699 19.594 1 74.06 346 TYR B C 1
ATOM 8004 O O . TYR B 1 346 ? 9.953 8.664 20.172 1 74.06 346 TYR B O 1
ATOM 8012 N N . GLU B 1 347 ? 11.695 7.836 19.219 1 81.12 347 GLU B N 1
ATOM 8013 C CA . GLU B 1 347 ? 12.461 9.039 18.906 1 81.12 347 GLU B CA 1
ATOM 8014 C C . GLU B 1 347 ? 12.766 9.125 17.422 1 81.12 347 GLU B C 1
ATOM 8016 O O . GLU B 1 347 ? 12.734 8.109 16.719 1 81.12 347 GLU B O 1
ATOM 8021 N N . VAL B 1 348 ? 12.922 10.375 17.016 1 87.75 348 VAL B N 1
ATOM 8022 C CA . VAL B 1 348 ? 13.172 10.547 15.594 1 87.75 348 VAL B CA 1
ATOM 8023 C C . VAL B 1 348 ? 14.516 11.242 15.383 1 87.75 348 VAL B C 1
ATOM 8025 O O . VAL B 1 348 ? 14.742 12.344 15.891 1 87.75 348 VAL B O 1
ATOM 8028 N N . GLU B 1 349 ? 15.352 10.602 14.641 1 88.38 349 GLU B N 1
ATOM 8029 C CA . GLU B 1 349 ? 16.688 11.133 14.367 1 88.38 349 GLU B CA 1
ATOM 8030 C C . GLU B 1 349 ? 16.859 11.438 12.883 1 88.38 349 GLU B C 1
ATOM 8032 O O . GLU B 1 349 ? 16.203 10.828 12.031 1 88.38 349 GLU B O 1
ATOM 8037 N N . ASN B 1 350 ? 17.766 12.453 12.672 1 91.69 350 ASN B N 1
ATOM 8038 C CA . ASN B 1 350 ? 18.281 12.711 11.336 1 91.69 350 ASN B CA 1
ATOM 8039 C C . ASN B 1 350 ? 17.156 13.039 10.359 1 91.69 350 ASN B C 1
ATOM 8041 O O . ASN B 1 350 ? 17.078 12.477 9.266 1 91.69 350 ASN B O 1
ATOM 8045 N N . VAL B 1 351 ? 16.344 14 10.758 1 93.94 351 VAL B N 1
ATOM 8046 C CA . VAL B 1 351 ? 15.258 14.5 9.922 1 93.94 351 VAL B CA 1
ATOM 8047 C C . VAL B 1 351 ? 15.781 15.594 8.992 1 93.94 351 VAL B C 1
ATOM 8049 O O . VAL B 1 351 ? 16.891 16.094 9.188 1 93.94 351 VAL B O 1
ATOM 8052 N N . GLY B 1 352 ? 15.008 15.844 7.949 1 94.25 352 GLY B N 1
ATOM 8053 C CA . GLY B 1 352 ? 15.219 17.047 7.168 1 94.25 352 GLY B CA 1
ATOM 8054 C C . GLY B 1 352 ? 14.305 18.188 7.582 1 94.25 352 GLY B C 1
ATOM 8055 O O . GLY B 1 352 ? 13.125 17.984 7.859 1 94.25 352 GLY B O 1
ATOM 8056 N N . CYS B 1 353 ? 14.93 19.359 7.707 1 95.56 353 CYS B N 1
ATOM 8057 C CA . CYS B 1 353 ? 14.156 20.531 8.125 1 95.56 353 CYS B CA 1
ATOM 8058 C C . CYS B 1 353 ? 14.453 21.719 7.238 1 95.56 353 CYS B C 1
ATOM 8060 O O . CYS B 1 353 ? 15.562 21.844 6.707 1 95.56 353 CYS B O 1
ATOM 8062 N N . VAL B 1 354 ? 13.422 22.531 7.09 1 96.19 354 VAL B N 1
ATOM 8063 C CA . VAL B 1 354 ? 13.609 23.781 6.367 1 96.19 354 VAL B CA 1
ATOM 8064 C C . VAL B 1 354 ? 12.562 24.797 6.809 1 96.19 354 VAL B C 1
ATOM 8066 O O . VAL B 1 354 ? 11.469 24.422 7.25 1 96.19 354 VAL B O 1
ATOM 8069 N N . VAL B 1 355 ? 12.922 26.031 6.824 1 95.06 355 VAL B N 1
ATOM 8070 C CA . VAL B 1 355 ? 12 27.125 7.074 1 95.06 355 VAL B CA 1
ATOM 8071 C C . VAL B 1 355 ? 11.727 27.875 5.773 1 95.06 355 VAL B C 1
ATOM 8073 O O . VAL B 1 355 ? 12.664 28.297 5.082 1 95.06 355 VAL B O 1
ATOM 8076 N N . SER B 1 356 ? 10.5 28.047 5.477 1 93.06 356 SER B N 1
ATOM 8077 C CA . SER B 1 356 ? 10.133 28.719 4.234 1 93.06 356 SER B CA 1
ATOM 8078 C C . SER B 1 356 ? 10.305 30.234 4.359 1 93.06 356 SER B C 1
ATOM 8080 O O . SER B 1 356 ? 10.531 30.75 5.453 1 93.06 356 SER B O 1
ATOM 8082 N N . LYS B 1 357 ? 10.141 30.859 3.197 1 88.12 357 LYS B N 1
ATOM 8083 C CA . LYS B 1 357 ? 10.188 32.312 3.17 1 88.12 357 LYS B CA 1
ATOM 8084 C C . LYS B 1 357 ? 9.078 32.938 4.02 1 88.12 357 LYS B C 1
ATOM 8086 O O . LYS B 1 357 ? 9.25 34 4.598 1 88.12 357 LYS B O 1
ATOM 8091 N N . GLU B 1 358 ? 8.016 32.281 4.16 1 84.75 358 GLU B N 1
ATOM 8092 C CA . GLU B 1 358 ? 6.879 32.719 4.957 1 84.75 358 GLU B CA 1
ATOM 8093 C C . GLU B 1 358 ? 7.031 32.312 6.418 1 84.75 358 GLU B C 1
ATOM 8095 O O . GLU B 1 358 ? 6.082 32.438 7.199 1 84.75 358 GLU B O 1
ATOM 8100 N N . ASN B 1 359 ? 8.164 31.797 6.707 1 89.69 359 ASN B N 1
ATOM 8101 C CA . ASN B 1 359 ? 8.547 31.438 8.07 1 89.69 359 ASN B CA 1
ATOM 8102 C C . ASN B 1 359 ? 7.758 30.234 8.586 1 89.69 359 ASN B C 1
ATOM 8104 O O . ASN B 1 359 ? 7.379 30.188 9.758 1 89.69 359 ASN B O 1
ATOM 8108 N N . VAL B 1 360 ? 7.418 29.406 7.723 1 92.19 360 VAL B N 1
ATOM 8109 C CA . VAL B 1 360 ? 6.793 28.156 8.125 1 92.19 360 VAL B CA 1
ATOM 8110 C C . VAL B 1 360 ? 7.855 27.062 8.25 1 92.19 360 VAL B C 1
ATOM 8112 O O . VAL B 1 360 ? 8.703 26.906 7.371 1 92.19 360 VAL B O 1
ATOM 8115 N N . VAL B 1 361 ? 7.84 26.281 9.328 1 94.75 361 VAL B N 1
ATOM 8116 C CA . VAL B 1 361 ? 8.797 25.219 9.578 1 94.75 361 VAL B CA 1
ATOM 8117 C C . VAL B 1 361 ? 8.289 23.906 8.969 1 94.75 361 VAL B C 1
ATOM 8119 O O . VAL B 1 361 ? 7.184 23.469 9.281 1 94.75 361 VAL B O 1
ATOM 8122 N N . TYR B 1 362 ? 9.078 23.359 8.078 1 96.12 362 TYR B N 1
ATOM 8123 C CA . TYR B 1 362 ? 8.773 22.062 7.48 1 96.12 362 TYR B CA 1
ATOM 8124 C C . TYR B 1 362 ? 9.781 21.016 7.922 1 96.12 362 TYR B C 1
ATOM 8126 O O . TYR B 1 362 ? 10.984 21.281 7.996 1 96.12 362 TYR B O 1
ATOM 8134 N N . VAL B 1 363 ? 9.297 19.797 8.281 1 95.12 363 VAL B N 1
ATOM 8135 C CA . VAL B 1 363 ? 10.156 18.688 8.703 1 95.12 363 VAL B CA 1
ATOM 8136 C C . VAL B 1 363 ? 9.68 17.391 8.055 1 95.12 363 VAL B C 1
ATOM 8138 O O . VAL B 1 363 ? 8.477 17.141 7.941 1 95.12 363 VAL B O 1
ATOM 8141 N N . GLY B 1 364 ? 10.664 16.625 7.609 1 93.19 364 GLY B N 1
ATOM 8142 C CA . GLY B 1 364 ? 10.273 15.367 7.008 1 93.19 364 GLY B CA 1
ATOM 8143 C C . GLY B 1 364 ? 11.312 14.273 7.184 1 93.19 364 GLY B C 1
ATOM 8144 O O . GLY B 1 364 ? 12.477 14.562 7.473 1 93.19 364 GLY B O 1
ATOM 8145 N N . GLY B 1 365 ? 10.852 13.031 6.992 1 91.94 365 GLY B N 1
ATOM 8146 C CA . GLY B 1 365 ? 11.727 11.867 7.031 1 91.94 365 GLY B CA 1
ATOM 8147 C C . GLY B 1 365 ? 12.297 11.602 8.414 1 91.94 365 GLY B C 1
ATOM 8148 O O . GLY B 1 365 ? 11.664 11.914 9.422 1 91.94 365 GLY B O 1
ATOM 8149 N N . GLY B 1 366 ? 13.43 10.922 8.367 1 90.88 366 GLY B N 1
ATOM 8150 C CA . GLY B 1 366 ? 14.141 10.633 9.602 1 90.88 366 GLY B CA 1
ATOM 8151 C C . GLY B 1 366 ? 14.078 9.172 10 1 90.88 366 GLY B C 1
ATOM 8152 O O . GLY B 1 366 ? 13.391 8.375 9.359 1 90.88 366 GLY B O 1
ATOM 8153 N N . ASN B 1 367 ? 14.891 8.875 10.961 1 87.25 367 ASN B N 1
ATOM 8154 C CA . ASN B 1 367 ? 14.93 7.555 11.57 1 87.25 367 ASN B CA 1
ATOM 8155 C C . ASN B 1 367 ? 14.07 7.496 12.836 1 87.25 367 ASN B C 1
ATOM 8157 O O . ASN B 1 367 ? 14.375 8.164 13.828 1 87.25 367 ASN B O 1
ATOM 8161 N N . TYR B 1 368 ? 13.023 6.715 12.742 1 81.31 368 TYR B N 1
ATOM 8162 C CA . TYR B 1 368 ? 12.18 6.527 13.922 1 81.31 368 TYR B CA 1
ATOM 8163 C C . TYR B 1 368 ? 12.68 5.367 14.773 1 81.31 368 TYR B C 1
ATOM 8165 O O . TYR B 1 368 ? 12.703 4.219 14.32 1 81.31 368 TYR B O 1
ATOM 8173 N N . VAL B 1 369 ? 13.117 5.672 15.953 1 76.94 369 VAL B N 1
ATOM 8174 C CA . VAL B 1 369 ? 13.703 4.707 16.875 1 76.94 369 VAL B CA 1
ATOM 8175 C C . VAL B 1 369 ? 12.672 4.316 17.938 1 76.94 369 VAL B C 1
ATOM 8177 O O . VAL B 1 369 ? 12.289 5.137 18.781 1 76.94 369 VAL B O 1
ATOM 8180 N N . TYR B 1 370 ? 12.234 3.004 17.875 1 69.44 370 TYR B N 1
ATOM 8181 C CA . TYR B 1 370 ? 11.219 2.537 18.812 1 69.44 370 TYR B CA 1
ATOM 8182 C C . TYR B 1 370 ? 11.867 1.85 20.016 1 69.44 370 TYR B C 1
ATOM 8184 O O . TYR B 1 370 ? 12.781 1.037 19.859 1 69.44 370 TYR B O 1
ATOM 8192 N N . HIS B 1 371 ? 11.664 2.242 21.281 1 59.34 371 HIS B N 1
ATOM 8193 C CA . HIS B 1 371 ? 12.273 1.766 22.516 1 59.34 371 HIS B CA 1
ATOM 8194 C C . HIS B 1 371 ? 11.523 0.558 23.062 1 59.34 371 HIS B C 1
ATOM 8196 O O . HIS B 1 371 ? 12.023 -0.128 23.969 1 59.34 371 HIS B O 1
ATOM 8202 N N . ASP B 1 372 ? 10.352 0.307 23.062 1 51.31 372 ASP B N 1
ATOM 8203 C CA . ASP B 1 372 ? 9.766 -0.841 23.734 1 51.31 372 ASP B CA 1
ATOM 8204 C C . ASP B 1 372 ? 10.445 -2.141 23.312 1 51.31 372 ASP B C 1
ATOM 8206 O O . ASP B 1 372 ? 10.086 -3.219 23.797 1 51.31 372 ASP B O 1
ATOM 8210 N N . MET B 1 373 ? 10.992 -2.326 22.203 1 41.34 373 MET B N 1
ATOM 8211 C CA . MET B 1 373 ? 11.383 -3.725 22.047 1 41.34 373 MET B CA 1
ATOM 8212 C C . MET B 1 373 ? 12.586 -4.051 22.922 1 41.34 373 MET B C 1
ATOM 8214 O O . MET B 1 373 ? 13.609 -3.355 22.875 1 41.34 373 MET B O 1
ATOM 8218 N N . ASP B 1 374 ? 12.336 -4.605 24.125 1 35.78 374 ASP B N 1
ATOM 8219 C CA . ASP B 1 374 ? 13.234 -5.164 25.125 1 35.78 374 ASP B CA 1
ATOM 8220 C C . ASP B 1 374 ? 14.5 -5.734 24.484 1 35.78 374 ASP B C 1
ATOM 8222 O O . ASP B 1 374 ? 14.672 -6.953 24.422 1 35.78 374 ASP B O 1
ATOM 8226 N N . PHE B 1 375 ? 14.875 -5.496 23.375 1 31.19 375 PHE B N 1
ATOM 8227 C CA . PHE B 1 375 ? 16.125 -6.234 23.234 1 31.19 375 PHE B CA 1
ATOM 8228 C C . PHE B 1 375 ? 17.203 -5.66 24.156 1 31.19 375 PHE B C 1
ATOM 8230 O O . PHE B 1 375 ? 17.391 -4.445 24.203 1 31.19 375 PHE B O 1
ATOM 8237 N N . ASP B 1 376 ? 17.391 -6.34 25.359 1 29.36 376 ASP B N 1
ATOM 8238 C CA . ASP B 1 376 ? 18.562 -6.277 26.219 1 29.36 376 ASP B CA 1
ATOM 8239 C C . ASP B 1 376 ? 19.844 -6.137 25.406 1 29.36 376 ASP B C 1
ATOM 8241 O O . ASP B 1 376 ? 20.438 -7.133 24.984 1 29.36 376 ASP B O 1
ATOM 8245 N N . PHE B 1 377 ? 19.969 -5.352 24.516 1 28.14 377 PHE B N 1
ATOM 8246 C CA . PHE B 1 377 ? 21.312 -5.34 23.984 1 28.14 377 PHE B CA 1
ATOM 8247 C C . PHE B 1 377 ? 22.297 -4.715 24.969 1 28.14 377 PHE B C 1
ATOM 8249 O O . PHE B 1 377 ? 22.188 -3.525 25.281 1 28.14 377 PHE B O 1
ATOM 8256 N N . SER B 1 378 ? 22.766 -5.461 25.984 1 26.48 378 SER B N 1
ATOM 8257 C CA . SER B 1 378 ? 23.922 -5.098 26.797 1 26.48 378 SER B CA 1
ATOM 8258 C C . SER B 1 378 ? 25.094 -4.645 25.922 1 26.48 378 SER B C 1
ATOM 8260 O O . SER B 1 378 ? 26.031 -4.012 26.406 1 26.48 378 SER B O 1
ATOM 8262 N N . ASP B 1 379 ? 25.609 -5.418 24.969 1 26.06 379 ASP B N 1
ATOM 8263 C CA . ASP B 1 379 ? 27.062 -5.418 24.938 1 26.06 379 ASP B CA 1
ATOM 8264 C C . ASP B 1 379 ? 27.609 -4.016 24.656 1 26.06 379 ASP B C 1
ATOM 8266 O O . ASP B 1 379 ? 26.891 -3.164 24.125 1 26.06 379 ASP B O 1
ATOM 8270 N N . LEU B 1 380 ? 29.016 -3.797 24.656 1 24.86 380 LEU B N 1
ATOM 8271 C CA . LEU B 1 380 ? 30.156 -2.916 24.844 1 24.86 380 LEU B CA 1
ATOM 8272 C C . LEU B 1 380 ? 30.234 -1.861 23.75 1 24.86 380 LEU B C 1
ATOM 8274 O O . LEU B 1 380 ? 30.438 -0.678 24.031 1 24.86 380 LEU B O 1
ATOM 8278 N N . ASP B 1 381 ? 30.953 -2.268 22.578 1 27.67 381 ASP B N 1
ATOM 8279 C CA . ASP B 1 381 ? 31.797 -1.304 21.891 1 27.67 381 ASP B CA 1
ATOM 8280 C C . ASP B 1 381 ? 30.969 -0.16 21.312 1 27.67 381 ASP 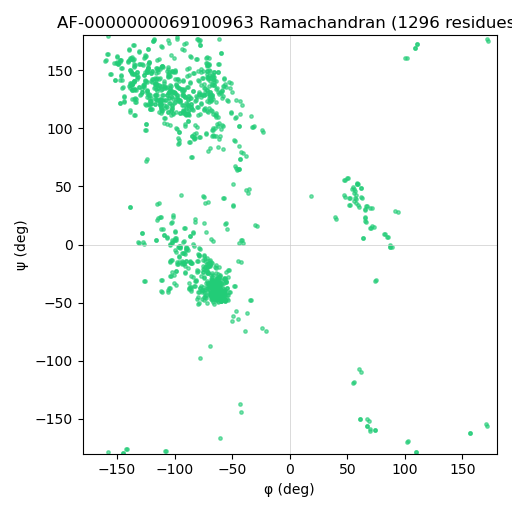B C 1
ATOM 8282 O O . ASP B 1 381 ? 29.828 -0.36 20.891 1 27.67 381 ASP B O 1
ATOM 8286 N N . ASP B 1 382 ? 31.188 1.066 21.625 1 29.55 382 ASP B N 1
ATOM 8287 C CA . ASP B 1 382 ? 30.781 2.457 21.422 1 29.55 382 ASP B CA 1
ATOM 8288 C C . ASP B 1 382 ? 30.297 2.689 20 1 29.55 382 ASP B C 1
ATOM 8290 O O . ASP B 1 382 ? 29.922 3.809 19.641 1 29.55 382 ASP B O 1
ATOM 8294 N N . SER B 1 383 ? 31.156 2.156 19.047 1 30.06 383 SER B N 1
ATOM 8295 C CA . SER B 1 383 ? 30.688 2.395 17.688 1 30.06 383 SER B CA 1
ATOM 8296 C C . SER B 1 383 ? 29.281 1.857 17.469 1 30.06 383 SER B C 1
ATOM 8298 O O . SER B 1 383 ? 29.078 0.924 16.703 1 30.06 383 SER B O 1
ATOM 8300 N N . CYS B 1 384 ? 28.484 1.562 18.5 1 28.95 384 CYS B N 1
ATOM 8301 C CA . CYS B 1 384 ? 27.312 0.86 19.031 1 28.95 384 CYS B CA 1
ATOM 8302 C C . CYS B 1 384 ? 26.047 1.261 18.281 1 28.95 384 CYS B C 1
ATOM 8304 O O . CYS B 1 384 ? 25.297 2.127 18.734 1 28.95 384 CYS B O 1
ATOM 8306 N N . ASP B 1 385 ? 26.109 1.403 17.047 1 31.78 385 ASP B N 1
ATOM 8307 C CA . ASP B 1 385 ? 24.828 1.629 16.375 1 31.78 385 ASP B CA 1
ATOM 8308 C C . ASP B 1 385 ? 23.781 0.64 16.875 1 31.78 385 ASP B C 1
ATOM 8310 O O . ASP B 1 385 ? 23.906 -0.569 16.672 1 31.78 385 ASP B O 1
ATOM 8314 N N . ASP B 1 386 ? 23.375 0.687 18.094 1 32.66 386 ASP B N 1
ATOM 8315 C CA . ASP B 1 386 ? 22.234 0.013 18.703 1 32.66 386 ASP B CA 1
ATOM 8316 C C . ASP B 1 386 ? 21.188 -0.331 17.656 1 32.66 386 ASP B C 1
ATOM 8318 O O . ASP B 1 386 ? 20.75 0.538 16.891 1 32.66 386 ASP B O 1
ATOM 8322 N N . LEU B 1 387 ? 21.188 -1.505 17.219 1 33.03 387 LEU B N 1
ATOM 8323 C CA . LEU B 1 387 ? 20.219 -2.076 16.281 1 33.03 387 LEU B CA 1
ATOM 8324 C C . LEU B 1 387 ? 18.797 -1.781 16.75 1 33.03 387 LEU B C 1
ATOM 8326 O O . LEU B 1 387 ? 18.125 -2.645 17.328 1 33.03 387 LEU B O 1
ATOM 8330 N N . GLU B 1 388 ? 18.578 -0.651 17.375 1 44.91 388 GLU B N 1
ATOM 8331 C CA . GLU B 1 388 ? 17.188 -0.244 17.562 1 44.91 388 GLU B CA 1
ATOM 8332 C C . GLU B 1 388 ? 16.438 -0.218 16.234 1 44.91 388 GLU B C 1
ATOM 8334 O O . GLU B 1 388 ? 17.016 0.042 15.18 1 44.91 388 GLU B O 1
ATOM 8339 N N . GLU B 1 389 ? 15.438 -0.923 16.266 1 50.47 389 GLU B N 1
ATOM 8340 C CA . GLU B 1 389 ? 14.633 -0.975 15.047 1 50.47 389 GLU B CA 1
ATOM 8341 C C . GLU B 1 389 ? 14.359 0.425 14.508 1 50.47 389 GLU B C 1
ATOM 8343 O O . GLU B 1 389 ? 13.789 1.266 15.203 1 50.47 389 GLU B O 1
ATOM 8348 N N . ARG B 1 390 ? 15.211 0.809 13.719 1 61.22 390 ARG B N 1
ATOM 8349 C CA . ARG B 1 390 ? 15.016 2.072 13.016 1 61.22 390 ARG B CA 1
ATOM 8350 C C . ARG B 1 390 ? 14.172 1.881 11.766 1 61.22 390 ARG B C 1
ATOM 8352 O O . ARG B 1 390 ? 14.406 0.954 10.992 1 61.22 390 ARG B O 1
ATOM 8359 N N . VAL B 1 391 ? 13.07 2.545 11.898 1 76.44 391 VAL B N 1
ATOM 8360 C CA . VAL B 1 391 ? 12.227 2.586 10.711 1 76.44 391 VAL B CA 1
ATOM 8361 C C . VAL B 1 391 ? 12.352 3.947 10.031 1 76.44 391 VAL B C 1
ATOM 8363 O O . VAL B 1 391 ? 12.148 4.988 10.664 1 76.44 391 VAL B O 1
ATOM 8366 N N . VAL B 1 392 ? 12.875 3.982 8.836 1 84.31 392 VAL B N 1
ATOM 8367 C CA . VAL B 1 392 ? 12.961 5.223 8.07 1 84.31 392 VAL B CA 1
ATOM 8368 C C . VAL B 1 392 ? 11.57 5.629 7.594 1 84.31 392 VAL B C 1
ATOM 8370 O O . VAL B 1 392 ? 10.805 4.793 7.113 1 84.31 392 VAL B O 1
ATOM 8373 N N . SER B 1 393 ? 11.25 6.875 7.773 1 86.56 393 SER B N 1
ATOM 8374 C CA . SER B 1 393 ? 9.906 7.348 7.469 1 86.56 393 SER B CA 1
ATOM 8375 C C . SER B 1 393 ? 9.906 8.273 6.262 1 86.56 393 SER B C 1
ATOM 8377 O O . SER B 1 393 ? 10.945 8.844 5.91 1 86.56 393 SER B O 1
ATOM 8379 N N . LYS B 1 394 ? 8.812 8.32 5.598 1 89 394 LYS B N 1
ATOM 8380 C CA . LYS B 1 394 ? 8.625 9.289 4.523 1 89 394 LYS B CA 1
ATOM 8381 C C . LYS B 1 394 ? 7.629 10.375 4.93 1 89 394 LYS B C 1
ATOM 8383 O O . LYS B 1 394 ? 7.188 11.164 4.094 1 89 394 LYS B O 1
ATOM 8388 N N . ASP B 1 395 ? 7.199 10.43 6.145 1 89.38 395 ASP B N 1
ATOM 8389 C CA . ASP B 1 395 ? 6.215 11.398 6.613 1 89.38 395 ASP B CA 1
ATOM 8390 C C . ASP B 1 395 ? 6.77 12.82 6.555 1 89.38 395 ASP B C 1
ATOM 8392 O O . ASP B 1 395 ? 7.98 13.023 6.672 1 89.38 395 ASP B O 1
ATOM 8396 N N . PHE B 1 396 ? 5.906 13.812 6.312 1 92.75 396 PHE B N 1
ATOM 8397 C CA . PHE B 1 396 ? 6.227 15.227 6.156 1 92.75 396 PHE B CA 1
ATOM 8398 C C . PHE B 1 396 ? 5.25 16.094 6.941 1 92.75 396 PHE B C 1
ATOM 8400 O O . PHE B 1 396 ? 4.047 15.82 6.961 1 92.75 396 PHE B O 1
ATOM 8407 N N . PHE B 1 397 ? 5.801 17.062 7.672 1 93 397 PHE B N 1
ATOM 8408 C CA . PHE B 1 397 ? 4.984 17.875 8.57 1 93 397 PHE B CA 1
ATOM 8409 C C . PHE B 1 397 ? 5.332 19.344 8.445 1 93 397 PHE B C 1
ATOM 8411 O O . PHE B 1 397 ? 6.43 19.688 8 1 93 397 PHE B O 1
ATOM 8418 N N . CYS B 1 398 ? 4.355 20.141 8.789 1 93.19 398 CYS B N 1
ATOM 8419 C CA . CYS B 1 398 ? 4.641 21.547 9.07 1 93.19 398 CYS B CA 1
ATOM 8420 C C . CYS B 1 398 ? 4.191 21.922 10.477 1 93.19 398 CYS B C 1
ATOM 8422 O O . CYS B 1 398 ? 3.35 21.25 11.062 1 93.19 398 CYS B O 1
ATOM 8424 N N . PHE B 1 399 ? 4.785 22.969 11 1 91.94 399 PHE B N 1
ATOM 8425 C CA . PHE B 1 399 ? 4.496 23.359 12.383 1 91.94 399 PHE B CA 1
ATOM 8426 C C . PHE B 1 399 ? 3.463 24.469 12.43 1 91.94 399 PHE B C 1
ATOM 8428 O O . PHE B 1 399 ? 3.604 25.484 11.742 1 91.94 399 PHE B O 1
ATOM 8435 N N . ASP B 1 400 ? 2.424 24.234 13.242 1 85.56 400 ASP B N 1
ATOM 8436 C CA . ASP B 1 400 ? 1.41 25.234 13.539 1 85.56 400 ASP B CA 1
ATOM 8437 C C . ASP B 1 400 ? 1.713 25.953 14.859 1 85.56 400 ASP B C 1
ATOM 8439 O O . ASP B 1 400 ? 1.387 25.438 15.938 1 85.56 400 ASP B O 1
ATOM 8443 N N . ASN B 1 401 ? 2.309 27.062 14.758 1 85.75 401 ASN B N 1
ATOM 8444 C CA . ASN B 1 401 ? 2.723 27.812 15.938 1 85.75 401 ASN B CA 1
ATOM 8445 C C . ASN B 1 401 ? 1.523 28.266 16.781 1 85.75 401 ASN B C 1
ATOM 8447 O O . ASN B 1 401 ? 1.603 28.328 18 1 85.75 401 ASN B O 1
ATOM 8451 N N . ASP B 1 402 ? 0.43 28.547 16.125 1 74.56 402 ASP B N 1
ATOM 8452 C CA . ASP B 1 402 ? -0.745 29.047 16.828 1 74.56 402 ASP B CA 1
ATOM 8453 C C . ASP B 1 402 ? -1.299 28 17.797 1 74.56 402 ASP B C 1
ATOM 8455 O O . ASP B 1 402 ? -1.791 28.344 18.875 1 74.56 402 ASP B O 1
ATOM 8459 N N . HIS B 1 403 ? -1.148 26.828 17.422 1 77.19 403 HIS B N 1
ATOM 8460 C CA . HIS B 1 403 ? -1.723 25.781 18.234 1 77.19 403 HIS B CA 1
ATOM 8461 C C . HIS B 1 403 ? -0.636 24.875 18.812 1 77.19 403 HIS B C 1
ATOM 8463 O O . HIS B 1 403 ? -0.936 23.844 19.438 1 77.19 403 HIS B O 1
ATOM 8469 N N . ASN B 1 404 ? 0.606 25.219 18.562 1 85.44 404 ASN B N 1
ATOM 8470 C CA . ASN B 1 404 ? 1.743 24.438 19.031 1 85.44 404 ASN B CA 1
ATOM 8471 C C . ASN B 1 404 ? 1.589 22.953 18.688 1 85.44 404 ASN B C 1
ATOM 8473 O O . ASN B 1 404 ? 1.661 22.094 19.578 1 85.44 404 ASN B O 1
ATOM 8477 N N . ARG B 1 405 ? 1.427 22.719 17.406 1 86.38 405 ARG B N 1
ATOM 8478 C CA . ARG B 1 405 ? 1.266 21.328 16.969 1 86.38 405 ARG B CA 1
ATOM 8479 C C . ARG B 1 405 ? 1.834 21.125 15.57 1 86.38 405 ARG B C 1
ATOM 8481 O O . ARG B 1 405 ? 1.94 22.078 14.789 1 86.38 405 ARG B O 1
ATOM 8488 N N . TRP B 1 406 ? 2.193 19.875 15.289 1 88.56 406 TRP B N 1
ATOM 8489 C CA . TRP B 1 406 ? 2.643 19.5 13.953 1 88.56 406 TRP B CA 1
ATOM 8490 C C . TRP B 1 406 ? 1.471 19.016 13.109 1 88.56 406 TRP B C 1
ATOM 8492 O O . TRP B 1 406 ? 0.624 18.25 13.578 1 88.56 406 TRP B O 1
ATOM 8502 N N . ILE B 1 407 ? 1.426 19.516 11.922 1 85.38 407 ILE B N 1
ATOM 8503 C CA . ILE B 1 407 ? 0.382 19.125 10.977 1 85.38 407 ILE B CA 1
ATOM 8504 C C . ILE B 1 407 ? 0.964 18.188 9.922 1 85.38 407 ILE B C 1
ATOM 8506 O O . ILE B 1 407 ? 1.946 18.531 9.258 1 85.38 407 ILE B O 1
ATOM 8510 N N . LYS B 1 408 ? 0.38 17.047 9.75 1 86.81 408 LYS B N 1
ATOM 8511 C CA . LYS B 1 408 ? 0.853 16.078 8.758 1 86.81 408 LYS B CA 1
ATOM 8512 C C . LYS B 1 408 ? 0.48 16.531 7.348 1 86.81 408 LYS B C 1
ATOM 8514 O O . LYS B 1 408 ? -0.66 16.922 7.098 1 86.81 408 LYS B O 1
ATOM 8519 N N . LEU B 1 409 ? 1.464 16.562 6.453 1 87.12 409 LEU B N 1
ATOM 8520 C CA . LEU B 1 409 ? 1.295 16.891 5.043 1 87.12 409 LEU B CA 1
ATOM 8521 C C . LEU B 1 409 ? 1.438 15.648 4.172 1 87.12 409 LEU B C 1
ATOM 8523 O O . LEU B 1 409 ? 1.533 14.539 4.691 1 87.12 409 LEU B O 1
ATOM 8527 N N . SER B 1 410 ? 1.339 15.906 2.826 1 84.75 410 SER B N 1
ATOM 8528 C CA . SER B 1 410 ? 1.564 14.781 1.919 1 84.75 410 SER B CA 1
ATOM 8529 C C . SER B 1 410 ? 2.939 14.164 2.139 1 84.75 410 SER B C 1
ATOM 8531 O O . SER B 1 410 ? 3.934 14.875 2.287 1 84.75 410 SER B O 1
ATOM 8533 N N . SER B 1 411 ? 2.98 12.867 2.15 1 86.25 411 SER B N 1
ATOM 8534 C CA . SER B 1 411 ? 4.227 12.156 2.404 1 86.25 411 SER B CA 1
ATOM 8535 C C . SER B 1 411 ? 5.184 12.273 1.225 1 86.25 411 SER B C 1
ATOM 8537 O O . SER B 1 411 ? 4.75 12.438 0.081 1 86.25 411 SER B O 1
ATOM 8539 N N . MET B 1 412 ? 6.414 12.242 1.635 1 89.31 412 MET B N 1
ATOM 8540 C CA . MET B 1 412 ? 7.449 12.195 0.607 1 89.31 412 MET B CA 1
ATOM 8541 C C . MET B 1 412 ? 7.293 10.953 -0.265 1 89.31 412 MET B C 1
ATOM 8543 O O . MET B 1 412 ? 6.574 10.023 0.099 1 89.31 412 MET B O 1
ATOM 8547 N N . LEU B 1 413 ? 7.973 11.023 -1.37 1 78.25 413 LEU B N 1
ATOM 8548 C CA . LEU B 1 413 ? 7.867 9.906 -2.299 1 78.25 413 LEU B CA 1
ATOM 8549 C C . LEU B 1 413 ? 8.555 8.664 -1.739 1 78.25 413 LEU B C 1
ATOM 8551 O O . LEU B 1 413 ? 8.078 7.543 -1.923 1 78.25 413 LEU B O 1
ATOM 8555 N N . PHE B 1 414 ? 9.672 8.883 -0.995 1 78.44 414 PHE B N 1
ATOM 8556 C CA . PHE B 1 414 ? 10.461 7.777 -0.462 1 78.44 414 PHE B CA 1
ATOM 8557 C C . PHE B 1 414 ? 10.844 8.031 0.99 1 78.44 414 PHE B C 1
ATOM 8559 O O . PHE B 1 414 ? 11.164 9.164 1.361 1 78.44 414 PHE B O 1
ATOM 8566 N N . PRO B 1 415 ? 10.773 6.895 1.729 1 84.44 415 PRO B N 1
ATOM 8567 C CA . PRO B 1 415 ? 11.312 7.07 3.078 1 84.44 415 PRO B CA 1
ATOM 8568 C C . PRO B 1 415 ? 12.82 7.301 3.084 1 84.44 415 PRO B C 1
ATOM 8570 O O . PRO B 1 415 ? 13.562 6.578 2.412 1 84.44 415 PRO B O 1
ATOM 8573 N N . LYS B 1 416 ? 13.266 8.328 3.75 1 88.56 416 LYS B N 1
ATOM 8574 C CA . LYS B 1 416 ? 14.695 8.617 3.809 1 88.56 416 LYS B CA 1
ATOM 8575 C C . LYS B 1 416 ? 15.055 9.367 5.09 1 88.56 416 LYS B C 1
ATOM 8577 O O . LYS B 1 416 ? 14.195 10.008 5.699 1 88.56 416 LYS B O 1
ATOM 8582 N N . SER B 1 417 ? 16.297 9.227 5.449 1 91.31 417 SER B N 1
ATOM 8583 C CA . SER B 1 417 ? 16.906 10 6.52 1 91.31 417 SER B CA 1
ATOM 8584 C C . SER B 1 417 ? 18.234 10.609 6.074 1 91.31 417 SER B C 1
ATOM 8586 O O . SER B 1 417 ? 18.719 10.336 4.973 1 91.31 417 SER B O 1
ATOM 8588 N N . ASN B 1 418 ? 18.766 11.594 6.875 1 93.38 418 ASN B N 1
ATOM 8589 C CA . ASN B 1 418 ? 20.094 12.172 6.652 1 93.38 418 ASN B CA 1
ATOM 8590 C C . ASN B 1 418 ? 20.156 12.945 5.336 1 93.38 418 ASN B C 1
ATOM 8592 O O . ASN B 1 418 ? 21.141 12.852 4.602 1 93.38 418 ASN B O 1
ATOM 8596 N N . PHE B 1 419 ? 19.047 13.5 4.934 1 94.06 419 PHE B N 1
ATOM 8597 C CA . PHE B 1 419 ? 18.969 14.352 3.754 1 94.06 419 PHE B CA 1
ATOM 8598 C C . PHE B 1 419 ? 18.844 15.82 4.152 1 94.06 419 PHE B C 1
ATOM 8600 O O . PHE B 1 419 ? 18.828 16.141 5.34 1 94.06 419 PHE B O 1
ATOM 8607 N N . THR B 1 420 ? 18.891 16.719 3.174 1 95.69 420 THR B N 1
ATOM 8608 C CA . THR B 1 420 ? 18.703 18.141 3.428 1 95.69 420 THR B CA 1
ATOM 8609 C C . THR B 1 420 ? 17.547 18.703 2.604 1 95.69 420 THR B C 1
ATOM 8611 O O . THR B 1 420 ? 17.203 18.141 1.555 1 95.69 420 THR B O 1
ATOM 8614 N N . LEU B 1 421 ? 16.953 19.688 3.146 1 97.06 421 LEU B N 1
ATOM 8615 C CA . LEU B 1 421 ? 15.867 20.391 2.473 1 97.06 421 LEU B CA 1
ATOM 8616 C C . LEU B 1 421 ? 16.25 21.828 2.178 1 97.06 421 LEU B C 1
ATOM 8618 O O . LEU B 1 421 ? 16.938 22.484 2.986 1 97.06 421 LEU B O 1
ATOM 8622 N N . ALA B 1 422 ? 15.797 22.281 1.043 1 96.38 422 ALA B N 1
ATOM 8623 C CA . ALA B 1 422 ? 15.977 23.688 0.667 1 96.38 422 ALA B CA 1
ATOM 8624 C C . ALA B 1 422 ? 14.703 24.25 0.05 1 96.38 422 ALA B C 1
ATOM 8626 O O . ALA B 1 422 ? 14.039 23.578 -0.747 1 96.38 422 ALA B O 1
ATOM 8627 N N . GLU B 1 423 ? 14.328 25.391 0.495 1 96.06 423 GLU B N 1
ATOM 8628 C CA . GLU B 1 423 ? 13.156 26.047 -0.061 1 96.06 423 GLU B CA 1
ATOM 8629 C C . GLU B 1 423 ? 13.555 27.141 -1.055 1 96.06 423 GLU B C 1
ATOM 8631 O O . GLU B 1 423 ? 14.445 27.953 -0.774 1 96.06 423 GLU B O 1
ATOM 8636 N N . LEU B 1 424 ? 12.969 27.125 -2.176 1 93.75 424 LEU B N 1
ATOM 8637 C CA . LEU B 1 424 ? 13.188 28.156 -3.191 1 93.75 424 LEU B CA 1
ATOM 8638 C C . LEU B 1 424 ? 11.914 28.391 -4 1 93.75 424 LEU B C 1
ATOM 8640 O O . LEU B 1 424 ? 11.375 27.453 -4.598 1 93.75 424 LEU B O 1
ATOM 8644 N N . SER B 1 425 ? 11.414 29.609 -4.004 1 91.06 425 SER B N 1
ATOM 8645 C CA . SER B 1 425 ? 10.297 30.062 -4.824 1 91.06 425 SER B CA 1
ATOM 8646 C C . SER B 1 425 ? 9.047 29.219 -4.578 1 91.06 425 SER B C 1
ATOM 8648 O O . SER B 1 425 ? 8.414 28.734 -5.523 1 91.06 425 SER B O 1
ATOM 8650 N N . GLY B 1 426 ? 8.812 28.953 -3.373 1 91.38 426 GLY B N 1
ATOM 8651 C CA . GLY B 1 426 ? 7.566 28.297 -3.004 1 91.38 426 GLY B CA 1
ATOM 8652 C C . GLY B 1 426 ? 7.637 26.781 -3.113 1 91.38 426 GLY B C 1
ATOM 8653 O O . GLY B 1 426 ? 6.625 26.094 -2.971 1 91.38 426 GLY B O 1
ATOM 8654 N N . ARG B 1 427 ? 8.852 26.297 -3.389 1 94.88 427 ARG B N 1
ATOM 8655 C CA . ARG B 1 427 ? 9.047 24.844 -3.467 1 94.88 427 ARG B CA 1
ATOM 8656 C C . ARG B 1 427 ? 10.141 24.391 -2.51 1 94.88 427 ARG B C 1
ATOM 8658 O O . ARG B 1 427 ? 11.086 25.141 -2.232 1 94.88 427 ARG B O 1
ATOM 8665 N N . ILE B 1 428 ? 9.984 23.156 -1.995 1 96.31 428 ILE B N 1
ATOM 8666 C CA . ILE B 1 428 ? 10.984 22.578 -1.109 1 96.31 428 ILE B CA 1
ATOM 8667 C C . ILE B 1 428 ? 11.656 21.391 -1.802 1 96.31 428 ILE B C 1
ATOM 8669 O O . ILE B 1 428 ? 10.984 20.453 -2.225 1 96.31 428 ILE B O 1
ATOM 8673 N N . TYR B 1 429 ? 12.938 21.469 -1.885 1 95.31 429 TYR B N 1
ATOM 8674 C CA . TYR B 1 429 ? 13.727 20.453 -2.555 1 95.31 429 TYR B CA 1
ATOM 8675 C C . TYR B 1 429 ? 14.414 19.547 -1.541 1 95.31 429 TYR B C 1
ATOM 8677 O O . TYR B 1 429 ? 14.961 20.016 -0.545 1 95.31 429 TYR B O 1
ATOM 8685 N N . CYS B 1 430 ? 14.367 18.281 -1.825 1 95.06 430 CYS B N 1
ATOM 8686 C CA . CYS B 1 430 ? 15.023 17.297 -0.982 1 95.06 430 CYS B CA 1
ATOM 8687 C C . CYS B 1 430 ? 16.234 16.688 -1.696 1 95.06 430 CYS B C 1
ATOM 8689 O O . CYS B 1 430 ? 16.094 16.172 -2.811 1 95.06 430 CYS B O 1
ATOM 8691 N N . PHE B 1 431 ? 17.359 16.781 -1.038 1 93.38 431 PHE B N 1
ATOM 8692 C CA . PHE B 1 431 ? 18.578 16.281 -1.659 1 93.38 431 PHE B CA 1
ATOM 8693 C C . PHE B 1 431 ? 19.266 15.25 -0.771 1 93.38 431 PHE B C 1
ATOM 8695 O O . PHE B 1 431 ? 19.438 15.469 0.428 1 93.38 431 PHE B O 1
ATOM 8702 N N . GLY B 1 432 ? 19.625 14.172 -1.368 1 89.19 432 GLY B N 1
ATOM 8703 C CA . GLY B 1 432 ? 20.391 13.133 -0.688 1 89.19 432 GLY B CA 1
ATOM 8704 C C . GLY B 1 432 ? 19.562 12.328 0.289 1 89.19 432 GLY B C 1
ATOM 8705 O O . GLY B 1 432 ? 18.328 12.289 0.188 1 89.19 432 GLY B O 1
ATOM 8706 N N . GLY B 1 433 ? 20.391 11.648 1.264 1 88.81 433 GLY B N 1
ATOM 8707 C CA . GLY B 1 433 ? 19.75 10.867 2.309 1 88.81 433 GLY B CA 1
ATOM 8708 C C . GLY B 1 433 ? 19.969 9.375 2.158 1 88.81 433 GLY B C 1
ATOM 8709 O O . GLY B 1 433 ? 20.609 8.93 1.199 1 88.81 433 GLY B O 1
ATOM 8710 N N . VAL B 1 434 ? 19.484 8.805 3.254 1 85.06 434 VAL B N 1
ATOM 8711 C CA . VAL B 1 434 ? 19.578 7.355 3.33 1 85.06 434 VAL B CA 1
ATOM 8712 C C . VAL B 1 434 ? 18.172 6.742 3.338 1 85.06 434 VAL B C 1
ATOM 8714 O O . VAL B 1 434 ? 17.297 7.211 4.059 1 85.06 434 VAL B O 1
ATOM 8717 N N . THR B 1 435 ? 18.031 5.859 2.486 1 75.81 435 THR B N 1
ATOM 8718 C CA . THR B 1 435 ? 16.719 5.219 2.398 1 75.81 435 THR B CA 1
ATOM 8719 C C . THR B 1 435 ? 16.578 4.152 3.48 1 75.81 435 THR B C 1
ATOM 8721 O O . THR B 1 435 ? 17.469 3.953 4.293 1 75.81 435 THR B O 1
ATOM 8724 N N . ASP B 1 436 ? 15.352 3.508 3.561 1 66.62 436 ASP B N 1
ATOM 8725 C CA . ASP B 1 436 ? 15.008 2.529 4.59 1 66.62 436 ASP B CA 1
ATOM 8726 C C . ASP B 1 436 ? 16.016 1.38 4.609 1 66.62 436 ASP B C 1
ATOM 8728 O O . ASP B 1 436 ? 16.281 0.806 5.664 1 66.62 436 ASP B O 1
ATOM 8732 N N . ASN B 1 437 ? 16.547 1.114 3.58 1 51.5 437 ASN B N 1
ATOM 8733 C CA . ASN B 1 437 ? 17.516 0.028 3.514 1 51.5 437 ASN B CA 1
ATOM 8734 C C . ASN B 1 437 ? 18.938 0.527 3.77 1 51.5 437 ASN B C 1
ATOM 8736 O O . ASN B 1 437 ? 19.906 -0.163 3.457 1 51.5 437 ASN B O 1
ATOM 8740 N N . GLN B 1 438 ? 19.109 1.832 4.328 1 62.62 438 GLN B N 1
ATOM 8741 C CA . GLN B 1 438 ? 20.328 2.492 4.766 1 62.62 438 GLN B CA 1
ATOM 8742 C C . GLN B 1 438 ? 21.266 2.744 3.592 1 62.62 438 GLN B C 1
ATOM 8744 O O . GLN B 1 438 ? 22.5 2.705 3.748 1 62.62 438 GLN B O 1
ATOM 8749 N N . HIS B 1 439 ? 20.672 2.799 2.398 1 63.47 439 HIS B N 1
ATOM 8750 C CA . HIS B 1 439 ? 21.453 3.182 1.23 1 63.47 439 HIS B CA 1
ATOM 8751 C C . HIS B 1 439 ? 21.25 4.652 0.884 1 63.47 439 HIS B C 1
ATOM 8753 O O . HIS B 1 439 ? 20.109 5.148 0.917 1 63.47 439 HIS B O 1
ATOM 8759 N N . PRO B 1 440 ? 22.438 5.27 0.55 1 77.56 440 PRO B N 1
ATOM 8760 C CA . PRO B 1 440 ? 22.297 6.656 0.102 1 77.56 440 PRO B CA 1
ATOM 8761 C C . PRO B 1 440 ? 21.547 6.773 -1.225 1 77.56 440 PRO B C 1
ATOM 8763 O O . PRO B 1 440 ? 21.609 5.863 -2.055 1 77.56 440 PRO B O 1
ATOM 8766 N N . THR B 1 441 ? 20.766 7.754 -1.444 1 77.38 441 THR B N 1
ATOM 8767 C CA . THR B 1 441 ? 19.969 7.945 -2.646 1 77.38 441 THR B CA 1
ATOM 8768 C C . THR B 1 441 ? 20.328 9.258 -3.338 1 77.38 441 THR B C 1
ATOM 8770 O O . THR B 1 441 ? 20.734 10.219 -2.682 1 77.38 441 THR B O 1
ATOM 8773 N N . GLU B 1 442 ? 20.219 9.258 -4.699 1 79.5 442 GLU B N 1
ATOM 8774 C CA . GLU B 1 442 ? 20.469 10.453 -5.488 1 79.5 442 GLU B CA 1
ATOM 8775 C C . GLU B 1 442 ? 19.172 11.117 -5.938 1 79.5 442 GLU B C 1
ATOM 8777 O O . GLU B 1 442 ? 19.188 12.148 -6.602 1 79.5 442 GLU B O 1
ATOM 8782 N N . ILE B 1 443 ? 18.094 10.555 -5.527 1 76.56 443 ILE B N 1
ATOM 8783 C CA . ILE B 1 443 ? 16.797 11.023 -6 1 76.56 443 ILE B CA 1
ATOM 8784 C C . ILE B 1 443 ? 16.5 12.406 -5.422 1 76.56 443 ILE B C 1
ATOM 8786 O O . ILE B 1 443 ? 16.672 12.633 -4.223 1 76.56 443 ILE B O 1
ATOM 8790 N N . ILE B 1 444 ? 16.094 13.289 -6.336 1 85.62 444 ILE B N 1
ATOM 8791 C CA . ILE B 1 444 ? 15.656 14.617 -5.918 1 85.62 444 ILE B CA 1
ATOM 8792 C C . ILE B 1 444 ? 14.133 14.688 -5.938 1 85.62 444 ILE B C 1
ATOM 8794 O O . ILE B 1 444 ? 13.508 14.43 -6.969 1 85.62 444 ILE B O 1
ATOM 8798 N N . GLU B 1 445 ? 13.578 14.883 -4.871 1 89.69 445 GLU B N 1
ATOM 8799 C CA . GLU B 1 445 ? 12.141 15.102 -4.734 1 89.69 445 GLU B CA 1
ATOM 8800 C C . GLU B 1 445 ? 11.828 16.562 -4.453 1 89.69 445 GLU B C 1
ATOM 8802 O O . GLU B 1 445 ? 12.609 17.25 -3.795 1 89.69 445 GLU B O 1
ATOM 8807 N N . VAL B 1 446 ? 10.742 17.016 -4.988 1 92.94 446 VAL B N 1
ATOM 8808 C CA . VAL B 1 446 ? 10.344 18.406 -4.797 1 92.94 446 VAL B CA 1
ATOM 8809 C C . VAL B 1 446 ? 8.906 18.469 -4.281 1 92.94 446 VAL B C 1
ATOM 8811 O O . VAL B 1 446 ? 8.031 17.766 -4.781 1 92.94 446 VAL B O 1
ATOM 8814 N N . TYR B 1 447 ? 8.688 19.312 -3.336 1 94.31 447 TYR B N 1
ATOM 8815 C CA . TYR B 1 447 ? 7.379 19.547 -2.738 1 94.31 447 TYR B CA 1
ATOM 8816 C C . TYR B 1 447 ? 6.824 20.906 -3.158 1 94.31 447 TYR B C 1
ATOM 8818 O O . TYR B 1 447 ? 7.461 21.938 -2.943 1 94.31 447 TYR B O 1
ATOM 8826 N N . ASP B 1 448 ? 5.637 20.922 -3.725 1 90.19 448 ASP B N 1
ATOM 8827 C CA . ASP B 1 448 ? 4.914 22.156 -4 1 90.19 448 ASP B CA 1
ATOM 8828 C C . ASP B 1 448 ? 4.051 22.562 -2.809 1 90.19 448 ASP B C 1
ATOM 8830 O O . ASP B 1 448 ? 3.053 21.922 -2.504 1 90.19 448 ASP B O 1
ATOM 8834 N N . ILE B 1 449 ? 4.41 23.625 -2.191 1 89.88 449 ILE B N 1
ATOM 8835 C CA . ILE B 1 449 ? 3.768 24.047 -0.954 1 89.88 449 ILE B CA 1
ATOM 8836 C C . ILE B 1 449 ? 2.295 24.359 -1.215 1 89.88 449 ILE B C 1
ATOM 8838 O O . ILE B 1 449 ? 1.426 23.969 -0.426 1 89.88 449 ILE B O 1
ATOM 8842 N N . GLN B 1 450 ? 2.053 24.922 -2.293 1 81 450 GLN B N 1
ATOM 8843 C CA . GLN B 1 450 ? 0.68 25.312 -2.604 1 81 450 GLN B CA 1
ATOM 8844 C C . GLN B 1 450 ? -0.183 24.094 -2.9 1 81 450 GLN B C 1
ATOM 8846 O O . GLN B 1 450 ? -1.334 24.016 -2.463 1 81 450 GLN B O 1
ATOM 8851 N N . GLN B 1 451 ? 0.413 23.141 -3.562 1 78.25 451 GLN B N 1
ATOM 8852 C CA . GLN B 1 451 ? -0.353 21.969 -3.988 1 78.25 451 GLN B CA 1
ATOM 8853 C C . GLN B 1 451 ? -0.253 20.844 -2.963 1 78.25 451 GLN B C 1
ATOM 8855 O O . GLN B 1 451 ? -0.976 19.859 -3.051 1 78.25 451 GLN B O 1
ATOM 8860 N N . ASN B 1 452 ? 0.566 21.031 -2.008 1 85.06 452 ASN B N 1
ATOM 8861 C CA . ASN B 1 452 ? 0.822 19.969 -1.045 1 85.06 452 ASN B CA 1
ATOM 8862 C C . ASN B 1 452 ? 1.083 18.625 -1.741 1 85.06 452 ASN B C 1
ATOM 8864 O O . ASN B 1 452 ? 0.417 17.641 -1.454 1 85.06 452 ASN B O 1
ATOM 8868 N N . LYS B 1 453 ? 2.059 18.641 -2.617 1 84.06 453 LYS B N 1
ATOM 8869 C CA . LYS B 1 453 ? 2.355 17.453 -3.406 1 84.06 453 LYS B CA 1
ATOM 8870 C C . LYS B 1 453 ? 3.854 17.328 -3.668 1 84.06 453 LYS B C 1
ATOM 8872 O O . LYS B 1 453 ? 4.523 18.328 -3.961 1 84.06 453 LYS B O 1
ATOM 8877 N N . TRP B 1 454 ? 4.352 16.094 -3.473 1 88.31 454 TRP B N 1
ATOM 8878 C CA . TRP B 1 454 ? 5.73 15.773 -3.82 1 88.31 454 TRP B CA 1
ATOM 8879 C C . TRP B 1 454 ? 5.824 15.219 -5.242 1 88.31 454 TRP B C 1
ATOM 8881 O O . TRP B 1 454 ? 4.949 14.469 -5.68 1 88.31 454 TRP B O 1
ATOM 8891 N N . SER B 1 455 ? 6.836 15.609 -5.922 1 82.94 455 SER B N 1
ATOM 8892 C CA . SER B 1 455 ? 7.082 15.102 -7.266 1 82.94 455 SER B CA 1
ATOM 8893 C C . SER B 1 455 ? 8.562 14.773 -7.473 1 82.94 455 SER B C 1
ATOM 8895 O O . SER B 1 455 ? 9.414 15.234 -6.711 1 82.94 455 SER B O 1
ATOM 8897 N N . TYR B 1 456 ? 8.781 13.945 -8.453 1 78.44 456 TYR B N 1
ATOM 8898 C CA . TYR B 1 456 ? 10.156 13.617 -8.844 1 78.44 456 TYR B CA 1
ATOM 8899 C C . TYR B 1 456 ? 10.758 14.727 -9.695 1 78.44 456 TYR B C 1
ATOM 8901 O O . TYR B 1 456 ? 10.109 15.227 -10.625 1 78.44 456 TYR B O 1
ATOM 8909 N N . GLN B 1 457 ? 11.914 15.203 -9.367 1 79.44 457 GLN B N 1
ATOM 8910 C CA . GLN B 1 457 ? 12.539 16.297 -10.102 1 79.44 457 GLN B CA 1
ATOM 8911 C C . GLN B 1 457 ? 13.773 15.828 -10.859 1 79.44 457 GLN B C 1
ATOM 8913 O O . GLN B 1 457 ? 14.156 16.422 -11.867 1 79.44 457 GLN B O 1
ATOM 8918 N N . GLY B 1 458 ? 14.422 14.859 -10.344 1 72.69 458 GLY B N 1
ATOM 8919 C CA . GLY B 1 458 ? 15.648 14.383 -10.969 1 72.69 458 GLY B CA 1
ATOM 8920 C C . GLY B 1 458 ? 16.578 13.664 -10 1 72.69 458 GLY B C 1
ATOM 8921 O O . GLY B 1 458 ? 16.125 13.172 -8.961 1 72.69 458 GLY B O 1
ATOM 8922 N N . MET B 1 459 ? 17.922 13.547 -10.445 1 73.56 459 MET B N 1
ATOM 8923 C CA . MET B 1 459 ? 18.891 12.836 -9.625 1 73.56 459 MET B CA 1
ATOM 8924 C C . MET B 1 459 ? 20.125 13.711 -9.367 1 73.56 459 MET B C 1
ATOM 8926 O O . MET B 1 459 ? 20.516 14.492 -10.227 1 73.56 459 MET B O 1
ATOM 8930 N N . LEU B 1 460 ? 20.609 13.492 -8.211 1 80.56 460 LEU B N 1
ATOM 8931 C CA . LEU B 1 460 ? 21.891 14.125 -7.887 1 80.56 460 LEU B CA 1
ATOM 8932 C C . LEU B 1 460 ? 23.016 13.539 -8.727 1 80.56 460 LEU B C 1
ATOM 8934 O O . LEU B 1 460 ? 22.984 12.352 -9.062 1 80.56 460 LEU B O 1
ATOM 8938 N N . PRO B 1 461 ? 24.031 14.414 -9.086 1 68.31 461 PRO B N 1
ATOM 8939 C CA . PRO B 1 461 ? 25.188 13.891 -9.828 1 68.31 461 PRO B CA 1
ATOM 8940 C C . PRO B 1 461 ? 25.984 12.867 -9.023 1 68.31 461 PRO B C 1
ATOM 8942 O O . PRO B 1 461 ? 26.672 12.023 -9.602 1 68.31 461 PRO B O 1
ATOM 8945 N N . THR B 1 462 ? 25.969 13 -7.711 1 72.06 462 THR B N 1
ATOM 8946 C CA . THR B 1 462 ? 26.688 12.094 -6.828 1 72.06 462 THR B CA 1
ATOM 8947 C C . THR B 1 462 ? 25.844 11.719 -5.617 1 72.06 462 THR B C 1
ATOM 8949 O O . THR B 1 462 ? 25.078 12.539 -5.109 1 72.06 462 THR B O 1
ATOM 8952 N N . THR B 1 463 ? 26.109 10.453 -5.195 1 76.31 463 THR B N 1
ATOM 8953 C CA . THR B 1 463 ? 25.422 10.008 -3.988 1 76.31 463 THR B CA 1
ATOM 8954 C C . THR B 1 463 ? 26.078 10.609 -2.744 1 76.31 463 THR B C 1
ATOM 8956 O O . THR B 1 463 ? 27.281 10.453 -2.539 1 76.31 463 THR B O 1
ATOM 8959 N N . VAL B 1 464 ? 25.281 11.32 -1.987 1 85.62 464 VAL B N 1
ATOM 8960 C CA . VAL B 1 464 ? 25.844 11.969 -0.806 1 85.62 464 VAL B CA 1
ATOM 8961 C C . VAL B 1 464 ? 24.781 12.023 0.301 1 85.62 464 VAL B C 1
ATOM 8963 O O . VAL B 1 464 ? 23.594 12.156 0.025 1 85.62 464 VAL B O 1
ATOM 8966 N N . VAL B 1 465 ? 25.297 11.805 1.536 1 89.88 465 VAL B N 1
ATOM 8967 C CA . VAL B 1 465 ? 24.438 11.93 2.705 1 89.88 465 VAL B CA 1
ATOM 8968 C C . VAL B 1 465 ? 25.047 12.906 3.703 1 89.88 465 VAL B C 1
ATOM 8970 O O . VAL B 1 465 ? 26.219 13.266 3.592 1 89.88 465 VAL B O 1
ATOM 8973 N N . ASP B 1 466 ? 24.25 13.398 4.645 1 93.81 466 ASP B N 1
ATOM 8974 C CA . ASP B 1 466 ? 24.672 14.32 5.699 1 93.81 466 ASP B CA 1
ATOM 8975 C C . ASP B 1 466 ? 25.312 15.57 5.109 1 93.81 466 ASP B C 1
ATOM 8977 O O . ASP B 1 466 ? 26.328 16.062 5.621 1 93.81 466 ASP B O 1
ATOM 8981 N N . LEU B 1 467 ? 24.766 16.031 3.992 1 94.69 467 LEU B N 1
ATOM 8982 C CA . LEU B 1 467 ? 25.172 17.281 3.346 1 94.69 467 LEU B CA 1
ATOM 8983 C C . LEU B 1 467 ? 24.328 18.453 3.842 1 94.69 467 LEU B C 1
ATOM 8985 O O . LEU B 1 467 ? 23.391 18.266 4.621 1 94.69 467 LEU B O 1
ATOM 8989 N N . SER B 1 468 ? 24.688 19.625 3.451 1 96.25 468 SER B N 1
ATOM 8990 C CA . SER B 1 468 ? 23.906 20.828 3.729 1 96.25 468 SER B CA 1
ATOM 8991 C C . SER B 1 468 ? 23.531 21.547 2.439 1 96.25 468 SER B C 1
ATOM 8993 O O . SER B 1 468 ? 24.172 21.375 1.407 1 96.25 468 SER B O 1
ATOM 8995 N N . SER B 1 469 ? 22.531 22.25 2.545 1 96.44 469 SER B N 1
ATOM 8996 C CA . SER B 1 469 ? 22.109 23.047 1.403 1 96.44 469 SER B CA 1
ATOM 8997 C C . SER B 1 469 ? 21.734 24.469 1.829 1 96.44 469 SER B C 1
ATOM 8999 O O . SER B 1 469 ? 21.281 24.688 2.951 1 96.44 469 SER B O 1
ATOM 9001 N N . VAL B 1 470 ? 21.984 25.438 0.988 1 96.5 470 VAL B N 1
ATOM 9002 C CA . VAL B 1 470 ? 21.578 26.828 1.188 1 96.5 470 VAL B CA 1
ATOM 9003 C C . VAL B 1 470 ? 21.078 27.406 -0.129 1 96.5 470 VAL B C 1
ATOM 9005 O O . VAL B 1 470 ? 21.484 26.969 -1.207 1 96.5 470 VAL B O 1
ATOM 9008 N N . THR B 1 471 ? 20.203 28.297 0.011 1 95.69 471 THR B N 1
ATOM 9009 C CA . THR B 1 471 ? 19.688 28.984 -1.171 1 95.69 471 THR B CA 1
ATOM 9010 C C . THR B 1 471 ? 20.281 30.375 -1.297 1 95.69 471 THR B C 1
ATOM 9012 O O . THR B 1 471 ? 20.406 31.094 -0.303 1 95.69 471 THR B O 1
ATOM 9015 N N . TYR B 1 472 ? 20.703 30.719 -2.436 1 94.25 472 TYR B N 1
ATOM 9016 C CA . TYR B 1 472 ? 21.219 32.031 -2.779 1 94.25 472 TYR B CA 1
ATOM 9017 C C . TYR B 1 472 ? 20.719 32.5 -4.148 1 94.25 472 TYR B C 1
ATOM 9019 O O . TYR B 1 472 ? 21.031 31.859 -5.164 1 94.25 472 TYR B O 1
ATOM 9027 N N . LYS B 1 473 ? 19.922 33.562 -4.117 1 91.06 473 LYS B N 1
ATOM 9028 C CA . LYS B 1 473 ? 19.266 34.031 -5.336 1 91.06 473 LYS B CA 1
ATOM 9029 C C . LYS B 1 473 ? 18.438 32.906 -5.98 1 91.06 473 LYS B C 1
ATOM 9031 O O . LYS B 1 473 ? 17.578 32.312 -5.332 1 91.06 473 LYS B O 1
ATOM 9036 N N . ASP B 1 474 ? 18.812 32.531 -7.234 1 91.88 474 ASP B N 1
ATOM 9037 C CA . ASP B 1 474 ? 17.984 31.531 -7.926 1 91.88 474 ASP B CA 1
ATOM 9038 C C . ASP B 1 474 ? 18.656 30.156 -7.902 1 91.88 474 ASP B C 1
ATOM 9040 O O . ASP B 1 474 ? 18.297 29.266 -8.688 1 91.88 474 ASP B O 1
ATOM 9044 N N . TYR B 1 475 ? 19.609 30.047 -6.953 1 94.06 475 TYR B N 1
ATOM 9045 C CA . TYR B 1 475 ? 20.344 28.781 -6.941 1 94.06 475 TYR B CA 1
ATOM 9046 C C . TYR B 1 475 ? 20.25 28.109 -5.578 1 94.06 475 TYR B C 1
ATOM 9048 O O . TYR B 1 475 ? 20.109 28.781 -4.551 1 94.06 475 TYR B O 1
ATOM 9056 N N . ILE B 1 476 ? 20.312 26.812 -5.621 1 95.88 476 ILE B N 1
ATOM 9057 C CA . ILE B 1 476 ? 20.484 26 -4.422 1 95.88 476 ILE B CA 1
ATOM 9058 C C . ILE B 1 476 ? 21.891 25.422 -4.395 1 95.88 476 ILE B C 1
ATOM 9060 O O . ILE B 1 476 ? 22.297 24.719 -5.324 1 95.88 476 ILE B O 1
ATOM 9064 N N . PHE B 1 477 ? 22.641 25.75 -3.398 1 96.31 477 PHE B N 1
ATOM 9065 C CA . PHE B 1 477 ? 23.984 25.219 -3.219 1 96.31 477 PHE B CA 1
ATOM 9066 C C . PHE B 1 477 ? 23.953 23.953 -2.369 1 96.31 477 PHE B C 1
ATOM 9068 O O . PHE B 1 477 ? 23.344 23.938 -1.295 1 96.31 477 PHE B O 1
ATOM 9075 N N . LEU B 1 478 ? 24.531 22.891 -2.869 1 95.69 478 LEU B N 1
ATOM 9076 C CA . LEU B 1 478 ? 24.781 21.688 -2.088 1 95.69 478 LEU B CA 1
ATOM 9077 C C . LEU B 1 478 ? 26.234 21.594 -1.654 1 95.69 478 LEU B C 1
ATOM 9079 O O . LEU B 1 478 ? 27.141 21.781 -2.473 1 95.69 478 LEU B O 1
ATOM 9083 N N . LEU B 1 479 ? 26.406 21.328 -0.395 1 96.56 479 LEU B N 1
ATOM 9084 C CA . LEU B 1 479 ? 27.75 21.406 0.153 1 96.56 479 LEU B CA 1
ATOM 9085 C C . LEU B 1 479 ? 28.094 20.156 0.952 1 96.56 479 LEU B C 1
ATOM 9087 O O . LEU B 1 479 ? 27.297 19.703 1.776 1 96.56 479 LEU B O 1
ATOM 9091 N N . GLY B 1 480 ? 29.297 19.672 0.713 1 95.56 480 GLY B N 1
ATOM 9092 C CA . GLY B 1 480 ? 29.891 18.625 1.527 1 95.56 480 GLY B CA 1
ATOM 9093 C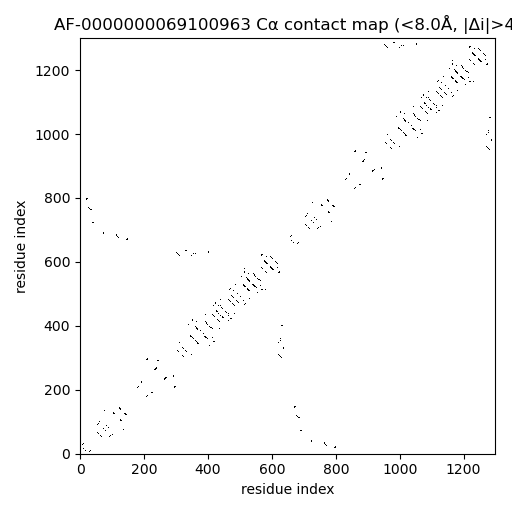 C . GLY B 1 480 ? 29.094 17.328 1.513 1 95.56 480 GLY B C 1
ATOM 9094 O O . GLY B 1 480 ? 28.516 16.969 0.49 1 95.56 480 GLY B O 1
ATOM 9095 N N . GLY B 1 481 ? 29.219 16.641 2.652 1 93.62 481 GLY B N 1
ATOM 9096 C CA . GLY B 1 481 ? 28.562 15.344 2.803 1 93.62 481 GLY B CA 1
ATOM 9097 C C . GLY B 1 481 ? 29.531 14.18 2.824 1 93.62 481 GLY B C 1
ATOM 9098 O O . GLY B 1 481 ? 30.75 14.383 2.896 1 93.62 481 GLY B O 1
ATOM 9099 N N . ARG B 1 482 ? 28.891 13 2.932 1 87.44 482 ARG B N 1
ATOM 9100 C CA . ARG B 1 482 ? 29.734 11.805 2.984 1 87.44 482 ARG B CA 1
ATOM 9101 C C . ARG B 1 482 ? 29.125 10.664 2.186 1 87.44 482 ARG B C 1
ATOM 9103 O O . ARG B 1 482 ? 27.922 10.688 1.882 1 87.44 482 ARG B O 1
ATOM 9110 N N . THR B 1 483 ? 29.953 9.883 1.86 1 75.94 483 THR B N 1
ATOM 9111 C CA . THR B 1 483 ? 29.578 8.555 1.399 1 75.94 483 THR B CA 1
ATOM 9112 C C . THR B 1 483 ? 30.141 7.48 2.33 1 75.94 483 THR B C 1
ATOM 9114 O O . THR B 1 483 ? 30.703 7.793 3.381 1 75.94 483 THR B O 1
ATOM 9117 N N . GLY B 1 484 ? 29.828 6.242 2.062 1 62.03 484 GLY B N 1
ATOM 9118 C CA . GLY B 1 484 ? 30.344 5.176 2.906 1 62.03 484 GLY B CA 1
ATOM 9119 C C . GLY B 1 484 ? 31.859 5.211 3.047 1 62.03 484 GLY B C 1
ATOM 9120 O O . GLY B 1 484 ? 32.406 4.703 4.023 1 62.03 484 GLY B O 1
ATOM 9121 N N . VAL B 1 485 ? 32.5 5.863 2.072 1 57.34 485 VAL B N 1
ATOM 9122 C CA . VAL B 1 485 ? 33.969 5.758 2.008 1 57.34 485 VAL B CA 1
ATOM 9123 C C . VAL B 1 485 ? 34.594 6.988 2.646 1 57.34 485 VAL B C 1
ATOM 9125 O O . VAL B 1 485 ? 35.75 6.949 3.062 1 57.34 485 VAL B O 1
ATOM 9128 N N . GLY B 1 486 ? 33.875 8.109 2.717 1 75.25 486 GLY B N 1
ATOM 9129 C CA . GLY B 1 486 ? 34.531 9.273 3.277 1 75.25 486 GLY B CA 1
ATOM 9130 C C . GLY B 1 486 ? 33.719 10.547 3.148 1 75.25 486 GLY B C 1
ATOM 9131 O O . GLY B 1 486 ? 32.625 10.531 2.541 1 75.25 486 GLY B O 1
ATOM 9132 N N . ALA B 1 487 ? 34.344 11.633 3.793 1 87.31 487 ALA B N 1
ATOM 9133 C CA . ALA B 1 487 ? 33.75 12.961 3.703 1 87.31 487 ALA B CA 1
ATOM 9134 C C . ALA B 1 487 ? 34.031 13.609 2.355 1 87.31 487 ALA B C 1
ATOM 9136 O O . ALA B 1 487 ? 35.094 13.391 1.778 1 87.31 487 ALA B O 1
ATOM 9137 N N . HIS B 1 488 ? 33.188 14.406 1.857 1 88 488 HIS B N 1
ATOM 9138 C CA . HIS B 1 488 ? 33.312 15.047 0.554 1 88 488 HIS B CA 1
ATOM 9139 C C . HIS B 1 488 ? 33.438 16.562 0.696 1 88 488 HIS B C 1
ATOM 9141 O O . HIS B 1 488 ? 32.938 17.141 1.659 1 88 488 HIS B O 1
ATOM 9147 N N . ASN B 1 489 ? 34.156 17.141 -0.268 1 91.94 489 ASN B N 1
ATOM 9148 C CA . ASN B 1 489 ? 34.25 18.594 -0.355 1 91.94 489 ASN B CA 1
ATOM 9149 C C . ASN B 1 489 ? 33.344 19.156 -1.436 1 91.94 489 ASN B C 1
ATOM 9151 O O . ASN B 1 489 ? 33.594 20.25 -1.968 1 91.94 489 ASN B O 1
ATOM 9155 N N . LEU B 1 490 ? 32.375 18.484 -1.711 1 88.56 490 LEU B N 1
ATOM 9156 C CA . LEU B 1 490 ? 31.453 18.75 -2.812 1 88.56 490 LEU B CA 1
ATOM 9157 C C . LEU B 1 490 ? 30.812 20.125 -2.668 1 88.56 490 LEU B C 1
ATOM 9159 O O . LEU B 1 490 ? 30.344 20.5 -1.585 1 88.56 490 LEU B O 1
ATOM 9163 N N . VAL B 1 491 ? 30.906 20.938 -3.695 1 93.75 491 VAL B N 1
ATOM 9164 C CA . VAL B 1 491 ? 30.125 22.172 -3.822 1 93.75 491 VAL B CA 1
ATOM 9165 C C . VAL B 1 491 ? 29.547 22.266 -5.234 1 93.75 491 VAL B C 1
ATOM 9167 O O . VAL B 1 491 ? 30.297 22.391 -6.207 1 93.75 491 VAL B O 1
ATOM 9170 N N . VAL B 1 492 ? 28.266 22.141 -5.305 1 93.12 492 VAL B N 1
ATOM 9171 C CA . VAL B 1 492 ? 27.578 22.281 -6.59 1 93.12 492 VAL B CA 1
ATOM 9172 C C . VAL B 1 492 ? 26.375 23.203 -6.445 1 93.12 492 VAL B C 1
ATOM 9174 O O . VAL B 1 492 ? 25.781 23.281 -5.371 1 93.12 492 VAL B O 1
ATOM 9177 N N . MET B 1 493 ? 26.141 23.953 -7.441 1 92.69 493 MET B N 1
ATOM 9178 C CA . MET B 1 493 ? 24.938 24.797 -7.441 1 92.69 493 MET B CA 1
ATOM 9179 C C . MET B 1 493 ? 23.938 24.297 -8.469 1 92.69 493 MET B C 1
ATOM 9181 O O . MET B 1 493 ? 24.312 23.859 -9.562 1 92.69 493 MET B O 1
ATOM 9185 N N . TYR B 1 494 ? 22.719 24.266 -8.047 1 90.81 494 TYR B N 1
ATOM 9186 C CA . TYR B 1 494 ? 21.594 23.75 -8.82 1 90.81 494 TYR B CA 1
ATOM 9187 C C . TYR B 1 494 ? 20.594 24.844 -9.133 1 90.81 494 TYR B C 1
ATOM 9189 O O . TYR B 1 494 ? 20.188 25.594 -8.242 1 90.81 494 TYR B O 1
ATOM 9197 N N . HIS B 1 495 ? 20.297 25.031 -10.453 1 88.38 495 HIS B N 1
ATOM 9198 C CA . HIS B 1 495 ? 19.219 25.938 -10.883 1 88.38 495 HIS B CA 1
ATOM 9199 C C . HIS B 1 495 ? 17.938 25.172 -11.18 1 88.38 495 HIS B C 1
ATOM 9201 O O . HIS B 1 495 ? 17.781 24.641 -12.281 1 88.38 495 HIS B O 1
ATOM 9207 N N . PRO B 1 496 ? 17.016 25.141 -10.281 1 85.19 496 PRO B N 1
ATOM 9208 C CA . PRO B 1 496 ? 15.844 24.25 -10.391 1 85.19 496 PRO B CA 1
ATOM 9209 C C . PRO B 1 496 ? 15.062 24.469 -11.68 1 85.19 496 PRO B C 1
ATOM 9211 O O . PRO B 1 496 ? 14.477 23.531 -12.219 1 85.19 496 PRO B O 1
ATOM 9214 N N . GLU B 1 497 ? 14.898 25.625 -12.133 1 79.19 497 GLU B N 1
ATOM 9215 C CA . GLU B 1 497 ? 14.133 25.906 -13.352 1 79.19 497 GLU B CA 1
ATOM 9216 C C . GLU B 1 497 ? 14.891 25.453 -14.594 1 79.19 497 GLU B C 1
ATOM 9218 O O . GLU B 1 497 ? 14.297 24.891 -15.516 1 79.19 497 GLU B O 1
ATOM 9223 N N . LYS B 1 498 ? 16.219 25.609 -14.539 1 75.38 498 LYS B N 1
ATOM 9224 C CA . LYS B 1 498 ? 17.016 25.266 -15.719 1 75.38 498 LYS B CA 1
ATOM 9225 C C . LYS B 1 498 ? 17.516 23.828 -15.641 1 75.38 498 LYS B C 1
ATOM 9227 O O . LYS B 1 498 ? 17.906 23.25 -16.656 1 75.38 498 LYS B O 1
ATOM 9232 N N . GLY B 1 499 ? 17.453 23.312 -14.492 1 76.44 499 GLY B N 1
ATOM 9233 C CA . GLY B 1 499 ? 17.828 21.922 -14.281 1 76.44 499 GLY B CA 1
ATOM 9234 C C . GLY B 1 499 ? 19.328 21.688 -14.43 1 76.44 499 GLY B C 1
ATOM 9235 O O . GLY B 1 499 ? 19.766 20.562 -14.641 1 76.44 499 GLY B O 1
ATOM 9236 N N . HIS B 1 500 ? 20.094 22.688 -14.43 1 77.12 500 HIS B N 1
ATOM 9237 C CA . HIS B 1 500 ? 21.531 22.578 -14.656 1 77.12 500 HIS B CA 1
ATOM 9238 C C . HIS B 1 500 ? 22.297 22.531 -13.344 1 77.12 500 HIS B C 1
ATOM 9240 O O . HIS B 1 500 ? 21.875 23.141 -12.352 1 77.12 500 HIS B O 1
ATOM 9246 N N . TRP B 1 501 ? 23.344 21.672 -13.32 1 84.06 501 TRP B N 1
ATOM 9247 C CA . TRP B 1 501 ? 24.281 21.609 -12.211 1 84.06 501 TRP B CA 1
ATOM 9248 C C . TRP B 1 501 ? 25.594 22.312 -12.57 1 84.06 501 TRP B C 1
ATOM 9250 O O . TRP B 1 501 ? 26.109 22.156 -13.672 1 84.06 501 TRP B O 1
ATOM 9260 N N . ILE B 1 502 ? 26.016 23.156 -11.711 1 85.19 502 ILE B N 1
ATOM 9261 C CA . ILE B 1 502 ? 27.297 23.844 -11.906 1 85.19 502 ILE B CA 1
ATOM 9262 C C . ILE B 1 502 ? 28.234 23.531 -10.727 1 85.19 502 ILE B C 1
ATOM 9264 O O . ILE B 1 502 ? 27.906 23.844 -9.578 1 85.19 502 ILE B O 1
ATOM 9268 N N . THR B 1 503 ? 29.375 22.953 -11.055 1 88.5 503 THR B N 1
ATOM 9269 C CA . THR B 1 503 ? 30.344 22.656 -10.016 1 88.5 503 THR B CA 1
ATOM 9270 C C . THR B 1 503 ? 31.094 23.922 -9.578 1 88.5 503 THR B C 1
ATOM 9272 O O . THR B 1 503 ? 31.453 24.75 -10.414 1 88.5 503 THR B O 1
ATOM 9275 N N . ARG B 1 504 ? 31.297 24.109 -8.336 1 91.38 504 ARG B N 1
ATOM 9276 C CA . ARG B 1 504 ? 32.031 25.234 -7.758 1 91.38 504 ARG B CA 1
ATOM 9277 C C . ARG B 1 504 ? 33.281 24.75 -7.008 1 91.38 504 ARG B C 1
ATOM 9279 O O . ARG B 1 504 ? 33.5 23.547 -6.91 1 91.38 504 ARG B O 1
ATOM 9286 N N . ALA B 1 505 ? 34.062 25.75 -6.52 1 90.75 505 ALA B N 1
ATOM 9287 C CA . ALA B 1 505 ? 35.25 25.391 -5.742 1 90.75 505 ALA B CA 1
ATOM 9288 C C . ALA B 1 505 ? 34.875 24.578 -4.508 1 90.75 505 ALA B C 1
ATOM 9290 O O . ALA B 1 505 ? 34 24.984 -3.73 1 90.75 505 ALA B O 1
ATOM 9291 N N . GLY B 1 506 ? 35.531 23.516 -4.324 1 94.88 506 GLY B N 1
ATOM 9292 C CA . GLY B 1 506 ? 35.219 22.625 -3.211 1 94.88 506 GLY B CA 1
ATOM 9293 C C . GLY B 1 506 ? 35.625 23.203 -1.866 1 94.88 506 GLY B C 1
ATOM 9294 O O . GLY B 1 506 ? 36.531 24.047 -1.79 1 94.88 506 GLY B O 1
ATOM 9295 N N . ILE B 1 507 ? 34.938 22.734 -0.887 1 95.38 507 ILE B N 1
ATOM 9296 C CA . ILE B 1 507 ? 35.281 23.141 0.464 1 95.38 507 ILE B CA 1
ATOM 9297 C C . ILE B 1 507 ? 36.75 22.734 0.753 1 95.38 507 ILE B C 1
ATOM 9299 O O . ILE B 1 507 ? 37.125 21.594 0.502 1 95.38 507 ILE B O 1
ATOM 9303 N N . PRO B 1 508 ? 37.469 23.594 1.26 1 94.19 508 PRO B N 1
ATOM 9304 C CA . PRO B 1 508 ? 38.875 23.25 1.528 1 94.19 508 PRO B CA 1
ATOM 9305 C C . PRO B 1 508 ? 39 22.016 2.428 1 94.19 508 PRO B C 1
ATOM 9307 O O . PRO B 1 508 ? 39.875 21.172 2.182 1 94.19 508 PRO B O 1
ATOM 9310 N N . THR B 1 509 ? 38.25 21.875 3.486 1 93.94 509 THR B N 1
ATOM 9311 C CA . THR B 1 509 ? 38.219 20.703 4.352 1 93.94 509 THR B CA 1
ATOM 9312 C C . THR B 1 509 ? 36.938 19.891 4.117 1 93.94 509 THR B C 1
ATOM 9314 O O . THR B 1 509 ? 35.844 20.344 4.438 1 93.94 509 THR B O 1
ATOM 9317 N N . PRO B 1 510 ? 37.125 18.703 3.594 1 93.69 510 PRO B N 1
ATOM 9318 C CA . PRO B 1 510 ? 35.906 17.859 3.484 1 93.69 510 PRO B CA 1
ATOM 9319 C C . PRO B 1 510 ? 35.219 17.641 4.828 1 93.69 510 PRO B C 1
ATOM 9321 O O . PRO B 1 510 ? 35.875 17.531 5.859 1 93.69 510 PRO B O 1
ATOM 9324 N N . ARG B 1 511 ? 33.906 17.609 4.828 1 95.44 511 ARG B N 1
ATOM 9325 C CA . ARG B 1 511 ? 33.188 17.516 6.086 1 95.44 511 ARG B CA 1
ATOM 9326 C C . ARG B 1 511 ? 31.75 17.016 5.855 1 95.44 511 ARG B C 1
ATOM 9328 O O . ARG B 1 511 ? 31.219 17.125 4.75 1 95.44 511 ARG B O 1
ATOM 9335 N N . PHE B 1 512 ? 31.203 16.5 6.871 1 93.62 512 PHE B N 1
ATOM 9336 C CA . PHE B 1 512 ? 29.781 16.156 6.938 1 93.62 512 PHE B CA 1
ATOM 9337 C C . PHE B 1 512 ? 29.203 16.531 8.289 1 93.62 512 PHE B C 1
ATOM 9339 O O . PHE B 1 512 ? 29.938 16.859 9.227 1 93.62 512 PHE B O 1
ATOM 9346 N N . ASN B 1 513 ? 27.812 16.672 8.391 1 95.06 513 ASN B N 1
ATOM 9347 C CA . ASN B 1 513 ? 27.141 17.078 9.617 1 95.06 513 ASN B CA 1
ATOM 9348 C C . ASN B 1 513 ? 27.578 18.484 10.062 1 95.06 513 ASN B C 1
ATOM 9350 O O . ASN B 1 513 ? 27.828 18.703 11.25 1 95.06 513 ASN B O 1
ATOM 9354 N N . PHE B 1 514 ? 27.719 19.391 9.141 1 96.75 514 PHE B N 1
ATOM 9355 C CA . PHE B 1 514 ? 28.156 20.75 9.383 1 96.75 514 PHE B CA 1
ATOM 9356 C C . PHE B 1 514 ? 27.016 21.734 9.133 1 96.75 514 PHE B C 1
ATOM 9358 O O . PHE B 1 514 ? 25.922 21.328 8.695 1 96.75 514 PHE B O 1
ATOM 9365 N N . GLY B 1 515 ? 27.25 22.984 9.508 1 97.25 515 GLY B N 1
ATOM 9366 C CA . GLY B 1 515 ? 26.266 24.031 9.242 1 97.25 515 GLY B CA 1
ATOM 9367 C C . GLY B 1 515 ? 26.672 24.938 8.094 1 97.25 515 GLY B C 1
ATOM 9368 O O . GLY B 1 515 ? 27.859 25.203 7.887 1 97.25 515 GLY B O 1
ATOM 9369 N N . ALA B 1 516 ? 25.719 25.344 7.402 1 97.69 516 ALA B N 1
ATOM 9370 C CA . ALA B 1 516 ? 25.953 26.312 6.324 1 97.69 516 ALA B CA 1
ATOM 9371 C C . ALA B 1 516 ? 24.906 27.422 6.355 1 97.69 516 ALA B C 1
ATOM 9373 O O . ALA B 1 516 ? 23.734 27.188 6.664 1 97.69 516 ALA B O 1
ATOM 9374 N N . CYS B 1 517 ? 25.344 28.625 6.105 1 97.31 517 CYS B N 1
ATOM 9375 C CA . CYS B 1 517 ? 24.453 29.766 6.117 1 97.31 517 CYS B CA 1
ATOM 9376 C C . CYS B 1 517 ? 24.953 30.859 5.176 1 97.31 517 CYS B C 1
ATOM 9378 O O . CYS B 1 517 ? 26.156 31.094 5.066 1 97.31 517 CYS B O 1
ATOM 9380 N N . VAL B 1 518 ? 24.047 31.469 4.539 1 95.88 518 VAL B N 1
ATOM 9381 C CA . VAL B 1 518 ? 24.391 32.594 3.67 1 95.88 518 VAL B CA 1
ATOM 9382 C C . VAL B 1 518 ? 24.406 33.875 4.477 1 95.88 518 VAL B C 1
ATOM 9384 O O . VAL B 1 518 ? 23.438 34.188 5.184 1 95.88 518 VAL B O 1
ATOM 9387 N N . VAL B 1 519 ? 25.391 34.594 4.43 1 93.88 519 VAL B N 1
ATOM 9388 C CA . VAL B 1 519 ? 25.516 35.906 5.008 1 93.88 519 VAL B CA 1
ATOM 9389 C C . VAL B 1 519 ? 25.938 36.906 3.928 1 93.88 519 VAL B C 1
ATOM 9391 O O . VAL B 1 519 ? 27.094 36.906 3.502 1 93.88 519 VAL B O 1
ATOM 9394 N N . ASP B 1 520 ? 24.922 37.719 3.473 1 88.06 520 ASP B N 1
ATOM 9395 C CA . ASP B 1 520 ? 25.125 38.656 2.365 1 88.06 520 ASP B CA 1
ATOM 9396 C C . ASP B 1 520 ? 25.5 37.906 1.086 1 88.06 520 ASP B C 1
ATOM 9398 O O . ASP B 1 520 ? 24.703 37.156 0.544 1 88.06 520 ASP B O 1
ATOM 9402 N N . GLU B 1 521 ? 26.688 37.969 0.569 1 92.69 521 GLU B N 1
ATOM 9403 C CA . GLU B 1 521 ? 27.062 37.312 -0.682 1 92.69 521 GLU B CA 1
ATOM 9404 C C . GLU B 1 521 ? 28.094 36.219 -0.445 1 92.69 521 GLU B C 1
ATOM 9406 O O . GLU B 1 521 ? 28.859 35.875 -1.354 1 92.69 521 GLU B O 1
ATOM 9411 N N . GLU B 1 522 ? 28.078 35.781 0.792 1 96.19 522 GLU B N 1
ATOM 9412 C CA . GLU B 1 522 ? 29.016 34.719 1.143 1 96.19 522 GLU B CA 1
ATOM 9413 C C . GLU B 1 522 ? 28.312 33.562 1.811 1 96.19 522 GLU B C 1
ATOM 9415 O O . GLU B 1 522 ? 27.266 33.719 2.43 1 96.19 522 GLU B O 1
ATOM 9420 N N . ILE B 1 523 ? 28.969 32.406 1.669 1 97.56 523 ILE B N 1
ATOM 9421 C CA . ILE B 1 523 ? 28.453 31.219 2.328 1 97.56 523 ILE B CA 1
ATOM 9422 C C . ILE B 1 523 ? 29.422 30.781 3.424 1 97.56 523 ILE B C 1
ATOM 9424 O O . ILE B 1 523 ? 30.594 30.484 3.148 1 97.56 523 ILE B O 1
ATOM 9428 N N . TYR B 1 524 ? 28.938 30.734 4.648 1 97.69 524 TYR B N 1
ATOM 9429 C CA . TYR B 1 524 ? 29.703 30.266 5.797 1 97.69 524 TYR B CA 1
ATOM 9430 C C . TYR B 1 524 ? 29.469 28.781 6.027 1 97.69 524 TYR B C 1
ATOM 9432 O O . TYR B 1 524 ? 28.344 28.297 5.984 1 97.69 524 TYR B O 1
ATOM 9440 N N . VAL B 1 525 ? 30.516 28.016 6.156 1 98.06 525 VAL B N 1
ATOM 9441 C CA . VAL B 1 525 ? 30.484 26.609 6.562 1 98.06 525 VAL B CA 1
ATOM 9442 C C . VAL B 1 525 ? 31.234 26.438 7.879 1 98.06 525 VAL B C 1
ATOM 9444 O O . VAL B 1 525 ? 32.375 26.891 8.016 1 98.06 525 VAL B O 1
ATOM 9447 N N . ALA B 1 526 ? 30.578 25.812 8.82 1 97.81 526 ALA B N 1
ATOM 9448 C CA . ALA B 1 526 ? 31.188 25.75 10.141 1 97.81 526 ALA B CA 1
ATOM 9449 C C . ALA B 1 526 ? 31.047 24.359 10.75 1 97.81 526 ALA B C 1
ATOM 9451 O O . ALA B 1 526 ? 29.969 23.75 10.688 1 97.81 526 ALA B O 1
ATOM 9452 N N . GLY B 1 527 ? 32.125 23.875 11.367 1 97.5 527 GLY B N 1
ATOM 9453 C CA . GLY B 1 527 ? 32.094 22.625 12.102 1 97.5 527 GLY B CA 1
ATOM 9454 C C . GLY B 1 527 ? 31.922 21.406 11.211 1 97.5 527 GLY B C 1
ATOM 9455 O O . GLY B 1 527 ? 32.375 21.391 10.07 1 97.5 527 GLY B O 1
ATOM 9456 N N . GLY B 1 528 ? 31.328 20.359 11.781 1 95.94 528 GLY B N 1
ATOM 9457 C CA . GLY B 1 528 ? 31.156 19.078 11.102 1 95.94 528 GLY B CA 1
ATOM 9458 C C . GLY B 1 528 ? 32.156 18.031 11.555 1 95.94 528 GLY B C 1
ATOM 9459 O O . GLY B 1 528 ? 32.75 18.156 12.625 1 95.94 528 GLY B O 1
ATOM 9460 N N . GLN B 1 529 ? 32.125 16.953 10.75 1 92.38 529 GLN B N 1
ATOM 9461 C CA . GLN B 1 529 ? 32.969 15.828 11.086 1 92.38 529 GLN B CA 1
ATOM 9462 C C . GLN B 1 529 ? 33.781 15.375 9.883 1 92.38 529 GLN B C 1
ATOM 9464 O O . GLN B 1 529 ? 33.438 15.648 8.734 1 92.38 529 GLN B O 1
ATOM 9469 N N . ILE B 1 530 ? 34.844 14.781 10.164 1 87.5 530 ILE B N 1
ATOM 9470 C CA . ILE B 1 530 ? 35.688 14.125 9.164 1 87.5 530 ILE B CA 1
ATOM 9471 C C . ILE B 1 530 ? 36.125 12.758 9.68 1 87.5 530 ILE B C 1
ATOM 9473 O O . ILE B 1 530 ? 36.156 12.523 10.883 1 87.5 530 ILE B O 1
ATOM 9477 N N . TYR B 1 531 ? 36.375 11.914 8.711 1 79.81 531 TYR B N 1
ATOM 9478 C CA . TYR B 1 531 ? 36.875 10.617 9.117 1 79.81 531 TYR B CA 1
ATOM 9479 C C . TYR B 1 531 ? 38.375 10.688 9.391 1 79.81 531 TYR B C 1
ATOM 9481 O O . TYR B 1 531 ? 39.125 11.359 8.664 1 79.81 531 TYR B O 1
ATOM 9489 N N . SER B 1 532 ? 38.812 10.258 10.508 1 65.56 532 SER B N 1
ATOM 9490 C CA . SER B 1 532 ? 40.25 10.219 10.844 1 65.56 532 SER B CA 1
ATOM 9491 C C . SER B 1 532 ? 40.75 8.781 10.93 1 65.56 532 SER B C 1
ATOM 9493 O O . SER B 1 532 ? 40.062 7.902 11.43 1 65.56 532 SER B O 1
ATOM 9495 N N . HIS B 1 533 ? 41.688 8.359 10.055 1 53.03 533 HIS B N 1
ATOM 9496 C CA . HIS B 1 533 ? 42.281 7.031 10.016 1 53.03 533 HIS B CA 1
ATOM 9497 C C . HIS B 1 533 ? 43.406 6.91 11.031 1 53.03 533 HIS B C 1
ATOM 9499 O O . HIS B 1 533 ? 44.312 6.086 10.859 1 53.03 533 HIS B O 1
ATOM 9505 N N . VAL B 1 534 ? 43.5 7.672 11.961 1 46.22 534 VAL B N 1
ATOM 9506 C CA . VAL B 1 534 ? 44.688 7.535 12.797 1 46.22 534 VAL B CA 1
ATOM 9507 C C . VAL B 1 534 ? 44.875 6.07 13.18 1 46.22 534 VAL B C 1
ATOM 9509 O O . VAL B 1 534 ? 46 5.582 13.227 1 46.22 534 VAL B O 1
ATOM 9512 N N . THR B 1 535 ? 43.938 5.465 13.891 1 46.94 535 THR B N 1
ATOM 9513 C CA . THR B 1 535 ? 44.125 4.07 14.281 1 46.94 535 THR B CA 1
ATOM 9514 C C . THR B 1 535 ? 43.281 3.146 13.398 1 46.94 535 THR B C 1
ATOM 9516 O O . THR B 1 535 ? 42.469 3.611 12.594 1 46.94 535 THR B O 1
ATOM 9519 N N . HIS B 1 536 ? 43.562 1.845 13.352 1 45.19 536 HIS B N 1
ATOM 9520 C CA . HIS B 1 536 ? 42.938 0.757 12.602 1 45.19 536 HIS B CA 1
ATOM 9521 C C . HIS B 1 536 ? 41.406 0.846 12.664 1 45.19 536 HIS B C 1
ATOM 9523 O O . HIS B 1 536 ? 40.719 0.015 12.078 1 45.19 536 HIS B O 1
ATOM 9529 N N . ALA B 1 537 ? 40.969 2.02 13.445 1 46.5 537 ALA B N 1
ATOM 9530 C CA . ALA B 1 537 ? 39.531 2.164 13.523 1 46.5 537 ALA B CA 1
ATOM 9531 C C . ALA B 1 537 ? 39.062 3.445 12.836 1 46.5 537 ALA B C 1
ATOM 9533 O O . ALA B 1 537 ? 39.75 4.461 12.867 1 46.5 537 ALA B O 1
ATOM 9534 N N . ILE B 1 538 ? 38.094 3.371 12.078 1 54.09 538 ILE B N 1
ATOM 9535 C CA . ILE B 1 538 ? 37.438 4.527 11.469 1 54.09 538 ILE B CA 1
ATOM 9536 C C . ILE B 1 538 ? 36.75 5.363 12.555 1 54.09 538 ILE B C 1
ATOM 9538 O O . ILE B 1 538 ? 35.844 4.895 13.227 1 54.09 538 ILE B O 1
ATOM 9542 N N . ASN B 1 539 ? 37.5 6.52 12.961 1 67.31 539 ASN B N 1
ATOM 9543 C CA . ASN B 1 539 ? 36.906 7.418 13.953 1 67.31 539 ASN B CA 1
ATOM 9544 C C . ASN B 1 539 ? 36.438 8.719 13.32 1 67.31 539 ASN B C 1
ATOM 9546 O O . ASN B 1 539 ? 36.938 9.133 12.281 1 67.31 539 ASN B O 1
ATOM 9550 N N . ARG B 1 540 ? 35.406 9.289 13.875 1 79.94 540 ARG B N 1
ATOM 9551 C CA . ARG B 1 540 ? 34.875 10.586 13.453 1 79.94 540 ARG B CA 1
ATOM 9552 C C . ARG B 1 540 ? 35.406 11.711 14.336 1 79.94 540 ARG B C 1
ATOM 9554 O O . ARG B 1 540 ? 35.406 11.586 15.562 1 79.94 540 ARG B O 1
ATOM 9561 N N . GLU B 1 541 ? 35.969 12.648 13.75 1 84.12 541 GLU B N 1
ATOM 9562 C CA . GLU B 1 541 ? 36.5 13.805 14.477 1 84.12 541 GLU B CA 1
ATOM 9563 C C . GLU B 1 541 ? 35.688 15.055 14.188 1 84.12 541 GLU B C 1
ATOM 9565 O O . GLU B 1 541 ? 35.406 15.367 13.031 1 84.12 541 GLU B O 1
ATOM 9570 N N . ALA B 1 542 ? 35.375 15.766 15.32 1 91.81 542 ALA B N 1
ATOM 9571 C CA . ALA B 1 542 ? 34.625 17.016 15.18 1 91.81 542 ALA B CA 1
ATOM 9572 C C . ALA B 1 542 ? 35.531 18.156 14.766 1 91.81 542 ALA B C 1
ATOM 9574 O O . ALA B 1 542 ? 36.688 18.266 15.25 1 91.81 542 ALA B O 1
ATOM 9575 N N . LEU B 1 543 ? 35.062 19 13.922 1 94.5 543 LEU B N 1
ATOM 9576 C CA . LEU B 1 543 ? 35.875 20.094 13.375 1 94.5 543 LEU B CA 1
ATOM 9577 C C . LEU B 1 543 ? 35.531 21.406 14.062 1 94.5 543 LEU B C 1
ATOM 9579 O O . LEU B 1 543 ? 34.375 21.625 14.445 1 94.5 543 LEU B O 1
ATOM 9583 N N . LYS B 1 544 ? 36.531 22.281 14.164 1 95.94 544 LYS B N 1
ATOM 9584 C CA . LYS B 1 544 ? 36.344 23.656 14.656 1 95.94 544 LYS B CA 1
ATOM 9585 C C . LYS B 1 544 ? 36.375 24.656 13.508 1 95.94 544 LYS B C 1
ATOM 9587 O O . LYS B 1 544 ? 35.969 25.812 13.68 1 95.94 544 LYS B O 1
ATOM 9592 N N . SER B 1 545 ? 36.844 24.219 12.414 1 96.31 545 SER B N 1
ATOM 9593 C CA . SER B 1 545 ? 37.156 25.141 11.32 1 96.31 545 SER B CA 1
ATOM 9594 C C . SER B 1 545 ? 35.875 25.766 10.75 1 96.31 545 SER B C 1
ATOM 9596 O O . SER B 1 545 ? 34.812 25.125 10.711 1 96.31 545 SER B O 1
ATOM 9598 N N . VAL B 1 546 ? 36.031 27.016 10.383 1 97.81 546 VAL B N 1
ATOM 9599 C CA . VAL B 1 546 ? 35.031 27.766 9.641 1 97.81 546 VAL B CA 1
ATOM 9600 C C . VAL B 1 546 ? 35.594 28.25 8.312 1 97.81 546 VAL B C 1
ATOM 9602 O O . VAL B 1 546 ? 36.688 28.844 8.289 1 97.81 546 VAL B O 1
ATOM 9605 N N . GLU B 1 547 ? 34.938 27.938 7.273 1 97.88 547 GLU B N 1
ATOM 9606 C CA . GLU B 1 547 ? 35.375 28.328 5.941 1 97.88 547 GLU B CA 1
ATOM 9607 C C . GLU B 1 547 ? 34.281 29.094 5.199 1 97.88 547 GLU B C 1
ATOM 9609 O O . GLU B 1 547 ? 33.094 28.797 5.352 1 97.88 547 GLU B O 1
ATOM 9614 N N . ILE B 1 548 ? 34.75 30.094 4.48 1 97.56 548 ILE B N 1
ATOM 9615 C CA . ILE B 1 548 ? 33.812 31.031 3.873 1 97.56 548 ILE B CA 1
ATOM 9616 C C . ILE B 1 548 ? 34.031 31.094 2.365 1 97.56 548 ILE B C 1
ATOM 9618 O O . ILE B 1 548 ? 35.156 31.312 1.915 1 97.56 548 ILE B O 1
ATOM 9622 N N . LEU B 1 549 ? 33 30.906 1.628 1 97.5 549 LEU B N 1
ATOM 9623 C CA . LEU B 1 549 ? 33.031 31 0.173 1 97.5 549 LEU B CA 1
ATOM 9624 C C . LEU B 1 549 ? 32.5 32.344 -0.315 1 97.5 549 LEU B C 1
ATOM 9626 O O . LEU B 1 549 ? 31.359 32.688 -0.016 1 97.5 549 LEU B O 1
ATOM 9630 N N . ASN B 1 550 ? 33.25 33.062 -1.026 1 96.19 550 ASN B N 1
ATOM 9631 C CA . ASN B 1 550 ? 32.719 34.188 -1.803 1 96.19 550 ASN B CA 1
ATOM 9632 C C . ASN B 1 550 ? 32.062 33.719 -3.088 1 96.19 550 ASN B C 1
ATOM 9634 O O . ASN B 1 550 ? 32.719 33.25 -4.004 1 96.19 550 ASN B O 1
ATOM 9638 N N . VAL B 1 551 ? 30.859 33.844 -3.166 1 94.19 551 VAL B N 1
ATOM 9639 C CA . VAL B 1 551 ? 30.078 33.25 -4.227 1 94.19 551 VAL B CA 1
ATOM 9640 C C . VAL B 1 551 ? 30.453 33.844 -5.578 1 94.19 551 VAL B C 1
ATOM 9642 O O . VAL B 1 551 ? 30.625 33.125 -6.562 1 94.19 551 VAL B O 1
ATOM 9645 N N . SER B 1 552 ? 30.594 35.156 -5.66 1 91.94 552 SER B N 1
ATOM 9646 C CA . SER B 1 552 ? 30.906 35.844 -6.918 1 91.94 552 SER B CA 1
ATOM 9647 C C . SER B 1 552 ? 32.312 35.5 -7.391 1 91.94 552 SER B C 1
ATOM 9649 O O . SER B 1 552 ? 32.531 35.219 -8.578 1 91.94 552 SER B O 1
ATOM 9651 N N . GLU B 1 553 ? 33.25 35.344 -6.543 1 93.88 553 GLU B N 1
ATOM 9652 C CA . GLU B 1 553 ? 34.625 35.094 -6.891 1 93.88 553 GLU B CA 1
ATOM 9653 C C . GLU B 1 553 ? 34.938 33.594 -6.918 1 93.88 553 GLU B C 1
ATOM 9655 O O . GLU B 1 553 ? 35.969 33.156 -7.441 1 93.88 553 GLU B O 1
ATOM 9660 N N . ASN B 1 554 ? 34.094 32.812 -6.352 1 95.25 554 ASN B N 1
ATOM 9661 C CA . ASN B 1 554 ? 34.281 31.375 -6.242 1 95.25 554 ASN B CA 1
ATOM 9662 C C . ASN B 1 554 ? 35.594 31.031 -5.562 1 95.25 554 ASN B C 1
ATOM 9664 O O . ASN B 1 554 ? 36.375 30.234 -6.086 1 95.25 554 ASN B O 1
ATOM 9668 N N . GLN B 1 555 ? 35.781 31.703 -4.5 1 95.25 555 GLN B N 1
ATOM 9669 C CA . GLN B 1 555 ? 37 31.5 -3.736 1 95.25 555 GLN B CA 1
ATOM 9670 C C . GLN B 1 555 ? 36.688 31.328 -2.25 1 95.25 555 GLN B C 1
ATOM 9672 O O . GLN B 1 555 ? 35.812 32 -1.704 1 95.25 555 GLN B O 1
ATOM 9677 N N . TRP B 1 556 ? 37.531 30.469 -1.646 1 96.62 556 TRP B N 1
ATOM 9678 C CA . TRP B 1 556 ? 37.344 30.188 -0.226 1 96.62 556 TRP B CA 1
ATOM 9679 C C . TRP B 1 556 ? 38.344 30.969 0.614 1 96.62 556 TRP B C 1
ATOM 9681 O O . TRP B 1 556 ? 39.469 31.219 0.177 1 96.62 556 TRP B O 1
ATOM 9691 N N . ARG B 1 557 ? 37.938 31.328 1.786 1 96.44 557 ARG B N 1
ATOM 9692 C CA . ARG B 1 557 ? 38.844 31.844 2.812 1 96.44 557 ARG B CA 1
ATOM 9693 C C . ARG B 1 557 ? 38.531 31.25 4.18 1 96.44 557 ARG B C 1
ATOM 9695 O O . ARG B 1 557 ? 37.406 30.781 4.406 1 96.44 557 ARG B O 1
ATOM 9702 N N . SER B 1 558 ? 39.5 31.328 5.113 1 95.88 558 SER B N 1
ATOM 9703 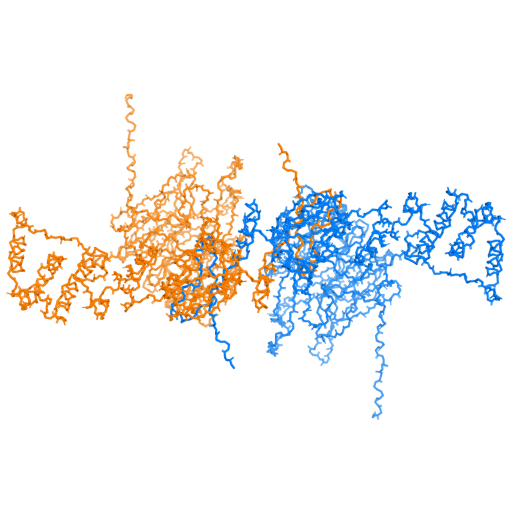C CA . SER B 1 558 ? 39.281 30.828 6.465 1 95.88 558 SER B CA 1
ATOM 9704 C C . SER B 1 558 ? 38.594 31.844 7.344 1 95.88 558 SER B C 1
ATOM 9706 O O . SER B 1 558 ? 38.906 33.031 7.293 1 95.88 558 SER B O 1
ATOM 9708 N N . GLY B 1 559 ? 37.625 31.438 8.016 1 95.44 559 GLY B N 1
ATOM 9709 C CA . GLY B 1 559 ? 37.031 32.25 9.062 1 95.44 559 GLY B CA 1
ATOM 9710 C C . GLY B 1 559 ? 37.531 31.906 10.453 1 95.44 559 GLY B C 1
ATOM 9711 O O . GLY B 1 559 ? 38.406 31.047 10.609 1 95.44 559 GLY B O 1
ATOM 9712 N N . PRO B 1 560 ? 37.031 32.656 11.406 1 95.56 560 PRO B N 1
ATOM 9713 C CA . PRO B 1 560 ? 37.438 32.344 12.773 1 95.56 560 PRO B CA 1
ATOM 9714 C C . PRO B 1 560 ? 36.969 30.969 13.234 1 95.56 560 PRO B C 1
ATOM 9716 O O . PRO B 1 560 ? 35.781 30.625 13.016 1 95.56 560 PRO B O 1
ATOM 9719 N N . ASP B 1 561 ? 37.781 30.297 13.938 1 96.5 561 ASP B N 1
ATOM 9720 C CA . ASP B 1 561 ? 37.438 28.953 14.398 1 96.5 561 ASP B CA 1
ATOM 9721 C C . ASP B 1 561 ? 36.375 29 15.484 1 96.5 561 ASP B C 1
ATOM 9723 O O . ASP B 1 561 ? 36.344 29.938 16.297 1 96.5 561 ASP B O 1
ATOM 9727 N N . LEU B 1 562 ? 35.594 27.984 15.422 1 96.62 562 LEU B N 1
ATOM 9728 C CA . LEU B 1 562 ? 34.688 27.781 16.531 1 96.62 562 LEU B CA 1
ATOM 9729 C C . LEU B 1 562 ? 35.469 27.547 17.828 1 96.62 562 LEU B C 1
ATOM 9731 O O . LEU B 1 562 ? 36.594 27.062 17.812 1 96.62 562 LEU B O 1
ATOM 9735 N N . PRO B 1 563 ? 34.812 27.859 18.938 1 93.81 563 PRO B N 1
ATOM 9736 C CA . PRO B 1 563 ? 35.5 27.656 20.219 1 93.81 563 PRO B CA 1
ATOM 9737 C C . PRO B 1 563 ? 35.781 26.188 20.516 1 93.81 563 PRO B C 1
ATOM 9739 O O . PRO B 1 563 ? 36.719 25.859 21.219 1 93.81 563 PRO B O 1
ATOM 9742 N N . VAL B 1 564 ? 34.906 25.328 20.094 1 92.56 564 VAL B N 1
ATOM 9743 C CA . VAL B 1 564 ? 35.031 23.891 20.297 1 92.56 564 VAL B CA 1
ATOM 9744 C C . VAL B 1 564 ? 34.625 23.156 19.016 1 92.56 564 VAL B C 1
ATOM 9746 O O . VAL B 1 564 ? 33.844 23.672 18.219 1 92.56 564 VAL B O 1
ATOM 9749 N N . GLY B 1 565 ? 35.281 22 18.844 1 94.06 565 GLY B N 1
ATOM 9750 C CA . GLY B 1 565 ? 34.781 21.172 17.766 1 94.06 565 GLY B CA 1
ATOM 9751 C C . GLY B 1 565 ? 33.375 20.672 17.969 1 94.06 565 GLY B C 1
ATOM 9752 O O . GLY B 1 565 ? 33.031 20.234 19.062 1 94.06 565 GLY B O 1
ATOM 9753 N N . MET B 1 566 ? 32.562 20.781 16.922 1 94.31 566 MET B N 1
ATOM 9754 C CA . MET B 1 566 ? 31.188 20.344 17.078 1 94.31 566 MET B CA 1
ATOM 9755 C C . MET B 1 566 ? 30.641 19.766 15.773 1 94.31 566 MET B C 1
ATOM 9757 O O . MET B 1 566 ? 31.156 20.078 14.695 1 94.31 566 MET B O 1
ATOM 9761 N N . PHE B 1 567 ? 29.625 18.969 15.883 1 93.69 567 PHE B N 1
ATOM 9762 C CA . PHE B 1 567 ? 28.953 18.375 14.734 1 93.69 567 PHE B CA 1
ATOM 9763 C C . PHE B 1 567 ? 27.438 18.438 14.898 1 93.69 567 PHE B C 1
ATOM 9765 O O . PHE B 1 567 ? 26.938 18.984 15.891 1 93.69 567 PHE B O 1
ATOM 9772 N N . ASN B 1 568 ? 26.703 18.078 13.797 1 93.06 568 ASN B N 1
ATOM 9773 C CA . ASN B 1 568 ? 25.266 18.328 13.75 1 93.06 568 ASN B CA 1
ATOM 9774 C C . ASN B 1 568 ? 24.938 19.812 13.922 1 93.06 568 ASN B C 1
ATOM 9776 O O . ASN B 1 568 ? 24.109 20.172 14.758 1 93.06 568 ASN B O 1
ATOM 9780 N N . VAL B 1 569 ? 25.547 20.578 13.141 1 95.38 569 VAL B N 1
ATOM 9781 C CA . VAL B 1 569 ? 25.547 22.016 13.383 1 95.38 569 VAL B CA 1
ATOM 9782 C C . VAL B 1 569 ? 24.406 22.688 12.609 1 95.38 569 VAL B C 1
ATOM 9784 O O . VAL B 1 569 ? 24.203 22.391 11.43 1 95.38 569 VAL B O 1
ATOM 9787 N N . GLY B 1 570 ? 23.656 23.438 13.281 1 95.62 570 GLY B N 1
ATOM 9788 C CA . GLY B 1 570 ? 22.812 24.438 12.648 1 95.62 570 GLY B CA 1
ATOM 9789 C C . GLY B 1 570 ? 23.438 25.828 12.641 1 95.62 570 GLY B C 1
ATOM 9790 O O . GLY B 1 570 ? 23.938 26.297 13.672 1 95.62 570 GLY B O 1
ATOM 9791 N N . LEU B 1 571 ? 23.578 26.422 11.492 1 96.19 571 LEU B N 1
ATOM 9792 C CA . LEU B 1 571 ? 24.125 27.766 11.328 1 96.19 571 LEU B CA 1
ATOM 9793 C C . LEU B 1 571 ? 23.047 28.734 10.852 1 96.19 571 LEU B C 1
ATOM 9795 O O . LEU B 1 571 ? 22.469 28.547 9.781 1 96.19 571 LEU B O 1
ATOM 9799 N N . GLU B 1 572 ? 22.828 29.734 11.727 1 94.81 572 GLU B N 1
ATOM 9800 C CA . GLU B 1 572 ? 21.672 30.594 11.461 1 94.81 572 GLU B CA 1
ATOM 9801 C C . GLU B 1 572 ? 22.016 32.062 11.695 1 94.81 572 GLU B C 1
ATOM 9803 O O . GLU B 1 572 ? 22.719 32.406 12.648 1 94.81 572 GLU B O 1
ATOM 9808 N N . LEU B 1 573 ? 21.516 32.875 10.797 1 91.69 573 LEU B N 1
ATOM 9809 C CA . LEU B 1 573 ? 21.672 34.312 10.953 1 91.69 573 LEU B CA 1
ATOM 9810 C C . LEU B 1 573 ? 20.469 34.906 11.672 1 91.69 573 LEU B C 1
ATOM 9812 O O . LEU B 1 573 ? 19.344 34.844 11.172 1 91.69 573 LEU B O 1
ATOM 9816 N N . ILE B 1 574 ? 20.734 35.406 12.852 1 89.81 574 ILE B N 1
ATOM 9817 C CA . ILE B 1 574 ? 19.672 36 13.648 1 89.81 574 ILE B CA 1
ATOM 9818 C C . ILE B 1 574 ? 20.078 37.438 14.047 1 89.81 574 ILE B C 1
ATOM 9820 O O . ILE B 1 574 ? 21.062 37.625 14.758 1 89.81 574 ILE B O 1
ATOM 9824 N N . ASN B 1 575 ? 19.297 38.438 13.672 1 79.56 575 ASN B N 1
ATOM 9825 C CA . ASN B 1 575 ? 19.469 39.844 14.031 1 79.56 575 ASN B CA 1
ATOM 9826 C C . ASN B 1 575 ? 20.906 40.281 13.828 1 79.56 575 ASN B C 1
ATOM 9828 O O . ASN B 1 575 ? 21.516 40.844 14.734 1 79.56 575 ASN B O 1
ATOM 9832 N N . GLY B 1 576 ? 21.516 39.875 12.719 1 81.88 576 GLY B N 1
ATOM 9833 C CA . GLY B 1 576 ? 22.812 40.375 12.32 1 81.88 576 GLY B CA 1
ATOM 9834 C C . GLY B 1 576 ? 23.969 39.594 12.93 1 81.88 576 GLY B C 1
ATOM 9835 O O . GLY B 1 576 ? 25.141 39.969 12.742 1 81.88 576 GLY B O 1
ATOM 9836 N N . ALA B 1 577 ? 23.688 38.625 13.695 1 89.81 577 ALA B N 1
ATOM 9837 C CA . ALA B 1 577 ? 24.719 37.75 14.227 1 89.81 577 ALA B CA 1
ATOM 9838 C C . ALA B 1 577 ? 24.547 36.312 13.703 1 89.81 577 ALA B C 1
ATOM 9840 O O . ALA B 1 577 ? 23.422 35.906 13.383 1 89.81 577 ALA B O 1
ATOM 9841 N N . LEU B 1 578 ? 25.656 35.719 13.57 1 94.62 578 LEU B N 1
ATOM 9842 C CA . LEU B 1 578 ? 25.625 34.312 13.133 1 94.62 578 LEU B CA 1
ATOM 9843 C C . LEU B 1 578 ? 25.688 33.375 14.328 1 94.62 578 LEU B C 1
ATOM 9845 O O . LEU B 1 578 ? 26.578 33.5 15.18 1 94.62 578 LEU B O 1
ATOM 9849 N N . TYR B 1 579 ? 24.734 32.5 14.438 1 95.38 579 TYR B N 1
ATOM 9850 C CA . TYR B 1 579 ? 24.672 31.547 15.539 1 95.38 579 TYR B CA 1
ATOM 9851 C C . TYR B 1 579 ? 24.984 30.125 15.055 1 95.38 579 TYR B C 1
ATOM 9853 O O . TYR B 1 579 ? 24.531 29.719 13.984 1 95.38 579 TYR B O 1
ATOM 9861 N N . ALA B 1 580 ? 25.797 29.406 15.773 1 96.12 580 ALA B N 1
ATOM 9862 C CA . ALA B 1 580 ? 26.078 27.984 15.547 1 96.12 580 ALA B CA 1
ATOM 9863 C C . ALA B 1 580 ? 25.625 27.141 16.734 1 96.12 580 ALA B C 1
ATOM 9865 O O . ALA B 1 580 ? 25.984 27.422 17.875 1 96.12 580 ALA B O 1
ATOM 9866 N N . CYS B 1 581 ? 24.766 26.266 16.438 1 94.12 581 CYS B N 1
ATOM 9867 C CA . CYS B 1 581 ? 24.359 25.297 17.453 1 94.12 581 CYS B CA 1
ATOM 9868 C C . CYS B 1 581 ? 24.734 23.891 17.047 1 94.12 581 CYS B C 1
ATOM 9870 O O . CYS B 1 581 ? 24.422 23.453 15.938 1 94.12 581 CYS B O 1
ATOM 9872 N N . GLY B 1 582 ? 25.438 23.172 17.828 1 93.88 582 GLY B N 1
ATOM 9873 C CA . GLY B 1 582 ? 25.891 21.828 17.5 1 93.88 582 GLY B CA 1
ATOM 9874 C C . GLY B 1 582 ? 26.219 21 18.719 1 93.88 582 GLY B C 1
ATOM 9875 O O . GLY B 1 582 ? 25.984 21.422 19.859 1 93.88 582 GLY B O 1
ATOM 9876 N N . THR B 1 583 ? 26.656 19.797 18.469 1 91.75 583 THR B N 1
ATOM 9877 C CA . THR B 1 583 ? 27.016 18.859 19.531 1 91.75 583 THR B CA 1
ATOM 9878 C C . THR B 1 583 ? 28.531 18.812 19.703 1 91.75 583 THR B C 1
ATOM 9880 O O . THR B 1 583 ? 29.266 18.625 18.719 1 91.75 583 THR B O 1
ATOM 9883 N N . ALA B 1 584 ? 28.969 19.031 20.844 1 90.5 584 ALA B N 1
ATOM 9884 C CA . ALA B 1 584 ? 30.391 18.906 21.188 1 90.5 584 ALA B CA 1
ATOM 9885 C C . ALA B 1 584 ? 30.625 17.703 22.078 1 90.5 584 ALA B C 1
ATOM 9887 O O . ALA B 1 584 ? 29.812 17.391 22.953 1 90.5 584 ALA B O 1
ATOM 9888 N N . GLU B 1 585 ? 31.75 17.031 21.781 1 83 585 GLU B N 1
ATOM 9889 C CA . GLU B 1 585 ? 32.125 15.867 22.594 1 83 585 GLU B CA 1
ATOM 9890 C C . GLU B 1 585 ? 33.375 16.141 23.391 1 83 585 GLU B C 1
ATOM 9892 O O . GLU B 1 585 ? 34.375 16.656 22.859 1 83 585 GLU B O 1
ATOM 9897 N N . ASN B 1 586 ? 33.312 16.047 24.625 1 71.56 586 ASN B N 1
ATOM 9898 C CA . ASN B 1 586 ? 34.469 16.219 25.484 1 71.56 586 ASN B CA 1
ATOM 9899 C C . ASN B 1 586 ? 34.844 14.914 26.172 1 71.56 586 ASN B C 1
ATOM 9901 O O . ASN B 1 586 ? 34 14.125 26.547 1 71.56 586 ASN B O 1
ATOM 9905 N N . ASN B 1 587 ? 36.125 14.461 25.938 1 59.12 587 ASN B N 1
ATOM 9906 C CA . ASN B 1 587 ? 36.625 13.32 26.688 1 59.12 587 ASN B CA 1
ATOM 9907 C C . ASN B 1 587 ? 36.781 13.641 28.172 1 59.12 587 ASN B C 1
ATOM 9909 O O . ASN B 1 587 ? 37.5 14.586 28.531 1 59.12 587 ASN B O 1
ATOM 9913 N N . VAL B 1 588 ? 35.875 13.383 29 1 50.59 588 VAL B N 1
ATOM 9914 C CA . VAL B 1 588 ? 36.125 13.57 30.422 1 50.59 588 VAL B CA 1
ATOM 9915 C C . VAL B 1 588 ? 37.219 12.602 30.875 1 50.59 588 VAL B C 1
ATOM 9917 O O . VAL B 1 588 ? 37.219 11.422 30.516 1 50.59 588 VAL B O 1
ATOM 9920 N N . SER B 1 589 ? 38.406 13.133 31.266 1 47.44 589 SER B N 1
ATOM 9921 C CA . SER B 1 589 ? 39.625 12.461 31.703 1 47.44 589 SER B CA 1
ATOM 9922 C C . SER B 1 589 ? 39.312 11.07 32.25 1 47.44 589 SER B C 1
ATOM 9924 O O . SER B 1 589 ? 40.031 10.109 31.969 1 47.44 589 SER B O 1
ATOM 9926 N N . ASP B 1 590 ? 38.719 10.953 33.406 1 46.66 590 ASP B N 1
ATOM 9927 C CA . ASP B 1 590 ? 38.812 9.766 34.25 1 46.66 590 ASP B CA 1
ATOM 9928 C C . ASP B 1 590 ? 37.844 8.68 33.75 1 46.66 590 ASP B C 1
ATOM 9930 O O . ASP B 1 590 ? 37.844 7.57 34.281 1 46.66 590 ASP B O 1
ATOM 9934 N N . THR B 1 591 ? 36.781 8.984 33 1 44.03 591 THR B N 1
ATOM 9935 C CA . THR B 1 591 ? 35.844 7.906 32.656 1 44.03 591 THR B CA 1
ATOM 9936 C C . THR B 1 591 ? 35.719 7.766 31.156 1 44.03 591 THR B C 1
ATOM 9938 O O . THR B 1 591 ? 35.938 8.727 30.406 1 44.03 591 THR B O 1
ATOM 9941 N N . THR B 1 592 ? 35.844 6.598 30.453 1 48.91 592 THR B N 1
ATOM 9942 C CA . THR B 1 592 ? 35.688 6.055 29.125 1 48.91 592 THR B CA 1
ATOM 9943 C C . THR B 1 592 ? 34.406 6.594 28.469 1 48.91 592 THR B C 1
ATOM 9945 O O . THR B 1 592 ? 34.031 6.152 27.391 1 48.91 592 THR B O 1
ATOM 9948 N N . GLN B 1 593 ? 33.719 7.512 29.172 1 51.44 593 GLN B N 1
ATOM 9949 C CA . GLN B 1 593 ? 32.406 7.852 28.625 1 51.44 593 GLN B CA 1
ATOM 9950 C C . GLN B 1 593 ? 32.438 9.211 27.938 1 51.44 593 GLN B C 1
ATOM 9952 O O . GLN B 1 593 ? 32.969 10.18 28.484 1 51.44 593 GLN B O 1
ATOM 9957 N N . PHE B 1 594 ? 32.125 9.43 26.688 1 60.25 594 PHE B N 1
ATOM 9958 C CA . PHE B 1 594 ? 31.969 10.672 25.938 1 60.25 594 PHE B CA 1
ATOM 9959 C C . PHE B 1 594 ? 30.766 11.461 26.453 1 60.25 594 PHE B C 1
ATOM 9961 O O . PHE B 1 594 ? 29.703 10.891 26.688 1 60.25 594 PHE B O 1
ATOM 9968 N N . CYS B 1 595 ? 31.094 12.672 27.094 1 70.06 595 CYS B N 1
ATOM 9969 C CA . CYS B 1 595 ? 30 13.578 27.438 1 70.06 595 CYS B CA 1
ATOM 9970 C C . CYS B 1 595 ? 29.656 14.469 26.25 1 70.06 595 CYS B C 1
ATOM 9972 O O . CYS B 1 595 ? 30.531 15.117 25.672 1 70.06 595 CYS B O 1
ATOM 9974 N N . ARG B 1 596 ? 28.453 14.414 25.781 1 80.31 596 ARG B N 1
ATOM 9975 C CA . ARG B 1 596 ? 27.953 15.227 24.672 1 80.31 596 ARG B CA 1
ATOM 9976 C C . ARG B 1 596 ? 27.156 16.422 25.188 1 80.31 596 ARG B C 1
ATOM 9978 O O . ARG B 1 596 ? 26.406 16.297 26.156 1 80.31 596 ARG B O 1
ATOM 9985 N N . GLN B 1 597 ? 27.469 17.594 24.688 1 84.5 597 GLN B N 1
ATOM 9986 C CA . GLN B 1 597 ? 26.75 18.812 25.016 1 84.5 597 GLN B CA 1
ATOM 9987 C C . GLN B 1 597 ? 26.281 19.547 23.766 1 84.5 597 GLN B C 1
ATOM 9989 O O . GLN B 1 597 ? 27.016 19.609 22.766 1 84.5 597 GLN B O 1
ATOM 9994 N N . ASN B 1 598 ? 25.078 20.016 23.828 1 89.31 598 ASN B N 1
ATOM 9995 C CA . ASN B 1 598 ? 24.578 20.891 22.781 1 89.31 598 ASN B CA 1
ATOM 9996 C C . ASN B 1 598 ? 24.891 22.359 23.078 1 89.31 598 ASN B C 1
ATOM 9998 O O . ASN B 1 598 ? 24.297 22.953 23.984 1 89.31 598 ASN B O 1
ATOM 10002 N N . ILE B 1 599 ? 25.75 22.906 22.281 1 90.81 599 ILE B N 1
ATOM 10003 C CA . ILE B 1 599 ? 26.297 24.219 22.578 1 90.81 599 ILE B CA 1
ATOM 10004 C C . ILE B 1 599 ? 25.812 25.219 21.531 1 90.81 599 ILE B C 1
ATOM 10006 O O . ILE B 1 599 ? 25.672 24.891 20.359 1 90.81 599 ILE B O 1
ATOM 10010 N N . VAL B 1 600 ? 25.547 26.391 22.031 1 93.56 600 VAL B N 1
ATOM 10011 C CA . VAL B 1 600 ? 25.188 27.5 21.141 1 93.56 600 VAL B CA 1
ATOM 10012 C C . VAL B 1 600 ? 26.297 28.547 21.156 1 93.56 600 VAL B C 1
ATOM 10014 O O . VAL B 1 600 ? 26.703 29.016 22.234 1 93.56 600 VAL B O 1
ATOM 10017 N N . CYS B 1 601 ? 26.797 28.875 20 1 95 601 CYS B N 1
ATOM 10018 C CA . CYS B 1 601 ? 27.828 29.891 19.844 1 95 601 CYS B CA 1
ATOM 10019 C C . CYS B 1 601 ? 27.328 31.031 18.953 1 95 601 CYS B C 1
ATOM 10021 O O . CYS B 1 601 ? 26.484 30.812 18.094 1 95 601 CYS B O 1
ATOM 10023 N N . ARG B 1 602 ? 27.844 32.156 19.25 1 94.5 602 ARG B N 1
ATOM 10024 C CA . ARG B 1 602 ? 27.5 33.344 18.484 1 94.5 602 ARG B CA 1
ATOM 10025 C C . ARG B 1 602 ? 28.734 34.031 17.906 1 94.5 602 ARG B C 1
ATOM 10027 O O . ARG B 1 602 ? 29.734 34.188 18.609 1 94.5 602 ARG B O 1
ATOM 10034 N N . LEU B 1 603 ? 28.656 34.312 16.656 1 93.81 603 LEU B N 1
ATOM 10035 C CA . LEU B 1 603 ? 29.703 35.094 16 1 93.81 603 LEU B CA 1
ATOM 10036 C C . LEU B 1 603 ? 29.266 36.531 15.805 1 93.81 603 LEU B C 1
ATOM 10038 O O . LEU B 1 603 ? 28.266 36.812 15.125 1 93.81 603 LEU B O 1
ATOM 10042 N N . ASP B 1 604 ? 30.031 37.344 16.406 1 87.56 604 ASP B N 1
ATOM 10043 C CA . ASP B 1 604 ? 29.844 38.75 16.094 1 87.56 604 ASP B CA 1
ATOM 10044 C C . ASP B 1 604 ? 30.516 39.125 14.773 1 87.56 604 ASP B C 1
ATOM 10046 O O . ASP B 1 604 ? 31.734 39.062 14.648 1 87.56 604 ASP B O 1
ATOM 10050 N N . LEU B 1 605 ? 29.828 39.531 13.867 1 87.88 605 LEU B N 1
ATOM 10051 C CA . LEU B 1 605 ? 30.328 39.75 12.516 1 87.88 605 LEU B CA 1
ATOM 10052 C C . LEU B 1 605 ? 31.172 41.031 12.453 1 87.88 605 LEU B C 1
ATOM 10054 O O . LEU B 1 605 ? 31.938 41.219 11.516 1 87.88 605 LEU B O 1
ATOM 10058 N N . GLY B 1 606 ? 31 41.906 13.359 1 81.62 606 GLY B N 1
ATOM 10059 C CA . GLY B 1 606 ? 31.844 43.094 13.461 1 81.62 606 GLY B CA 1
ATOM 10060 C C . GLY B 1 606 ? 33.25 42.781 13.969 1 81.62 606 GLY B C 1
ATOM 10061 O O . GLY B 1 606 ? 34.219 43.125 13.328 1 81.62 606 GLY B O 1
ATOM 10062 N N . THR B 1 607 ? 33.344 41.969 15.039 1 84.5 607 THR B N 1
ATOM 10063 C CA . THR B 1 607 ? 34.594 41.656 15.695 1 84.5 607 THR B CA 1
ATOM 10064 C C . THR B 1 607 ? 35.156 40.344 15.195 1 84.5 607 THR B C 1
ATOM 10066 O O . THR B 1 607 ? 36.312 40.031 15.43 1 84.5 607 THR B O 1
ATOM 10069 N N . LEU B 1 608 ? 34.344 39.531 14.516 1 89 608 LEU B N 1
ATOM 10070 C CA . LEU B 1 608 ? 34.688 38.219 14.008 1 89 608 LEU B CA 1
ATOM 10071 C C . LEU B 1 608 ? 35.219 37.344 15.133 1 89 608 LEU B C 1
ATOM 10073 O O . LEU B 1 608 ? 36.312 36.719 15 1 89 608 LEU B O 1
ATOM 10077 N N . THR B 1 609 ? 34.531 37.312 16.172 1 90 609 THR B N 1
ATOM 10078 C CA . THR B 1 609 ? 34.875 36.469 17.312 1 90 609 THR B CA 1
ATOM 10079 C C . THR B 1 609 ? 33.656 35.625 17.734 1 90 609 THR B C 1
ATOM 10081 O O . THR B 1 609 ? 32.531 36.125 17.797 1 90 609 THR B O 1
ATOM 10084 N N . TRP B 1 610 ? 33.969 34.344 17.953 1 94.69 610 TRP B N 1
ATOM 10085 C CA . TRP B 1 610 ? 32.938 33.438 18.438 1 94.69 610 TRP B CA 1
ATOM 10086 C C . TRP B 1 610 ? 32.844 33.469 19.969 1 94.69 610 TRP B C 1
ATOM 10088 O O . TRP B 1 610 ? 33.875 33.531 20.656 1 94.69 610 TRP B O 1
ATOM 10098 N N . GLN B 1 611 ? 31.656 33.438 20.438 1 92.06 611 GLN B N 1
ATOM 10099 C CA . GLN B 1 611 ? 31.406 33.312 21.875 1 92.06 611 GLN B CA 1
ATOM 10100 C C . GLN B 1 611 ? 30.422 32.188 22.172 1 92.06 611 GLN B C 1
ATOM 10102 O O . GLN B 1 611 ? 29.391 32.094 21.5 1 92.06 611 GLN B O 1
ATOM 10107 N N . GLN B 1 612 ? 30.766 31.328 23.062 1 91.69 612 GLN B N 1
ATOM 10108 C CA . GLN B 1 612 ? 29.781 30.359 23.547 1 91.69 612 GLN B CA 1
ATOM 10109 C C . GLN B 1 612 ? 28.734 31.016 24.422 1 91.69 612 GLN B C 1
ATOM 10111 O O . GLN B 1 612 ? 29.047 31.656 25.422 1 91.69 612 GLN B O 1
ATOM 10116 N N . ILE B 1 613 ? 27.547 30.875 24.078 1 87.5 613 ILE B N 1
ATOM 10117 C CA . ILE B 1 613 ? 26.516 31.625 24.781 1 87.5 613 ILE B CA 1
ATOM 10118 C C . ILE B 1 613 ? 25.75 30.703 25.734 1 87.5 613 ILE B C 1
ATOM 10120 O O . ILE B 1 613 ? 25.312 31.141 26.797 1 87.5 613 ILE B O 1
ATOM 10124 N N . ASP B 1 614 ? 25.5 29.5 25.359 1 86.69 614 ASP B N 1
ATOM 10125 C CA . ASP B 1 614 ? 24.703 28.641 26.234 1 86.69 614 ASP B CA 1
ATOM 10126 C C . ASP B 1 614 ? 24.953 27.172 25.938 1 86.69 614 ASP B C 1
ATOM 10128 O O . ASP B 1 614 ? 25.5 26.828 24.891 1 86.69 614 ASP B O 1
ATOM 10132 N N . VAL B 1 615 ? 24.578 26.281 26.812 1 82.62 615 VAL B N 1
ATOM 10133 C CA . VAL B 1 615 ? 24.531 24.828 26.688 1 82.62 615 VAL B CA 1
ATOM 10134 C C . VAL B 1 615 ? 23.094 24.344 26.938 1 82.62 615 VAL B C 1
ATOM 10136 O O . VAL B 1 615 ? 22.547 24.547 28.016 1 82.62 615 VAL B O 1
ATOM 10139 N N . LEU B 1 616 ? 22.547 23.797 25.984 1 80.38 616 LEU B N 1
ATOM 10140 C CA . LEU B 1 616 ? 21.109 23.562 26.047 1 80.38 616 LEU B CA 1
ATOM 10141 C C . LEU B 1 616 ? 20.812 22.109 26.422 1 80.38 616 LEU B C 1
ATOM 10143 O O . LEU B 1 616 ? 19.734 21.812 26.938 1 80.38 616 LEU B O 1
ATOM 10147 N N . GLY B 1 617 ? 21.656 21.188 26.156 1 78.62 617 GLY B N 1
ATOM 10148 C CA . GLY B 1 617 ? 21.375 19.797 26.5 1 78.62 617 GLY B CA 1
ATOM 10149 C C . GLY B 1 617 ? 22.391 18.828 25.922 1 78.62 617 GLY B C 1
ATOM 10150 O O . GLY B 1 617 ? 23.547 19.172 25.703 1 78.62 617 GLY B O 1
ATOM 10151 N N . ASP B 1 618 ? 21.891 17.531 25.766 1 79.19 618 ASP B N 1
ATOM 10152 C CA . ASP B 1 618 ? 22.766 16.469 25.281 1 79.19 618 ASP B CA 1
ATOM 10153 C C . ASP B 1 618 ? 22.047 15.562 24.281 1 79.19 618 ASP B C 1
ATOM 10155 O O . ASP B 1 618 ? 22.312 14.367 24.203 1 79.19 618 ASP B O 1
ATOM 10159 N N . ILE B 1 619 ? 21.141 16.266 23.562 1 79.88 619 ILE B N 1
ATOM 10160 C CA . ILE B 1 619 ? 20.375 15.508 22.578 1 79.88 619 ILE B CA 1
ATOM 10161 C C . ILE B 1 619 ? 21.266 15.102 21.406 1 79.88 619 ILE B C 1
ATOM 10163 O O . ILE B 1 619 ? 22.156 15.867 21 1 79.88 619 ILE B O 1
ATOM 10167 N N . ARG B 1 620 ? 20.953 13.859 20.938 1 82.75 620 ARG B N 1
ATOM 10168 C CA . ARG B 1 620 ? 21.75 13.352 19.828 1 82.75 620 ARG B CA 1
ATOM 10169 C C . ARG B 1 620 ? 20.969 13.398 18.531 1 82.75 620 ARG B C 1
ATOM 10171 O O . ARG B 1 620 ? 19.75 13.242 18.516 1 82.75 620 ARG B O 1
ATOM 10178 N N . ASN B 1 621 ? 21.688 13.633 17.469 1 87.38 621 ASN B N 1
ATOM 10179 C CA . ASN B 1 621 ? 21.203 13.461 16.094 1 87.38 621 ASN B CA 1
ATOM 10180 C C . ASN B 1 621 ? 19.953 14.305 15.836 1 87.38 621 ASN B C 1
ATOM 10182 O O . ASN B 1 621 ? 19 13.836 15.219 1 87.38 621 ASN B O 1
ATOM 10186 N N . TYR B 1 622 ? 19.922 15.492 16.359 1 88.25 622 TYR B N 1
ATOM 10187 C CA . TYR B 1 622 ? 18.875 16.469 16.094 1 88.25 622 TYR B CA 1
ATOM 10188 C C . TYR B 1 622 ? 19.25 17.375 14.93 1 88.25 622 TYR B C 1
ATOM 10190 O O . TYR B 1 622 ? 20.375 17.328 14.43 1 88.25 622 TYR B O 1
ATOM 10198 N N . LYS B 1 623 ? 18.234 18.109 14.477 1 92.56 623 LYS B N 1
ATOM 10199 C CA . LYS B 1 623 ? 18.484 19.188 13.523 1 92.56 623 LYS B CA 1
ATOM 10200 C C . LYS B 1 623 ? 18.172 20.547 14.133 1 92.56 623 LYS B C 1
ATOM 10202 O O . LYS B 1 623 ? 17.172 20.703 14.836 1 92.56 623 LYS B O 1
ATOM 10207 N N . CYS B 1 624 ? 19.016 21.438 13.938 1 93.06 624 CYS B N 1
ATOM 10208 C CA . CYS B 1 624 ? 18.812 22.781 14.469 1 93.06 624 CYS B CA 1
ATOM 10209 C C . CYS B 1 624 ? 18.531 23.766 13.352 1 93.06 624 CYS B C 1
ATOM 10211 O O . CYS B 1 624 ? 19.312 23.859 12.391 1 93.06 624 CYS B O 1
ATOM 10213 N N . ILE B 1 625 ? 17.5 24.484 13.5 1 93.12 625 ILE B N 1
ATOM 10214 C CA . ILE B 1 625 ? 17.141 25.547 12.555 1 93.12 625 ILE B CA 1
ATOM 10215 C C . ILE B 1 625 ? 16.625 26.766 13.312 1 93.12 625 ILE B C 1
ATOM 10217 O O . ILE B 1 625 ? 16.391 26.703 14.523 1 93.12 625 ILE B O 1
ATOM 10221 N N . ALA B 1 626 ? 16.516 27.781 12.594 1 93.5 626 ALA B N 1
ATOM 10222 C CA . ALA B 1 626 ? 15.969 29 13.203 1 93.5 626 ALA B CA 1
ATOM 10223 C C . ALA B 1 626 ? 14.656 29.406 12.531 1 93.5 626 ALA B C 1
ATOM 10225 O O . ALA B 1 626 ? 14.516 29.297 11.305 1 93.5 626 ALA B O 1
ATOM 10226 N N . ALA B 1 627 ? 13.727 29.812 13.336 1 92.94 627 ALA B N 1
ATOM 10227 C CA . ALA B 1 627 ? 12.445 30.328 12.867 1 92.94 627 ALA B CA 1
ATOM 10228 C C . ALA B 1 627 ? 11.906 31.406 13.789 1 92.94 627 ALA B C 1
ATOM 10230 O O . ALA B 1 627 ? 12.391 31.562 14.914 1 92.94 627 ALA B O 1
ATOM 10231 N N . LYS B 1 628 ? 11.008 32.219 13.227 1 88.69 628 LYS B N 1
ATOM 10232 C CA . LYS B 1 628 ? 10.312 33.188 14.039 1 88.69 628 LYS B CA 1
ATOM 10233 C C . LYS B 1 628 ? 9.016 32.625 14.609 1 88.69 628 LYS B C 1
ATOM 10235 O O . LYS B 1 628 ? 8.117 32.25 13.859 1 88.69 628 LYS B O 1
ATOM 10240 N N . LEU B 1 629 ? 8.984 32.594 15.938 1 88.31 629 LEU B N 1
ATOM 10241 C CA . LEU B 1 629 ? 7.805 31.984 16.562 1 88.31 629 LEU B CA 1
ATOM 10242 C C . LEU B 1 629 ? 7.172 32.969 17.562 1 88.31 629 LEU B C 1
ATOM 10244 O O . LEU B 1 629 ? 7.859 33.844 18.109 1 88.31 629 LEU B O 1
ATOM 10248 N N . HIS B 1 630 ? 5.805 32.844 17.672 1 81 630 HIS B N 1
ATOM 10249 C CA . HIS B 1 630 ? 5.113 33.5 18.781 1 81 630 HIS B CA 1
ATOM 10250 C C . HIS B 1 630 ? 5.27 32.688 20.062 1 81 630 HIS B C 1
ATOM 10252 O O . HIS B 1 630 ? 4.469 31.781 20.344 1 81 630 HIS B O 1
ATOM 10258 N N . THR B 1 631 ? 6.219 32.969 20.812 1 78.75 631 THR B N 1
ATOM 10259 C CA . THR B 1 631 ? 6.617 32.188 21.969 1 78.75 631 THR B CA 1
ATOM 10260 C C . THR B 1 631 ? 5.52 32.188 23.031 1 78.75 631 THR B C 1
ATOM 10262 O O . THR B 1 631 ? 5.516 31.359 23.938 1 78.75 631 THR B O 1
ATOM 10265 N N . ARG B 1 632 ? 4.637 33.188 22.922 1 72 632 ARG B N 1
ATOM 10266 C CA . ARG B 1 632 ? 3.543 33.25 23.875 1 72 632 ARG B CA 1
ATOM 10267 C C . ARG B 1 632 ? 2.646 32 23.75 1 72 632 ARG B C 1
ATOM 10269 O O . ARG B 1 632 ? 1.909 31.688 24.688 1 72 632 ARG B O 1
ATOM 10276 N N . LYS B 1 633 ? 2.742 31.516 22.562 1 73.88 633 LYS B N 1
ATOM 10277 C CA . LYS B 1 633 ? 1.914 30.328 22.297 1 73.88 633 LYS B CA 1
ATOM 10278 C C . LYS B 1 633 ? 2.609 29.062 22.781 1 73.88 633 LYS B C 1
ATOM 10280 O O . LYS B 1 633 ? 2.057 27.969 22.656 1 73.88 633 LYS B O 1
ATOM 10285 N N . LEU B 1 634 ? 3.828 29.266 23.328 1 78.69 634 LEU B N 1
ATOM 10286 C CA . LEU B 1 634 ? 4.609 28.125 23.797 1 78.69 634 LEU B CA 1
ATOM 10287 C C . LEU B 1 634 ? 4.785 28.156 25.312 1 78.69 634 LEU B C 1
ATOM 10289 O O . LEU B 1 634 ? 4.562 29.188 25.938 1 78.69 634 LEU B O 1
ATOM 10293 N N . THR B 1 635 ? 5.098 26.984 25.844 1 73.19 635 THR B N 1
ATOM 10294 C CA . THR B 1 635 ? 5.348 26.906 27.281 1 73.19 635 THR B CA 1
ATOM 10295 C C . THR B 1 635 ? 6.805 27.25 27.594 1 73.19 635 THR B C 1
ATOM 10297 O O . THR B 1 635 ? 7.719 26.625 27.062 1 73.19 635 THR B O 1
ATOM 10300 N N . GLN B 1 636 ? 6.984 28.234 28.312 1 71.94 636 GLN B N 1
ATOM 10301 C CA . GLN B 1 636 ? 8.344 28.609 28.688 1 71.94 636 GLN B CA 1
ATOM 10302 C C . GLN B 1 636 ? 8.914 27.656 29.719 1 71.94 636 GLN B C 1
ATOM 10304 O O . GLN B 1 636 ? 8.211 27.234 30.641 1 71.94 636 GLN B O 1
ATOM 10309 N N . VAL B 1 637 ? 10.156 27.156 29.484 1 73.25 637 VAL B N 1
ATOM 10310 C CA . VAL B 1 637 ? 10.82 26.266 30.438 1 73.25 637 VAL B CA 1
ATOM 10311 C C . VAL B 1 637 ? 12.102 26.922 30.938 1 73.25 637 VAL B C 1
ATOM 10313 O O . VAL B 1 637 ? 12.812 27.578 30.172 1 73.25 637 VAL B O 1
ATOM 10316 N N . PHE B 1 638 ? 12.375 26.891 32.25 1 58.88 638 PHE B N 1
ATOM 10317 C CA . PHE B 1 638 ? 13.562 27.484 32.844 1 58.88 638 PHE B CA 1
ATOM 10318 C C . PHE B 1 638 ? 14.625 26.422 33.094 1 58.88 638 PHE B C 1
ATOM 10320 O O . PHE B 1 638 ? 14.312 25.328 33.562 1 58.88 638 PHE B O 1
ATOM 10327 N N . PRO B 1 639 ? 15.82 26.484 32.375 1 52.78 639 PRO B N 1
ATOM 10328 C CA . PRO B 1 639 ? 16.891 25.5 32.594 1 52.78 639 PRO B CA 1
ATOM 10329 C C . PRO B 1 639 ? 17.172 25.266 34.062 1 52.78 639 PRO B C 1
ATOM 10331 O O . PRO B 1 639 ? 17.047 26.172 34.875 1 52.78 639 PRO B O 1
ATOM 10334 N N . ALA B 1 640 ? 17.141 23.984 34.719 1 44.47 640 ALA B N 1
ATOM 10335 C CA . ALA B 1 640 ? 17.531 23.625 36.062 1 44.47 640 ALA B CA 1
ATOM 10336 C C . ALA B 1 640 ? 18.891 24.219 36.438 1 44.47 640 ALA B C 1
ATOM 10338 O O . ALA B 1 640 ? 19.828 24.141 35.656 1 44.47 640 ALA B O 1
ATOM 10339 N N . SER B 1 641 ? 18.984 25.109 37.25 1 37.38 641 SER B N 1
ATOM 10340 C CA . SER B 1 641 ? 20.234 25.484 37.906 1 37.38 641 SER B CA 1
ATOM 10341 C C . SER B 1 641 ? 21.031 24.25 38.312 1 37.38 641 SER B C 1
ATOM 10343 O O . SER B 1 641 ? 20.453 23.266 38.781 1 37.38 641 SER B O 1
ATOM 10345 N N . GLU B 1 642 ? 22.25 24.078 37.812 1 36.94 642 GLU B N 1
ATOM 10346 C CA . GLU B 1 642 ? 23.188 23.094 38.312 1 36.94 642 GLU B CA 1
ATOM 10347 C C . GLU B 1 642 ? 23.125 22.984 39.844 1 36.94 642 GLU B C 1
ATOM 10349 O O . GLU B 1 642 ? 23.266 21.906 40.375 1 36.94 642 GLU B O 1
ATOM 10354 N N . ALA B 1 643 ? 23.688 24 40.75 1 33.5 643 ALA B N 1
ATOM 10355 C CA . ALA B 1 643 ? 24.578 23.906 41.906 1 33.5 643 ALA B CA 1
ATOM 10356 C C . ALA B 1 643 ? 23.828 23.359 43.125 1 33.5 643 ALA B C 1
ATOM 10358 O O . ALA B 1 643 ? 23.344 24.125 43.969 1 33.5 643 ALA B O 1
ATOM 10359 N N . GLU B 1 644 ? 22.75 22.734 43.156 1 32.72 644 GLU B N 1
ATOM 10360 C CA . GLU B 1 644 ? 22.656 22.266 44.531 1 32.72 644 GLU B CA 1
ATOM 10361 C C . GLU B 1 644 ? 23.859 21.391 44.906 1 32.72 644 GLU B C 1
ATOM 10363 O O . GLU B 1 644 ? 24.078 20.344 44.281 1 32.72 644 GLU B O 1
ATOM 10368 N N . GLU B 1 645 ? 25.031 22.062 45.281 1 31.3 645 GLU B N 1
ATOM 10369 C CA . GLU B 1 645 ? 26.156 21.609 46.094 1 31.3 645 GLU B CA 1
ATOM 10370 C C . GLU B 1 645 ? 25.719 20.625 47.188 1 31.3 645 GLU B C 1
ATOM 10372 O O . GLU B 1 645 ? 24.797 20.922 47.938 1 31.3 645 GLU B O 1
ATOM 10377 N N . VAL B 1 646 ? 25.859 19.328 47.125 1 32.38 646 VAL B N 1
ATOM 10378 C CA . VAL B 1 646 ? 25.953 18.375 48.219 1 32.38 646 VAL B CA 1
ATOM 10379 C C . VAL B 1 646 ? 26.859 18.953 49.312 1 32.38 646 VAL B C 1
ATOM 10381 O O . VAL B 1 646 ? 28.031 19.234 49.062 1 32.38 646 VAL B O 1
ATOM 10384 N N . ASP B 1 647 ? 26.422 19.859 50.188 1 28.19 647 ASP B N 1
ATOM 10385 C CA . ASP B 1 647 ? 27 20.031 51.531 1 28.19 647 ASP B CA 1
ATOM 10386 C C . ASP B 1 647 ? 27.375 18.688 52.156 1 28.19 647 ASP B C 1
ATOM 10388 O O . ASP B 1 647 ? 26.5 17.844 52.375 1 28.19 647 ASP B O 1
ATOM 10392 N N . ASN B 1 648 ? 28.531 18.062 51.688 1 27.67 648 ASN B N 1
ATOM 10393 C CA . ASN B 1 648 ? 29.281 17.141 52.562 1 27.67 648 ASN B CA 1
ATOM 10394 C C . ASN B 1 648 ? 29.438 17.719 53.969 1 27.67 648 ASN B C 1
ATOM 10396 O O . ASN B 1 648 ? 30.156 18.688 54.156 1 27.67 648 ASN B O 1
ATOM 10400 N N . ASP B 1 649 ? 28.422 17.906 54.719 1 22.83 649 ASP B N 1
ATOM 10401 C CA . ASP B 1 649 ? 28.547 17.844 56.188 1 22.83 649 ASP B CA 1
ATOM 10402 C C . ASP B 1 649 ? 29.281 16.594 56.625 1 22.83 649 ASP B C 1
ATOM 10404 O O . ASP B 1 649 ? 28.766 15.477 56.5 1 22.83 649 ASP B O 1
ATOM 10408 N N . GLN B 1 650 ? 30.562 16.344 56 1 18.97 650 GLN B N 1
ATOM 10409 C CA . GLN B 1 650 ? 31.641 16.141 56.969 1 18.97 650 GLN B CA 1
ATOM 10410 C C . GLN B 1 650 ? 32.156 17.469 57.5 1 18.97 650 GLN B C 1
ATOM 10412 O O . GLN B 1 650 ? 32.25 18.453 56.781 1 18.97 650 GLN B O 1
#

Radius of gyration: 40.94 Å; Cα contacts (8 Å, |Δi|>4): 2714; chains: 2; bounding box: 91×133×120 Å

Solvent-accessible surface area (backbone atoms only — not comparable to full-atom values): 69647 Å² total; per-residue (Å²): 133,80,81,71,81,58,50,65,34,59,54,58,82,84,72,60,77,50,77,55,60,66,51,72,71,71,63,50,34,39,36,39,39,80,59,39,36,54,52,38,35,50,35,49,33,49,32,50,76,68,65,50,86,52,61,28,28,42,33,28,86,90,40,78,46,71,37,43,58,69,58,45,30,38,56,17,58,46,46,29,49,43,49,62,69,74,38,85,49,49,81,41,53,62,46,82,52,76,100,53,57,47,69,41,52,54,46,50,51,47,20,63,40,67,28,41,40,82,43,33,77,84,46,31,65,56,35,31,53,46,27,54,66,36,46,26,62,73,57,30,52,50,37,41,48,53,50,60,33,62,59,42,63,80,46,16,66,60,48,23,54,52,20,57,76,69,68,33,60,69,46,21,52,51,24,47,48,50,42,22,58,37,29,78,58,23,54,70,26,70,65,49,53,67,48,55,68,71,58,50,48,59,57,64,58,44,54,62,33,33,37,80,49,52,57,59,56,51,51,37,50,51,52,40,30,67,72,39,79,90,37,48,75,52,47,63,75,46,55,73,58,49,43,66,78,60,41,52,70,66,49,45,60,62,49,51,64,63,27,68,65,41,69,71,29,68,65,42,45,51,50,52,51,50,46,54,46,29,74,74,37,61,88,71,52,81,68,94,72,76,81,56,76,76,71,36,47,40,55,58,75,58,42,66,25,42,32,44,46,51,19,41,50,92,78,69,63,75,90,63,76,24,28,33,25,75,88,78,69,44,35,26,43,55,58,48,66,77,48,79,67,83,79,70,48,61,35,31,26,34,42,23,55,39,57,41,95,86,51,43,44,35,40,30,39,6,32,36,34,46,60,74,67,77,70,82,74,71,84,79,72,80,91,50,74,65,85,49,60,60,45,43,29,24,53,24,32,35,55,37,58,86,74,43,38,61,42,80,51,58,48,47,92,58,36,24,20,34,27,28,34,41,58,56,94,68,29,39,37,36,45,37,6,24,30,68,84,71,40,66,32,31,55,24,39,33,32,36,64,80,72,52,42,60,42,84,73,48,65,48,97,59,67,29,23,35,37,37,51,44,66,54,93,79,29,39,37,40,36,37,3,26,49,100,87,44,49,28,29,45,28,36,36,34,30,78,89,76,67,46,78,42,81,52,66,51,48,89,68,44,20,22,34,36,13,49,34,70,57,92,70,28,38,40,35,37,35,2,29,31,74,39,70,84,52,105,48,89,39,78,40,58,27,29,54,21,41,33,32,36,62,89,75,55,43,76,46,80,47,66,51,46,91,56,39,19,26,48,26,17,37,39,80,54,97,83,26,41,32,40,34,24,38,27,73,43,80,47,86,90,50,101,53,77,48,56,37,25,35,34,30,37,31,39,69,88,77,59,44,65,40,81,74,48,72,75,46,55,64,35,56,38,38,43,48,62,44,58,39,57,60,85,55,35,49,73,47,77,83,78,76,76,76,77,72,81,78,69,82,114,133,78,80,70,83,57,48,63,36,58,56,57,82,83,73,60,77,49,78,57,58,67,50,72,72,71,64,51,34,38,35,38,40,79,58,38,37,54,51,38,36,51,35,50,33,49,30,50,75,68,66,49,88,53,60,27,28,42,34,27,86,91,39,78,46,72,36,42,58,66,57,45,29,40,57,16,58,47,45,31,49,43,49,63,69,74,38,84,49,50,81,43,52,63,46,81,52,77,101,52,57,46,69,41,50,52,47,52,52,48,20,64,41,66,28,41,41,81,42,33,78,84,45,33,65,54,36,30,54,46,29,54,68,37,46,25,60,74,57,29,52,50,37,41,48,54,51,59,30,61,59,43,62,79,47,16,67,61,50,24,54,53,21,57,76,70,68,34,60,69,46,21,53,50,24,47,49,51,44,23,59,37,29,78,59,22,54,72,27,69,63,52,51,67,50,56,70,71,59,51,48,59,57,65,58,45,55,60,33,36,34,79,48,52,56,59,55,51,51,37,51,51,54,40,30,67,72,38,80,87,37,48,74,52,45,62,76,46,55,74,59,48,40,65,79,61,40,52,71,66,49,45,60,64,50,51,66,62,27,68,66,40,70,70,28,67,65,42,45,50,50,53,52,50,45,54,47,29,75,74,37,60,87,72,51,80,68,94,71,78,81,56,75,78,70,35,48,39,55,57,76,59,42,67,26,41,31,44,46,50,19,40,52,93,78,69,64,74,91,64,79,23,27,33,24,76,87,78,68,45,36,28,41,56,57,50,65,78,45,80,66,85,64,86,42,63,35,30,26,34,42,23,53,38,57,40,95,85,52,44,44,36,42,31,38,7,32,35,34,46,58,73,68,77,70,81,75,72,86,78,72,78,91,52,75,67,84,49,60,61,46,42,29,25,52,24,31,35,55,38,60,87,72,44,40,61,42,81,51,60,48,47,91,58,37,25,20,34,26,27,35,41,56,58,94,68,29,38,37,36,46,38,6,24,30,66,86,72,41,66,31,31,56,25,39,33,32,35,64,80,72,54,41,61,43,85,73,49,67,49,97,58,65,29,24,36,39,37,49,46,66,56,92,78,30,40,36,39,38,36,4,26,49,100,86,43,47,28,30,45,27,36,36,35,30,77,91,76,69,44,76,44,82,52,67,50,48,90,68,45,20,21,35,34,13,48,35,71,56,91,67,28,39,41,36,38,36,2,28,31,74,40,71,84,51,107,48,91,39,79,41,58,27,28,54,20,41,32,33,35,62,90,74,55,43,75,44,81,48,64,52,45,91,56,38,19,25,49,26,18,37,40,80,53,97,83,26,42,32,41,32,23,37,27,72,43,78,48,88,91,50,100,54,76,48,58,37,25,37,33,30,36,31,39,70,88,77,62,44,65,40,80,73,50,73,76,47,54,65,36,55,37,38,44,48,62,46,58,39,55,60,86,54,36,50,76,48,77,83,79,77,78,79,79,70,78,77,69,85,115

Sequence (1300 aa):
MMEESVDFLSVREDGTEDDIFQQPGLERVMYQNDSHSTTFLQEMHALYQEEMLTDVTLRVDGQAIPCHKNVLAATSVYFKAMFTLGLSETLQDEVDLNEVEYEAVRDLVEYAYTGQLRITQDSVQSLLSTSALFQILPVVKACAKFLESQLDDSNCIGIYHFAQSHECKGLANRAKEVMEKKFPEVCKSEEFLSLPLERVRSIIQSNDLNVDSEEVIFNAIVSWVGEDSERHHEIAKLFPHVRLSLLSSDFLWDQVSSNVFINSCPECKSILENWRIFEKYPNRYLGQYNFDMTMRAGMIRPDHCLLFIGGSDLRLTRPKLNCYNPLTKETFLMQDFPTERLDKEYEVENVGCVVSKENVVYVGGGNYVYHDMDFDFSDLDDSCDDLEERVVSKDFFCFDNDHNRWIKLSSMLFPKSNFTLAELSGRIYCFGGVTDNQHPTEIIEVYDIQQNKWSYQGMLPTTVVDLSSVTYKDYIFLLGGRTGVGAHNLVVMYHPEKGHWITRAGIPTPRFNFGACVVDEEIYVAGGQIYSHVTHAINREALKSVEILNVSENQWRSGPDLPVGMFNVGLELINGALYACGTAENNVSDTTQFCRQNIVCRLDLGTLTWQQIDVLGDIRNYKCIAAKLHTRKLTQVFPASEAEEVDNDQMMEESVDFLSVREDGTEDDIFQQPGLERVMYQNDSHSTTFLQEMHALYQEEMLTDVTLRVDGQAIPCHKNVLAATSVYFKAMFTLGLSETLQDEVDLNEVEYEAVRDLVEYAYTGQLRITQDSVQSLLSTSALFQILPVVKACAKFLESQLDDSNCIGIYHFAQSHECKGLANRAKEVMEKKFPEVCKSEEFLSLPLERVRSIIQSNDLNVDSEEVIFNAIVSWVGEDSERHHEIAKLFPHVRLSLLSSDFLWDQVSSNVFINSCPECKSILENWRIFEKYPNRYLGQYNFDMTMRAGMIRPDHCLLFIGGSDLRLTRPKLNCYNPLTKETFLMQDFPTERLDKEYEVENVGCVVSKENVVYVGGGNYVYHDMDFDFSDLDDSCDDLEERVVSKDFFCFDNDHNRWIKLSSMLFPKSNFTLAELSGRIYCFGGVTDNQHPTEIIEVYDIQQNKWSYQGMLPTTVVDLSSVTYKDYIFLLGGRTGVGAHNLVVMYHPEKGHWITRAGIPTPRFNFGACVVDEEIYVAGGQIYSHVTHAINREALKSVEILNVSENQWRSGPDLPVGMFNVGLELINGALYACGTAENNVSDTTQFCRQNIVCRLDLGTLTWQQIDVLGDIRNYKCIAAKLHTRKLTQVFPASEAEEVDNDQ